Protein AF-0000000083956344 (afdb_homodimer)

InterPro domains:
  IPR004299 Membrane bound O-acyl transferase, MBOAT [PF03062] (369-604)
  IPR014371 Sterol O-acyltransferase, ACAT/DAG/ARE types [PIRSF000439] (30-605)
  IPR014371 Sterol O-acyltransferase, ACAT/DAG/ARE types [PTHR10408] (79-603)

Secondary structure (DSSP, 8-state):
-HHHHHHHHHHHHHHHHHHHHHHHGGGSTTSS----------------------TT---------------------------------HHHHHHHHHHHHHHHHHHHHHHHHHHTT-S--PPPTT-S--EESSB--GGGSHHHHTSTTHHHHHHHHHHHHHHHHHHHHHHHHTT---GGG-HHHHHHHTTHHHHHHHHHHHHHHTTHHHHHHHHHHHTSS-IIIIIHHHHHHHHHHHHHHHHHHHSTTTT---HHHHHHHHHHHHHHHHHHHHHHHHHHHHHHHHHHHHHHHHHHHHHHTT--PPPTT--HHHHHHHHHHHHHHHHHHHHHHHHTTEE-SS-----GGGGGS-HHHHHHTTS--TTTT-SHHHHHHHHHSS-SS--S---B-SS--HHHHHHHHHHHHHHHHHHHHHIIIIIHHHHHHHHHHHTS-HHHHHHHHHHHHHHHHHHHHHHHHHHHIIIIIIIHHHHHHHTTB-B------GGG-SSHHHHHHHS-HHHHHHHIIIIIHHHHHHH---HHHHHHHHHHHHHHHHHHHHHHHHS----HHHHHHHTHHHHHHHHTSTTTTT-HHHHHHHHHHHHHHHHHHHHHHHHH-/-HHHHHHHHHHHHHHHHHHHHHHHGGGSGGGT---------------TT----------------------------------------HHHHHHHHHHHHHHHHHHHHHHHHHTTT----PPPTT-S--EESSB--GGGSHHHHTSTTHHHHHHHHHHHHHHHHHHHHHHHHTT---GGG-HHHHHHHTTHHHHHHHHHHHHHHTTHHHHHHHHHHHTSS-IIIIIHHHHHHHHHHHHHHHHHHHSTTTT---HHHHHHHHHHHHHHHHHHHHHHHHHHHHHHHHHHHHHHHHHHHHHHTT--PPPTT--HHHHHHHHHHHHHHHHHHHHHHHHTTEE-SS-----GGGGGS-HHHHHHTTS--TTTT-SHHHHHHHHHSS-SS--S---B-SS--HHHHHHHHHHHHHHHHHHHHHIIIIIHHHHHHHHHHHTS-HHHHHHHHHHHHHHHHHHHHHHHHHHHIIIIIIIHHHHHHHTTB-B------GGG-SSHHHHHHHS-HHHHHHHIIIIIHHHHHHH---HHHHHHHHHHHHHHHHHHHHHHHHS----HHHHHHHTHHHHHHHHTSTTTTT-HHHHHHHHHHHHHHHHHHHHHHHHH-

Structure (mmCIF, N/CA/C/O backbone):
data_AF-0000000083956344-model_v1
#
loop_
_entity.id
_entity.type
_entity.pdbx_description
1 polymer O-acyltransferase
#
loop_
_atom_site.group_PDB
_atom_site.id
_atom_site.type_symbol
_atom_site.label_atom_id
_atom_site.label_alt_id
_atom_site.label_comp_id
_atom_site.label_asym_id
_atom_site.label_entity_id
_atom_site.label_seq_id
_atom_site.pdbx_PDB_ins_code
_atom_site.Cartn_x
_atom_site.Cartn_y
_atom_site.Cartn_z
_atom_site.occupancy
_atom_site.B_iso_or_equiv
_atom_site.auth_seq_id
_atom_site.auth_comp_id
_atom_site.auth_asym_id
_atom_site.auth_atom_id
_atom_site.pdbx_PDB_model_num
ATOM 1 N N . MET A 1 1 ? -20.906 -63.281 -19.25 1 42.81 1 MET A N 1
ATOM 2 C CA . MET A 1 1 ? -21.766 -63.312 -18.078 1 42.81 1 MET A CA 1
ATOM 3 C C . MET A 1 1 ? -21.062 -62.719 -16.859 1 42.81 1 MET A C 1
ATOM 5 O O . MET A 1 1 ? -21.672 -62 -16.062 1 42.81 1 MET A O 1
ATOM 9 N N . THR A 1 2 ? -19.75 -63.031 -16.828 1 47.34 2 THR A N 1
ATOM 10 C CA . THR A 1 2 ? -18.953 -62.594 -15.688 1 47.34 2 THR A CA 1
ATOM 11 C C . THR A 1 2 ? -18.734 -61.094 -15.727 1 47.34 2 THR A C 1
ATOM 13 O O . THR A 1 2 ? -18.719 -60.438 -14.688 1 47.34 2 THR A O 1
ATOM 16 N N . GLY A 1 3 ? -18.781 -60.594 -16.906 1 60.34 3 GLY A N 1
ATOM 17 C CA . GLY A 1 3 ? -18.531 -59.188 -17.094 1 60.34 3 GLY A CA 1
ATOM 18 C C . GLY A 1 3 ? -19.719 -58.312 -16.688 1 60.34 3 GLY A C 1
ATOM 19 O O . GLY A 1 3 ? -19.531 -57.25 -16.094 1 60.34 3 GLY A O 1
ATOM 20 N N . THR A 1 4 ? -20.812 -58.906 -16.922 1 69.69 4 THR A N 1
ATOM 21 C CA . THR A 1 4 ? -22.047 -58.188 -16.609 1 69.69 4 THR A CA 1
ATOM 22 C C . THR A 1 4 ? -22.281 -58.156 -15.102 1 69.69 4 THR A C 1
ATOM 24 O O . THR A 1 4 ? -22.719 -57.125 -14.562 1 69.69 4 THR A O 1
ATOM 27 N N . HIS A 1 5 ? -21.969 -59.312 -14.461 1 68.06 5 HIS A N 1
ATOM 28 C CA . HIS A 1 5 ? -22.125 -59.375 -13.016 1 68.06 5 HIS A CA 1
ATOM 29 C C . HIS A 1 5 ? -21.234 -58.344 -12.312 1 68.06 5 HIS A C 1
ATOM 31 O O . HIS A 1 5 ? -21.672 -57.656 -11.391 1 68.06 5 HIS A O 1
ATOM 37 N N . GLU A 1 6 ? -20.125 -58.312 -12.773 1 70.38 6 GLU A N 1
ATOM 38 C CA . GLU A 1 6 ? -19.156 -57.406 -12.148 1 70.38 6 GLU A CA 1
ATOM 39 C C . GLU A 1 6 ? -19.562 -55.938 -12.367 1 70.38 6 GLU A C 1
ATOM 41 O O . GLU A 1 6 ? -19.406 -55.125 -11.477 1 70.38 6 GLU A O 1
ATOM 46 N N . LYS A 1 7 ? -20.094 -55.719 -13.508 1 76.81 7 LYS A N 1
ATOM 47 C CA . LYS A 1 7 ? -20.5 -54.344 -13.82 1 76.81 7 LYS A CA 1
ATOM 48 C C . LYS A 1 7 ? -21.719 -53.938 -13 1 76.81 7 LYS A C 1
ATOM 50 O O . LYS A 1 7 ? -21.812 -52.812 -12.539 1 76.81 7 LYS A O 1
ATOM 55 N N . LEU A 1 8 ? -22.516 -54.875 -12.82 1 73.62 8 LEU A N 1
ATOM 56 C CA . LEU A 1 8 ? -23.719 -54.594 -12.031 1 73.62 8 LEU A CA 1
ATOM 57 C C . LEU A 1 8 ? -23.375 -54.406 -10.562 1 73.62 8 LEU A C 1
ATOM 59 O O . LEU A 1 8 ? -23.922 -53.531 -9.898 1 73.62 8 LEU A O 1
ATOM 63 N N . ASP A 1 9 ? -22.422 -55.219 -10.117 1 69.19 9 ASP A N 1
ATOM 64 C CA . ASP A 1 9 ? -21.969 -55.094 -8.734 1 69.19 9 ASP A CA 1
ATOM 65 C C . ASP A 1 9 ? -21.266 -53.75 -8.523 1 69.19 9 ASP A C 1
ATOM 67 O O . ASP A 1 9 ? -21.469 -53.094 -7.488 1 69.19 9 ASP A O 1
ATOM 71 N N . SER A 1 10 ? -20.547 -53.406 -9.484 1 74 10 SER A N 1
ATOM 72 C CA . SER A 1 10 ? -19.828 -52.125 -9.398 1 74 10 SER A CA 1
ATOM 73 C C . SER A 1 10 ? -20.797 -50.938 -9.375 1 74 10 SER A C 1
ATOM 75 O O . SER A 1 10 ? -20.578 -49.969 -8.648 1 74 10 SER A O 1
ATOM 77 N N . LEU A 1 11 ? -21.797 -51.062 -10.094 1 73.19 11 LEU A N 1
ATOM 78 C CA . LEU A 1 11 ? -22.812 -50 -10.141 1 73.19 11 LEU A CA 1
ATOM 79 C C . LEU A 1 11 ? -23.531 -49.875 -8.797 1 73.19 11 LEU A C 1
ATOM 81 O O . LEU A 1 11 ? -23.812 -48.781 -8.344 1 73.19 11 LEU A O 1
ATOM 85 N N . ILE A 1 12 ? -23.703 -51.062 -8.188 1 66.88 12 ILE A N 1
ATOM 86 C CA . ILE A 1 12 ? -24.391 -51.062 -6.906 1 66.88 12 ILE A CA 1
ATOM 87 C C . ILE A 1 12 ? -23.484 -50.531 -5.812 1 66.88 12 ILE A C 1
ATOM 89 O O . ILE A 1 12 ? -23.922 -49.781 -4.938 1 66.88 12 ILE A O 1
ATOM 93 N N . ASP A 1 13 ? -22.281 -50.812 -5.98 1 64.88 13 ASP A N 1
ATOM 94 C CA . ASP A 1 13 ? -21.312 -50.312 -5.02 1 64.88 13 ASP A CA 1
ATOM 95 C C . ASP A 1 13 ? -21.125 -48.812 -5.148 1 64.88 13 ASP A C 1
ATOM 97 O O . ASP A 1 13 ? -21.031 -48.094 -4.141 1 64.88 13 ASP A O 1
ATOM 101 N N . LYS A 1 14 ? -21.094 -48.344 -6.34 1 68.19 14 LYS A N 1
ATOM 102 C CA . LYS A 1 14 ? -20.938 -46.906 -6.598 1 68.19 14 LYS A CA 1
ATOM 103 C C . LYS A 1 14 ? -22.125 -46.125 -6.074 1 68.19 14 LYS A C 1
ATOM 105 O O . LYS A 1 14 ? -21.984 -44.969 -5.652 1 68.19 14 LYS A O 1
ATOM 110 N N . ARG A 1 15 ? -23.188 -46.75 -6.18 1 56.09 15 ARG A N 1
ATOM 111 C CA . ARG A 1 15 ? -24.391 -46.125 -5.617 1 56.09 15 ARG A CA 1
ATOM 112 C C . ARG A 1 15 ? -24.188 -45.781 -4.141 1 56.09 15 ARG A C 1
ATOM 114 O O . ARG A 1 15 ? -24.578 -44.719 -3.688 1 56.09 15 ARG A O 1
ATOM 121 N N . GLY A 1 16 ? -23.484 -46.656 -3.531 1 48.25 16 GLY A N 1
ATOM 122 C CA . GLY A 1 16 ? -23.172 -46.406 -2.131 1 48.25 16 GLY A CA 1
ATOM 123 C C . GLY A 1 16 ? -22.188 -45.25 -1.924 1 48.25 16 GLY A C 1
ATOM 124 O O . GLY A 1 16 ? -22.375 -44.438 -1.031 1 48.25 16 GLY A O 1
ATOM 125 N N . HIS A 1 17 ? -21.281 -45.188 -2.787 1 54.59 17 HIS A N 1
ATOM 126 C CA . HIS A 1 17 ? -20.25 -44.156 -2.652 1 54.59 17 HIS A CA 1
ATOM 127 C C . HIS A 1 17 ? -20.781 -42.781 -3.037 1 54.59 17 HIS A C 1
ATOM 129 O O . HIS A 1 17 ? -20.422 -41.781 -2.414 1 54.59 17 HIS A O 1
ATOM 135 N N . ARG A 1 18 ? -21.531 -42.719 -4.113 1 55.97 18 ARG A N 1
ATOM 136 C CA . ARG A 1 18 ? -22.125 -41.469 -4.559 1 55.97 18 ARG A CA 1
ATOM 137 C C . ARG A 1 18 ? -23.016 -40.875 -3.473 1 55.97 18 ARG A C 1
ATOM 139 O O . ARG A 1 18 ? -23.031 -39.656 -3.287 1 55.97 18 ARG A O 1
ATOM 146 N N . LYS A 1 19 ? -23.562 -41.688 -2.836 1 47.66 19 LYS A N 1
ATOM 147 C CA . LYS A 1 19 ? -24.375 -41.219 -1.71 1 47.66 19 LYS A CA 1
ATOM 148 C C . LYS A 1 19 ? -23.484 -40.688 -0.582 1 47.66 19 LYS A C 1
ATOM 150 O O . LYS A 1 19 ? -23.859 -39.719 0.101 1 47.66 19 LYS A O 1
ATOM 155 N N . ALA A 1 20 ? -22.234 -41.094 -0.688 1 42.69 20 ALA A N 1
ATOM 156 C CA . ALA A 1 20 ? -21.297 -40.688 0.348 1 42.69 20 ALA A CA 1
ATOM 157 C C . ALA A 1 20 ? -20.609 -39.375 -0.018 1 42.69 20 ALA A C 1
ATOM 159 O O . ALA A 1 20 ? -20.281 -38.562 0.86 1 42.69 20 ALA A O 1
ATOM 160 N N . LEU A 1 21 ? -20.281 -39.125 -1.281 1 45.06 21 LEU A N 1
ATOM 161 C CA . LEU A 1 21 ? -19.656 -37.875 -1.735 1 45.06 21 LEU A CA 1
ATOM 162 C C . LEU A 1 21 ? -20.562 -36.688 -1.473 1 45.06 21 LEU A C 1
ATOM 164 O O . LEU A 1 21 ? -20.094 -35.562 -1.197 1 45.06 21 LEU A O 1
ATOM 168 N N . THR A 1 22 ? -21.812 -36.75 -1.737 1 39.62 22 THR A N 1
ATOM 169 C CA . THR A 1 22 ? -22.75 -35.719 -1.354 1 39.62 22 THR A CA 1
ATOM 170 C C . THR A 1 22 ? -22.531 -35.281 0.096 1 39.62 22 THR A C 1
ATOM 172 O O . THR A 1 22 ? -22.734 -34.125 0.451 1 39.62 22 THR A O 1
ATOM 175 N N . MET A 1 23 ? -21.859 -36.156 0.714 1 33.88 23 MET A N 1
ATOM 176 C CA . MET A 1 23 ? -21.609 -35.875 2.123 1 33.88 23 MET A CA 1
ATOM 177 C C . MET A 1 23 ? -20.344 -35.031 2.289 1 33.88 23 MET A C 1
ATOM 179 O O . MET A 1 23 ? -20.25 -34.188 3.178 1 33.88 23 MET A O 1
ATOM 183 N N . ASP A 1 24 ? -19.328 -35.219 1.314 1 35.38 24 ASP A N 1
ATOM 184 C CA . ASP A 1 24 ? -17.984 -34.656 1.525 1 35.38 24 ASP A CA 1
ATOM 185 C C . ASP A 1 24 ? -17.859 -33.281 0.913 1 35.38 24 ASP A C 1
ATOM 187 O O . ASP A 1 24 ? -16.969 -32.5 1.285 1 35.38 24 ASP A O 1
ATOM 191 N N . ASN A 1 25 ? -18.422 -32.969 -0.286 1 34.06 25 ASN A N 1
ATOM 192 C CA . ASN A 1 25 ? -18.203 -31.672 -0.948 1 34.06 25 ASN A CA 1
ATOM 193 C C . ASN A 1 25 ? -18.75 -30.516 -0.114 1 34.06 25 ASN A C 1
ATOM 195 O O . ASN A 1 25 ? -18.812 -29.375 -0.586 1 34.06 25 ASN A O 1
ATOM 199 N N . GLU A 1 26 ? -19.109 -30.688 0.99 1 32.31 26 GLU A N 1
ATOM 200 C CA . GLU A 1 26 ? -19.609 -29.703 1.938 1 32.31 26 GLU A CA 1
ATOM 201 C C . GLU A 1 26 ? -18.531 -28.688 2.303 1 32.31 26 GLU A C 1
ATOM 203 O O . GLU A 1 26 ? -18.797 -27.688 2.967 1 32.31 26 GLU A O 1
ATOM 208 N N . TYR A 1 27 ? -17.344 -28.859 1.657 1 28.88 27 TYR A N 1
ATOM 209 C CA . TYR A 1 27 ? -16.203 -28.062 2.086 1 28.88 27 TYR A CA 1
ATOM 210 C C . TYR A 1 27 ? -16.188 -26.703 1.383 1 28.88 27 TYR A C 1
ATOM 212 O O . TYR A 1 27 ? -15.672 -25.719 1.918 1 28.88 27 TYR A O 1
ATOM 220 N N . GLN A 1 28 ? -16.5 -26.578 0.04 1 31.03 28 GLN A N 1
ATOM 221 C CA . GLN A 1 28 ? -16.016 -25.453 -0.741 1 31.03 28 GLN A CA 1
ATOM 222 C C . GLN A 1 28 ? -16.969 -24.25 -0.611 1 31.03 28 GLN A C 1
ATOM 224 O O . GLN A 1 28 ? -16.578 -23.125 -0.924 1 31.03 28 GLN A O 1
ATOM 229 N N . THR A 1 29 ? -18.281 -24.344 -0.505 1 29.84 29 THR A N 1
ATOM 230 C CA . THR A 1 29 ? -19.172 -23.219 -0.795 1 29.84 29 THR A CA 1
ATOM 231 C C . THR A 1 29 ? -19.016 -22.125 0.251 1 29.84 29 THR A C 1
ATOM 233 O O . THR A 1 29 ? -19.688 -21.094 0.193 1 29.84 29 THR A O 1
ATOM 236 N N . SER A 1 30 ? -18.172 -22.234 1.239 1 28.16 30 SER A N 1
ATOM 237 C CA . SER A 1 30 ? -18.297 -21.281 2.332 1 28.16 30 SER A CA 1
ATOM 238 C C . SER A 1 30 ? -17.625 -19.953 1.981 1 28.16 30 SER A C 1
ATOM 240 O O . SER A 1 30 ? -17.688 -19 2.762 1 28.16 30 SER A O 1
ATOM 242 N N . SER A 1 31 ? -16.828 -19.812 0.933 1 27.39 31 SER A N 1
ATOM 243 C CA . SER A 1 31 ? -16.062 -18.562 0.948 1 27.39 31 SER A CA 1
ATOM 244 C C . SER A 1 31 ? -16.938 -17.391 0.494 1 27.39 31 SER A C 1
ATOM 246 O O . SER A 1 31 ? -16.594 -16.234 0.738 1 27.39 31 SER A O 1
ATOM 248 N N . SER A 1 32 ? -17.781 -17.484 -0.558 1 27.17 32 SER A N 1
ATOM 249 C CA . SER A 1 32 ? -18.094 -16.234 -1.223 1 27.17 32 SER A CA 1
ATOM 250 C C . SER A 1 32 ? -19.234 -15.5 -0.521 1 27.17 32 SER A C 1
ATOM 252 O O . SER A 1 32 ? -19.469 -14.312 -0.784 1 27.17 32 SER A O 1
ATOM 254 N N . GLU A 1 33 ? -20.359 -16.094 -0.096 1 27.55 33 GLU A N 1
ATOM 255 C CA . GLU A 1 33 ? -21.531 -15.242 0.078 1 27.55 33 GLU A CA 1
ATOM 256 C C . GLU A 1 33 ? -21.406 -14.391 1.337 1 27.55 33 GLU A C 1
ATOM 258 O O . GLU A 1 33 ? -21.266 -14.922 2.441 1 27.55 33 GLU A O 1
ATOM 263 N N . GLU A 1 34 ? -20.844 -13.172 1.264 1 27.61 34 GLU A N 1
ATOM 264 C CA . GLU A 1 34 ? -21.125 -12.062 2.174 1 27.61 34 GLU A CA 1
ATOM 265 C C . GLU A 1 34 ? -22.625 -11.984 2.498 1 27.61 34 GLU A C 1
ATOM 267 O O . GLU A 1 34 ? -23.453 -11.797 1.602 1 27.61 34 GLU A O 1
ATOM 272 N N . ASP A 1 35 ? -23.188 -12.789 3.307 1 25.69 35 ASP A N 1
ATOM 273 C CA . ASP A 1 35 ? -24.547 -12.75 3.863 1 25.69 35 ASP A CA 1
ATOM 274 C C . ASP A 1 35 ? -24.922 -11.336 4.293 1 25.69 35 ASP A C 1
ATOM 276 O O . ASP A 1 35 ? -24.328 -10.789 5.227 1 25.69 35 ASP A O 1
ATOM 280 N N . ASN A 1 36 ? -25.375 -10.367 3.439 1 25.23 36 ASN A N 1
ATOM 281 C CA . ASN A 1 36 ? -26.172 -9.18 3.666 1 25.23 36 ASN A CA 1
ATOM 282 C C . ASN A 1 36 ? -27.422 -9.492 4.477 1 25.23 36 ASN A C 1
ATOM 284 O O . ASN A 1 36 ? -28.406 -8.742 4.438 1 25.23 36 ASN A O 1
ATOM 288 N N . SER A 1 37 ? -27.734 -10.711 4.883 1 23.28 37 SER A N 1
ATOM 289 C CA . SER A 1 37 ? -28.969 -10.75 5.652 1 23.28 37 SER A CA 1
ATOM 290 C C . SER A 1 37 ? -28.844 -9.945 6.941 1 23.28 37 SER A C 1
ATOM 292 O O . SER A 1 37 ? -27.984 -10.234 7.773 1 23.28 37 SER A O 1
ATOM 294 N N . LYS A 1 38 ? -29.328 -8.656 6.875 1 25.27 38 LYS A N 1
ATOM 295 C CA . LYS A 1 38 ? -29.734 -7.836 8.008 1 25.27 38 LYS A CA 1
ATOM 296 C C . LYS A 1 38 ? -30.578 -8.641 8.992 1 25.27 38 LYS A C 1
ATOM 298 O O . LYS A 1 38 ? -31.672 -9.086 8.656 1 25.27 38 LYS A O 1
ATOM 303 N N . ILE A 1 39 ? -30.188 -9.531 9.844 1 21.97 39 ILE A N 1
ATOM 304 C CA . ILE A 1 39 ? -30.953 -10 10.984 1 21.97 39 ILE A CA 1
ATOM 305 C C . ILE A 1 39 ? -31.516 -8.805 11.75 1 21.97 39 ILE A C 1
ATOM 307 O O . ILE A 1 39 ? -30.75 -7.988 12.281 1 21.97 39 ILE A O 1
ATOM 311 N N . GLU A 1 40 ? -32.75 -8.227 11.328 1 21.77 40 GLU A N 1
ATOM 312 C CA . GLU A 1 40 ? -33.594 -7.309 12.086 1 21.77 40 GLU A CA 1
ATOM 313 C C . GLU A 1 40 ? -33.781 -7.793 13.516 1 21.77 40 GLU A C 1
ATOM 315 O O . GLU A 1 40 ? -34.406 -8.836 13.742 1 21.77 40 GLU A O 1
ATOM 320 N N . LEU A 1 41 ? -32.75 -7.797 14.289 1 20.59 41 LEU A N 1
ATOM 321 C CA . LEU A 1 41 ? -32.875 -8.016 15.719 1 20.59 41 LEU A CA 1
ATOM 322 C C . LEU A 1 41 ? -34 -7.141 16.312 1 20.59 41 LEU A C 1
ATOM 324 O O . LEU A 1 41 ? -33.844 -5.918 16.375 1 20.59 41 LEU A O 1
ATOM 328 N N . SER A 1 42 ? -35.281 -7.422 15.883 1 19.91 42 SER A N 1
ATOM 329 C CA . SER A 1 42 ? -36.469 -6.832 16.516 1 19.91 42 SER A CA 1
ATOM 330 C C . SER A 1 42 ? -36.406 -6.961 18.031 1 19.91 42 SER A C 1
ATOM 332 O O . SER A 1 42 ? -36.344 -8.07 18.562 1 19.91 42 SER A O 1
ATOM 334 N N . ASP A 1 43 ? -35.656 -6.195 18.719 1 20.88 43 ASP A N 1
ATOM 335 C CA . ASP A 1 43 ? -35.594 -6.012 20.156 1 20.88 43 ASP A CA 1
ATOM 336 C C . ASP A 1 43 ? -37 -5.82 20.734 1 20.88 43 ASP A C 1
ATOM 338 O O . ASP A 1 43 ? -37.438 -4.691 20.984 1 20.88 43 ASP A O 1
ATOM 342 N N . ALA A 1 44 ? -38.031 -6.57 20.172 1 21.19 44 ALA A N 1
ATOM 343 C CA . ALA A 1 44 ? -39.281 -6.402 20.859 1 21.19 44 ALA A CA 1
ATOM 344 C C . ALA A 1 44 ? -39.125 -6.676 22.359 1 21.19 44 ALA A C 1
ATOM 346 O O . ALA A 1 44 ? -38.625 -7.719 22.75 1 21.19 44 ALA A O 1
ATOM 347 N N . VAL A 1 45 ? -38.938 -5.656 23.125 1 22.92 45 VAL A N 1
ATOM 348 C CA . VAL A 1 45 ? -39 -5.586 24.594 1 22.92 45 VAL A CA 1
ATOM 349 C C . VAL A 1 45 ? -40.281 -6.289 25.078 1 22.92 45 VAL A C 1
ATOM 351 O O . VAL A 1 45 ? -41.375 -5.93 24.688 1 22.92 45 VAL A O 1
ATOM 354 N N . PRO A 1 46 ? -40.219 -7.652 25.203 1 21.59 46 PRO A N 1
ATOM 355 C CA . PRO A 1 46 ? -41.438 -8.297 25.75 1 21.59 46 PRO A CA 1
ATOM 356 C C . PRO A 1 46 ? -42 -7.559 26.953 1 21.59 46 PRO A C 1
ATOM 358 O O . PRO A 1 46 ? -41.25 -6.957 27.734 1 21.59 46 PRO A O 1
ATOM 361 N N . SER A 1 47 ? -43.188 -7.016 26.828 1 20.3 47 SER A N 1
ATOM 362 C CA . SER A 1 47 ? -44 -6.34 27.828 1 20.3 47 SER A CA 1
ATOM 363 C C . SER A 1 47 ? -44.188 -7.191 29.078 1 20.3 47 SER A C 1
ATOM 365 O O . SER A 1 47 ? -44.781 -8.258 29.047 1 20.3 47 SER A O 1
ATOM 367 N N . ASP A 1 48 ? -43 -7.469 29.75 1 21.2 48 ASP A N 1
ATOM 368 C CA . ASP A 1 48 ? -43.062 -8.172 31.031 1 21.2 48 ASP A CA 1
ATOM 369 C C . ASP A 1 48 ? -44.156 -7.578 31.922 1 21.2 48 ASP A C 1
ATOM 371 O O . ASP A 1 48 ? -43.906 -6.602 32.625 1 21.2 48 ASP A O 1
ATOM 375 N N . SER A 1 49 ? -45.344 -7.219 31.422 1 19.56 49 SER A N 1
ATOM 376 C CA . SER A 1 49 ? -46.281 -6.676 32.406 1 19.56 49 SER A CA 1
ATOM 377 C C . SER A 1 49 ? -46.375 -7.586 33.625 1 19.56 49 SER A C 1
ATOM 379 O O . SER A 1 49 ? -46.719 -7.129 34.719 1 19.56 49 SER A O 1
ATOM 381 N N . GLN A 1 50 ? -46.625 -8.875 33.375 1 19.22 50 GLN A N 1
ATOM 382 C CA . GLN A 1 50 ? -47.594 -9.453 34.281 1 19.22 50 GLN A CA 1
ATOM 383 C C . GLN A 1 50 ? -46.969 -9.68 35.656 1 19.22 50 GLN A C 1
ATOM 385 O O . GLN A 1 50 ? -45.938 -10.352 35.781 1 19.22 50 GLN A O 1
ATOM 390 N N . MET A 1 51 ? -47.156 -8.75 36.656 1 18.75 51 MET A N 1
ATOM 391 C CA . MET A 1 51 ? -46.875 -8.648 38.062 1 18.75 51 MET A CA 1
ATOM 392 C C . MET A 1 51 ? -47.25 -9.953 38.781 1 18.75 51 MET A C 1
ATOM 394 O O . MET A 1 51 ? -48.344 -10.453 38.656 1 18.75 51 MET A O 1
ATOM 398 N N . LEU A 1 52 ? -46.156 -10.789 38.906 1 19.39 52 LEU A N 1
ATOM 399 C CA . LEU A 1 52 ? -46.25 -11.953 39.781 1 19.39 52 LEU A CA 1
ATOM 400 C C . LEU A 1 52 ? -46.875 -11.57 41.125 1 19.39 52 LEU A C 1
ATOM 402 O O . LEU A 1 52 ? -46.25 -10.812 41.875 1 19.39 52 LEU A O 1
ATOM 406 N N . ASP A 1 53 ? -48.125 -11.258 41.312 1 17.7 53 ASP A N 1
ATOM 407 C CA . ASP A 1 53 ? -48.75 -11.039 42.625 1 17.7 53 ASP A CA 1
ATOM 408 C C . ASP A 1 53 ? -48.562 -12.25 43.531 1 17.7 53 ASP A C 1
ATOM 410 O O . ASP A 1 53 ? -48.969 -12.242 44.688 1 17.7 53 ASP A O 1
ATOM 414 N N . GLU A 1 54 ? -47.969 -13.375 42.938 1 17.03 54 GLU A N 1
ATOM 415 C CA . GLU A 1 54 ? -48.594 -14.539 43.562 1 17.03 54 GLU A CA 1
ATOM 416 C C . GLU A 1 54 ? -48.156 -14.672 45.031 1 17.03 54 GLU A C 1
ATOM 418 O O . GLU A 1 54 ? -48.719 -15.5 45.75 1 17.03 54 GLU A O 1
ATOM 423 N N . SER A 1 55 ? -47.031 -14.156 45.469 1 19.25 55 SER A N 1
ATOM 424 C CA . SER A 1 55 ? -46.375 -15.055 46.438 1 19.25 55 SER A CA 1
ATOM 425 C C . SER A 1 55 ? -47.156 -15.094 47.75 1 19.25 55 SER A C 1
ATOM 427 O O . SER A 1 55 ? -46.719 -14.523 48.75 1 19.25 55 SER A O 1
ATOM 429 N N . ALA A 1 56 ? -48.438 -14.852 47.844 1 16.3 56 ALA A N 1
ATOM 430 C CA . ALA A 1 56 ? -48.875 -14.68 49.219 1 16.3 56 ALA A CA 1
ATOM 431 C C . ALA A 1 56 ? -48.594 -15.93 50.062 1 16.3 56 ALA A C 1
ATOM 433 O O . ALA A 1 56 ? -48.438 -15.844 51.281 1 16.3 56 ALA A O 1
ATOM 434 N N . ALA A 1 57 ? -48.719 -17.141 49.5 1 16.67 57 ALA A N 1
ATOM 435 C CA . ALA A 1 57 ? -49.5 -18 50.375 1 16.67 57 ALA A CA 1
ATOM 436 C C . ALA A 1 57 ? -48.656 -18.5 51.531 1 16.67 57 ALA A C 1
ATOM 438 O O . ALA A 1 57 ? -47.5 -18.922 51.375 1 16.67 57 ALA A O 1
ATOM 439 N N . LEU A 1 58 ? -49 -18.344 52.844 1 17 58 LEU A N 1
ATOM 440 C CA . LEU A 1 58 ? -48.594 -18.375 54.219 1 17 58 LEU A CA 1
ATOM 441 C C . LEU A 1 58 ? -48.344 -19.812 54.688 1 17 58 LEU A C 1
ATOM 443 O O . LEU A 1 58 ? -47.75 -20.031 55.75 1 17 58 LEU A O 1
ATOM 447 N N . SER A 1 59 ? -48.75 -20.906 53.844 1 16.11 59 SER A N 1
ATOM 448 C CA . SER A 1 59 ? -49.438 -21.828 54.781 1 16.11 59 SER A CA 1
ATOM 449 C C . SER A 1 59 ? -48.438 -22.469 55.75 1 16.11 59 SER A C 1
ATOM 451 O O . SER A 1 59 ? -47.219 -22.531 55.438 1 16.11 59 SER A O 1
ATOM 453 N N . GLU A 1 60 ? -48.906 -23.266 56.844 1 16.84 60 GLU A N 1
ATOM 454 C CA . GLU A 1 60 ? -48.812 -23.609 58.25 1 16.84 60 GLU A CA 1
ATOM 455 C C . GLU A 1 60 ? -47.938 -24.828 58.469 1 16.84 60 GLU A C 1
ATOM 457 O O . GLU A 1 60 ? -47.156 -24.859 59.438 1 16.84 60 GLU A O 1
ATOM 462 N N . THR A 1 61 ? -48.156 -26.016 57.719 1 15.99 61 THR A N 1
ATOM 463 C CA . THR A 1 61 ? -48.5 -27.109 58.625 1 15.99 61 THR A CA 1
ATOM 464 C C . THR A 1 61 ? -47.25 -27.719 59.25 1 15.99 61 THR A C 1
ATOM 466 O O . THR A 1 61 ? -46.125 -27.562 58.75 1 15.99 61 THR A O 1
ATOM 469 N N . SER A 1 62 ? -47.281 -29.203 59.594 1 16.53 62 SER A N 1
ATOM 470 C CA . SER A 1 62 ? -47.25 -30.031 60.781 1 16.53 62 SER A CA 1
ATOM 471 C C . SER A 1 62 ? -45.875 -30.672 61 1 16.53 62 SER A C 1
ATOM 473 O O . SER A 1 62 ? -45.031 -30.641 60.094 1 16.53 62 SER A O 1
ATOM 475 N N . SER A 1 63 ? -45.781 -32 61.562 1 17.17 63 SER A N 1
ATOM 476 C CA . SER A 1 63 ? -45.312 -32.594 62.812 1 17.17 63 SER A CA 1
ATOM 477 C C . SER A 1 63 ? -44 -33.344 62.594 1 17.17 63 SER A C 1
ATOM 479 O O . SER A 1 63 ? -43.031 -33.094 63.312 1 17.17 63 SER A O 1
ATOM 481 N N . ILE A 1 64 ? -44 -34.688 62.125 1 18.58 64 ILE A N 1
ATOM 482 C CA . ILE A 1 64 ? -43.625 -35.781 62.969 1 18.58 64 ILE A CA 1
ATOM 483 C C . ILE A 1 64 ? -42.125 -36.094 62.812 1 18.58 64 ILE A C 1
ATOM 485 O O . ILE A 1 64 ? -41.562 -35.844 61.75 1 18.58 64 ILE A O 1
ATOM 489 N N . GLN A 1 65 ? -41.438 -37 63.719 1 18 65 GLN A N 1
ATOM 490 C CA . GLN A 1 65 ? -40.281 -37.219 64.625 1 18 65 GLN A CA 1
ATOM 491 C C . GLN A 1 65 ? -39.219 -38.062 63.938 1 18 65 GLN A C 1
ATOM 493 O O . GLN A 1 65 ? -38.031 -37.844 64.125 1 18 65 GLN A O 1
ATOM 498 N N . GLU A 1 66 ? -39.625 -39.094 63.125 1 18.92 66 GLU A N 1
ATOM 499 C CA . GLU A 1 66 ? -39.031 -40.375 63.469 1 18.92 66 GLU A CA 1
ATOM 500 C C . GLU A 1 66 ? -37.531 -40.406 63.125 1 18.92 66 GLU A C 1
ATOM 502 O O . GLU A 1 66 ? -37.094 -39.688 62.219 1 18.92 66 GLU A O 1
ATOM 507 N N . THR A 1 67 ? -36.719 -41.438 63.688 1 19.14 67 THR A N 1
ATOM 508 C CA . THR A 1 67 ? -35.5 -41.812 64.438 1 19.14 67 THR A CA 1
ATOM 509 C C . THR A 1 67 ? -34.406 -42.25 63.469 1 19.14 67 THR A C 1
ATOM 511 O O . THR A 1 67 ? -33.219 -41.969 63.656 1 19.14 67 THR A O 1
ATOM 514 N N . GLY A 1 68 ? -34.781 -43.219 62.531 1 19.78 68 GLY A N 1
ATOM 515 C CA . GLY A 1 68 ? -33.938 -44.375 62.344 1 19.78 68 GLY A CA 1
ATOM 516 C C . GLY A 1 68 ? -32.625 -44.094 61.625 1 19.78 68 GLY A C 1
ATOM 517 O O . GLY A 1 68 ? -32.531 -43.062 60.938 1 19.78 68 GLY A O 1
ATOM 518 N N . GLY A 1 69 ? -31.469 -44.812 61.969 1 21.02 69 GLY A N 1
ATOM 519 C CA . GLY A 1 69 ? -30.031 -44.719 62.031 1 21.02 69 GLY A CA 1
ATOM 520 C C . GLY A 1 69 ? -29.328 -44.875 60.688 1 21.02 69 GLY A C 1
ATOM 521 O O . GLY A 1 69 ? -28.109 -45.031 60.625 1 21.02 69 GLY A O 1
ATOM 522 N N . GLU A 1 70 ? -30.125 -44.719 59.594 1 18.94 70 GLU A N 1
ATOM 523 C CA . GLU A 1 70 ? -29.797 -45.375 58.344 1 18.94 70 GLU A CA 1
ATOM 524 C C . GLU A 1 70 ? -28.375 -45.031 57.875 1 18.94 70 GLU A C 1
ATOM 526 O O . GLU A 1 70 ? -27.938 -43.875 58.094 1 18.94 70 GLU A O 1
ATOM 531 N N . LEU A 1 71 ? -27.625 -46.125 57.406 1 20.81 71 LEU A N 1
ATOM 532 C CA . LEU A 1 71 ? -26.312 -46.594 57 1 20.81 71 LEU A CA 1
ATOM 533 C C . LEU A 1 71 ? -25.719 -45.688 55.938 1 20.81 71 LEU A C 1
ATOM 535 O O . LEU A 1 71 ? -26.312 -45.5 54.875 1 20.81 71 LEU A O 1
ATOM 539 N N . ARG A 1 72 ? -24.812 -44.781 56.281 1 21.84 72 ARG A N 1
ATOM 540 C CA . ARG A 1 72 ? -24.203 -43.594 55.688 1 21.84 72 ARG A CA 1
ATOM 541 C C . ARG A 1 72 ? -23.375 -43.938 54.469 1 21.84 72 ARG A C 1
ATOM 543 O O . ARG A 1 72 ? -22.297 -44.531 54.594 1 21.84 72 ARG A O 1
ATOM 550 N N . SER A 1 73 ? -24.062 -44.531 53.406 1 19.08 73 SER A N 1
ATOM 551 C CA . SER A 1 73 ? -23.391 -45.094 52.219 1 19.08 73 SER A CA 1
ATOM 552 C C . SER A 1 73 ? -22.344 -44.156 51.688 1 19.08 73 SER A C 1
ATOM 554 O O . SER A 1 73 ? -22.547 -42.938 51.688 1 19.08 73 SER A O 1
ATOM 556 N N . ARG A 1 74 ? -21 -44.656 51.531 1 20.45 74 ARG A N 1
ATOM 557 C CA . ARG A 1 74 ? -19.641 -44.188 51.25 1 20.45 74 ARG A CA 1
ATOM 558 C C . ARG A 1 74 ? -19.625 -43.344 49.969 1 20.45 74 ARG A C 1
ATOM 560 O O . ARG A 1 74 ? -20.016 -43.812 48.906 1 20.45 74 ARG A O 1
ATOM 567 N N . LYS A 1 75 ? -19.719 -42.094 50.031 1 21.64 75 LYS A N 1
ATOM 568 C CA . LYS A 1 75 ? -19.703 -41.062 48.969 1 21.64 75 LYS A CA 1
ATOM 569 C C . LYS A 1 75 ? -18.531 -41.281 48.031 1 21.64 75 LYS A C 1
ATOM 571 O O . LYS A 1 75 ? -17.375 -41.219 48.438 1 21.64 75 LYS A O 1
ATOM 576 N N . THR A 1 76 ? -18.578 -42.281 47.125 1 19.73 76 THR A N 1
ATOM 577 C CA . THR A 1 76 ? -17.562 -42.562 46.125 1 19.73 76 THR A CA 1
ATOM 578 C C . THR A 1 76 ? -17.062 -41.281 45.438 1 19.73 76 THR A C 1
ATOM 580 O O . THR A 1 76 ? -17.875 -40.469 45.031 1 19.73 76 THR A O 1
ATOM 583 N N . LYS A 1 77 ? -15.773 -40.844 45.656 1 20.73 77 LYS A N 1
ATOM 584 C CA . LYS A 1 77 ? -14.992 -39.656 45.281 1 20.73 77 LYS A CA 1
ATOM 585 C C . LYS A 1 77 ? -15.094 -39.406 43.781 1 20.73 77 LYS A C 1
ATOM 587 O O . LYS A 1 77 ? -14.773 -40.25 42.969 1 20.73 77 LYS A O 1
ATOM 592 N N . LYS A 1 78 ? -15.984 -38.625 43.312 1 24.02 78 LYS A N 1
ATOM 593 C CA . LYS A 1 78 ? -16.094 -38.188 41.906 1 24.02 78 LYS A CA 1
ATOM 594 C C . LYS A 1 78 ? -14.75 -37.688 41.375 1 24.02 78 LYS A C 1
ATOM 596 O O . LYS A 1 78 ? -14.188 -36.719 41.906 1 24.02 78 LYS A O 1
ATOM 601 N N . LYS A 1 79 ? -13.812 -38.594 40.875 1 21.73 79 LYS A N 1
ATOM 602 C CA . LYS A 1 79 ? -12.586 -38.344 40.125 1 21.73 79 LYS A CA 1
ATOM 603 C C . LYS A 1 79 ? -12.797 -37.219 39.125 1 21.73 79 LYS A C 1
ATOM 605 O O . LYS A 1 79 ? -13.633 -37.344 38.219 1 21.73 79 LYS A O 1
ATOM 610 N N . ARG A 1 80 ? -12.703 -36 39.469 1 22.91 80 ARG A N 1
ATOM 611 C CA . ARG A 1 80 ? -12.688 -34.812 38.656 1 22.91 80 ARG A CA 1
ATOM 612 C C . ARG A 1 80 ? -11.711 -34.938 37.5 1 22.91 80 ARG A C 1
ATOM 614 O O . ARG A 1 80 ? -10.5 -35 37.688 1 22.91 80 ARG A O 1
ATOM 621 N N . THR A 1 81 ? -11.977 -35.875 36.562 1 23.44 81 THR A N 1
ATOM 622 C CA . THR A 1 81 ? -11.195 -36 35.344 1 23.44 81 THR A CA 1
ATOM 623 C C . THR A 1 81 ? -10.844 -34.625 34.781 1 23.44 81 THR A C 1
ATOM 625 O O . THR A 1 81 ? -11.734 -33.812 34.531 1 23.44 81 THR A O 1
ATOM 628 N N . GLY A 1 82 ? -9.695 -34.062 35.219 1 24.36 82 GLY A N 1
ATOM 629 C CA . GLY A 1 82 ? -8.992 -32.844 34.875 1 24.36 82 GLY A CA 1
ATOM 630 C C . GLY A 1 82 ? -9.102 -32.5 33.406 1 24.36 82 GLY A C 1
ATOM 631 O O . GLY A 1 82 ? -9.188 -33.406 32.562 1 24.36 82 GLY A O 1
ATOM 632 N N . THR A 1 83 ? -9.82 -31.422 33.094 1 25.67 83 THR A N 1
ATOM 633 C CA . THR A 1 83 ? -10.031 -30.781 31.812 1 25.67 83 THR A CA 1
ATOM 634 C C . THR A 1 83 ? -8.727 -30.703 31.016 1 25.67 83 THR A C 1
ATOM 636 O O . THR A 1 83 ? -7.777 -30.047 31.453 1 25.67 83 THR A O 1
ATOM 639 N N . SER A 1 84 ? -8.219 -31.875 30.562 1 24.92 84 SER A N 1
ATOM 640 C CA . SER A 1 84 ? -7.074 -32 29.656 1 24.92 84 SER A CA 1
ATOM 641 C C . SER A 1 84 ? -6.969 -30.797 28.719 1 24.92 84 SER A C 1
ATOM 643 O O . SER A 1 84 ? -7.984 -30.25 28.297 1 24.92 84 SER A O 1
ATOM 645 N N . ASP A 1 85 ? -5.816 -30.094 28.891 1 28.67 85 ASP A N 1
ATOM 646 C CA . ASP A 1 85 ? -5.184 -29.062 28.078 1 28.67 85 ASP A CA 1
ATOM 647 C C . ASP A 1 85 ? -5.473 -29.266 26.594 1 28.67 85 ASP A C 1
ATOM 649 O O . ASP A 1 85 ? -5.223 -30.344 26.047 1 28.67 85 ASP A O 1
ATOM 653 N N . SER A 1 86 ? -6.582 -28.625 26.25 1 29.41 86 SER A N 1
ATOM 654 C CA . SER A 1 86 ? -7.059 -28.562 24.875 1 29.41 86 SER A CA 1
ATOM 655 C C . SER A 1 86 ? -5.895 -28.438 23.891 1 29.41 86 SER A C 1
ATOM 657 O O . SER A 1 86 ? -5.242 -27.391 23.828 1 29.41 86 SER A O 1
ATOM 659 N N . THR A 1 87 ? -5.008 -29.531 23.984 1 29.44 87 THR A N 1
ATOM 660 C CA . THR A 1 87 ? -3.973 -29.656 22.969 1 29.44 87 THR A CA 1
ATOM 661 C C . THR A 1 87 ? -4.508 -29.25 21.594 1 29.44 87 THR A C 1
ATOM 663 O O . THR A 1 87 ? -5.535 -29.75 21.141 1 29.44 87 THR A O 1
ATOM 666 N N . VAL A 1 88 ? -4.211 -28 21.375 1 33 88 VAL A N 1
ATOM 667 C CA . VAL A 1 88 ? -4.363 -27.562 20 1 33 88 VAL A CA 1
ATOM 668 C C . VAL A 1 88 ? -3.926 -28.688 19.047 1 33 88 VAL A C 1
ATOM 670 O O . VAL A 1 88 ? -2.744 -29.031 19 1 33 88 VAL A O 1
ATOM 673 N N . THR A 1 89 ? -4.535 -29.922 19.234 1 33.12 89 THR A N 1
ATOM 674 C CA . THR A 1 89 ? -4.254 -31.047 18.344 1 33.12 89 THR A CA 1
ATOM 675 C C . THR A 1 89 ? -4.402 -30.609 16.891 1 33.12 89 THR A C 1
ATOM 677 O O . THR A 1 89 ? -5.078 -29.625 16.594 1 33.12 89 THR A O 1
ATOM 680 N N . LEU A 1 90 ? -3.549 -31.219 16.094 1 33.44 90 LEU A N 1
ATOM 681 C CA . LEU A 1 90 ? -3.639 -31.125 14.633 1 33.44 90 LEU A CA 1
ATOM 682 C C . LEU A 1 90 ? -5.094 -31.141 14.18 1 33.44 90 LEU A C 1
ATOM 684 O O . LEU A 1 90 ? -5.445 -30.469 13.211 1 33.44 90 LEU A O 1
ATOM 688 N N . ASP A 1 91 ? -5.941 -31.734 15.07 1 33.78 91 ASP A N 1
ATOM 689 C CA . ASP A 1 91 ? -7.363 -31.859 14.766 1 33.78 91 ASP A CA 1
ATOM 690 C C . ASP A 1 91 ? -8.062 -30.5 14.852 1 33.78 91 ASP A C 1
ATOM 692 O O . ASP A 1 91 ? -8.984 -30.219 14.078 1 33.78 91 ASP A O 1
ATOM 696 N N . GLY A 1 92 ? -7.637 -29.688 15.805 1 33.91 92 GLY A N 1
ATOM 697 C CA . GLY A 1 92 ? -8.211 -28.359 15.898 1 33.91 92 GLY A CA 1
ATOM 698 C C . GLY A 1 92 ? -7.91 -27.484 14.695 1 33.91 92 GLY A C 1
ATOM 699 O O . GLY A 1 92 ? -8.695 -26.594 14.352 1 33.91 92 GLY A O 1
ATOM 700 N N . VAL A 1 93 ? -6.668 -27.5 14.281 1 35.78 93 VAL A N 1
ATOM 701 C CA . VAL A 1 93 ? -6.273 -26.766 13.094 1 35.78 93 VAL A CA 1
ATOM 702 C C . VAL A 1 93 ? -7.098 -27.234 11.898 1 35.78 93 VAL A C 1
ATOM 704 O O . VAL A 1 93 ? -7.488 -26.422 11.047 1 35.78 93 VAL A O 1
ATOM 707 N N . ILE A 1 94 ? -7.418 -28.578 11.883 1 33.97 94 ILE A N 1
ATOM 708 C CA . ILE A 1 94 ? -8.32 -29.188 10.914 1 33.97 94 ILE A CA 1
ATOM 709 C C . ILE A 1 94 ? -9.742 -28.688 11.156 1 33.97 94 ILE A C 1
ATOM 711 O O . ILE A 1 94 ? -10.547 -28.609 10.219 1 33.97 94 ILE A O 1
ATOM 715 N N . GLY A 1 95 ? -10.008 -28.297 12.398 1 33.53 95 GLY A N 1
ATOM 716 C CA . GLY A 1 95 ? -11.336 -27.797 12.711 1 33.53 95 GLY A CA 1
ATOM 717 C C . GLY A 1 95 ? -11.656 -26.484 12.031 1 33.53 95 GLY A C 1
ATOM 718 O O . GLY A 1 95 ? -12.797 -26.266 11.609 1 33.53 95 GLY A O 1
ATOM 719 N N . ASP A 1 96 ? -10.711 -25.594 12.047 1 33.91 96 ASP A N 1
ATOM 720 C CA . ASP A 1 96 ? -10.984 -24.312 11.43 1 33.91 96 ASP A CA 1
ATOM 721 C C . ASP A 1 96 ? -11.195 -24.453 9.922 1 33.91 96 ASP A C 1
ATOM 723 O O . ASP A 1 96 ? -11.812 -23.594 9.289 1 33.91 96 ASP A O 1
ATOM 727 N N . VAL A 1 97 ? -10.586 -25.422 9.344 1 34.25 97 VAL A N 1
ATOM 728 C CA . VAL A 1 97 ? -11.102 -25.922 8.07 1 34.25 97 VAL A CA 1
ATOM 729 C C . VAL A 1 97 ? -12.547 -26.375 8.242 1 34.25 97 VAL A C 1
ATOM 731 O O . VAL A 1 97 ? -13.367 -26.203 7.344 1 34.25 97 VAL A O 1
ATOM 734 N N . SER A 1 98 ? -12.953 -26.734 9.484 1 31 98 SER A N 1
ATOM 735 C CA . SER A 1 98 ? -14.281 -27.203 9.875 1 31 98 SER A CA 1
ATOM 736 C C . SER A 1 98 ? -15.227 -26.031 10.125 1 31 98 SER A C 1
ATOM 738 O O . SER A 1 98 ? -16.438 -26.156 9.914 1 31 98 SER A O 1
ATOM 740 N N . LYS A 1 99 ? -14.781 -24.969 10.727 1 36 99 LYS A N 1
ATOM 741 C CA . LYS A 1 99 ? -15.711 -23.859 10.922 1 36 99 LYS A CA 1
ATOM 742 C C . LYS A 1 99 ? -16.172 -23.297 9.586 1 36 99 LYS A C 1
ATOM 744 O O . LYS A 1 99 ? -17.312 -22.828 9.461 1 36 99 LYS A O 1
ATOM 749 N N . ARG A 1 100 ? -15.383 -23.234 8.602 1 34.66 100 ARG A N 1
ATOM 750 C CA . ARG A 1 100 ? -15.867 -23.016 7.238 1 34.66 100 ARG A CA 1
ATOM 751 C C . ARG A 1 100 ? -16.812 -24.141 6.809 1 34.66 100 ARG A C 1
ATOM 753 O O . ARG A 1 100 ? -17.656 -23.938 5.938 1 34.66 100 ARG A O 1
ATOM 760 N N . GLU A 1 101 ? -16.797 -25.172 7.719 1 32.47 101 GLU A N 1
ATOM 761 C CA . GLU A 1 101 ? -17.766 -26.266 7.707 1 32.47 101 GLU A CA 1
ATOM 762 C C . GLU A 1 101 ? -19.078 -25.859 8.383 1 32.47 101 GLU A C 1
ATOM 764 O O . GLU A 1 101 ? -20.156 -26.203 7.906 1 32.47 101 GLU A O 1
ATOM 769 N N . LYS A 1 102 ? -18.938 -25.156 9.43 1 35.91 102 LYS A N 1
ATOM 770 C CA . LYS A 1 102 ? -20.188 -24.766 10.102 1 35.91 102 LYS A CA 1
ATOM 771 C C . LYS A 1 102 ? -20.969 -23.766 9.273 1 35.91 102 LYS A C 1
ATOM 773 O O . LYS A 1 102 ? -22.203 -23.844 9.203 1 35.91 102 LYS A O 1
ATOM 778 N N . LEU A 1 103 ? -20.328 -22.75 8.766 1 36.94 103 LEU A N 1
ATOM 779 C CA . LEU A 1 103 ? -21.047 -21.875 7.852 1 36.94 103 LEU A CA 1
ATOM 780 C C . LEU A 1 103 ? -21.516 -22.641 6.617 1 36.94 103 LEU A C 1
ATOM 782 O O . LEU A 1 103 ? -22.625 -22.391 6.109 1 36.94 103 LEU A O 1
ATOM 786 N N . MET A 1 104 ? -20.828 -23.703 6.359 1 34.78 104 MET A N 1
ATOM 787 C CA . MET A 1 104 ? -21.25 -24.75 5.414 1 34.78 104 MET A CA 1
ATOM 788 C C . MET A 1 104 ? -22.422 -25.547 5.973 1 34.78 104 MET A C 1
ATOM 790 O O . MET A 1 104 ? -23.359 -25.875 5.242 1 34.78 104 MET A O 1
ATOM 794 N N . LEU A 1 105 ? -22.406 -25.766 7.262 1 37.44 105 LEU A N 1
ATOM 795 C CA . LEU A 1 105 ? -23.531 -26.438 7.914 1 37.44 105 LEU A CA 1
ATOM 796 C C . LEU A 1 105 ? -24.766 -25.547 7.918 1 37.44 105 LEU A C 1
ATOM 798 O O . LEU A 1 105 ? -25.891 -26.031 7.707 1 37.44 105 LEU A O 1
ATOM 802 N N . LYS A 1 106 ? -24.594 -24.297 8.195 1 38.09 106 LYS A N 1
ATOM 803 C CA . LYS A 1 106 ? -25.766 -23.438 8.117 1 38.09 106 LYS A CA 1
ATOM 804 C C . LYS A 1 106 ? -26.281 -23.344 6.688 1 38.09 106 LYS A C 1
ATOM 806 O O . LYS A 1 106 ? -27.5 -23.406 6.457 1 38.09 106 LYS A O 1
ATOM 811 N N . ARG A 1 107 ? -25.359 -23.188 5.684 1 34.28 107 ARG A N 1
ATOM 812 C CA . ARG A 1 107 ? -25.859 -23.234 4.312 1 34.28 107 ARG A CA 1
ATOM 813 C C . ARG A 1 107 ? -26.281 -24.641 3.928 1 34.28 107 ARG A C 1
ATOM 815 O O . ARG A 1 107 ? -27.25 -24.828 3.188 1 34.28 107 ARG A O 1
ATOM 822 N N . LYS A 1 108 ? -25.75 -25.625 4.555 1 36.59 108 LYS A N 1
ATOM 823 C CA . LYS A 1 108 ? -26.25 -27 4.504 1 36.59 108 LYS A CA 1
ATOM 824 C C . LYS A 1 108 ? -27.688 -27.062 5.02 1 36.59 108 LYS A C 1
ATOM 826 O O . LYS A 1 108 ? -28.547 -27.734 4.418 1 36.59 108 LYS A O 1
ATOM 831 N N . ARG A 1 109 ? -27.891 -26.484 6.152 1 37.47 109 ARG A N 1
ATOM 832 C CA . ARG A 1 109 ? -29.25 -26.422 6.68 1 37.47 109 ARG A CA 1
ATOM 833 C C . ARG A 1 109 ? -30.172 -25.656 5.73 1 37.47 109 ARG A C 1
ATOM 835 O O . ARG A 1 109 ? -31.328 -26.031 5.555 1 37.47 109 ARG A O 1
ATOM 842 N N . GLN A 1 110 ? -29.641 -24.641 5.137 1 37.59 110 GLN A N 1
ATOM 843 C CA . GLN A 1 110 ? -30.516 -23.969 4.176 1 37.59 110 GLN A CA 1
ATOM 844 C C . GLN A 1 110 ? -30.672 -24.812 2.904 1 37.59 110 GLN A C 1
ATOM 846 O O . GLN A 1 110 ? -31.75 -24.859 2.322 1 37.59 110 GLN A O 1
ATOM 851 N N . LEU A 1 111 ? -29.578 -25.406 2.445 1 35.59 111 LEU A N 1
ATOM 852 C CA . LEU A 1 111 ? -29.719 -26.359 1.353 1 35.59 111 LEU A CA 1
ATOM 853 C C . LEU A 1 111 ? -30.438 -27.609 1.82 1 35.59 111 LEU A C 1
ATOM 855 O O . LEU A 1 111 ? -31.266 -28.172 1.089 1 35.59 111 LEU A O 1
ATOM 859 N N . ASP A 1 112 ? -30.25 -28.094 2.912 1 37.25 112 ASP A N 1
ATOM 860 C CA . ASP A 1 112 ? -31.125 -29.125 3.473 1 37.25 112 ASP A CA 1
ATOM 861 C C . ASP A 1 112 ? -32.562 -28.656 3.561 1 37.25 112 ASP A C 1
ATOM 863 O O . ASP A 1 112 ? -33.5 -29.438 3.346 1 37.25 112 ASP A O 1
ATOM 867 N N . LYS A 1 113 ? -32.719 -27.469 3.939 1 38.78 113 LYS A N 1
ATOM 868 C CA . LYS A 1 113 ? -34.094 -27.016 3.867 1 38.78 113 LYS A CA 1
ATOM 869 C C . LYS A 1 113 ? -34.562 -26.891 2.42 1 38.78 113 LYS A C 1
ATOM 871 O O . LYS A 1 113 ? -35.719 -27.188 2.107 1 38.78 113 LYS A O 1
ATOM 876 N N . LYS A 1 114 ? -33.656 -26.344 1.562 1 36.47 114 LYS A N 1
ATOM 877 C CA . LYS A 1 114 ? -34.094 -26.375 0.172 1 36.47 114 LYS A CA 1
ATOM 878 C C . LYS A 1 114 ? -34 -27.797 -0.396 1 36.47 114 LYS A C 1
ATOM 880 O O . LYS A 1 114 ? -34.75 -28.156 -1.298 1 36.47 114 LYS A O 1
ATOM 885 N N . HIS A 1 115 ? -33 -28.594 -0.011 1 37.81 115 HIS A N 1
ATOM 886 C CA . HIS A 1 115 ? -32.938 -29.953 -0.503 1 37.81 115 HIS A CA 1
ATOM 887 C C . HIS A 1 115 ? -34.094 -30.797 0.032 1 37.81 115 HIS A C 1
ATOM 889 O O . HIS A 1 115 ? -34.219 -31.969 -0.336 1 37.81 115 HIS A O 1
ATOM 895 N N . LYS A 1 116 ? -34.656 -30.609 1.072 1 36.97 116 LYS A N 1
ATOM 896 C CA . LYS A 1 116 ? -35.781 -31.484 1.354 1 36.97 116 LYS A CA 1
ATOM 897 C C . LYS A 1 116 ? -36.719 -31.562 0.16 1 36.97 116 LYS A C 1
ATOM 899 O O . LYS A 1 116 ? -37.438 -32.562 -0.01 1 36.97 116 LYS A O 1
ATOM 904 N N . SER A 1 117 ? -36.969 -30.453 -0.509 1 34.47 117 SER A N 1
ATOM 905 C CA . SER A 1 117 ? -37.969 -30.672 -1.558 1 34.47 117 SER A CA 1
ATOM 906 C C . SER A 1 117 ? -37.312 -31.219 -2.824 1 34.47 117 SER A C 1
ATOM 908 O O . SER A 1 117 ? -38 -31.719 -3.719 1 34.47 117 SER A O 1
ATOM 910 N N . ASP A 1 118 ? -36.094 -30.703 -3.451 1 36.31 118 ASP A N 1
ATOM 911 C CA . ASP A 1 118 ? -35.719 -31.156 -4.785 1 36.31 118 ASP A CA 1
ATOM 912 C C . ASP A 1 118 ? -34.875 -32.438 -4.723 1 36.31 118 ASP A C 1
ATOM 914 O O . ASP A 1 118 ? -33.812 -32.469 -4.098 1 36.31 118 ASP A O 1
ATOM 918 N N . PRO A 1 119 ? -35.375 -33.719 -4.816 1 38 119 PRO A N 1
ATOM 919 C CA . PRO A 1 119 ? -34.781 -35.031 -4.82 1 38 119 PRO A CA 1
ATOM 920 C C . PRO A 1 119 ? -33.406 -35.062 -5.48 1 38 119 PRO A C 1
ATOM 922 O O . PRO A 1 119 ? -32.656 -36.031 -5.305 1 38 119 PRO A O 1
ATOM 925 N N . THR A 1 120 ? -33.062 -34.562 -6.742 1 41.19 120 THR A N 1
ATOM 926 C CA . THR A 1 120 ? -31.953 -34.906 -7.605 1 41.19 120 THR A CA 1
ATOM 927 C C . THR A 1 120 ? -30.672 -34.25 -7.102 1 41.19 120 THR A C 1
ATOM 929 O O . THR A 1 120 ? -30.078 -33.438 -7.789 1 41.19 120 THR A O 1
ATOM 932 N N . ARG A 1 121 ? -30.422 -34.062 -6.016 1 49.19 121 ARG A N 1
ATOM 933 C CA . ARG A 1 121 ? -29.297 -33.219 -5.645 1 49.19 121 ARG A CA 1
ATOM 934 C C . ARG A 1 121 ? -27.969 -33.938 -5.805 1 49.19 121 ARG A C 1
ATOM 936 O O . ARG A 1 121 ? -27.531 -34.656 -4.891 1 49.19 121 ARG A O 1
ATOM 943 N N . TYR A 1 122 ? -27.594 -34.531 -6.902 1 48.81 122 TYR A N 1
ATOM 944 C CA . TYR A 1 122 ? -26.281 -35.094 -7.145 1 48.81 122 TYR A CA 1
ATOM 945 C C . TYR A 1 122 ? -25.188 -34.062 -7.023 1 48.81 122 TYR A C 1
ATOM 947 O O . TYR A 1 122 ? -25.406 -32.875 -7.312 1 48.81 122 TYR A O 1
ATOM 955 N N . LEU A 1 123 ? -24.203 -34.438 -6.152 1 51.38 123 LEU A N 1
ATOM 956 C CA . LEU A 1 123 ? -23.031 -33.562 -6.078 1 51.38 123 LEU A CA 1
ATOM 957 C C . LEU A 1 123 ? -21.969 -34 -7.094 1 51.38 123 LEU A C 1
ATOM 959 O O . LEU A 1 123 ? -21.656 -35.188 -7.188 1 51.38 123 LEU A O 1
ATOM 963 N N . SER A 1 124 ? -21.625 -33.125 -7.973 1 56.06 124 SER A N 1
ATOM 964 C CA . SER A 1 124 ? -20.641 -33.406 -9.008 1 56.06 124 SER A CA 1
ATOM 965 C C . SER A 1 124 ? -19.234 -33.469 -8.422 1 56.06 124 SER A C 1
ATOM 967 O O . SER A 1 124 ? -18.938 -32.75 -7.445 1 56.06 124 SER A O 1
ATOM 969 N N . ARG A 1 125 ? -18.391 -34.312 -8.82 1 55.16 125 ARG A N 1
ATOM 970 C CA . ARG A 1 125 ? -17 -34.5 -8.383 1 55.16 125 ARG A CA 1
ATOM 971 C C . ARG A 1 125 ? -16.188 -33.219 -8.609 1 55.16 125 ARG A C 1
ATOM 973 O O . ARG A 1 125 ? -15.32 -32.875 -7.801 1 55.16 125 ARG A O 1
ATOM 980 N N . PHE A 1 126 ? -16.438 -32.594 -9.719 1 59.34 126 PHE A N 1
ATOM 981 C CA . PHE A 1 126 ? -15.617 -31.453 -10.078 1 59.34 126 PHE A CA 1
ATOM 982 C C . PHE A 1 126 ? -16.359 -30.156 -9.859 1 59.34 126 PHE A C 1
ATOM 984 O O . PHE A 1 126 ? -16.328 -29.266 -10.711 1 59.34 126 PHE A O 1
ATOM 991 N N . ASN A 1 127 ? -17.109 -30.016 -8.734 1 55.94 127 ASN A N 1
ATOM 992 C CA . ASN A 1 127 ? -17.797 -28.766 -8.383 1 55.94 127 ASN A CA 1
ATOM 993 C C . ASN A 1 127 ? -16.906 -27.859 -7.539 1 55.94 127 ASN A C 1
ATOM 995 O O . ASN A 1 127 ? -17.344 -26.797 -7.09 1 55.94 127 ASN A O 1
ATOM 999 N N . ASP A 1 128 ? -15.672 -28.25 -7.48 1 61.34 128 ASP A N 1
ATOM 1000 C CA . ASP A 1 128 ? -14.766 -27.609 -6.535 1 61.34 128 ASP A CA 1
ATOM 1001 C C . ASP A 1 128 ? -14.266 -26.266 -7.07 1 61.34 128 ASP A C 1
ATOM 1003 O O . ASP A 1 128 ? -13.977 -25.359 -6.297 1 61.34 128 ASP A O 1
ATOM 1007 N N . ILE A 1 129 ? -14.266 -26.203 -8.453 1 69.75 129 ILE A N 1
ATOM 1008 C CA . ILE A 1 129 ? -13.672 -25 -9 1 69.75 129 ILE A CA 1
ATOM 1009 C C . ILE A 1 129 ? -14.672 -24.312 -9.938 1 69.75 129 ILE A C 1
ATOM 1011 O O . ILE A 1 129 ? -15.281 -24.969 -10.781 1 69.75 129 ILE A O 1
ATOM 1015 N N . SER A 1 130 ? -15.023 -23.125 -9.578 1 70.94 130 SER A N 1
ATOM 1016 C CA . SER A 1 130 ? -15.859 -22.328 -10.477 1 70.94 130 SER A CA 1
ATOM 1017 C C . SER A 1 130 ? -15.078 -21.156 -11.055 1 70.94 130 SER A C 1
ATOM 1019 O O . SER A 1 130 ? -14.266 -20.531 -10.359 1 70.94 130 SER A O 1
ATOM 1021 N N . PHE A 1 131 ? -15.227 -21.094 -12.367 1 73.75 131 PHE A N 1
ATOM 1022 C CA . PHE A 1 131 ? -14.586 -19.984 -13.039 1 73.75 131 PHE A CA 1
ATOM 1023 C C . PHE A 1 131 ? -15.508 -18.766 -13.07 1 73.75 131 PHE A C 1
ATOM 1025 O O . PHE A 1 131 ? -16.719 -18.906 -13.219 1 73.75 131 PHE A O 1
ATOM 1032 N N . LYS A 1 132 ? -14.914 -17.625 -12.852 1 75 132 LYS A N 1
ATOM 1033 C CA . LYS A 1 132 ? -15.672 -16.375 -12.93 1 75 132 LYS A CA 1
ATOM 1034 C C . LYS A 1 132 ? -15.914 -15.961 -14.375 1 75 132 LYS A C 1
ATOM 1036 O O . LYS A 1 132 ? -15.031 -16.125 -15.227 1 75 132 LYS A O 1
ATOM 1041 N N . ALA A 1 133 ? -17.094 -15.477 -14.617 1 74.19 133 ALA A N 1
ATOM 1042 C CA . ALA A 1 133 ? -17.438 -15.055 -15.969 1 74.19 133 ALA A CA 1
ATOM 1043 C C . ALA A 1 133 ? -16.516 -13.945 -16.453 1 74.19 133 ALA A C 1
ATOM 1045 O O . ALA A 1 133 ? -16.062 -13.953 -17.609 1 74.19 133 ALA A O 1
ATOM 1046 N N . LYS A 1 134 ? -16.344 -12.938 -15.539 1 76.25 134 LYS A N 1
ATOM 1047 C CA . LYS A 1 134 ? -15.414 -11.852 -15.836 1 76.25 134 LYS A CA 1
ATOM 1048 C C . LYS A 1 134 ? -14.742 -11.352 -14.555 1 76.25 134 LYS A C 1
ATOM 1050 O O . LYS A 1 134 ? -15.414 -11.086 -13.562 1 76.25 134 LYS A O 1
ATOM 1055 N N . SER A 1 135 ? -13.477 -11.508 -14.656 1 84.69 135 SER A N 1
ATOM 1056 C CA . SER A 1 135 ? -12.742 -10.969 -13.508 1 84.69 135 SER A CA 1
ATOM 1057 C C . SER A 1 135 ? -11.453 -10.297 -13.953 1 84.69 135 SER A C 1
ATOM 1059 O O . SER A 1 135 ? -10.961 -10.539 -15.055 1 84.69 135 SER A O 1
ATOM 1061 N N . ALA A 1 136 ? -11.102 -9.312 -13.172 1 89.19 136 ALA A N 1
ATOM 1062 C CA . ALA A 1 136 ? -9.828 -8.633 -13.391 1 89.19 136 ALA A CA 1
ATOM 1063 C C . ALA A 1 136 ? -8.859 -8.883 -12.234 1 89.19 136 ALA A C 1
ATOM 1065 O O . ALA A 1 136 ? -9.289 -9.125 -11.102 1 89.19 136 ALA A O 1
ATOM 1066 N N . SER A 1 137 ? -7.617 -8.945 -12.648 1 93.25 137 SER A N 1
ATOM 1067 C CA . SER A 1 137 ? -6.617 -9.023 -11.586 1 93.25 137 SER A CA 1
ATOM 1068 C C . SER A 1 137 ? -6.637 -7.781 -10.711 1 93.25 137 SER A C 1
ATOM 1070 O O . SER A 1 137 ? -7.047 -6.707 -11.156 1 93.25 137 SER A O 1
ATOM 1072 N N . ILE A 1 138 ? -6.188 -7.875 -9.523 1 92.56 138 ILE A N 1
ATOM 1073 C CA . ILE A 1 138 ? -6.344 -6.844 -8.5 1 92.56 138 ILE A CA 1
ATOM 1074 C C . ILE A 1 138 ? -5.746 -5.531 -8.992 1 92.56 138 ILE A C 1
ATOM 1076 O O . ILE A 1 138 ? -6.406 -4.488 -8.969 1 92.56 138 ILE A O 1
ATOM 1080 N N . PHE A 1 139 ? -4.535 -5.488 -9.555 1 92.88 139 PHE A N 1
ATOM 1081 C CA . PHE A 1 139 ? -3.826 -4.266 -9.922 1 92.88 139 PHE A CA 1
ATOM 1082 C C . PHE A 1 139 ? -4.328 -3.725 -11.25 1 92.88 139 PHE A C 1
ATOM 1084 O O . PHE A 1 139 ? -3.973 -2.613 -11.648 1 92.88 139 PHE A O 1
ATOM 1091 N N . ASP A 1 140 ? -5.219 -4.559 -11.891 1 91.81 140 ASP A N 1
ATOM 1092 C CA . ASP A 1 140 ? -5.812 -4.105 -13.148 1 91.81 140 ASP A CA 1
ATOM 1093 C C . ASP A 1 140 ? -7.301 -3.811 -12.969 1 91.81 140 ASP A C 1
ATOM 1095 O O . ASP A 1 140 ? -7.98 -3.441 -13.93 1 91.81 140 ASP A O 1
ATOM 1099 N N . SER A 1 141 ? -7.785 -3.916 -11.766 1 90.88 141 SER A N 1
ATOM 1100 C CA . SER A 1 141 ? -9.211 -3.746 -11.5 1 90.88 141 SER A CA 1
ATOM 1101 C C . SER A 1 141 ? -9.547 -2.291 -11.195 1 90.88 141 SER A C 1
ATOM 1103 O O . SER A 1 141 ? -8.742 -1.573 -10.602 1 90.88 141 SER A O 1
ATOM 1105 N N . ASP A 1 142 ? -10.711 -1.882 -11.5 1 87.19 142 ASP A N 1
ATOM 1106 C CA . ASP A 1 142 ? -11.188 -0.536 -11.195 1 87.19 142 ASP A CA 1
ATOM 1107 C C . ASP A 1 142 ? -11.438 -0.365 -9.695 1 87.19 142 ASP A C 1
ATOM 1109 O O . ASP A 1 142 ? -11.273 0.732 -9.156 1 87.19 142 ASP A O 1
ATOM 1113 N N . GLU A 1 143 ? -11.742 -1.471 -9.125 1 87.25 143 GLU A N 1
ATOM 1114 C CA . GLU A 1 143 ? -11.984 -1.431 -7.688 1 87.25 143 GLU A CA 1
ATOM 1115 C C . GLU A 1 143 ? -10.727 -1.029 -6.93 1 87.25 143 GLU A C 1
ATOM 1117 O O . GLU A 1 143 ? -10.797 -0.294 -5.941 1 87.25 143 GLU A O 1
ATOM 1122 N N . PHE A 1 144 ? -9.633 -1.459 -7.414 1 90.62 144 PHE A N 1
ATOM 1123 C CA . PHE A 1 144 ? -8.359 -1.143 -6.777 1 90.62 144 PHE A CA 1
ATOM 1124 C C . PHE A 1 144 ? -8.062 0.349 -6.871 1 90.62 144 PHE A C 1
ATOM 1126 O O . PHE A 1 144 ? -7.648 0.969 -5.891 1 90.62 144 PHE A O 1
ATOM 1133 N N . TYR A 1 145 ? -8.367 0.991 -7.969 1 88.56 145 TYR A N 1
ATOM 1134 C CA . TYR A 1 145 ? -8.016 2.389 -8.195 1 88.56 145 TYR A CA 1
ATOM 1135 C C . TYR A 1 145 ? -9.047 3.318 -7.566 1 88.56 145 TYR A C 1
ATOM 1137 O O . TYR A 1 145 ? -8.867 4.539 -7.555 1 88.56 145 TYR A O 1
ATOM 1145 N N . ASN A 1 146 ? -10.062 2.68 -7.012 1 87.31 146 ASN A N 1
ATOM 1146 C CA . ASN A 1 146 ? -11.039 3.473 -6.266 1 87.31 146 ASN A CA 1
ATOM 1147 C C . ASN A 1 146 ? -10.766 3.424 -4.766 1 87.31 146 ASN A C 1
ATOM 1149 O O . ASN A 1 146 ? -11.43 4.117 -3.988 1 87.31 146 ASN A O 1
ATOM 1153 N N . THR A 1 147 ? -9.781 2.648 -4.488 1 87.75 147 THR A N 1
ATOM 1154 C CA . THR A 1 147 ? -9.391 2.613 -3.084 1 87.75 147 THR A CA 1
ATOM 1155 C C . THR A 1 147 ? -8.43 3.748 -2.762 1 87.75 147 THR A C 1
ATOM 1157 O O . THR A 1 147 ? -7.859 4.363 -3.666 1 87.75 147 THR A O 1
ATOM 1160 N N . ASP A 1 148 ? -8.234 3.967 -1.463 1 89.44 148 ASP A N 1
ATOM 1161 C CA . ASP A 1 148 ? -7.34 5.023 -0.999 1 89.44 148 ASP A CA 1
ATOM 1162 C C . ASP A 1 148 ? -5.891 4.551 -0.98 1 89.44 148 ASP A C 1
ATOM 1164 O O . ASP A 1 148 ? -4.988 5.305 -0.615 1 89.44 148 ASP A O 1
ATOM 1168 N N . TYR A 1 149 ? -5.637 3.346 -1.547 1 90 149 TYR A N 1
ATOM 1169 C CA . TYR A 1 149 ? -4.305 2.811 -1.296 1 90 149 TYR A CA 1
ATOM 1170 C C . TYR A 1 149 ? -3.602 2.457 -2.602 1 90 149 TYR A C 1
ATOM 1172 O O . TYR A 1 149 ? -2.514 1.878 -2.592 1 90 149 TYR A O 1
ATOM 1180 N N . PHE A 1 150 ? -4.203 2.844 -3.75 1 91.88 150 PHE A N 1
ATOM 1181 C CA . PHE A 1 150 ? -3.574 2.539 -5.031 1 91.88 150 PHE A CA 1
ATOM 1182 C C . PHE A 1 150 ? -2.295 3.346 -5.211 1 91.88 150 PHE A C 1
ATOM 1184 O O . PHE A 1 150 ? -1.441 2.99 -6.027 1 91.88 150 PHE A O 1
ATOM 1191 N N . GLY A 1 151 ? -2.154 4.43 -4.434 1 92 151 GLY A N 1
ATOM 1192 C CA . GLY A 1 151 ? -0.962 5.262 -4.496 1 92 151 GLY A CA 1
ATOM 1193 C C . GLY A 1 151 ? 0.301 4.523 -4.094 1 92 151 GLY A C 1
ATOM 1194 O O . GLY A 1 151 ? 1.392 4.836 -4.574 1 92 151 GLY A O 1
ATOM 1195 N N . PHE A 1 152 ? 0.155 3.525 -3.242 1 90.19 152 PHE A N 1
ATOM 1196 C CA . PHE A 1 152 ? 1.306 2.727 -2.836 1 90.19 152 PHE A CA 1
ATOM 1197 C C . PHE A 1 152 ? 1.848 1.921 -4.012 1 90.19 152 PHE A C 1
ATOM 1199 O O . PHE A 1 152 ? 3.061 1.744 -4.141 1 90.19 152 PHE A O 1
ATOM 1206 N N . TYR A 1 153 ? 0.944 1.512 -4.812 1 92.25 153 TYR A N 1
ATOM 1207 C CA . TYR A 1 153 ? 1.314 0.767 -6.012 1 92.25 153 TYR A CA 1
ATOM 1208 C C . TYR A 1 153 ? 2.066 1.655 -6.996 1 92.25 153 TYR A C 1
ATOM 1210 O O . TYR A 1 153 ? 3.082 1.246 -7.559 1 92.25 153 TYR A O 1
ATOM 1218 N N . ILE A 1 154 ? 1.646 2.857 -7.121 1 91.56 154 ILE A N 1
ATOM 1219 C CA . ILE A 1 154 ? 2.289 3.809 -8.023 1 91.56 154 ILE A CA 1
ATOM 1220 C C . ILE A 1 154 ? 3.658 4.199 -7.465 1 91.56 154 ILE A C 1
ATOM 1222 O O . ILE A 1 154 ? 4.633 4.305 -8.219 1 91.56 154 ILE A O 1
ATOM 1226 N N . LEU A 1 155 ? 3.666 4.367 -6.188 1 92.12 155 LEU A N 1
ATOM 1227 C CA . LEU A 1 155 ? 4.938 4.691 -5.547 1 92.12 155 LEU A CA 1
ATOM 1228 C C . LEU A 1 155 ? 5.965 3.592 -5.789 1 92.12 155 LEU A C 1
ATOM 1230 O O . LEU A 1 155 ? 7.129 3.875 -6.078 1 92.12 155 LEU A O 1
ATOM 1234 N N . PHE A 1 156 ? 5.582 2.342 -5.727 1 90.94 156 PHE A N 1
ATOM 1235 C CA . PHE A 1 156 ? 6.469 1.205 -5.949 1 90.94 156 PHE A CA 1
ATOM 1236 C C . PHE A 1 156 ? 7.07 1.255 -7.348 1 90.94 156 PHE A C 1
ATOM 1238 O O . PHE A 1 156 ? 8.281 1.114 -7.512 1 90.94 156 PHE A O 1
ATOM 1245 N N . TRP A 1 157 ? 6.25 1.462 -8.297 1 90.94 157 TRP A N 1
ATOM 1246 C CA . TRP A 1 157 ? 6.719 1.438 -9.672 1 90.94 157 TRP A CA 1
ATOM 1247 C C . TRP A 1 157 ? 7.562 2.672 -9.984 1 90.94 157 TRP A C 1
ATOM 1249 O O . TRP A 1 157 ? 8.5 2.607 -10.781 1 90.94 157 TRP A O 1
ATOM 1259 N N . LEU A 1 158 ? 7.254 3.809 -9.359 1 89.56 158 LEU A N 1
ATOM 1260 C CA . LEU A 1 158 ? 8.07 5.004 -9.562 1 89.56 158 LEU A CA 1
ATOM 1261 C C . LEU A 1 158 ? 9.445 4.836 -8.938 1 89.56 158 LEU A C 1
ATOM 1263 O O . LEU A 1 158 ? 10.453 5.258 -9.516 1 89.56 158 LEU A O 1
ATOM 1267 N N . CYS A 1 159 ? 9.484 4.254 -7.777 1 86.38 159 CYS A N 1
ATOM 1268 C CA . CYS A 1 159 ? 10.766 3.977 -7.129 1 86.38 159 CYS A CA 1
ATOM 1269 C C . CYS A 1 159 ? 11.609 3.023 -7.969 1 86.38 159 CYS A C 1
ATOM 1271 O O . CYS A 1 159 ? 12.812 3.229 -8.133 1 86.38 159 CYS A O 1
ATOM 1273 N N . THR A 1 160 ? 10.922 2.027 -8.508 1 86.25 160 THR A N 1
ATOM 1274 C CA . THR A 1 160 ? 11.617 1.068 -9.359 1 86.25 160 THR A CA 1
ATOM 1275 C C . THR A 1 160 ? 12.133 1.745 -10.625 1 86.25 160 THR A C 1
ATOM 1277 O O . THR A 1 160 ? 13.258 1.48 -11.062 1 86.25 160 THR A O 1
ATOM 1280 N N . ALA A 1 161 ? 11.344 2.588 -11.195 1 85.06 161 ALA A N 1
ATOM 1281 C CA . ALA A 1 161 ? 11.742 3.334 -12.383 1 85.06 161 ALA A CA 1
ATOM 1282 C C . ALA A 1 161 ? 12.938 4.234 -12.086 1 85.06 161 ALA A C 1
ATOM 1284 O O . ALA A 1 161 ? 13.844 4.367 -12.914 1 85.06 161 ALA A O 1
ATOM 1285 N N . PHE A 1 162 ? 12.914 4.766 -10.953 1 82.88 162 PHE A N 1
ATOM 1286 C CA . PHE A 1 162 ? 14.008 5.645 -10.562 1 82.88 162 PHE A CA 1
ATOM 1287 C C . PHE A 1 162 ? 15.305 4.859 -10.391 1 82.88 162 PHE A C 1
ATOM 1289 O O . PHE A 1 162 ? 16.375 5.324 -10.797 1 82.88 162 PHE A O 1
ATOM 1296 N N . VAL A 1 163 ? 15.219 3.701 -9.812 1 77.19 163 VAL A N 1
ATOM 1297 C CA . VAL A 1 163 ? 16.391 2.861 -9.633 1 77.19 163 VAL A CA 1
ATOM 1298 C C . VAL A 1 163 ? 16.953 2.451 -10.992 1 77.19 163 VAL A C 1
ATOM 1300 O O . VAL A 1 163 ? 18.172 2.449 -11.203 1 77.19 163 VAL A O 1
ATOM 1303 N N . ALA A 1 164 ? 16.031 2.166 -11.875 1 80.38 164 ALA A N 1
ATOM 1304 C CA . ALA A 1 164 ? 16.453 1.825 -13.234 1 80.38 164 ALA A CA 1
ATOM 1305 C C . ALA A 1 164 ? 17.125 3.014 -13.914 1 80.38 164 ALA A C 1
ATOM 1307 O O . ALA A 1 164 ? 18.172 2.863 -14.547 1 80.38 164 ALA A O 1
ATOM 1308 N N . LEU A 1 165 ? 16.547 4.168 -13.695 1 80.56 165 LEU A N 1
ATOM 1309 C CA . LEU A 1 165 ? 17.094 5.383 -14.305 1 80.56 165 LEU A CA 1
ATOM 1310 C C . LEU A 1 165 ? 18.453 5.715 -13.719 1 80.56 165 LEU A C 1
ATOM 1312 O O . LEU A 1 165 ? 19.375 6.102 -14.445 1 80.56 165 LEU A O 1
ATOM 1316 N N . ASN A 1 166 ? 18.547 5.582 -12.469 1 77.62 166 ASN A N 1
ATOM 1317 C CA . ASN A 1 166 ? 19.812 5.828 -11.797 1 77.62 166 ASN A CA 1
ATOM 1318 C C . ASN A 1 166 ? 20.906 4.902 -12.312 1 77.62 166 ASN A C 1
ATOM 1320 O O . ASN A 1 166 ? 22.031 5.34 -12.555 1 77.62 166 ASN A O 1
ATOM 1324 N N . SER A 1 167 ? 20.578 3.674 -12.562 1 74.06 167 SER A N 1
ATOM 1325 C CA . SER A 1 167 ? 21.531 2.701 -13.078 1 74.06 167 SER A CA 1
ATOM 1326 C C . SER A 1 167 ? 21.938 3.02 -14.508 1 74.06 167 SER A C 1
ATOM 1328 O O . SER A 1 167 ? 23.109 2.891 -14.875 1 74.06 167 SER A O 1
ATOM 1330 N N . LEU A 1 168 ? 21.031 3.49 -15.273 1 76.38 168 LEU A N 1
ATOM 1331 C CA . LEU A 1 168 ? 21.297 3.818 -16.672 1 76.38 168 LEU A CA 1
ATOM 1332 C C . LEU A 1 168 ? 22.156 5.074 -16.781 1 76.38 168 LEU A C 1
ATOM 1334 O O . LEU A 1 168 ? 23.047 5.148 -17.625 1 76.38 168 LEU A O 1
ATOM 1338 N N . VAL A 1 169 ? 21.844 6.016 -15.945 1 77.62 169 VAL A N 1
ATOM 1339 C CA . VAL A 1 169 ? 22.578 7.273 -15.961 1 77.62 169 VAL A CA 1
ATOM 1340 C C . VAL A 1 169 ? 24.031 7.027 -15.547 1 77.62 169 VAL A C 1
ATOM 1342 O O . VAL A 1 169 ? 24.953 7.531 -16.188 1 77.62 169 VAL A O 1
ATOM 1345 N N . HIS A 1 170 ? 24.234 6.164 -14.594 1 72.5 170 HIS A N 1
ATOM 1346 C CA . HIS A 1 170 ? 25.594 5.867 -14.156 1 72.5 170 HIS A CA 1
ATOM 1347 C C . HIS A 1 170 ? 26.328 5.012 -15.188 1 72.5 170 HIS A C 1
ATOM 1349 O O . HIS A 1 170 ? 27.531 5.188 -15.398 1 72.5 170 HIS A O 1
ATOM 1355 N N . ALA A 1 171 ? 25.656 4.188 -15.828 1 71.12 171 ALA A N 1
ATOM 1356 C CA . ALA A 1 171 ? 26.266 3.373 -16.875 1 71.12 171 ALA A CA 1
ATOM 1357 C C . ALA A 1 171 ? 26.688 4.23 -18.062 1 71.12 171 ALA A C 1
ATOM 1359 O O . ALA A 1 171 ? 27.75 4.008 -18.656 1 71.12 171 ALA A O 1
ATOM 1360 N N . TYR A 1 172 ? 25.859 5.23 -18.312 1 73.75 172 TYR A N 1
ATOM 1361 C CA . TYR A 1 172 ? 26.109 6.07 -19.469 1 73.75 172 TYR A CA 1
ATOM 1362 C C . TYR A 1 172 ? 27.219 7.09 -19.188 1 73.75 172 TYR A C 1
ATOM 1364 O O . TYR A 1 172 ? 28.094 7.316 -20.016 1 73.75 172 TYR A O 1
ATOM 1372 N N . PHE A 1 173 ? 27.188 7.613 -18.031 1 72.06 173 PHE A N 1
ATOM 1373 C CA . PHE A 1 173 ? 28.109 8.711 -17.75 1 72.06 173 PHE A CA 1
ATOM 1374 C C . PHE A 1 173 ? 29.422 8.18 -17.188 1 72.06 173 PHE A C 1
ATOM 1376 O O . PHE A 1 173 ? 30.469 8.812 -17.344 1 72.06 173 PHE A O 1
ATOM 1383 N N . GLU A 1 174 ? 29.312 6.977 -16.531 1 67.75 174 GLU A N 1
ATOM 1384 C CA . GLU A 1 174 ? 30.547 6.492 -15.922 1 67.75 174 GLU A CA 1
ATOM 1385 C C . GLU A 1 174 ? 31.172 5.379 -16.75 1 67.75 174 GLU A C 1
ATOM 1387 O O . GLU A 1 174 ? 32.125 4.727 -16.328 1 67.75 174 GLU A O 1
ATOM 1392 N N . ASN A 1 175 ? 31.031 5.309 -17.953 1 60.88 175 ASN A N 1
ATOM 1393 C CA . ASN A 1 175 ? 31.641 4.453 -18.969 1 60.88 175 ASN A CA 1
ATOM 1394 C C . ASN A 1 175 ? 31.609 2.986 -18.562 1 60.88 175 ASN A C 1
ATOM 1396 O O . ASN A 1 175 ? 32.625 2.293 -18.656 1 60.88 175 ASN A O 1
ATOM 1400 N N . THR A 1 176 ? 30.531 2.725 -18.062 1 65.75 176 THR A N 1
ATOM 1401 C CA . THR A 1 176 ? 30.422 1.323 -17.672 1 65.75 176 THR A CA 1
ATOM 1402 C C . THR A 1 176 ? 30.109 0.444 -18.875 1 65.75 176 THR A C 1
ATOM 1404 O O . THR A 1 176 ? 29.781 0.952 -19.953 1 65.75 176 THR A O 1
ATOM 1407 N N . VAL A 1 177 ? 30.5 -0.717 -18.953 1 75.56 177 VAL A N 1
ATOM 1408 C CA . VAL A 1 177 ? 30.266 -1.76 -19.938 1 75.56 177 VAL A CA 1
ATOM 1409 C C . VAL A 1 177 ? 28.828 -1.671 -20.453 1 75.56 177 VAL A C 1
ATOM 1411 O O . VAL A 1 177 ? 27.906 -1.488 -19.672 1 75.56 177 VAL A O 1
ATOM 1414 N N . PRO A 1 178 ? 28.812 -1.484 -21.781 1 79.19 178 PRO A N 1
ATOM 1415 C CA . PRO A 1 178 ? 27.469 -1.429 -22.344 1 79.19 178 PRO A CA 1
ATOM 1416 C C . PRO A 1 178 ? 26.594 -2.605 -21.906 1 79.19 178 PRO A C 1
ATOM 1418 O O . PRO A 1 178 ? 27.109 -3.67 -21.562 1 79.19 178 PRO A O 1
ATOM 1421 N N . PHE A 1 179 ? 25.328 -2.508 -22.016 1 79.81 179 PHE A N 1
ATOM 1422 C CA . PHE A 1 179 ? 24.344 -3.457 -21.5 1 79.81 179 PHE A CA 1
ATOM 1423 C C . PHE A 1 179 ? 24.469 -4.801 -22.203 1 79.81 179 PHE A C 1
ATOM 1425 O O . PHE A 1 179 ? 24.297 -5.852 -21.578 1 79.81 179 PHE A O 1
ATOM 1432 N N . TYR A 1 180 ? 24.734 -4.773 -23.531 1 81.62 180 TYR A N 1
ATOM 1433 C CA . TYR A 1 180 ? 24.766 -6.004 -24.312 1 81.62 180 TYR A CA 1
ATOM 1434 C C . TYR A 1 180 ? 25.969 -6.855 -23.938 1 81.62 180 TYR A C 1
ATOM 1436 O O . TYR A 1 180 ? 26.031 -8.047 -24.266 1 81.62 180 TYR A O 1
ATOM 1444 N N . LYS A 1 181 ? 26.922 -6.273 -23.125 1 85.88 181 LYS A N 1
ATOM 1445 C CA . LYS A 1 181 ? 28.125 -7 -22.734 1 85.88 181 LYS A CA 1
ATOM 1446 C C . LYS A 1 181 ? 28.078 -7.398 -21.266 1 85.88 181 LYS A C 1
ATOM 1448 O O . LYS A 1 181 ? 29.047 -7.906 -20.719 1 85.88 181 LYS A O 1
ATOM 1453 N N . TRP A 1 182 ? 26.938 -7.234 -20.75 1 87.38 182 TRP A N 1
ATOM 1454 C CA . TRP A 1 182 ? 26.766 -7.656 -19.375 1 87.38 182 TRP A CA 1
ATOM 1455 C C . TRP A 1 182 ? 26.828 -9.172 -19.25 1 87.38 182 TRP A C 1
ATOM 1457 O O . TRP A 1 182 ? 26.453 -9.898 -20.172 1 87.38 182 TRP A O 1
ATOM 1467 N N . THR A 1 183 ? 27.312 -9.656 -18.203 1 89.75 183 THR A N 1
ATOM 1468 C CA . THR A 1 183 ? 27.484 -11.086 -17.938 1 89.75 183 THR A CA 1
ATOM 1469 C C . THR A 1 183 ? 26.125 -11.789 -17.953 1 89.75 183 THR A C 1
ATOM 1471 O O . THR A 1 183 ? 26 -12.875 -18.516 1 89.75 183 THR A O 1
ATOM 1474 N N . VAL A 1 184 ? 25.203 -11.211 -17.359 1 90.12 184 VAL A N 1
ATOM 1475 C CA . VAL A 1 184 ? 23.875 -11.812 -17.266 1 90.12 184 VAL A CA 1
ATOM 1476 C C . VAL A 1 184 ? 23.25 -11.891 -18.656 1 90.12 184 VAL A C 1
ATOM 1478 O O . VAL A 1 184 ? 22.594 -12.883 -18.984 1 90.12 184 VAL A O 1
ATOM 1481 N N . VAL A 1 185 ? 23.469 -10.883 -19.453 1 90.25 185 VAL A N 1
ATOM 1482 C CA . VAL A 1 185 ? 22.906 -10.859 -20.797 1 90.25 185 VAL A CA 1
ATOM 1483 C C . VAL A 1 185 ? 23.578 -11.922 -21.656 1 90.25 185 VAL A C 1
ATOM 1485 O O . VAL A 1 185 ? 22.922 -12.578 -22.469 1 90.25 185 VAL A O 1
ATOM 1488 N N . LYS A 1 186 ? 24.844 -12.086 -21.453 1 91.44 186 LYS A N 1
ATOM 1489 C CA . LYS A 1 186 ? 25.562 -13.125 -22.188 1 91.44 186 LYS A CA 1
ATOM 1490 C C . LYS A 1 186 ? 25.031 -14.516 -21.828 1 91.44 186 LYS A C 1
ATOM 1492 O O . LYS A 1 186 ? 24.875 -15.367 -22.703 1 91.44 186 LYS A O 1
ATOM 1497 N N . LEU A 1 187 ? 24.734 -14.664 -20.641 1 89.94 187 LEU A N 1
ATOM 1498 C CA . LEU A 1 187 ? 24.203 -15.945 -20.188 1 89.94 187 LEU A CA 1
ATOM 1499 C C . LEU A 1 187 ? 22.812 -16.188 -20.781 1 89.94 187 LEU A C 1
ATOM 1501 O O . LEU A 1 187 ? 22.484 -17.312 -21.141 1 89.94 187 LEU A O 1
ATOM 1505 N N . LEU A 1 188 ? 22.062 -15.188 -20.922 1 90.25 188 LEU A N 1
ATOM 1506 C CA . LEU A 1 188 ? 20.703 -15.289 -21.453 1 90.25 188 LEU A CA 1
ATOM 1507 C C . LEU A 1 188 ? 20.719 -15.547 -22.953 1 90.25 188 LEU A C 1
ATOM 1509 O O . LEU A 1 188 ? 19.844 -16.234 -23.469 1 90.25 188 LEU A O 1
ATOM 1513 N N . ARG A 1 189 ? 21.688 -15.039 -23.594 1 90.44 189 ARG A N 1
ATOM 1514 C CA . ARG A 1 189 ? 21.75 -15.156 -25.047 1 90.44 189 ARG A CA 1
ATOM 1515 C C . ARG A 1 189 ? 22.375 -16.484 -25.453 1 90.44 189 ARG A C 1
ATOM 1517 O O . ARG A 1 189 ? 22.188 -16.953 -26.578 1 90.44 189 ARG A O 1
ATOM 1524 N N . GLN A 1 190 ? 22.938 -17.016 -24.469 1 90.44 190 GLN A N 1
ATOM 1525 C CA . GLN A 1 190 ? 23.594 -18.281 -24.781 1 90.44 190 GLN A CA 1
ATOM 1526 C C . GLN A 1 190 ? 22.578 -19.359 -25.141 1 90.44 190 GLN A C 1
ATOM 1528 O O . GLN A 1 190 ? 21.641 -19.625 -24.375 1 90.44 190 GLN A O 1
ATOM 1533 N N . ASP A 1 191 ? 22.578 -19.953 -26.359 1 90.62 191 ASP A N 1
ATOM 1534 C CA . ASP A 1 191 ? 21.797 -21.078 -26.844 1 90.62 191 ASP A CA 1
ATOM 1535 C C . ASP A 1 191 ? 20.312 -20.734 -26.906 1 90.62 191 ASP A C 1
ATOM 1537 O O . ASP A 1 191 ? 19.469 -21.594 -26.641 1 90.62 191 ASP A O 1
ATOM 1541 N N . LEU A 1 192 ? 20.016 -19.5 -27.078 1 91.88 192 LEU A N 1
ATOM 1542 C CA . LEU A 1 192 ? 18.641 -19.031 -27.062 1 91.88 192 LEU A CA 1
ATOM 1543 C C . LEU A 1 192 ? 17.781 -19.797 -28.062 1 91.88 192 LEU A C 1
ATOM 1545 O O . LEU A 1 192 ? 16.688 -20.266 -27.734 1 91.88 192 LEU A O 1
ATOM 1549 N N . PHE A 1 193 ? 18.266 -20.062 -29.219 1 93.62 193 PHE A N 1
ATOM 1550 C CA . PHE A 1 193 ? 17.484 -20.719 -30.266 1 93.62 193 PHE A CA 1
ATOM 1551 C C . PHE A 1 193 ? 17.359 -22.219 -29.984 1 93.62 193 PHE A C 1
ATOM 1553 O O . PHE A 1 193 ? 16.312 -22.812 -30.25 1 93.62 193 PHE A O 1
ATOM 1560 N N . LYS A 1 194 ? 18.375 -22.766 -29.422 1 94.56 194 LYS A N 1
ATOM 1561 C CA . LYS A 1 194 ? 18.312 -24.172 -29.031 1 94.56 194 LYS A CA 1
ATOM 1562 C C . LYS A 1 194 ? 17.281 -24.391 -27.922 1 94.56 194 LYS A C 1
ATOM 1564 O O . LYS A 1 194 ? 16.531 -25.359 -27.938 1 94.56 194 LYS A O 1
ATOM 1569 N N . VAL A 1 195 ? 17.312 -23.484 -27.031 1 95.38 195 VAL A N 1
ATOM 1570 C CA . VAL A 1 195 ? 16.359 -23.562 -25.922 1 95.38 195 VAL A CA 1
ATOM 1571 C C . VAL A 1 195 ? 14.938 -23.422 -26.453 1 95.38 195 VAL A C 1
ATOM 1573 O O . VAL A 1 195 ? 14.031 -24.141 -26.047 1 95.38 195 VAL A O 1
ATOM 1576 N N . ALA A 1 196 ? 14.766 -22.5 -27.422 1 95.81 196 ALA A N 1
ATOM 1577 C CA . ALA A 1 196 ? 13.445 -22.297 -28.031 1 95.81 196 ALA A CA 1
ATOM 1578 C C . ALA A 1 196 ? 12.977 -23.547 -28.766 1 95.81 196 ALA A C 1
ATOM 1580 O O . ALA A 1 196 ? 11.797 -23.891 -28.719 1 95.81 196 ALA A O 1
ATOM 1581 N N . PHE A 1 197 ? 13.867 -24.141 -29.359 1 96.25 197 PHE A N 1
ATOM 1582 C CA . PHE A 1 197 ? 13.539 -25.359 -30.094 1 96.25 197 PHE A CA 1
ATOM 1583 C C . PHE A 1 197 ? 13.141 -26.484 -29.141 1 96.25 197 PHE A C 1
ATOM 1585 O O . PHE A 1 197 ? 12.164 -27.188 -29.391 1 96.25 197 PHE A O 1
ATOM 1592 N N . VAL A 1 198 ? 13.938 -26.625 -28.125 1 95.62 198 VAL A N 1
ATOM 1593 C CA . VAL A 1 198 ? 13.633 -27.656 -27.141 1 95.62 198 VAL A CA 1
ATOM 1594 C C . VAL A 1 198 ? 12.281 -27.359 -26.484 1 95.62 198 VAL A C 1
ATOM 1596 O O . VAL A 1 198 ? 11.484 -28.281 -26.266 1 95.62 198 VAL A O 1
ATOM 1599 N N . ASP A 1 199 ? 12 -26.156 -26.234 1 96.62 199 ASP A N 1
ATOM 1600 C CA . ASP A 1 199 ? 10.711 -25.766 -25.672 1 96.62 199 ASP A CA 1
ATOM 1601 C C . ASP A 1 199 ? 9.578 -26.078 -26.641 1 96.62 199 ASP A C 1
ATOM 1603 O O . ASP A 1 199 ? 8.508 -26.531 -26.234 1 96.62 199 ASP A O 1
ATOM 1607 N N . GLY A 1 200 ? 9.836 -25.828 -27.922 1 96.81 200 GLY A N 1
ATOM 1608 C CA . GLY A 1 200 ? 8.852 -26.156 -28.953 1 96.81 200 GLY A CA 1
ATOM 1609 C C . GLY A 1 200 ? 8.57 -27.641 -29.031 1 96.81 200 GLY A C 1
ATOM 1610 O O . GLY A 1 200 ? 7.418 -28.047 -29.188 1 96.81 200 GLY A O 1
ATOM 1611 N N . LEU A 1 201 ? 9.586 -28.391 -28.891 1 96.62 201 LEU A N 1
ATOM 1612 C CA . LEU A 1 201 ? 9.43 -29.844 -28.906 1 96.62 201 LEU A CA 1
ATOM 1613 C C . LEU A 1 201 ? 8.68 -30.328 -27.672 1 96.62 201 LEU A C 1
ATOM 1615 O O . LEU A 1 201 ? 7.895 -31.266 -27.75 1 96.62 201 LEU A O 1
ATOM 1619 N N . MET A 1 202 ? 9.023 -29.766 -26.578 1 97 202 MET A N 1
ATOM 1620 C CA . MET A 1 202 ? 8.328 -30.078 -25.344 1 97 202 MET A CA 1
ATOM 1621 C C . MET A 1 202 ? 6.832 -29.812 -25.469 1 97 202 MET A C 1
ATOM 1623 O O . MET A 1 202 ? 6.004 -30.609 -25.047 1 97 202 MET A O 1
ATOM 1627 N N . TYR A 1 203 ? 6.496 -28.719 -26.078 1 97.38 203 TYR A N 1
ATOM 1628 C CA . TYR A 1 203 ? 5.098 -28.359 -26.312 1 97.38 203 TYR A CA 1
ATOM 1629 C C . TYR A 1 203 ? 4.438 -29.359 -27.25 1 97.38 203 TYR A C 1
ATOM 1631 O O . TYR A 1 203 ? 3.316 -29.812 -27 1 97.38 203 TYR A O 1
ATOM 1639 N N . ALA A 1 204 ? 5.125 -29.703 -28.281 1 97.25 204 ALA A N 1
ATOM 1640 C CA . ALA A 1 204 ? 4.586 -30.625 -29.266 1 97.25 204 ALA A CA 1
ATOM 1641 C C . ALA A 1 204 ? 4.328 -32 -28.656 1 97.25 204 ALA A C 1
ATOM 1643 O O . ALA A 1 204 ? 3.311 -32.625 -28.953 1 97.25 204 ALA A O 1
ATOM 1644 N N . THR A 1 205 ? 5.191 -32.438 -27.812 1 96.94 205 THR A N 1
ATOM 1645 C CA . THR A 1 205 ? 5.059 -33.75 -27.234 1 96.94 205 THR A CA 1
ATOM 1646 C C . THR A 1 205 ? 3.975 -33.781 -26.156 1 96.94 205 THR A C 1
ATOM 1648 O O . THR A 1 205 ? 3.496 -34.844 -25.766 1 96.94 205 THR A O 1
ATOM 1651 N N . SER A 1 206 ? 3.598 -32.625 -25.656 1 97 206 SER A N 1
ATOM 1652 C CA . SER A 1 206 ? 2.529 -32.562 -24.656 1 97 206 SER A CA 1
ATOM 1653 C C . SER A 1 206 ? 1.18 -32.938 -25.266 1 97 206 SER A C 1
ATOM 1655 O O . SER A 1 206 ? 0.224 -33.219 -24.547 1 97 206 SER A O 1
ATOM 1657 N N . TYR A 1 207 ? 1.077 -32.969 -26.594 1 97.38 207 TYR A N 1
ATOM 1658 C CA . TYR A 1 207 ? -0.163 -33.312 -27.281 1 97.38 207 TYR A CA 1
ATOM 1659 C C . TYR A 1 207 ? -0.448 -34.812 -27.188 1 97.38 207 TYR A C 1
ATOM 1661 O O . TYR A 1 207 ? -1.49 -35.281 -27.641 1 97.38 207 TYR A O 1
ATOM 1669 N N . PHE A 1 208 ? 0.475 -35.5 -26.547 1 96.5 208 PHE A N 1
ATOM 1670 C CA . PHE A 1 208 ? 0.246 -36.906 -26.281 1 96.5 208 PHE A CA 1
ATOM 1671 C C . PHE A 1 208 ? -1.055 -37.125 -25.516 1 96.5 208 PHE A C 1
ATOM 1673 O O . PHE A 1 208 ? -1.773 -38.094 -25.766 1 96.5 208 PHE A O 1
ATOM 1680 N N . ALA A 1 209 ? -1.362 -36.25 -24.609 1 96.5 209 ALA A N 1
ATOM 1681 C CA . ALA A 1 209 ? -2.602 -36.344 -23.844 1 96.5 209 ALA A CA 1
ATOM 1682 C C . ALA A 1 209 ? -3.818 -36.312 -24.75 1 96.5 209 ALA A C 1
ATOM 1684 O O . ALA A 1 209 ? -4.777 -37.062 -24.547 1 96.5 209 ALA A O 1
ATOM 1685 N N . PHE A 1 210 ? -3.779 -35.438 -25.719 1 97.06 210 PHE A N 1
ATOM 1686 C CA . PHE A 1 210 ? -4.855 -35.375 -26.703 1 97.06 210 PHE A CA 1
ATOM 1687 C C . PHE A 1 210 ? -4.914 -36.625 -27.547 1 97.06 210 PHE A C 1
ATOM 1689 O O . PHE A 1 210 ? -5.996 -37.188 -27.781 1 97.06 210 PHE A O 1
ATOM 1696 N N . ASP A 1 211 ? -3.754 -37.156 -28.031 1 96.75 211 ASP A N 1
ATOM 1697 C CA . ASP A 1 211 ? -3.697 -38.344 -28.859 1 96.75 211 ASP A CA 1
ATOM 1698 C C . ASP A 1 211 ? -4.301 -39.531 -28.141 1 96.75 211 ASP A C 1
ATOM 1700 O O . ASP A 1 211 ? -5.008 -40.344 -28.734 1 96.75 211 ASP A O 1
ATOM 1704 N N . LEU A 1 212 ? -3.992 -39.594 -26.891 1 95.81 212 LEU A N 1
ATOM 1705 C CA . LEU A 1 212 ? -4.512 -40.719 -26.094 1 95.81 212 LEU A CA 1
ATOM 1706 C C . LEU A 1 212 ? -6.031 -40.625 -25.969 1 95.81 212 LEU A C 1
ATOM 1708 O O . LEU A 1 212 ? -6.727 -41.656 -26.109 1 95.81 212 LEU A O 1
ATOM 1712 N N . GLN A 1 213 ? -6.57 -39.5 -25.656 1 96 213 GLN A N 1
ATOM 1713 C CA . GLN A 1 213 ? -8.016 -39.312 -25.531 1 96 213 GLN A CA 1
ATOM 1714 C C . GLN A 1 213 ? -8.711 -39.469 -26.875 1 96 213 GLN A C 1
ATOM 1716 O O . GLN A 1 213 ? -9.836 -39.969 -26.953 1 96 213 GLN A O 1
ATOM 1721 N N . TRP A 1 214 ? -8.016 -39 -27.922 1 95.75 214 TRP A N 1
ATOM 1722 C CA . TRP A 1 214 ? -8.539 -39.188 -29.266 1 95.75 214 TRP A CA 1
ATOM 1723 C C . TRP A 1 214 ? -8.625 -40.688 -29.594 1 95.75 214 TRP A C 1
ATOM 1725 O O . TRP A 1 214 ? -9.602 -41.156 -30.203 1 95.75 214 TRP A O 1
ATOM 1735 N N . ALA A 1 215 ? -7.645 -41.5 -29.203 1 95.12 215 ALA A N 1
ATOM 1736 C CA . ALA A 1 215 ? -7.641 -42.938 -29.406 1 95.12 215 ALA A CA 1
ATOM 1737 C C . ALA A 1 215 ? -8.766 -43.594 -28.609 1 95.12 215 ALA A C 1
ATOM 1739 O O . ALA A 1 215 ? -9.352 -44.594 -29.062 1 95.12 215 ALA A O 1
ATOM 1740 N N . CYS A 1 216 ? -9.078 -43.094 -27.469 1 93.81 216 CYS A N 1
ATOM 1741 C CA . CYS A 1 216 ? -10.195 -43.625 -26.688 1 93.81 216 CYS A CA 1
ATOM 1742 C C . CYS A 1 216 ? -11.523 -43.344 -27.391 1 93.81 216 CYS A C 1
ATOM 1744 O O . CYS A 1 216 ? -12.414 -44.188 -27.406 1 93.81 216 CYS A O 1
ATOM 1746 N N . ARG A 1 217 ? -11.641 -42.156 -27.938 1 94 217 ARG A N 1
ATOM 1747 C CA . ARG A 1 217 ? -12.875 -41.781 -28.625 1 94 217 ARG A CA 1
ATOM 1748 C C . ARG A 1 217 ? -13.109 -42.656 -29.844 1 94 217 ARG A C 1
ATOM 1750 O O . ARG A 1 217 ? -14.25 -43.031 -30.141 1 94 217 ARG A O 1
ATOM 1757 N N . LYS A 1 218 ? -12.023 -43.031 -30.484 1 93.94 218 LYS A N 1
ATOM 1758 C CA . LYS A 1 218 ? -12.133 -43.875 -31.672 1 93.94 218 LYS A CA 1
ATOM 1759 C C . LYS A 1 218 ? -12.289 -45.344 -31.281 1 93.94 218 LYS A C 1
ATOM 1761 O O . LYS A 1 218 ? -12.562 -46.188 -32.125 1 93.94 218 LYS A O 1
ATOM 1766 N N . GLY A 1 219 ? -12.094 -45.656 -30.047 1 90.38 219 GLY A N 1
ATOM 1767 C CA . GLY A 1 219 ? -12.328 -47 -29.531 1 90.38 219 GLY A CA 1
ATOM 1768 C C . GLY A 1 219 ? -11.102 -47.906 -29.609 1 90.38 219 GLY A C 1
ATOM 1769 O O . GLY A 1 219 ? -11.188 -49.125 -29.422 1 90.38 219 GLY A O 1
ATOM 1770 N N . PHE A 1 220 ? -9.945 -47.375 -29.859 1 91.44 220 PHE A N 1
ATOM 1771 C CA . PHE A 1 220 ? -8.719 -48.156 -29.969 1 91.44 220 PHE A CA 1
ATOM 1772 C C . PHE A 1 220 ? -8.234 -48.594 -28.594 1 91.44 220 PHE A C 1
ATOM 1774 O O . PHE A 1 220 ? -7.652 -49.688 -28.469 1 91.44 220 PHE A O 1
ATOM 1781 N N . VAL A 1 221 ? -8.461 -47.688 -27.625 1 91.12 221 VAL A N 1
ATOM 1782 C CA . VAL A 1 221 ? -8 -47.938 -26.266 1 91.12 221 VAL A CA 1
ATOM 1783 C C . VAL A 1 221 ? -9.086 -47.531 -25.266 1 91.12 221 VAL A C 1
ATOM 1785 O O . VAL A 1 221 ? -9.938 -46.719 -25.578 1 91.12 221 VAL A O 1
ATOM 1788 N N . THR A 1 222 ? -9.117 -48.25 -24.203 1 90.81 222 THR A N 1
ATOM 1789 C CA . THR A 1 222 ? -10.039 -47.875 -23.141 1 90.81 222 THR A CA 1
ATOM 1790 C C . THR A 1 222 ? -9.312 -47.156 -22 1 90.81 222 THR A C 1
ATOM 1792 O O . THR A 1 222 ? -8.164 -47.469 -21.688 1 90.81 222 THR A O 1
ATOM 1795 N N . TRP A 1 223 ? -9.914 -46.125 -21.422 1 90.88 223 TRP A N 1
ATOM 1796 C CA . TRP A 1 223 ? -9.312 -45.312 -20.375 1 90.88 223 TRP A CA 1
ATOM 1797 C C . TRP A 1 223 ? -9.086 -46.125 -19.109 1 90.88 223 TRP A C 1
ATOM 1799 O O . TRP A 1 223 ? -8.023 -46.062 -18.484 1 90.88 223 TRP A O 1
ATOM 1809 N N . LYS A 1 224 ? -10.031 -46.938 -18.641 1 84.62 224 LYS A N 1
ATOM 1810 C CA . LYS A 1 224 ? -10.008 -47.656 -17.375 1 84.62 224 LYS A CA 1
ATOM 1811 C C . LYS A 1 224 ? -8.867 -48.656 -17.344 1 84.62 224 LYS A C 1
ATOM 1813 O O . LYS A 1 224 ? -8.227 -48.844 -16.312 1 84.62 224 LYS A O 1
ATOM 1818 N N . ARG A 1 225 ? -8.547 -49.312 -18.359 1 79.31 225 ARG A N 1
ATOM 1819 C CA . ARG A 1 225 ? -7.543 -50.375 -18.344 1 79.31 225 ARG A CA 1
ATOM 1820 C C . ARG A 1 225 ? -6.176 -49.875 -18.766 1 79.31 225 ARG A C 1
ATOM 1822 O O . ARG A 1 225 ? -5.195 -50 -18.031 1 79.31 225 ARG A O 1
ATOM 1829 N N . PHE A 1 226 ? -6.168 -49.094 -19.781 1 87.25 226 PHE A N 1
ATOM 1830 C CA . PHE A 1 226 ? -4.895 -48.75 -20.406 1 87.25 226 PHE A CA 1
ATOM 1831 C C . PHE A 1 226 ? -4.652 -47.25 -20.344 1 87.25 226 PHE A C 1
ATOM 1833 O O . PHE A 1 226 ? -3.539 -46.812 -20.047 1 87.25 226 PHE A O 1
ATOM 1840 N N . GLY A 1 227 ? -5.656 -46.531 -20.438 1 88.06 227 GLY A N 1
ATOM 1841 C CA . GLY A 1 227 ? -5.504 -45.094 -20.625 1 88.06 227 GLY A CA 1
ATOM 1842 C C . GLY A 1 227 ? -4.934 -44.406 -19.406 1 88.06 227 GLY A C 1
ATOM 1843 O O . GLY A 1 227 ? -4.016 -43.594 -19.531 1 88.06 227 GLY A O 1
ATOM 1844 N N . TRP A 1 228 ? -5.383 -44.688 -18.281 1 88.44 228 TRP A N 1
ATOM 1845 C CA . TRP A 1 228 ? -4.953 -44 -17.062 1 88.44 228 TRP A CA 1
ATOM 1846 C C . TRP A 1 228 ? -3.498 -44.344 -16.734 1 88.44 228 TRP A C 1
ATOM 1848 O O . TRP A 1 228 ? -2.736 -43.469 -16.328 1 88.44 228 TRP A O 1
ATOM 1858 N N . TRP A 1 229 ? -3.047 -45.562 -16.984 1 91.25 229 TRP A N 1
ATOM 1859 C CA . TRP A 1 229 ? -1.67 -45.969 -16.734 1 91.25 229 TRP A CA 1
ATOM 1860 C C . TRP A 1 229 ? -0.724 -45.375 -17.766 1 91.25 229 TRP A C 1
ATOM 1862 O O . TRP A 1 229 ? 0.388 -44.938 -17.422 1 91.25 229 TRP A O 1
ATOM 1872 N N . ALA A 1 230 ? -1.182 -45.375 -18.969 1 93.25 230 ALA A N 1
ATOM 1873 C CA . ALA A 1 230 ? -0.35 -44.812 -20.047 1 93.25 230 ALA A CA 1
ATOM 1874 C C . ALA A 1 230 ? -0.071 -43.344 -19.812 1 93.25 230 ALA A C 1
ATOM 1876 O O . ALA A 1 230 ? 1.06 -42.875 -20 1 93.25 230 ALA A O 1
ATOM 1877 N N . GLN A 1 231 ? -1.12 -42.625 -19.438 1 94.75 231 GLN A N 1
ATOM 1878 C CA . GLN A 1 231 ? -0.95 -41.219 -19.172 1 94.75 231 GLN A CA 1
ATOM 1879 C C . GLN A 1 231 ? -0.05 -40.969 -17.969 1 94.75 231 GLN A C 1
ATOM 1881 O O . GLN A 1 231 ? 0.813 -40.094 -17.984 1 94.75 231 GLN A O 1
ATOM 1886 N N . GLY A 1 232 ? -0.203 -41.719 -16.906 1 93 232 GLY A N 1
ATOM 1887 C CA . GLY A 1 232 ? 0.627 -41.594 -15.719 1 93 232 GLY A CA 1
ATOM 1888 C C . GLY A 1 232 ? 2.096 -41.844 -15.984 1 93 232 GLY A C 1
ATOM 1889 O O . GLY A 1 232 ? 2.963 -41.094 -15.523 1 93 232 GLY A O 1
ATOM 1890 N N . ILE A 1 233 ? 2.367 -42.844 -16.734 1 94.38 233 ILE A N 1
ATOM 1891 C CA . ILE A 1 233 ? 3.736 -43.219 -17.078 1 94.38 233 ILE A CA 1
ATOM 1892 C C . ILE A 1 233 ? 4.348 -42.125 -17.969 1 94.38 233 ILE A C 1
ATOM 1894 O O . ILE A 1 233 ? 5.504 -41.75 -17.797 1 94.38 233 ILE A O 1
ATOM 1898 N N . PHE A 1 234 ? 3.555 -41.719 -18.875 1 96.19 234 PHE A N 1
ATOM 1899 C CA . PHE A 1 234 ? 4.047 -40.656 -19.766 1 96.19 234 PHE A CA 1
ATOM 1900 C C . PHE A 1 234 ? 4.375 -39.406 -19 1 96.19 234 PHE A C 1
ATOM 1902 O O . PHE A 1 234 ? 5.395 -38.75 -19.266 1 96.19 234 PHE A O 1
ATOM 1909 N N . ASP A 1 235 ? 3.492 -39.031 -18.109 1 95.25 235 ASP A N 1
ATOM 1910 C CA . ASP A 1 235 ? 3.734 -37.844 -17.312 1 95.25 235 ASP A CA 1
ATOM 1911 C C . ASP A 1 235 ? 5.043 -37.969 -16.531 1 95.25 235 ASP A C 1
ATOM 1913 O O . ASP A 1 235 ? 5.82 -37 -16.469 1 95.25 235 ASP A O 1
ATOM 1917 N N . PHE A 1 236 ? 5.289 -39.094 -15.977 1 93.56 236 PHE A N 1
ATOM 1918 C CA . PHE A 1 236 ? 6.488 -39.344 -15.188 1 93.56 236 PHE A CA 1
ATOM 1919 C C . PHE A 1 236 ? 7.738 -39.25 -16.047 1 93.56 236 PHE A C 1
ATOM 1921 O O . PHE A 1 236 ? 8.688 -38.531 -15.695 1 93.56 236 PHE A O 1
ATOM 1928 N N . PHE A 1 237 ? 7.746 -39.844 -17.141 1 94.94 237 PHE A N 1
ATOM 1929 C CA . PHE A 1 237 ? 8.914 -39.844 -18.031 1 94.94 237 PHE A CA 1
ATOM 1930 C C . PHE A 1 237 ? 9.086 -38.5 -18.703 1 94.94 237 PHE A C 1
ATOM 1932 O O . PHE A 1 237 ? 10.211 -38.094 -18.984 1 94.94 237 PHE A O 1
ATOM 1939 N N . TYR A 1 238 ? 7.957 -37.875 -18.969 1 96.19 238 TYR A N 1
ATOM 1940 C CA . TYR A 1 238 ? 8.008 -36.531 -19.562 1 96.19 238 TYR A CA 1
ATOM 1941 C C . TYR A 1 238 ? 8.82 -35.594 -18.688 1 96.19 238 TYR A C 1
ATOM 1943 O O . TYR A 1 238 ? 9.703 -34.875 -19.188 1 96.19 238 TYR A O 1
ATOM 1951 N N . LEU A 1 239 ? 8.57 -35.562 -17.438 1 92.62 239 LEU A N 1
ATOM 1952 C CA . LEU A 1 239 ? 9.258 -34.656 -16.516 1 92.62 239 LEU A CA 1
ATOM 1953 C C . LEU A 1 239 ? 10.75 -34.969 -16.469 1 92.62 239 LEU A C 1
ATOM 1955 O O . LEU A 1 239 ? 11.578 -34.062 -16.672 1 92.62 239 LEU A O 1
ATOM 1959 N N . PHE A 1 240 ? 11.18 -36.188 -16.328 1 93.19 240 PHE A N 1
ATOM 1960 C CA . PHE A 1 240 ? 12.57 -36.531 -16.078 1 93.19 240 PHE A CA 1
ATOM 1961 C C . PHE A 1 240 ? 13.359 -36.562 -17.375 1 93.19 240 PHE A C 1
ATOM 1963 O O . PHE A 1 240 ? 14.555 -36.25 -17.391 1 93.19 240 PHE A O 1
ATOM 1970 N N . PHE A 1 241 ? 12.688 -36.812 -18.438 1 94.5 241 PHE A N 1
ATOM 1971 C CA . PHE A 1 241 ? 13.359 -36.812 -19.719 1 94.5 241 PHE A CA 1
ATOM 1972 C C . PHE A 1 241 ? 13.844 -35.406 -20.078 1 94.5 241 PHE A C 1
ATOM 1974 O O . PHE A 1 241 ? 15 -35.219 -20.453 1 94.5 241 PHE A O 1
ATOM 1981 N N . TRP A 1 242 ? 13.008 -34.469 -19.984 1 93 242 TRP A N 1
ATOM 1982 C CA . TRP A 1 242 ? 13.367 -33.125 -20.375 1 93 242 TRP A CA 1
ATOM 1983 C C . TRP A 1 242 ? 14.367 -32.531 -19.391 1 93 242 TRP A C 1
ATOM 1985 O O . TRP A 1 242 ? 15.203 -31.703 -19.766 1 93 242 TRP A O 1
ATOM 1995 N N . ILE A 1 243 ? 14.273 -32.906 -18.141 1 90.56 243 ILE A N 1
ATOM 1996 C CA . ILE A 1 243 ? 15.281 -32.5 -17.172 1 90.56 243 ILE A CA 1
ATOM 1997 C C . ILE A 1 243 ? 16.641 -33.062 -17.547 1 90.56 243 ILE A C 1
ATOM 1999 O O . ILE A 1 243 ? 17.656 -32.375 -17.562 1 90.56 243 ILE A O 1
ATOM 2003 N N . TRP A 1 244 ? 16.609 -34.312 -17.906 1 91.44 244 TRP A N 1
ATOM 2004 C CA . TRP A 1 244 ? 17.828 -35 -18.297 1 91.44 244 TRP A CA 1
ATOM 2005 C C . TRP A 1 244 ? 18.438 -34.375 -19.547 1 91.44 244 TRP A C 1
ATOM 2007 O O . TRP A 1 244 ? 19.656 -34.219 -19.625 1 91.44 244 TRP A O 1
ATOM 2017 N N . LEU A 1 245 ? 17.641 -34.031 -20.438 1 92.19 245 LEU A N 1
ATOM 2018 C CA . LEU A 1 245 ? 18.109 -33.469 -21.688 1 92.19 245 LEU A CA 1
ATOM 2019 C C . LEU A 1 245 ? 18.75 -32.094 -21.469 1 92.19 245 LEU A C 1
ATOM 2021 O O . LEU A 1 245 ? 19.703 -31.734 -22.156 1 92.19 245 LEU A O 1
ATOM 2025 N N . ALA A 1 246 ? 18.297 -31.344 -20.5 1 90.31 246 ALA A N 1
ATOM 2026 C CA . ALA A 1 246 ? 18.781 -29.984 -20.25 1 90.31 246 ALA A CA 1
ATOM 2027 C C . ALA A 1 246 ? 20.047 -30 -19.406 1 90.31 246 ALA A C 1
ATOM 2029 O O . ALA A 1 246 ? 20.766 -29 -19.344 1 90.31 246 ALA A O 1
ATOM 2030 N N . LEU A 1 247 ? 20.406 -31.047 -18.766 1 88.12 247 LEU A N 1
ATOM 2031 C CA . LEU A 1 247 ? 21.531 -31.141 -17.844 1 88.12 247 LEU A CA 1
ATOM 2032 C C . LEU A 1 247 ? 22.859 -31.141 -18.609 1 88.12 247 LEU A C 1
ATOM 2034 O O . LEU A 1 247 ? 22.875 -31.047 -19.828 1 88.12 247 LEU A O 1
ATOM 2038 N N . GLU A 1 248 ? 23.953 -31.078 -17.844 1 82.69 248 GLU A N 1
ATOM 2039 C CA . GLU A 1 248 ? 25.297 -30.859 -18.344 1 82.69 248 GLU A CA 1
ATOM 2040 C C . GLU A 1 248 ? 25.75 -32 -19.234 1 82.69 248 GLU A C 1
ATOM 2042 O O . GLU A 1 248 ? 26.5 -31.797 -20.203 1 82.69 248 GLU A O 1
ATOM 2047 N N . HIS A 1 249 ? 25.188 -33.156 -19.047 1 84.31 249 HIS A N 1
ATOM 2048 C CA . HIS A 1 249 ? 25.703 -34.312 -19.766 1 84.31 249 HIS A CA 1
ATOM 2049 C C . HIS A 1 249 ? 25.094 -34.375 -21.172 1 84.31 249 HIS A C 1
ATOM 2051 O O . HIS A 1 249 ? 25.625 -35.094 -22.031 1 84.31 249 HIS A O 1
ATOM 2057 N N . CYS A 1 250 ? 24.047 -33.656 -21.453 1 89.62 250 CYS A N 1
ATOM 2058 C CA . CYS A 1 250 ? 23.422 -33.719 -22.766 1 89.62 250 CYS A CA 1
ATOM 2059 C C . CYS A 1 250 ? 23.594 -32.406 -23.516 1 89.62 250 CYS A C 1
ATOM 2061 O O . CYS A 1 250 ? 24.625 -32.188 -24.125 1 89.62 250 CYS A O 1
ATOM 2063 N N . LEU A 1 251 ? 22.703 -31.438 -23.328 1 90.94 251 LEU A N 1
ATOM 2064 C CA . LEU A 1 251 ? 22.766 -30.188 -24.078 1 90.94 251 LEU A CA 1
ATOM 2065 C C . LEU A 1 251 ? 23.484 -29.109 -23.266 1 90.94 251 LEU A C 1
ATOM 2067 O O . LEU A 1 251 ? 23.891 -28.078 -23.828 1 90.94 251 LEU A O 1
ATOM 2071 N N . ASN A 1 252 ? 23.719 -29.25 -22.078 1 89.94 252 ASN A N 1
ATOM 2072 C CA . ASN A 1 252 ? 24.484 -28.375 -21.188 1 89.94 252 ASN A CA 1
ATOM 2073 C C . ASN A 1 252 ? 24 -26.938 -21.281 1 89.94 252 ASN A C 1
ATOM 2075 O O . ASN A 1 252 ? 24.797 -26.016 -21.531 1 89.94 252 ASN A O 1
ATOM 2079 N N . PHE A 1 253 ? 22.766 -26.656 -21.062 1 92.56 253 PHE A N 1
ATOM 2080 C CA . PHE A 1 253 ? 22.172 -25.312 -21.047 1 92.56 253 PHE A CA 1
ATOM 2081 C C . PHE A 1 253 ? 22.594 -24.547 -19.812 1 92.56 253 PHE A C 1
ATOM 2083 O O . PHE A 1 253 ? 22.906 -25.156 -18.781 1 92.56 253 PHE A O 1
ATOM 2090 N N . PRO A 1 254 ? 22.719 -23.219 -19.953 1 92.06 254 PRO A N 1
ATOM 2091 C CA . PRO A 1 254 ? 22.938 -22.422 -18.75 1 92.06 254 PRO A CA 1
ATOM 2092 C C . PRO A 1 254 ? 21.812 -22.594 -17.734 1 92.06 254 PRO A C 1
ATOM 2094 O O . PRO A 1 254 ? 20.719 -23.031 -18.078 1 92.06 254 PRO A O 1
ATOM 2097 N N . TRP A 1 255 ? 22.062 -22.266 -16.484 1 90.06 255 TRP A N 1
ATOM 2098 C CA . TRP A 1 255 ? 21.125 -22.531 -15.414 1 90.06 255 TRP A CA 1
ATOM 2099 C C . TRP A 1 255 ? 19.812 -21.797 -15.633 1 90.06 255 TRP A C 1
ATOM 2101 O O . TRP A 1 255 ? 18.734 -22.281 -15.266 1 90.06 255 TRP A O 1
ATOM 2111 N N . ILE A 1 256 ? 19.859 -20.609 -16.203 1 91 256 ILE A N 1
ATOM 2112 C CA . ILE A 1 256 ? 18.641 -19.844 -16.453 1 91 256 ILE A CA 1
ATOM 2113 C C . ILE A 1 256 ? 17.766 -20.594 -17.438 1 91 256 ILE A C 1
ATOM 2115 O O . ILE A 1 256 ? 16.547 -20.641 -17.281 1 91 256 ILE A O 1
ATOM 2119 N N . ALA A 1 257 ? 18.344 -21.141 -18.469 1 93.31 257 ALA A N 1
ATOM 2120 C CA . ALA A 1 257 ? 17.594 -21.906 -19.469 1 93.31 257 ALA A CA 1
ATOM 2121 C C . ALA A 1 257 ? 17.047 -23.188 -18.859 1 93.31 257 ALA A C 1
ATOM 2123 O O . ALA A 1 257 ? 15.922 -23.609 -19.172 1 93.31 257 ALA A O 1
ATOM 2124 N N . ARG A 1 258 ? 17.812 -23.766 -18.031 1 94 258 ARG A N 1
ATOM 2125 C CA . ARG A 1 258 ? 17.375 -25 -17.406 1 94 258 ARG A CA 1
ATOM 2126 C C . ARG A 1 258 ? 16.141 -24.781 -16.547 1 94 258 ARG A C 1
ATOM 2128 O O . ARG A 1 258 ? 15.188 -25.547 -16.609 1 94 258 ARG A O 1
ATOM 2135 N N . ILE A 1 259 ? 16.188 -23.781 -15.742 1 93.44 259 ILE A N 1
ATOM 2136 C CA . ILE A 1 259 ? 15.055 -23.531 -14.867 1 93.44 259 ILE A CA 1
ATOM 2137 C C . ILE A 1 259 ? 13.836 -23.125 -15.695 1 93.44 259 ILE A C 1
ATOM 2139 O O . ILE A 1 259 ? 12.703 -23.453 -15.344 1 93.44 259 ILE A O 1
ATOM 2143 N N . PHE A 1 260 ? 14.039 -22.375 -16.734 1 93.62 260 PHE A N 1
ATOM 2144 C CA . PHE A 1 260 ? 12.961 -22 -17.641 1 93.62 260 PHE A CA 1
ATOM 2145 C C . PHE A 1 260 ? 12.273 -23.234 -18.219 1 93.62 260 PHE A C 1
ATOM 2147 O O . PHE A 1 260 ? 11.047 -23.328 -18.203 1 93.62 260 PHE A O 1
ATOM 2154 N N . LEU A 1 261 ? 13.031 -24.156 -18.641 1 94.38 261 LEU A N 1
ATOM 2155 C CA . LEU A 1 261 ? 12.508 -25.359 -19.281 1 94.38 261 LEU A CA 1
ATOM 2156 C C . LEU A 1 261 ? 11.789 -26.25 -18.25 1 94.38 261 LEU A C 1
ATOM 2158 O O . LEU A 1 261 ? 10.758 -26.859 -18.562 1 94.38 261 LEU A O 1
ATOM 2162 N N . ILE A 1 262 ? 12.312 -26.312 -17.109 1 93.88 262 ILE A N 1
ATOM 2163 C CA . ILE A 1 262 ? 11.672 -27.141 -16.094 1 93.88 262 ILE A CA 1
ATOM 2164 C C . ILE A 1 262 ? 10.32 -26.531 -15.703 1 93.88 262 ILE A C 1
ATOM 2166 O O . ILE A 1 262 ? 9.344 -27.25 -15.5 1 93.88 262 ILE A O 1
ATOM 2170 N N . LEU A 1 263 ? 10.305 -25.266 -15.531 1 94.25 263 LEU A N 1
ATOM 2171 C CA . LEU A 1 263 ? 9.039 -24.609 -15.188 1 94.25 263 LEU A CA 1
ATOM 2172 C C . LEU A 1 263 ? 8.008 -24.812 -16.281 1 94.25 263 LEU A C 1
ATOM 2174 O O . LEU A 1 263 ? 6.84 -25.094 -16 1 94.25 263 LEU A O 1
ATOM 2178 N N . HIS A 1 264 ? 8.414 -24.719 -17.484 1 95.94 264 HIS A N 1
ATOM 2179 C CA . HIS A 1 264 ? 7.508 -24.969 -18.609 1 95.94 264 HIS A CA 1
ATOM 2180 C C . HIS A 1 264 ? 7.066 -26.422 -18.641 1 95.94 264 HIS A C 1
ATOM 2182 O O . HIS A 1 264 ? 5.91 -26.719 -18.953 1 95.94 264 HIS A O 1
ATOM 2188 N N . SER A 1 265 ? 8.031 -27.266 -18.406 1 96.19 265 SER A N 1
ATOM 2189 C CA . SER A 1 265 ? 7.699 -28.688 -18.391 1 96.19 265 SER A CA 1
ATOM 2190 C C . SER A 1 265 ? 6.637 -29 -17.344 1 96.19 265 SER A C 1
ATOM 2192 O O . SER A 1 265 ? 5.727 -29.797 -17.578 1 96.19 265 SER A O 1
ATOM 2194 N N . LEU A 1 266 ? 6.781 -28.391 -16.234 1 96.12 266 LEU A N 1
ATOM 2195 C CA . LEU A 1 266 ? 5.809 -28.594 -15.164 1 96.12 266 LEU A CA 1
ATOM 2196 C C . LEU A 1 266 ? 4.438 -28.062 -15.57 1 96.12 266 LEU A C 1
ATOM 2198 O O . LEU A 1 266 ? 3.414 -28.688 -15.273 1 96.12 266 LEU A O 1
ATOM 2202 N N . VAL A 1 267 ? 4.359 -26.953 -16.203 1 96.88 267 VAL A N 1
ATOM 2203 C CA . VAL A 1 267 ? 3.1 -26.406 -16.688 1 96.88 267 VAL A CA 1
ATOM 2204 C C . VAL A 1 267 ? 2.441 -27.375 -17.656 1 96.88 267 VAL A C 1
ATOM 2206 O O . VAL A 1 267 ? 1.247 -27.656 -17.547 1 96.88 267 VAL A O 1
ATOM 2209 N N . PHE A 1 268 ? 3.229 -27.953 -18.594 1 97.88 268 PHE A N 1
ATOM 2210 C CA . PHE A 1 268 ? 2.691 -28.875 -19.594 1 97.88 268 PHE A CA 1
ATOM 2211 C C . PHE A 1 268 ? 2.203 -30.156 -18.938 1 97.88 268 PHE A C 1
ATOM 2213 O O . PHE A 1 268 ? 1.168 -30.703 -19.328 1 97.88 268 PHE A O 1
ATOM 2220 N N . ILE A 1 269 ? 2.926 -30.594 -18 1 97.12 269 ILE A N 1
ATOM 2221 C CA . ILE A 1 269 ? 2.527 -31.812 -17.312 1 97.12 269 ILE A CA 1
ATOM 2222 C C . ILE A 1 269 ? 1.196 -31.594 -16.594 1 97.12 269 ILE A C 1
ATOM 2224 O O . ILE A 1 269 ? 0.309 -32.438 -16.641 1 97.12 269 ILE A O 1
ATOM 2228 N N . MET A 1 270 ? 1.062 -30.516 -15.898 1 97.44 270 MET A N 1
ATOM 2229 C CA . MET A 1 270 ? -0.173 -30.234 -15.172 1 97.44 270 MET A CA 1
ATOM 2230 C C . MET A 1 270 ? -1.347 -30.094 -16.141 1 97.44 270 MET A C 1
ATOM 2232 O O . MET A 1 270 ? -2.443 -30.578 -15.859 1 97.44 270 MET A O 1
ATOM 2236 N N . LYS A 1 271 ? -1.118 -29.469 -17.234 1 97.75 271 LYS A N 1
ATOM 2237 C CA . LYS A 1 271 ? -2.18 -29.328 -18.234 1 97.75 271 LYS A CA 1
ATOM 2238 C C . LYS A 1 271 ? -2.564 -30.688 -18.828 1 97.75 271 LYS A C 1
ATOM 2240 O O . LYS A 1 271 ? -3.75 -30.984 -18.969 1 97.75 271 LYS A O 1
ATOM 2245 N N . MET A 1 272 ? -1.537 -31.469 -19.188 1 97.44 272 MET A N 1
ATOM 2246 C CA . MET A 1 272 ? -1.794 -32.812 -19.75 1 97.44 272 MET A CA 1
ATOM 2247 C C . MET A 1 272 ? -2.568 -33.656 -18.75 1 97.44 272 MET A C 1
ATOM 2249 O O . MET A 1 272 ? -3.555 -34.312 -19.109 1 97.44 272 MET A O 1
ATOM 2253 N N . HIS A 1 273 ? -2.105 -33.594 -17.562 1 95.5 273 HIS A N 1
ATOM 2254 C CA . HIS A 1 273 ? -2.729 -34.406 -16.531 1 95.5 273 HIS A CA 1
ATOM 2255 C C . HIS A 1 273 ? -4.188 -34 -16.312 1 95.5 273 HIS A C 1
ATOM 2257 O O . HIS A 1 273 ? -5.066 -34.875 -16.25 1 95.5 273 HIS A O 1
ATOM 2263 N N . SER A 1 274 ? -4.422 -32.75 -16.156 1 95.5 274 SER A N 1
ATOM 2264 C CA . SER A 1 274 ? -5.781 -32.281 -15.93 1 95.5 274 SER A CA 1
ATOM 2265 C C . SER A 1 274 ? -6.703 -32.656 -17.078 1 95.5 274 SER A C 1
ATOM 2267 O O . SER A 1 274 ? -7.816 -33.156 -16.859 1 95.5 274 SER A O 1
ATOM 2269 N N . TYR A 1 275 ? -6.23 -32.469 -18.297 1 96.62 275 TYR A N 1
ATOM 2270 C CA . TYR A 1 275 ? -7.02 -32.812 -19.484 1 96.62 275 TYR A CA 1
ATOM 2271 C C . TYR A 1 275 ? -7.34 -34.281 -19.531 1 96.62 275 TYR A C 1
ATOM 2273 O O . TYR A 1 275 ? -8.492 -34.688 -19.75 1 96.62 275 TYR A O 1
ATOM 2281 N N . ALA A 1 276 ? -6.379 -35.125 -19.344 1 95.94 276 ALA A N 1
ATOM 2282 C CA . ALA A 1 276 ? -6.516 -36.562 -19.484 1 95.94 276 ALA A CA 1
ATOM 2283 C C . ALA A 1 276 ? -7.398 -37.125 -18.375 1 95.94 276 ALA A C 1
ATOM 2285 O O . ALA A 1 276 ? -8.305 -37.938 -18.656 1 95.94 276 ALA A O 1
ATOM 2286 N N . TYR A 1 277 ? -7.145 -36.75 -17.219 1 92.75 277 TYR A N 1
ATOM 2287 C CA . TYR A 1 277 ? -7.871 -37.344 -16.094 1 92.75 277 TYR A CA 1
ATOM 2288 C C . TYR A 1 277 ? -9.289 -36.812 -16.016 1 92.75 277 TYR A C 1
ATOM 2290 O O . TYR A 1 277 ? -10.211 -37.5 -15.586 1 92.75 277 TYR A O 1
ATOM 2298 N N . TYR A 1 278 ? -9.477 -35.562 -16.391 1 92.75 278 TYR A N 1
ATOM 2299 C CA . TYR A 1 278 ? -10.828 -35 -16.469 1 92.75 278 TYR A CA 1
ATOM 2300 C C . TYR A 1 278 ? -11.656 -35.781 -17.5 1 92.75 278 TYR A C 1
ATOM 2302 O O . TYR A 1 278 ? -12.758 -36.219 -17.219 1 92.75 278 TYR A O 1
ATOM 2310 N N . ASN A 1 279 ? -11.188 -35.906 -18.719 1 94.5 279 ASN A N 1
ATOM 2311 C CA . ASN A 1 279 ? -11.891 -36.656 -19.766 1 94.5 279 ASN A CA 1
ATOM 2312 C C . ASN A 1 279 ? -11.984 -38.156 -19.406 1 94.5 279 ASN A C 1
ATOM 2314 O O . ASN A 1 279 ? -12.953 -38.812 -19.781 1 94.5 279 ASN A O 1
ATOM 2318 N N . GLY A 1 280 ? -10.922 -38.625 -18.766 1 93.38 280 GLY A N 1
ATOM 2319 C CA . GLY A 1 280 ? -10.977 -40 -18.297 1 93.38 280 GLY A CA 1
ATOM 2320 C C . GLY A 1 280 ? -12.141 -40.25 -17.344 1 93.38 280 GLY A C 1
ATOM 2321 O O . GLY A 1 280 ? -12.828 -41.281 -17.469 1 93.38 280 GLY A O 1
ATOM 2322 N N . TYR A 1 281 ? -12.32 -39.375 -16.469 1 90.31 281 TYR A N 1
ATOM 2323 C CA . TYR A 1 281 ? -13.461 -39.469 -15.555 1 90.31 281 TYR A CA 1
ATOM 2324 C C . TYR A 1 281 ? -14.773 -39.438 -16.328 1 90.31 281 TYR A C 1
ATOM 2326 O O . TYR A 1 281 ? -15.695 -40.219 -16.031 1 90.31 281 TYR A O 1
ATOM 2334 N N . LEU A 1 282 ? -14.891 -38.625 -17.281 1 92.94 282 LEU A N 1
ATOM 2335 C CA . LEU A 1 282 ? -16.109 -38.5 -18.078 1 92.94 282 LEU A CA 1
ATOM 2336 C C . LEU A 1 282 ? -16.344 -39.781 -18.891 1 92.94 282 LEU A C 1
ATOM 2338 O O . LEU A 1 282 ? -17.5 -40.188 -19.109 1 92.94 282 LEU A O 1
ATOM 2342 N N . TRP A 1 283 ? -15.266 -40.375 -19.344 1 93.56 283 TRP A N 1
ATOM 2343 C CA . TRP A 1 283 ? -15.383 -41.656 -20.031 1 93.56 283 TRP A CA 1
ATOM 2344 C C . TRP A 1 283 ? -16 -42.719 -19.109 1 93.56 283 TRP A C 1
ATOM 2346 O O . TRP A 1 283 ? -16.859 -43.5 -19.531 1 93.56 283 TRP A O 1
ATOM 2356 N N . GLU A 1 284 ? -15.57 -42.719 -17.938 1 90.62 284 GLU A N 1
ATOM 2357 C CA . GLU A 1 284 ? -16.094 -43.688 -16.969 1 90.62 284 GLU A CA 1
ATOM 2358 C C . GLU A 1 284 ? -17.578 -43.438 -16.703 1 90.62 284 GLU A C 1
ATOM 2360 O O . GLU A 1 284 ? -18.359 -44.406 -16.656 1 90.62 284 GLU A O 1
ATOM 2365 N N . VAL A 1 285 ? -17.938 -42.25 -16.547 1 90.81 285 VAL A N 1
ATOM 2366 C CA . VAL A 1 285 ? -19.328 -41.875 -16.297 1 90.81 285 VAL A CA 1
ATOM 2367 C C . VAL A 1 285 ? -20.172 -42.188 -17.547 1 90.81 285 VAL A C 1
ATOM 2369 O O . VAL A 1 285 ? -21.25 -42.75 -17.438 1 90.81 285 VAL A O 1
ATOM 2372 N N . TYR A 1 286 ? -19.672 -41.844 -18.641 1 92.81 286 TYR A N 1
ATOM 2373 C CA . TYR A 1 286 ? -20.375 -42.031 -19.906 1 92.81 286 TYR A CA 1
ATOM 2374 C C . TYR A 1 286 ? -20.594 -43.5 -20.188 1 92.81 286 TYR A C 1
ATOM 2376 O O . TYR A 1 286 ? -21.703 -43.938 -20.547 1 92.81 286 TYR A O 1
ATOM 2384 N N . ASN A 1 287 ? -19.562 -44.344 -20.047 1 90.94 287 ASN A N 1
ATOM 2385 C CA . ASN A 1 287 ? -19.672 -45.781 -20.281 1 90.94 287 ASN A CA 1
ATOM 2386 C C . ASN A 1 287 ? -20.609 -46.469 -19.281 1 90.94 287 ASN A C 1
ATOM 2388 O O . ASN A 1 287 ? -21.312 -47.406 -19.625 1 90.94 287 ASN A O 1
ATOM 2392 N N . GLU A 1 288 ? -20.594 -45.969 -18.109 1 90.06 288 GLU A N 1
ATOM 2393 C CA . GLU A 1 288 ? -21.531 -46.469 -17.109 1 90.06 288 GLU A CA 1
ATOM 2394 C C . GLU A 1 288 ? -22.969 -46.156 -17.5 1 90.06 288 GLU A C 1
ATOM 2396 O O . GLU A 1 288 ? -23.844 -47 -17.375 1 90.06 288 GLU A O 1
ATOM 2401 N N . GLY A 1 289 ? -23.172 -44.938 -17.906 1 90.38 289 GLY A N 1
ATOM 2402 C CA . GLY A 1 289 ? -24.5 -44.562 -18.328 1 90.38 289 GLY A CA 1
ATOM 2403 C C . GLY A 1 289 ? -25 -45.344 -19.531 1 90.38 289 GLY A C 1
ATOM 2404 O O . GLY A 1 289 ? -26.141 -45.781 -19.562 1 90.38 289 GLY A O 1
ATOM 2405 N N . LEU A 1 290 ? -24.156 -45.531 -20.5 1 90.88 290 LEU A N 1
ATOM 2406 C CA . LEU A 1 290 ? -24.516 -46.312 -21.688 1 90.88 290 LEU A CA 1
ATOM 2407 C C . LEU A 1 290 ? -24.812 -47.75 -21.344 1 90.88 290 LEU A C 1
ATOM 2409 O O . LEU A 1 290 ? -25.75 -48.344 -21.875 1 90.88 290 LEU A O 1
ATOM 2413 N N . PHE A 1 291 ? -24 -48.281 -20.5 1 90.19 291 PHE A N 1
ATOM 2414 C CA . PHE A 1 291 ? -24.219 -49.656 -20.062 1 90.19 291 PHE A CA 1
ATOM 2415 C C . PHE A 1 291 ? -25.547 -49.781 -19.312 1 90.19 291 PHE A C 1
ATOM 2417 O O . PHE A 1 291 ? -26.312 -50.688 -19.578 1 90.19 291 PHE A O 1
ATOM 2424 N N . ALA A 1 292 ? -25.797 -48.875 -18.391 1 89.62 292 ALA A N 1
ATOM 2425 C CA . ALA A 1 292 ? -27.031 -48.938 -17.609 1 89.62 292 ALA A CA 1
ATOM 2426 C C . ALA A 1 292 ? -28.25 -48.781 -18.5 1 89.62 292 ALA A C 1
ATOM 2428 O O . ALA A 1 292 ? -29.25 -49.469 -18.312 1 89.62 292 ALA A O 1
ATOM 2429 N N . GLU A 1 293 ? -28.188 -47.938 -19.375 1 90.19 293 GLU A N 1
ATOM 2430 C CA . GLU A 1 293 ? -29.312 -47.688 -20.297 1 90.19 293 GLU A CA 1
ATOM 2431 C C . GLU A 1 293 ? -29.547 -48.906 -21.188 1 90.19 293 GLU A C 1
ATOM 2433 O O . GLU A 1 293 ? -30.703 -49.344 -21.375 1 90.19 293 GLU A O 1
ATOM 2438 N N . ASP A 1 294 ? -28.531 -49.469 -21.734 1 89.12 294 ASP A N 1
ATOM 2439 C CA . ASP A 1 294 ? -28.625 -50.625 -22.609 1 89.12 294 ASP A CA 1
ATOM 2440 C C . ASP A 1 294 ? -29.141 -51.844 -21.828 1 89.12 294 ASP A C 1
ATOM 2442 O O . ASP A 1 294 ? -29.984 -52.594 -22.328 1 89.12 294 ASP A O 1
ATOM 2446 N N . TYR A 1 295 ? -28.672 -51.969 -20.625 1 88 295 TYR A N 1
ATOM 2447 C CA . TYR A 1 295 ? -29.062 -53.125 -19.812 1 88 295 TYR A CA 1
ATOM 2448 C C . TYR A 1 295 ? -30.516 -53 -19.359 1 88 295 TYR A C 1
ATOM 2450 O O . TYR A 1 295 ? -31.25 -53.969 -19.312 1 88 295 TYR A O 1
ATOM 2458 N N . LEU A 1 296 ? -30.844 -51.812 -18.984 1 87.94 296 LEU A N 1
ATOM 2459 C CA . LEU A 1 296 ? -32.219 -51.562 -18.594 1 87.94 296 LEU A CA 1
ATOM 2460 C C . LEU A 1 296 ? -33.188 -51.875 -19.75 1 87.94 296 LEU A C 1
ATOM 2462 O O . LEU A 1 296 ? -34.25 -52.469 -19.547 1 87.94 296 LEU A O 1
ATOM 2466 N N . ASP A 1 297 ? -32.906 -51.469 -20.938 1 87.44 297 ASP A N 1
ATOM 2467 C CA . ASP A 1 297 ? -33.719 -51.688 -22.109 1 87.44 297 ASP A CA 1
ATOM 2468 C C . ASP A 1 297 ? -33.812 -53.188 -22.406 1 87.44 297 ASP A C 1
ATOM 2470 O O . ASP A 1 297 ? -34.906 -53.688 -22.734 1 87.44 297 ASP A O 1
ATOM 2474 N N . ARG A 1 298 ? -32.781 -53.906 -22.172 1 88.19 298 ARG A N 1
ATOM 2475 C CA . ARG A 1 298 ? -32.75 -55.344 -22.422 1 88.19 298 ARG A CA 1
ATOM 2476 C C . ARG A 1 298 ? -33.531 -56.094 -21.344 1 88.19 298 ARG A C 1
ATOM 2478 O O . ARG A 1 298 ? -34.156 -57.125 -21.625 1 88.19 298 ARG A O 1
ATOM 2485 N N . LEU A 1 299 ? -33.406 -55.594 -20.203 1 85.94 299 LEU A N 1
ATOM 2486 C CA . LEU A 1 299 ? -34.156 -56.188 -19.109 1 85.94 299 LEU A CA 1
ATOM 2487 C C . LEU A 1 299 ? -35.656 -55.969 -19.281 1 85.94 299 LEU A C 1
ATOM 2489 O O . LEU A 1 299 ? -36.438 -56.906 -19.031 1 85.94 299 LEU A O 1
ATOM 2493 N N . THR A 1 300 ? -36.031 -54.812 -19.672 1 84.56 300 THR A N 1
ATOM 2494 C CA . THR A 1 300 ? -37.438 -54.5 -19.875 1 84.56 300 THR A CA 1
ATOM 2495 C C . THR A 1 300 ? -38 -55.281 -21.078 1 84.56 300 THR A C 1
ATOM 2497 O O . THR A 1 300 ? -39.188 -55.656 -21.078 1 84.56 300 THR A O 1
ATOM 2500 N N . ASP A 1 301 ? -37.188 -55.562 -22.062 1 85.19 301 ASP A N 1
ATOM 2501 C CA . ASP A 1 301 ? -37.625 -56.281 -23.25 1 85.19 301 ASP A CA 1
ATOM 2502 C C . ASP A 1 301 ? -37.562 -57.781 -23.016 1 85.19 301 ASP A C 1
ATOM 2504 O O . ASP A 1 301 ? -38 -58.562 -23.875 1 85.19 301 ASP A O 1
ATOM 2508 N N . GLY A 1 302 ? -37.125 -58.25 -21.844 1 79.25 302 GLY A N 1
ATOM 2509 C CA . GLY A 1 302 ? -37.125 -59.656 -21.469 1 79.25 302 GLY A CA 1
ATOM 2510 C C . GLY A 1 302 ? -36 -60.438 -22.125 1 79.25 302 GLY A C 1
ATOM 2511 O O . GLY A 1 302 ? -36.062 -61.688 -22.219 1 79.25 302 GLY A O 1
ATOM 2512 N N . GLU A 1 303 ? -35.062 -59.75 -22.578 1 80.06 303 GLU A N 1
ATOM 2513 C CA . GLU A 1 303 ? -34 -60.375 -23.344 1 80.06 303 GLU A CA 1
ATOM 2514 C C . GLU A 1 303 ? -32.906 -60.906 -22.422 1 80.06 303 GLU A C 1
ATOM 2516 O O . GLU A 1 303 ? -32.094 -61.75 -22.812 1 80.06 303 GLU A O 1
ATOM 2521 N N . VAL A 1 304 ? -32.844 -60.312 -21.25 1 78.19 304 VAL A N 1
ATOM 2522 C CA . VAL A 1 304 ? -31.734 -60.688 -20.375 1 78.19 304 VAL A CA 1
ATOM 2523 C C . VAL A 1 304 ? -32.281 -61.312 -19.094 1 78.19 304 VAL A C 1
ATOM 2525 O O . VAL A 1 304 ? -33.344 -60.906 -18.594 1 78.19 304 VAL A O 1
ATOM 2528 N N . VAL A 1 305 ? -31.703 -62.469 -18.703 1 75.62 305 VAL A N 1
ATOM 2529 C CA . VAL A 1 305 ? -32 -63.125 -17.438 1 75.62 305 VAL A CA 1
ATOM 2530 C C . VAL A 1 305 ? -31.047 -62.625 -16.359 1 75.62 305 VAL A C 1
ATOM 2532 O O . VAL A 1 305 ? -29.844 -62.531 -16.594 1 75.62 305 VAL A O 1
ATOM 2535 N N . LEU A 1 306 ? -31.594 -62.062 -15.289 1 78.06 306 LEU A N 1
ATOM 2536 C CA . LEU A 1 306 ? -30.797 -61.531 -14.188 1 78.06 306 LEU A CA 1
ATOM 2537 C C . LEU A 1 306 ? -29.906 -62.625 -13.586 1 78.06 306 LEU A C 1
ATOM 2539 O O . LEU A 1 306 ? -30.328 -63.75 -13.461 1 78.06 306 LEU A O 1
ATOM 2543 N N . PRO A 1 307 ? -28.641 -62.281 -13.562 1 73.56 307 PRO A N 1
ATOM 2544 C CA . PRO A 1 307 ? -27.766 -63.25 -12.914 1 73.56 307 PRO A CA 1
ATOM 2545 C C . PRO A 1 307 ? -28.266 -63.688 -11.539 1 73.56 307 PRO A C 1
ATOM 2547 O O . PRO A 1 307 ? -29.094 -62.969 -10.938 1 73.56 307 PRO A O 1
ATOM 2550 N N . ASN A 1 308 ? -27.844 -64.875 -11.062 1 70.25 308 ASN A N 1
ATOM 2551 C CA . ASN A 1 308 ? -28.25 -65.375 -9.766 1 70.25 308 ASN A CA 1
ATOM 2552 C C . ASN A 1 308 ? -27.875 -64.438 -8.625 1 70.25 308 ASN A C 1
ATOM 2554 O O . ASN A 1 308 ? -26.734 -63.969 -8.562 1 70.25 308 ASN A O 1
ATOM 2558 N N . GLY A 1 309 ? -28.766 -63.969 -7.793 1 68.81 309 GLY A N 1
ATOM 2559 C CA . GLY A 1 309 ? -28.5 -63.156 -6.605 1 68.81 309 GLY A CA 1
ATOM 2560 C C . GLY A 1 309 ? -29.031 -61.75 -6.719 1 68.81 309 GLY A C 1
ATOM 2561 O O . GLY A 1 309 ? -29.016 -61 -5.742 1 68.81 309 GLY A O 1
ATOM 2562 N N . HIS A 1 310 ? -29.391 -61.344 -7.957 1 75.06 310 HIS A N 1
ATOM 2563 C CA . HIS A 1 310 ? -29.922 -60 -8.094 1 75.06 310 HIS A CA 1
ATOM 2564 C C . HIS A 1 310 ? -31.438 -60 -8.273 1 75.06 310 HIS A C 1
ATOM 2566 O O . HIS A 1 310 ? -31.969 -60.844 -8.992 1 75.06 310 HIS A O 1
ATOM 2572 N N . GLU A 1 311 ? -32.031 -59.25 -7.371 1 78.56 311 GLU A N 1
ATOM 2573 C CA . GLU A 1 311 ? -33.469 -59.062 -7.461 1 78.56 311 GLU A CA 1
ATOM 2574 C C . GLU A 1 311 ? -33.844 -58.094 -8.562 1 78.56 311 GLU A C 1
ATOM 2576 O O . GLU A 1 311 ? -33.156 -57.062 -8.742 1 78.56 311 GLU A O 1
ATOM 2581 N N . LYS A 1 312 ? -34.75 -58.375 -9.281 1 81.12 312 LYS A N 1
ATOM 2582 C CA . LYS A 1 312 ? -35.156 -57.594 -10.445 1 81.12 312 LYS A CA 1
ATOM 2583 C C . LYS A 1 312 ? -35.5 -56.156 -10.047 1 81.12 312 LYS A C 1
ATOM 2585 O O . LYS A 1 312 ? -35.031 -55.219 -10.656 1 81.12 312 LYS A O 1
ATOM 2590 N N . ASP A 1 313 ? -36.25 -56.031 -8.945 1 80.94 313 ASP A N 1
ATOM 2591 C CA . ASP A 1 313 ? -36.719 -54.719 -8.539 1 80.94 313 ASP A CA 1
ATOM 2592 C C . ASP A 1 313 ? -35.562 -53.844 -8.055 1 80.94 313 ASP A C 1
ATOM 2594 O O . ASP A 1 313 ? -35.469 -52.656 -8.375 1 80.94 313 ASP A O 1
ATOM 2598 N N . GLU A 1 314 ? -34.656 -54.406 -7.43 1 82.19 314 GLU A N 1
ATOM 2599 C CA . GLU A 1 314 ? -33.5 -53.688 -6.902 1 82.19 314 GLU A CA 1
ATOM 2600 C C . GLU A 1 314 ? -32.531 -53.312 -8.016 1 82.19 314 GLU A C 1
ATOM 2602 O O . GLU A 1 314 ? -31.953 -52.219 -7.984 1 82.19 314 GLU A O 1
ATOM 2607 N N . THR A 1 315 ? -32.469 -54.156 -8.953 1 83.69 315 THR A N 1
ATOM 2608 C CA . THR A 1 315 ? -31.547 -53.906 -10.07 1 83.69 315 THR A CA 1
ATOM 2609 C C . THR A 1 315 ? -32.094 -52.812 -10.969 1 83.69 315 THR A C 1
ATOM 2611 O O . THR A 1 315 ? -31.344 -51.969 -11.438 1 83.69 315 THR A O 1
ATOM 2614 N N . VAL A 1 316 ? -33.344 -52.844 -11.141 1 85.56 316 VAL A N 1
ATOM 2615 C CA . VAL A 1 316 ? -33.969 -51.812 -11.977 1 85.56 316 VAL A CA 1
ATOM 2616 C C . VAL A 1 316 ? -33.844 -50.469 -11.297 1 85.56 316 VAL A C 1
ATOM 2618 O O . VAL A 1 316 ? -33.562 -49.438 -11.961 1 85.56 316 VAL A O 1
ATOM 2621 N N . LYS A 1 317 ? -33.969 -50.438 -10.047 1 83.69 317 LYS A N 1
ATOM 2622 C CA . LYS A 1 317 ? -33.844 -49.219 -9.305 1 83.69 317 LYS A CA 1
ATOM 2623 C C . LYS A 1 317 ? -32.406 -48.688 -9.375 1 83.69 317 LYS A C 1
ATOM 2625 O O . LYS A 1 317 ? -32.188 -47.469 -9.562 1 83.69 317 LYS A O 1
ATOM 2630 N N . ALA A 1 318 ? -31.453 -49.531 -9.281 1 83.38 318 ALA A N 1
ATOM 2631 C CA . ALA A 1 318 ? -30.047 -49.188 -9.328 1 83.38 318 ALA A CA 1
ATOM 2632 C C . ALA A 1 318 ? -29.672 -48.656 -10.711 1 83.38 318 ALA A C 1
ATOM 2634 O O . ALA A 1 318 ? -28.891 -47.688 -10.82 1 83.38 318 ALA A O 1
ATOM 2635 N N . LEU A 1 319 ? -30.281 -49.25 -11.664 1 87.06 319 LEU A N 1
ATOM 2636 C CA . LEU A 1 319 ? -29.984 -48.844 -13.031 1 87.06 319 LEU A CA 1
ATOM 2637 C C . LEU A 1 319 ? -30.594 -47.469 -13.336 1 87.06 319 LEU A C 1
ATOM 2639 O O . LEU A 1 319 ? -29.953 -46.625 -13.961 1 87.06 319 LEU A O 1
ATOM 2643 N N . LYS A 1 320 ? -31.719 -47.25 -12.859 1 85 320 LYS A N 1
ATOM 2644 C CA . LYS A 1 320 ? -32.375 -45.969 -13.078 1 85 320 LYS A CA 1
ATOM 2645 C C . LYS A 1 320 ? -31.641 -44.844 -12.352 1 85 320 LYS A C 1
ATOM 2647 O O . LYS A 1 320 ? -31.531 -43.719 -12.875 1 85 320 LYS A O 1
ATOM 2652 N N . GLU A 1 321 ? -31.141 -45.125 -11.25 1 83.56 321 GLU A N 1
ATOM 2653 C CA . GLU A 1 321 ? -30.391 -44.156 -10.492 1 83.56 321 GLU A CA 1
ATOM 2654 C C . GLU A 1 321 ? -29.047 -43.844 -11.164 1 83.56 321 GLU A C 1
ATOM 2656 O O . GLU A 1 321 ? -28.594 -42.688 -11.164 1 83.56 321 GLU A O 1
ATOM 2661 N N . SER A 1 322 ? -28.484 -44.875 -11.656 1 87.12 322 SER A N 1
ATOM 2662 C CA . SER A 1 322 ? -27.219 -44.719 -12.359 1 87.12 322 SER A CA 1
ATOM 2663 C C . SER A 1 322 ? -27.391 -43.875 -13.625 1 87.12 322 SER A C 1
ATOM 2665 O O . SER A 1 322 ? -26.578 -43 -13.922 1 87.12 322 SER A O 1
ATOM 2667 N N . ILE A 1 323 ? -28.469 -44.125 -14.281 1 87.88 323 ILE A N 1
ATOM 2668 C CA . ILE A 1 323 ? -28.75 -43.375 -15.492 1 87.88 323 ILE A CA 1
ATOM 2669 C C . ILE A 1 323 ? -29.016 -41.906 -15.141 1 87.88 323 ILE A C 1
ATOM 2671 O O . ILE A 1 323 ? -28.484 -41 -15.805 1 87.88 323 ILE A O 1
ATOM 2675 N N . ALA A 1 324 ? -29.672 -41.688 -14.102 1 84.88 324 ALA A N 1
ATOM 2676 C CA . ALA A 1 324 ? -29.984 -40.344 -13.664 1 84.88 324 ALA A CA 1
ATOM 2677 C C . ALA A 1 324 ? -28.719 -39.594 -13.258 1 84.88 324 ALA A C 1
ATOM 2679 O O . ALA A 1 324 ? -28.516 -38.438 -13.648 1 84.88 324 ALA A O 1
ATOM 2680 N N . PHE A 1 325 ? -27.844 -40.219 -12.594 1 85.69 325 PHE A N 1
ATOM 2681 C CA . PHE A 1 325 ? -26.609 -39.594 -12.133 1 85.69 325 PHE A CA 1
ATOM 2682 C C . PHE A 1 325 ? -25.703 -39.281 -13.305 1 85.69 325 PHE A C 1
ATOM 2684 O O . PHE A 1 325 ? -25.125 -38.188 -13.375 1 85.69 325 PHE A O 1
ATOM 2691 N N . THR A 1 326 ? -25.531 -40.25 -14.109 1 89.75 326 THR A N 1
ATOM 2692 C CA . THR A 1 326 ? -24.594 -40.094 -15.211 1 89.75 326 THR A CA 1
ATOM 2693 C C . THR A 1 326 ? -25.062 -38.969 -16.156 1 89.75 326 THR A C 1
ATOM 2695 O O . THR A 1 326 ? -24.25 -38.188 -16.641 1 89.75 326 THR A O 1
ATOM 2698 N N . LYS A 1 327 ? -26.375 -38.938 -16.422 1 88.06 327 LYS A N 1
ATOM 2699 C CA . LYS A 1 327 ? -26.906 -37.875 -17.266 1 88.06 327 LYS A CA 1
ATOM 2700 C C . LYS A 1 327 ? -26.781 -36.5 -16.578 1 88.06 327 LYS A C 1
ATOM 2702 O O . LYS A 1 327 ? -26.469 -35.5 -17.234 1 88.06 327 LYS A O 1
ATOM 2707 N N . TYR A 1 328 ? -26.953 -36.5 -15.367 1 83.94 328 TYR A N 1
ATOM 2708 C CA . TYR A 1 328 ? -26.797 -35.281 -14.602 1 83.94 328 TYR A CA 1
ATOM 2709 C C . TYR A 1 328 ? -25.359 -34.781 -14.641 1 83.94 328 TYR A C 1
ATOM 2711 O O . TYR A 1 328 ? -25.094 -33.625 -14.93 1 83.94 328 TYR A O 1
ATOM 2719 N N . GLU A 1 329 ? -24.469 -35.656 -14.32 1 86 329 GLU A N 1
ATOM 2720 C CA . GLU A 1 329 ? -23.062 -35.312 -14.242 1 86 329 GLU A CA 1
ATOM 2721 C C . GLU A 1 329 ? -22.531 -34.812 -15.594 1 86 329 GLU A C 1
ATOM 2723 O O . GLU A 1 329 ? -21.828 -33.812 -15.656 1 86 329 GLU A O 1
ATOM 2728 N N . LEU A 1 330 ? -22.906 -35.469 -16.609 1 89.06 330 LEU A N 1
ATOM 2729 C CA . LEU A 1 330 ? -22.422 -35.094 -17.938 1 89.06 330 LEU A CA 1
ATOM 2730 C C . LEU A 1 330 ? -23.031 -33.781 -18.391 1 89.06 330 LEU A C 1
ATOM 2732 O O . LEU A 1 330 ? -22.359 -32.969 -19.047 1 89.06 330 LEU A O 1
ATOM 2736 N N . GLU A 1 331 ? -24.266 -33.594 -18.047 1 85.19 331 GLU A N 1
ATOM 2737 C CA . GLU A 1 331 ? -24.906 -32.344 -18.359 1 85.19 331 GLU A CA 1
ATOM 2738 C C . GLU A 1 331 ? -24.312 -31.188 -17.547 1 85.19 331 GLU A C 1
ATOM 2740 O O . GLU A 1 331 ? -24.094 -30.094 -18.078 1 85.19 331 GLU A O 1
ATOM 2745 N N . TYR A 1 332 ? -24.094 -31.469 -16.391 1 81.62 332 TYR A N 1
ATOM 2746 C CA . TYR A 1 332 ? -23.516 -30.453 -15.508 1 81.62 332 TYR A CA 1
ATOM 2747 C C . TYR A 1 332 ? -22.141 -30.016 -16.016 1 81.62 332 TYR A C 1
ATOM 2749 O O . TYR A 1 332 ? -21.844 -28.828 -16.078 1 81.62 332 TYR A O 1
ATOM 2757 N N . GLN A 1 333 ? -21.344 -30.938 -16.328 1 85.38 333 GLN A N 1
ATOM 2758 C CA . GLN A 1 333 ? -19.984 -30.641 -16.766 1 85.38 333 GLN A CA 1
ATOM 2759 C C . GLN A 1 333 ? -19.969 -29.969 -18.125 1 85.38 333 GLN A C 1
ATOM 2761 O O . GLN A 1 333 ? -19.047 -29.219 -18.453 1 85.38 333 GLN A O 1
ATOM 2766 N N . SER A 1 334 ? -21.016 -30.172 -18.875 1 85.19 334 SER A N 1
ATOM 2767 C CA . SER A 1 334 ? -21.109 -29.547 -20.203 1 85.19 334 SER A CA 1
ATOM 2768 C C . SER A 1 334 ? -21.438 -28.062 -20.094 1 85.19 334 SER A C 1
ATOM 2770 O O . SER A 1 334 ? -21.078 -27.281 -20.969 1 85.19 334 SER A O 1
ATOM 2772 N N . HIS A 1 335 ? -22.062 -27.562 -18.938 1 75.38 335 HIS A N 1
ATOM 2773 C CA . HIS A 1 335 ? -22.531 -26.188 -18.875 1 75.38 335 HIS A CA 1
ATOM 2774 C C . HIS A 1 335 ? -21.953 -25.469 -17.656 1 75.38 335 HIS A C 1
ATOM 2776 O O . HIS A 1 335 ? -22 -24.234 -17.578 1 75.38 335 HIS A O 1
ATOM 2782 N N . ALA A 1 336 ? -21.781 -25.984 -16.516 1 60.22 336 ALA A N 1
ATOM 2783 C CA . ALA A 1 336 ? -21.594 -25.391 -15.195 1 60.22 336 ALA A CA 1
ATOM 2784 C C . ALA A 1 336 ? -20.25 -24.688 -15.094 1 60.22 336 ALA A C 1
ATOM 2786 O O . ALA A 1 336 ? -20.109 -23.719 -14.352 1 60.22 336 ALA A O 1
ATOM 2787 N N . THR A 1 337 ? -19.328 -24.875 -15.734 1 60.97 337 THR A N 1
ATOM 2788 C CA . THR A 1 337 ? -18.047 -24.516 -15.125 1 60.97 337 THR A CA 1
ATOM 2789 C C . THR A 1 337 ? -17.781 -23.031 -15.266 1 60.97 337 THR A C 1
ATOM 2791 O O . THR A 1 337 ? -16.766 -22.516 -14.781 1 60.97 337 THR A O 1
ATOM 2794 N N . THR A 1 338 ? -18.781 -22.328 -15.836 1 58.5 338 THR A N 1
ATOM 2795 C CA . THR A 1 338 ? -18.672 -20.875 -15.859 1 58.5 338 THR A CA 1
ATOM 2796 C C . THR A 1 338 ? -19.766 -20.234 -15.023 1 58.5 338 THR A C 1
ATOM 2798 O O . THR A 1 338 ? -20.938 -20.578 -15.164 1 58.5 338 THR A O 1
ATOM 2801 N N . ASN A 1 339 ? -19.406 -19.828 -13.773 1 54.25 339 ASN A N 1
ATOM 2802 C CA . ASN A 1 339 ? -20.391 -19.172 -12.898 1 54.25 339 ASN A CA 1
ATOM 2803 C C . ASN A 1 339 ? -21.141 -18.062 -13.625 1 54.25 339 ASN A C 1
ATOM 2805 O O . ASN A 1 339 ? -20.656 -16.938 -13.695 1 54.25 339 ASN A O 1
ATOM 2809 N N . THR A 1 340 ? -21.844 -18.438 -14.703 1 53.28 340 THR A N 1
ATOM 2810 C CA . THR A 1 340 ? -22.75 -17.438 -15.234 1 53.28 340 THR A CA 1
ATOM 2811 C C . THR A 1 340 ? -24.016 -17.344 -14.398 1 53.28 340 THR A C 1
ATOM 2813 O O . THR A 1 340 ? -24.359 -18.297 -13.695 1 53.28 340 THR A O 1
ATOM 2816 N N . ASP A 1 341 ? -24.531 -16.188 -14.07 1 50.41 341 ASP A N 1
ATOM 2817 C CA . ASP A 1 341 ? -25.812 -15.953 -13.398 1 50.41 341 ASP A CA 1
ATOM 2818 C C . ASP A 1 341 ? -26.844 -16.984 -13.828 1 50.41 341 ASP A C 1
ATOM 2820 O O . ASP A 1 341 ? -27.891 -17.125 -13.188 1 50.41 341 ASP A O 1
ATOM 2824 N N . THR A 1 342 ? -26.641 -17.672 -14.891 1 50.59 342 THR A N 1
ATOM 2825 C CA . THR A 1 342 ? -27.703 -18.562 -15.336 1 50.59 342 THR A CA 1
ATOM 2826 C C . THR A 1 342 ? -27.438 -20 -14.875 1 50.59 342 THR A C 1
ATOM 2828 O O . THR A 1 342 ? -26.547 -20.672 -15.398 1 50.59 342 THR A O 1
ATOM 2831 N N . HIS A 1 343 ? -27.672 -20.25 -13.719 1 53.28 343 HIS A N 1
ATOM 2832 C CA . HIS A 1 343 ? -27.578 -21.594 -13.164 1 53.28 343 HIS A CA 1
ATOM 2833 C C . HIS A 1 343 ? -28.344 -22.609 -14.031 1 53.28 343 HIS A C 1
ATOM 2835 O O . HIS A 1 343 ? -29.531 -22.422 -14.312 1 53.28 343 HIS A O 1
ATOM 2841 N N . HIS A 1 344 ? -27.641 -23.312 -14.906 1 59.5 344 HIS A N 1
ATOM 2842 C CA . HIS A 1 344 ? -28.312 -24.375 -15.648 1 59.5 344 HIS A CA 1
ATOM 2843 C C . HIS A 1 344 ? -29.047 -25.328 -14.711 1 59.5 344 HIS A C 1
ATOM 2845 O O . HIS A 1 344 ? -28.469 -25.828 -13.75 1 59.5 344 HIS A O 1
ATOM 2851 N N . GLU A 1 345 ? -30.344 -25.25 -14.766 1 62.34 345 GLU A N 1
ATOM 2852 C CA . GLU A 1 345 ? -31.203 -26.109 -13.953 1 62.34 345 GLU A CA 1
ATOM 2853 C C . GLU A 1 345 ? -31.391 -27.484 -14.617 1 62.34 345 GLU A C 1
ATOM 2855 O O . GLU A 1 345 ? -31.688 -27.562 -15.805 1 62.34 345 GLU A O 1
ATOM 2860 N N . PHE A 1 346 ? -30.844 -28.578 -13.945 1 68.38 346 PHE A N 1
ATOM 2861 C CA . PHE A 1 346 ? -31.047 -29.938 -14.406 1 68.38 346 PHE A CA 1
ATOM 2862 C C . PHE A 1 346 ? -32.531 -30.281 -14.445 1 68.38 346 PHE A C 1
ATOM 2864 O O . PHE A 1 346 ? -33.25 -30.047 -13.477 1 68.38 346 PHE A O 1
ATOM 2871 N N . ASP A 1 347 ? -33.031 -30.578 -15.633 1 67.12 347 ASP A N 1
ATOM 2872 C CA . ASP A 1 347 ? -34.406 -31 -15.82 1 67.12 347 ASP A CA 1
ATOM 2873 C C . ASP A 1 347 ? -34.562 -32.5 -15.68 1 67.12 347 ASP A C 1
ATOM 2875 O O . ASP A 1 347 ? -33.969 -33.281 -16.469 1 67.12 347 ASP A O 1
ATOM 2879 N N . VAL A 1 348 ? -35.281 -32.969 -14.688 1 72.75 348 VAL A N 1
ATOM 2880 C CA . VAL A 1 348 ? -35.5 -34.375 -14.367 1 72.75 348 VAL A CA 1
ATOM 2881 C C . VAL A 1 348 ? -36.156 -35.094 -15.547 1 72.75 348 VAL A C 1
ATOM 2883 O O . VAL A 1 348 ? -35.938 -36.281 -15.766 1 72.75 348 VAL A O 1
ATOM 2886 N N . ALA A 1 349 ? -36.844 -34.375 -16.328 1 73.19 349 ALA A N 1
ATOM 2887 C CA . ALA A 1 349 ? -37.562 -34.969 -17.469 1 73.19 349 ALA A CA 1
ATOM 2888 C C . ALA A 1 349 ? -36.594 -35.469 -18.516 1 73.19 349 ALA A C 1
ATOM 2890 O O . ALA A 1 349 ? -36.969 -36.312 -19.344 1 73.19 349 ALA A O 1
ATOM 2891 N N . ARG A 1 350 ? -35.406 -35.094 -18.391 1 80.06 350 ARG A N 1
ATOM 2892 C CA . ARG A 1 350 ? -34.438 -35.469 -19.422 1 80.06 350 ARG A CA 1
ATOM 2893 C C . ARG A 1 350 ? -33.812 -36.812 -19.141 1 80.06 350 ARG A C 1
ATOM 2895 O O . ARG A 1 350 ? -33.125 -37.375 -19.984 1 80.06 350 ARG A O 1
ATOM 2902 N N . VAL A 1 351 ? -34.094 -37.312 -18.031 1 81.69 351 VAL A N 1
ATOM 2903 C CA . VAL A 1 351 ? -33.531 -38.625 -17.625 1 81.69 351 VAL A CA 1
ATOM 2904 C C . VAL A 1 351 ? -34.062 -39.719 -18.547 1 81.69 351 VAL A C 1
ATOM 2906 O O . VAL A 1 351 ? -33.375 -40.688 -18.797 1 81.69 351 VAL A O 1
ATOM 2909 N N . ASP A 1 352 ? -35.25 -39.469 -19.172 1 81.38 352 ASP A N 1
ATOM 2910 C CA . ASP A 1 352 ? -35.906 -40.469 -20 1 81.38 352 ASP A CA 1
ATOM 2911 C C . ASP A 1 352 ? -35.438 -40.375 -21.453 1 81.38 352 ASP A C 1
ATOM 2913 O O . ASP A 1 352 ? -35.719 -41.281 -22.25 1 81.38 352 ASP A O 1
ATOM 2917 N N . ILE A 1 353 ? -34.719 -39.375 -21.719 1 89.19 353 ILE A N 1
ATOM 2918 C CA . ILE A 1 353 ? -34.188 -39.156 -23.078 1 89.19 353 ILE A CA 1
ATOM 2919 C C . ILE A 1 353 ? -32.875 -39.906 -23.25 1 89.19 353 ILE A C 1
ATOM 2921 O O . ILE A 1 353 ? -31.984 -39.812 -22.406 1 89.19 353 ILE A O 1
ATOM 2925 N N . PRO A 1 354 ? -32.781 -40.719 -24.297 1 89.31 354 PRO A N 1
ATOM 2926 C CA . PRO A 1 354 ? -31.547 -41.469 -24.516 1 89.31 354 PRO A CA 1
ATOM 2927 C C . PRO A 1 354 ? -30.328 -40.562 -24.688 1 89.31 354 PRO A C 1
ATOM 2929 O O . PRO A 1 354 ? -30.469 -39.375 -25.078 1 89.31 354 PRO A O 1
ATOM 2932 N N . PHE A 1 355 ? -29.109 -41.031 -24.391 1 90.75 355 PHE A N 1
ATOM 2933 C CA . PHE A 1 355 ? -27.859 -40.281 -24.406 1 90.75 355 PHE A CA 1
ATOM 2934 C C . PHE A 1 355 ? -27.594 -39.688 -25.781 1 90.75 355 PHE A C 1
ATOM 2936 O O . PHE A 1 355 ? -27.172 -38.531 -25.891 1 90.75 355 PHE A O 1
ATOM 2943 N N . HIS A 1 356 ? -27.891 -40.5 -26.828 1 89.88 356 HIS A N 1
ATOM 2944 C CA . HIS A 1 356 ? -27.609 -40.062 -28.188 1 89.88 356 HIS A CA 1
ATOM 2945 C C . HIS A 1 356 ? -28.422 -38.812 -28.562 1 89.88 356 HIS A C 1
ATOM 2947 O O . HIS A 1 356 ? -27.922 -37.938 -29.234 1 89.88 356 HIS A O 1
ATOM 2953 N N . GLU A 1 357 ? -29.594 -38.719 -28.078 1 90 357 GLU A N 1
ATOM 2954 C CA . GLU A 1 357 ? -30.453 -37.594 -28.359 1 90 357 GLU A CA 1
ATOM 2955 C C . GLU A 1 357 ? -30 -36.344 -27.594 1 90 357 GLU A C 1
ATOM 2957 O O . GLU A 1 357 ? -30.062 -35.219 -28.109 1 90 357 GLU A O 1
ATOM 2962 N N . LEU A 1 358 ? -29.578 -36.625 -26.391 1 90.12 358 LEU A N 1
ATOM 2963 C CA . LEU A 1 358 ? -29.094 -35.531 -25.562 1 90.12 358 LEU A CA 1
ATOM 2964 C C . LEU A 1 358 ? -27.812 -34.938 -26.141 1 90.12 358 LEU A C 1
ATOM 2966 O O . LEU A 1 358 ? -27.594 -33.719 -26.062 1 90.12 358 LEU A O 1
ATOM 2970 N N . GLN A 1 359 ? -26.938 -35.75 -26.734 1 91.06 359 GLN A N 1
ATOM 2971 C CA . GLN A 1 359 ? -25.703 -35.312 -27.375 1 91.06 359 GLN A CA 1
ATOM 2972 C C . GLN A 1 359 ? -25.984 -34.531 -28.656 1 91.06 359 GLN A C 1
ATOM 2974 O O . GLN A 1 359 ? -25.344 -33.531 -28.953 1 91.06 359 GLN A O 1
ATOM 2979 N N . GLU A 1 360 ? -27.031 -34.969 -29.391 1 90.38 360 GLU A N 1
ATOM 2980 C CA . GLU A 1 360 ? -27.422 -34.312 -30.641 1 90.38 360 GLU A CA 1
ATOM 2981 C C . GLU A 1 360 ? -28.016 -32.938 -30.375 1 90.38 360 GLU A C 1
ATOM 2983 O O . GLU A 1 360 ? -27.844 -32 -31.172 1 90.38 360 GLU A O 1
ATOM 2988 N N . GLN A 1 361 ? -28.672 -32.812 -29.234 1 88.94 361 GLN A N 1
ATOM 2989 C CA . GLN A 1 361 ? -29.266 -31.547 -28.859 1 88.94 361 GLN A CA 1
ATOM 2990 C C . GLN A 1 361 ? -28.234 -30.594 -28.25 1 88.94 361 GLN A C 1
ATOM 2992 O O . GLN A 1 361 ? -28.531 -29.422 -28 1 88.94 361 GLN A O 1
ATOM 2997 N N . GLY A 1 362 ? -27.109 -31.094 -28.016 1 86.38 362 GLY A N 1
ATOM 2998 C CA . GLY A 1 362 ? -26.047 -30.25 -27.484 1 86.38 362 GLY A CA 1
ATOM 2999 C C . GLY A 1 362 ? -26.109 -30.094 -25.984 1 86.38 362 GLY A C 1
ATOM 3000 O O . GLY A 1 362 ? -25.438 -29.234 -25.422 1 86.38 362 GLY A O 1
ATOM 3001 N N . ILE A 1 363 ? -26.906 -30.797 -25.312 1 85.5 363 ILE A N 1
ATOM 3002 C CA . ILE A 1 363 ? -27.062 -30.734 -23.875 1 85.5 363 ILE A CA 1
ATOM 3003 C C . ILE A 1 363 ? -25.875 -31.406 -23.188 1 85.5 363 ILE A C 1
ATOM 3005 O O . ILE A 1 363 ? -25.328 -30.891 -22.203 1 85.5 363 ILE A O 1
ATOM 3009 N N . ILE A 1 364 ? -25.5 -32.594 -23.719 1 88.62 364 ILE A N 1
ATOM 3010 C CA . ILE A 1 364 ? -24.281 -33.25 -23.328 1 88.62 364 ILE A CA 1
ATOM 3011 C C . ILE A 1 364 ? -23.219 -33.094 -24.422 1 88.62 364 ILE A C 1
ATOM 3013 O O . ILE A 1 364 ? -23.438 -33.5 -25.562 1 88.62 364 ILE A O 1
ATOM 3017 N N . LYS A 1 365 ? -22.141 -32.562 -24.109 1 90.62 365 LYS A N 1
ATOM 3018 C CA . LYS A 1 365 ? -21.109 -32.25 -25.094 1 90.62 365 LYS A CA 1
ATOM 3019 C C . LYS A 1 365 ? -20.062 -33.344 -25.188 1 90.62 365 LYS A C 1
ATOM 3021 O O . LYS A 1 365 ? -19.406 -33.5 -26.219 1 90.62 365 LYS A O 1
ATOM 3026 N N . PHE A 1 366 ? -19.891 -34.125 -24.141 1 93.12 366 PHE A N 1
ATOM 3027 C CA . PHE A 1 366 ? -18.906 -35.219 -24.125 1 93.12 366 PHE A CA 1
ATOM 3028 C C . PHE A 1 366 ? -19.375 -36.375 -25.016 1 93.12 366 PHE A C 1
ATOM 3030 O O . PHE A 1 366 ? -20.562 -36.688 -25.062 1 93.12 366 PHE A O 1
ATOM 3037 N N . PRO A 1 367 ? -18.578 -36.875 -25.781 1 94.69 367 PRO A N 1
ATOM 3038 C CA . PRO A 1 367 ? -17.125 -36.75 -25.969 1 94.69 367 PRO A CA 1
ATOM 3039 C C . PRO A 1 367 ? -16.766 -35.875 -27.156 1 94.69 367 PRO A C 1
ATOM 3041 O O . PRO A 1 367 ? -15.664 -36.031 -27.719 1 94.69 367 PRO A O 1
ATOM 3044 N N . GLN A 1 368 ? -17.672 -35.031 -27.609 1 91.69 368 GLN A N 1
ATOM 3045 C CA . GLN A 1 368 ? -17.453 -34.188 -28.781 1 91.69 368 GLN A CA 1
ATOM 3046 C C . GLN A 1 368 ? -16.438 -33.094 -28.484 1 91.69 368 GLN A C 1
ATOM 3048 O O . GLN A 1 368 ? -15.914 -32.438 -29.406 1 91.69 368 GLN A O 1
ATOM 3053 N N . ASN A 1 369 ? -16.172 -32.906 -27.234 1 92.31 369 ASN A N 1
ATOM 3054 C CA . ASN A 1 369 ? -15.219 -31.875 -26.844 1 92.31 369 ASN A CA 1
ATOM 3055 C C . ASN A 1 369 ? -13.789 -32.312 -27.156 1 92.31 369 ASN A C 1
ATOM 3057 O O . ASN A 1 369 ? -12.883 -31.469 -27.172 1 92.31 369 ASN A O 1
ATOM 3061 N N . ILE A 1 370 ? -13.547 -33.562 -27.422 1 96.06 370 ILE A N 1
ATOM 3062 C CA . ILE A 1 370 ? -12.203 -34.094 -27.656 1 96.06 370 ILE A CA 1
ATOM 3063 C C . ILE A 1 370 ? -11.781 -33.812 -29.094 1 96.06 370 ILE A C 1
ATOM 3065 O O . ILE A 1 370 ? -11.883 -34.688 -29.953 1 96.06 370 ILE A O 1
ATOM 3069 N N . THR A 1 371 ? -11.391 -32.625 -29.406 1 95.5 371 THR A N 1
ATOM 3070 C CA . THR A 1 371 ? -10.898 -32.156 -30.703 1 95.5 371 THR A CA 1
ATOM 3071 C C . THR A 1 371 ? -9.555 -31.453 -30.547 1 95.5 371 THR A C 1
ATOM 3073 O O . THR A 1 371 ? -9.203 -31 -29.453 1 95.5 371 THR A O 1
ATOM 3076 N N . LEU A 1 372 ? -8.812 -31.406 -31.609 1 95.94 372 LEU A N 1
ATOM 3077 C CA . LEU A 1 372 ? -7.512 -30.734 -31.609 1 95.94 372 LEU A CA 1
ATOM 3078 C C . LEU A 1 372 ? -7.656 -29.25 -31.281 1 95.94 372 LEU A C 1
ATOM 3080 O O . LEU A 1 372 ? -6.82 -28.688 -30.562 1 95.94 372 LEU A O 1
ATOM 3084 N N . ARG A 1 373 ? -8.656 -28.672 -31.75 1 95.19 373 ARG A N 1
ATOM 3085 C CA . ARG A 1 373 ? -8.898 -27.25 -31.5 1 95.19 373 ARG A CA 1
ATOM 3086 C C . ARG A 1 373 ? -9.188 -26.984 -30.016 1 95.19 373 ARG A C 1
ATOM 3088 O O . ARG A 1 373 ? -8.68 -26.031 -29.438 1 95.19 373 ARG A O 1
ATOM 3095 N N . ASN A 1 374 ? -9.977 -27.812 -29.484 1 95.12 374 ASN A N 1
ATOM 3096 C CA . ASN A 1 374 ? -10.305 -27.672 -28.078 1 95.12 374 ASN A CA 1
ATOM 3097 C C . ASN A 1 374 ? -9.07 -27.797 -27.188 1 95.12 374 ASN A C 1
ATOM 3099 O O . ASN A 1 374 ? -8.883 -27 -26.266 1 95.12 374 ASN A O 1
ATOM 3103 N N . PHE A 1 375 ? -8.219 -28.781 -27.5 1 96.81 375 PHE A N 1
ATOM 3104 C CA . PHE A 1 375 ? -7.004 -28.969 -26.719 1 96.81 375 PHE A CA 1
ATOM 3105 C C . PHE A 1 375 ? -6.043 -27.797 -26.938 1 96.81 375 PHE A C 1
ATOM 3107 O O . PHE A 1 375 ? -5.383 -27.344 -26 1 96.81 375 PHE A O 1
ATOM 3114 N N . PHE A 1 376 ? -5.91 -27.375 -28.141 1 96.88 376 PHE A N 1
ATOM 3115 C CA . PHE A 1 376 ? -5.047 -26.234 -28.438 1 96.88 376 PHE A CA 1
ATOM 3116 C C . PHE A 1 376 ? -5.492 -25 -27.688 1 96.88 376 PHE A C 1
ATOM 3118 O O . PHE A 1 376 ? -4.672 -24.312 -27.078 1 96.88 376 PHE A O 1
ATOM 3125 N N . ASP A 1 377 ? -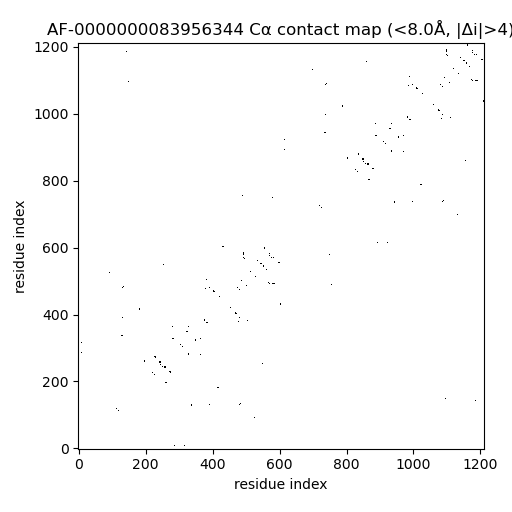6.773 -24.703 -27.703 1 95.31 377 ASP A N 1
ATOM 3126 C CA . ASP A 1 377 ? -7.297 -23.562 -26.969 1 95.31 377 ASP A CA 1
ATOM 3127 C C . ASP A 1 377 ? -7.004 -23.672 -25.469 1 95.31 377 ASP A C 1
ATOM 3129 O O . ASP A 1 377 ? -6.531 -22.719 -24.844 1 95.31 377 ASP A O 1
ATOM 3133 N N . TYR A 1 378 ? -7.27 -24.828 -24.953 1 95.88 378 TYR A N 1
ATOM 3134 C CA . TYR A 1 378 ? -7.004 -25.078 -23.547 1 95.88 378 TYR A CA 1
ATOM 3135 C C . TYR A 1 378 ? -5.527 -24.875 -23.219 1 95.88 378 TYR A C 1
ATOM 3137 O O . TYR A 1 378 ? -5.188 -24.266 -22.203 1 95.88 378 TYR A O 1
ATOM 3145 N N . SER A 1 379 ? -4.699 -25.375 -24.109 1 96.75 379 SER A N 1
ATOM 3146 C CA . SER A 1 379 ? -3.262 -25.297 -23.859 1 96.75 379 SER A CA 1
ATOM 3147 C C . SER A 1 379 ? -2.795 -23.844 -23.844 1 96.75 379 SER A C 1
ATOM 3149 O O . SER A 1 379 ? -1.778 -23.516 -23.219 1 96.75 379 SER A O 1
ATOM 3151 N N . MET A 1 380 ? -3.566 -22.938 -24.406 1 95.75 380 MET A N 1
ATOM 3152 C CA . MET A 1 380 ? -3.18 -21.531 -24.5 1 95.75 380 MET A CA 1
ATOM 3153 C C . MET A 1 380 ? -3.764 -20.734 -23.328 1 95.75 380 MET A C 1
ATOM 3155 O O . MET A 1 380 ? -3.303 -19.641 -23.031 1 95.75 380 MET A O 1
ATOM 3159 N N . TYR A 1 381 ? -4.785 -21.234 -22.688 1 96.19 381 TYR A N 1
ATOM 3160 C CA . TYR A 1 381 ? -5.422 -20.531 -21.594 1 96.19 381 TYR A CA 1
ATOM 3161 C C . TYR A 1 381 ? -4.527 -20.531 -20.359 1 96.19 381 TYR A C 1
ATOM 3163 O O . TYR A 1 381 ? -3.809 -21.5 -20.094 1 96.19 381 TYR A O 1
ATOM 3171 N N . PRO A 1 382 ? -4.48 -19.453 -19.656 1 96.25 382 PRO A N 1
ATOM 3172 C CA . PRO A 1 382 ? -3.67 -19.375 -18.453 1 96.25 382 PRO A CA 1
ATOM 3173 C C . PRO A 1 382 ? -4.316 -20.094 -17.266 1 96.25 382 PRO A C 1
ATOM 3175 O O . PRO A 1 382 ? -4.551 -19.484 -16.219 1 96.25 382 PRO A O 1
ATOM 3178 N N . THR A 1 383 ? -4.711 -21.219 -17.391 1 95 383 THR A N 1
ATOM 3179 C CA . THR A 1 383 ? -5.246 -22.094 -16.359 1 95 383 THR A CA 1
ATOM 3180 C C . THR A 1 383 ? -4.605 -23.484 -16.453 1 95 383 THR A C 1
ATOM 3182 O O . THR A 1 383 ? -4.023 -23.844 -17.484 1 95 383 THR A O 1
ATOM 3185 N N . LEU A 1 384 ? -4.574 -24.172 -15.406 1 96.75 384 LEU A N 1
ATOM 3186 C CA . LEU A 1 384 ? -3.969 -25.5 -15.359 1 96.75 384 LEU A CA 1
ATOM 3187 C C . LEU A 1 384 ? -5.031 -26.578 -15.148 1 96.75 384 LEU A C 1
ATOM 3189 O O . LEU A 1 384 ? -4.715 -27.766 -15.125 1 96.75 384 LEU A O 1
ATOM 3193 N N . VAL A 1 385 ? -6.227 -26.156 -15.008 1 94.12 385 VAL A N 1
ATOM 3194 C CA . VAL A 1 385 ? -7.34 -27.078 -14.812 1 94.12 385 VAL A CA 1
ATOM 3195 C C . VAL A 1 385 ? -8.25 -27.047 -16.031 1 94.12 385 VAL A C 1
ATOM 3197 O O . VAL A 1 385 ? -8.664 -25.984 -16.5 1 94.12 385 VAL A O 1
ATOM 3200 N N . TYR A 1 386 ? -8.57 -28.203 -16.531 1 94.56 386 TYR A N 1
ATOM 3201 C CA . TYR A 1 386 ? -9.383 -28.312 -17.734 1 94.56 386 TYR A CA 1
ATOM 3202 C C . TYR A 1 386 ? -10.859 -28.422 -17.391 1 94.56 386 TYR A C 1
ATOM 3204 O O . TYR A 1 386 ? -11.227 -29.078 -16.422 1 94.56 386 TYR A O 1
ATOM 3212 N N . THR A 1 387 ? -11.633 -27.766 -18.125 1 90.31 387 THR A N 1
ATOM 3213 C CA . THR A 1 387 ? -13.086 -27.906 -18.172 1 90.31 387 THR A CA 1
ATOM 3214 C C . THR A 1 387 ? -13.578 -27.828 -19.609 1 90.31 387 THR A C 1
ATOM 3216 O O . THR A 1 387 ? -12.852 -27.391 -20.5 1 90.31 387 THR A O 1
ATOM 3219 N N . ILE A 1 388 ? -14.75 -28.281 -19.812 1 90.12 388 ILE A N 1
ATOM 3220 C CA . ILE A 1 388 ? -15.266 -28.359 -21.172 1 90.12 388 ILE A CA 1
ATOM 3221 C C . ILE A 1 388 ? -15.539 -26.953 -21.703 1 90.12 388 ILE A C 1
ATOM 3223 O O . ILE A 1 388 ? -15.258 -26.641 -22.859 1 90.12 388 ILE A O 1
ATOM 3227 N N . ASN A 1 389 ? -15.984 -26.125 -20.828 1 85.25 389 ASN A N 1
ATOM 3228 C CA . ASN A 1 389 ? -16.312 -24.766 -21.219 1 85.25 389 ASN A CA 1
ATOM 3229 C C . ASN A 1 389 ? -15.547 -23.734 -20.406 1 85.25 389 ASN A C 1
ATOM 3231 O O . ASN A 1 389 ? -15.453 -23.859 -19.172 1 85.25 389 ASN A O 1
ATOM 3235 N N . PHE A 1 390 ? -14.961 -22.797 -21.172 1 88.69 390 PHE A N 1
ATOM 3236 C CA . PHE A 1 390 ? -14.234 -21.719 -20.516 1 88.69 390 PHE A CA 1
ATOM 3237 C C . PHE A 1 390 ? -14.875 -20.375 -20.828 1 88.69 390 PHE A C 1
ATOM 3239 O O . PHE A 1 390 ? -15.398 -20.156 -21.922 1 88.69 390 PHE A O 1
ATOM 3246 N N . PRO A 1 391 ? -14.82 -19.484 -19.828 1 88.5 391 PRO A N 1
ATOM 3247 C CA . PRO A 1 391 ? -15.312 -18.141 -20.109 1 88.5 391 PRO A CA 1
ATOM 3248 C C . PRO A 1 391 ? -14.391 -17.359 -21.062 1 88.5 391 PRO A C 1
ATOM 3250 O O . PRO A 1 391 ? -13.164 -17.406 -20.891 1 88.5 391 PRO A O 1
ATOM 3253 N N . ARG A 1 392 ? -15 -16.734 -22.031 1 90.69 392 ARG A N 1
ATOM 3254 C CA . ARG A 1 392 ? -14.211 -15.992 -23 1 90.69 392 ARG A CA 1
ATOM 3255 C C . ARG A 1 392 ? -14.688 -14.555 -23.109 1 90.69 392 ARG A C 1
ATOM 3257 O O . ARG A 1 392 ? -15.875 -14.266 -22.906 1 90.69 392 ARG A O 1
ATOM 3264 N N . THR A 1 393 ? -13.742 -13.68 -23.406 1 91.5 393 THR A N 1
ATOM 3265 C CA . THR A 1 393 ? -14.078 -12.281 -23.656 1 91.5 393 THR A CA 1
ATOM 3266 C C . THR A 1 393 ? -14.516 -12.078 -25.094 1 91.5 393 THR A C 1
ATOM 3268 O O . THR A 1 393 ? -14.203 -12.891 -25.969 1 91.5 393 THR A O 1
ATOM 3271 N N . LYS A 1 394 ? -15.211 -10.984 -25.375 1 90.88 394 LYS A N 1
ATOM 3272 C CA . LYS A 1 394 ? -15.789 -10.734 -26.703 1 90.88 394 LYS A CA 1
ATOM 3273 C C . LYS A 1 394 ? -14.719 -10.281 -27.688 1 90.88 394 LYS A C 1
ATOM 3275 O O . LYS A 1 394 ? -14.758 -10.633 -28.859 1 90.88 394 LYS A O 1
ATOM 3280 N N . ARG A 1 395 ? -13.828 -9.508 -27.141 1 93.62 395 ARG A N 1
ATOM 3281 C CA . ARG A 1 395 ? -12.797 -8.984 -28.031 1 93.62 395 ARG A CA 1
ATOM 3282 C C . ARG A 1 395 ? -11.469 -8.828 -27.297 1 93.62 395 ARG A C 1
ATOM 3284 O O . ARG A 1 395 ? -11.43 -8.867 -26.062 1 93.62 395 ARG A O 1
ATOM 3291 N N . ILE A 1 396 ? -10.438 -8.789 -28.141 1 96 396 ILE A N 1
ATOM 3292 C CA . ILE A 1 396 ? -9.102 -8.531 -27.609 1 96 396 ILE A CA 1
ATOM 3293 C C . ILE A 1 396 ? -8.875 -7.023 -27.5 1 96 396 ILE A C 1
ATOM 3295 O O . ILE A 1 396 ? -9.078 -6.285 -28.453 1 96 396 ILE A O 1
ATOM 3299 N N . ARG A 1 397 ? -8.562 -6.488 -26.391 1 94.25 397 ARG A N 1
ATOM 3300 C CA . ARG A 1 397 ? -8.156 -5.098 -26.203 1 94.25 397 ARG A CA 1
ATOM 3301 C C . ARG A 1 397 ? -6.672 -4.914 -26.516 1 94.25 397 ARG A C 1
ATOM 3303 O O . ARG A 1 397 ? -5.82 -5.098 -25.656 1 94.25 397 ARG A O 1
ATOM 3310 N N . TRP A 1 398 ? -6.348 -4.531 -27.609 1 95.38 398 TRP A N 1
ATOM 3311 C CA . TRP A 1 398 ? -4.98 -4.543 -28.125 1 95.38 398 TRP A CA 1
ATOM 3312 C C . TRP A 1 398 ? -4.109 -3.551 -27.359 1 95.38 398 TRP A C 1
ATOM 3314 O O . TRP A 1 398 ? -2.916 -3.793 -27.156 1 95.38 398 TRP A O 1
ATOM 3324 N N . ARG A 1 399 ? -4.652 -2.408 -26.938 1 93.94 399 ARG A N 1
ATOM 3325 C CA . ARG A 1 399 ? -3.871 -1.474 -26.125 1 93.94 399 ARG A CA 1
ATOM 3326 C C . ARG A 1 399 ? -3.441 -2.111 -24.812 1 93.94 399 ARG A C 1
ATOM 3328 O O . ARG A 1 399 ? -2.307 -1.926 -24.359 1 93.94 399 ARG A O 1
ATOM 3335 N N . TYR A 1 400 ? -4.387 -2.818 -24.312 1 94.19 400 TYR A N 1
ATOM 3336 C CA . TYR A 1 400 ? -4.102 -3.523 -23.078 1 94.19 400 TYR A CA 1
ATOM 3337 C C . TYR A 1 400 ? -3.064 -4.617 -23.297 1 94.19 400 TYR A C 1
ATOM 3339 O O . TYR A 1 400 ? -2.115 -4.75 -22.516 1 94.19 400 TYR A O 1
ATOM 3347 N N . ALA A 1 401 ? -3.215 -5.375 -24.375 1 96.56 401 ALA A N 1
ATOM 3348 C CA . ALA A 1 401 ? -2.305 -6.477 -24.672 1 96.56 401 ALA A CA 1
ATOM 3349 C C . ALA A 1 401 ? -0.894 -5.961 -24.938 1 96.56 401 ALA A C 1
ATOM 3351 O O . ALA A 1 401 ? 0.082 -6.504 -24.422 1 96.56 401 ALA A O 1
ATOM 3352 N N . VAL A 1 402 ? -0.766 -4.945 -25.703 1 96.94 402 VAL A N 1
ATOM 3353 C CA . VAL A 1 402 ? 0.542 -4.379 -26.016 1 96.94 402 VAL A CA 1
ATOM 3354 C C . VAL A 1 402 ? 1.168 -3.791 -24.75 1 96.94 402 VAL A C 1
ATOM 3356 O O . VAL A 1 402 ? 2.377 -3.906 -24.531 1 96.94 402 VAL A O 1
ATOM 3359 N N . GLY A 1 403 ? 0.31 -3.17 -23.953 1 95.69 403 GLY A N 1
ATOM 3360 C CA . GLY A 1 403 ? 0.798 -2.66 -22.688 1 95.69 403 GLY A CA 1
ATOM 3361 C C . GLY A 1 403 ? 1.388 -3.738 -21.797 1 95.69 403 GLY A C 1
ATOM 3362 O O . GLY A 1 403 ? 2.443 -3.543 -21.188 1 95.69 403 GLY A O 1
ATOM 3363 N N . LYS A 1 404 ? 0.717 -4.809 -21.734 1 97.19 404 LYS A N 1
ATOM 3364 C CA . LYS A 1 404 ? 1.206 -5.926 -20.922 1 97.19 404 LYS A CA 1
ATOM 3365 C C . LYS A 1 404 ? 2.492 -6.504 -21.516 1 97.19 404 LYS A C 1
ATOM 3367 O O . LYS A 1 404 ? 3.414 -6.855 -20.766 1 97.19 404 LYS A O 1
ATOM 3372 N N . ILE A 1 405 ? 2.611 -6.578 -22.812 1 97.38 405 ILE A N 1
ATOM 3373 C CA . ILE A 1 405 ? 3.803 -7.105 -23.469 1 97.38 405 ILE A CA 1
ATOM 3374 C C . ILE A 1 405 ? 4.988 -6.176 -23.203 1 97.38 405 ILE A C 1
ATOM 3376 O O . ILE A 1 405 ? 6.082 -6.633 -22.875 1 97.38 405 ILE A O 1
ATOM 3380 N N . ILE A 1 406 ? 4.789 -4.902 -23.25 1 95.94 406 ILE A N 1
ATOM 3381 C CA . ILE A 1 406 ? 5.836 -3.932 -22.938 1 95.94 406 ILE A CA 1
ATOM 3382 C C . ILE A 1 406 ? 6.23 -4.051 -21.469 1 95.94 406 ILE A C 1
ATOM 3384 O O . ILE A 1 406 ? 7.414 -3.955 -21.125 1 95.94 406 ILE A O 1
ATOM 3388 N N . GLY A 1 407 ? 5.188 -4.285 -20.688 1 95.25 407 GLY A N 1
ATOM 3389 C CA . GLY A 1 407 ? 5.469 -4.488 -19.281 1 95.25 407 GLY A CA 1
ATOM 3390 C C . GLY A 1 407 ? 6.348 -5.699 -19.016 1 95.25 407 GLY A C 1
ATOM 3391 O O . GLY A 1 407 ? 7.23 -5.656 -18.156 1 95.25 407 GLY A O 1
ATOM 3392 N N . ILE A 1 408 ? 6.148 -6.754 -19.75 1 97.38 408 ILE A N 1
ATOM 3393 C CA . ILE A 1 408 ? 6.938 -7.973 -19.609 1 97.38 408 ILE A CA 1
ATOM 3394 C C . ILE A 1 408 ? 8.406 -7.676 -19.922 1 97.38 408 ILE A C 1
ATOM 3396 O O . ILE A 1 408 ? 9.289 -8 -19.125 1 97.38 408 ILE A O 1
ATOM 3400 N N . PHE A 1 409 ? 8.656 -7.02 -20.953 1 95.19 409 PHE A N 1
ATOM 3401 C CA . PHE A 1 409 ? 10.031 -6.73 -21.359 1 95.19 409 PHE A CA 1
ATOM 3402 C C . PHE A 1 409 ? 10.656 -5.691 -20.438 1 95.19 409 PHE A C 1
ATOM 3404 O O . PHE A 1 409 ? 11.852 -5.75 -20.141 1 95.19 409 PHE A O 1
ATOM 3411 N N . GLY A 1 410 ? 9.844 -4.742 -20 1 92.12 410 GLY A N 1
ATOM 3412 C CA . GLY A 1 410 ? 10.352 -3.756 -19.062 1 92.12 410 GLY A CA 1
ATOM 3413 C C . GLY A 1 410 ? 10.789 -4.359 -17.734 1 92.12 410 GLY A C 1
ATOM 3414 O O . GLY A 1 410 ? 11.883 -4.074 -17.25 1 92.12 410 GLY A O 1
ATOM 3415 N N . ILE A 1 411 ? 9.938 -5.211 -17.203 1 95.06 411 ILE A N 1
ATOM 3416 C CA . ILE A 1 411 ? 10.25 -5.848 -15.922 1 95.06 411 ILE A CA 1
ATOM 3417 C C . ILE A 1 411 ? 11.43 -6.805 -16.094 1 95.06 411 ILE A C 1
ATOM 3419 O O . ILE A 1 411 ? 12.297 -6.898 -15.227 1 95.06 411 ILE A O 1
ATOM 3423 N N . PHE A 1 412 ? 11.438 -7.473 -17.219 1 94.75 412 PHE A N 1
ATOM 3424 C CA . PHE A 1 412 ? 12.555 -8.367 -17.516 1 94.75 412 PHE A CA 1
ATOM 3425 C C . PHE A 1 412 ? 13.867 -7.594 -17.547 1 94.75 412 PHE A C 1
ATOM 3427 O O . PHE A 1 412 ? 14.875 -8.039 -17 1 94.75 412 PHE A O 1
ATOM 3434 N N . PHE A 1 413 ? 13.836 -6.492 -18.156 1 90.88 413 PHE A N 1
ATOM 3435 C CA . PHE A 1 413 ? 15.016 -5.641 -18.234 1 90.88 413 PHE A CA 1
ATOM 3436 C C . PHE A 1 413 ? 15.445 -5.195 -16.844 1 90.88 413 PHE A C 1
ATOM 3438 O O . PHE A 1 413 ? 16.641 -5.164 -16.531 1 90.88 413 PHE A O 1
ATOM 3445 N N . LEU A 1 414 ? 14.477 -4.848 -16.062 1 91.81 414 LEU A N 1
ATOM 3446 C CA . LEU A 1 414 ? 14.766 -4.441 -14.688 1 91.81 414 LEU A CA 1
ATOM 3447 C C . LEU A 1 414 ? 15.398 -5.586 -13.898 1 91.81 414 LEU A C 1
ATOM 3449 O O . LEU A 1 414 ? 16.344 -5.375 -13.133 1 91.81 414 LEU A O 1
ATOM 3453 N N . MET A 1 415 ? 14.875 -6.738 -14.102 1 94.75 415 MET A N 1
ATOM 3454 C CA . MET A 1 415 ? 15.406 -7.91 -13.414 1 94.75 415 MET A CA 1
ATOM 3455 C C . MET A 1 415 ? 16.859 -8.164 -13.812 1 94.75 415 MET A C 1
ATOM 3457 O O . MET A 1 415 ? 17.703 -8.461 -12.961 1 94.75 415 MET A O 1
ATOM 3461 N N . VAL A 1 416 ? 17.188 -7.992 -15.062 1 92.06 416 VAL A N 1
ATOM 3462 C CA . VAL A 1 416 ? 18.547 -8.195 -15.57 1 92.06 416 VAL A CA 1
ATOM 3463 C C . VAL A 1 416 ? 19.484 -7.133 -14.992 1 92.06 416 VAL A C 1
ATOM 3465 O O . VAL A 1 416 ? 20.609 -7.438 -14.609 1 92.06 416 VAL A O 1
ATOM 3468 N N . THR A 1 417 ? 19 -5.953 -14.891 1 88.5 417 THR A N 1
ATOM 3469 C CA . THR A 1 417 ? 19.797 -4.852 -14.359 1 88.5 417 THR A CA 1
ATOM 3470 C C . THR A 1 417 ? 20.141 -5.09 -12.891 1 88.5 417 THR A C 1
ATOM 3472 O O . THR A 1 417 ? 21.281 -4.883 -12.477 1 88.5 417 THR A O 1
ATOM 3475 N N . ILE A 1 418 ? 19.188 -5.551 -12.156 1 89.88 418 ILE A N 1
ATOM 3476 C CA . ILE A 1 418 ? 19.406 -5.816 -10.742 1 89.88 418 ILE A CA 1
ATOM 3477 C C . ILE A 1 418 ? 20.359 -7 -10.578 1 89.88 418 ILE A C 1
ATOM 3479 O O . ILE A 1 418 ? 21.25 -6.973 -9.727 1 89.88 418 ILE A O 1
ATOM 3483 N N . ALA A 1 419 ? 20.203 -8 -11.375 1 92 419 ALA A N 1
ATOM 3484 C CA . ALA A 1 419 ? 21.062 -9.18 -11.32 1 92 419 ALA A CA 1
ATOM 3485 C C . ALA A 1 419 ? 22.516 -8.812 -11.617 1 92 419 ALA A C 1
ATOM 3487 O O . ALA A 1 419 ? 23.438 -9.281 -10.945 1 92 419 ALA A O 1
ATOM 3488 N N . GLU A 1 420 ? 22.703 -7.949 -12.594 1 89.19 420 GLU A N 1
ATOM 3489 C CA . GLU A 1 420 ? 24.031 -7.578 -13.047 1 89.19 420 GLU A CA 1
ATOM 3490 C C . GLU A 1 420 ? 24.719 -6.648 -12.047 1 89.19 420 GLU A C 1
ATOM 3492 O O . GLU A 1 420 ? 25.891 -6.84 -11.711 1 89.19 420 GLU A O 1
ATOM 3497 N N . ASN A 1 421 ? 23.969 -5.703 -11.523 1 84.25 421 ASN A N 1
ATOM 3498 C CA . ASN A 1 421 ? 24.594 -4.625 -10.766 1 84.25 421 ASN A CA 1
ATOM 3499 C C . ASN A 1 421 ? 24.641 -4.941 -9.273 1 84.25 421 ASN A C 1
ATOM 3501 O O . ASN A 1 421 ? 25.484 -4.41 -8.547 1 84.25 421 ASN A O 1
ATOM 3505 N N . SER A 1 422 ? 23.75 -5.812 -8.836 1 88 422 SER A N 1
ATOM 3506 C CA . SER A 1 422 ? 23.688 -6.016 -7.395 1 88 422 SER A CA 1
ATOM 3507 C C . SER A 1 422 ? 23.922 -7.477 -7.031 1 88 422 SER A C 1
ATOM 3509 O O . SER A 1 422 ? 24.766 -7.785 -6.188 1 88 422 SER A O 1
ATOM 3511 N N . LEU A 1 423 ? 23.391 -8.406 -7.695 1 92.88 423 LEU A N 1
ATOM 3512 C CA . LEU A 1 423 ? 23.391 -9.805 -7.273 1 92.88 423 LEU A CA 1
ATOM 3513 C C . LEU A 1 423 ? 24.703 -10.484 -7.688 1 92.88 423 LEU A C 1
ATOM 3515 O O . LEU A 1 423 ? 25.234 -11.312 -6.945 1 92.88 423 LEU A O 1
ATOM 3519 N N . LEU A 1 424 ? 25.234 -10.133 -8.82 1 92.38 424 LEU A N 1
ATOM 3520 C CA . LEU A 1 424 ? 26.422 -10.805 -9.344 1 92.38 424 LEU A CA 1
ATOM 3521 C C . LEU A 1 424 ? 27.594 -10.633 -8.391 1 92.38 424 LEU A C 1
ATOM 3523 O O . LEU A 1 424 ? 28.312 -11.594 -8.109 1 92.38 424 LEU A O 1
ATOM 3527 N N . ALA A 1 425 ? 27.766 -9.43 -7.883 1 92.12 425 ALA A N 1
ATOM 3528 C CA . ALA A 1 425 ? 28.875 -9.164 -6.973 1 92.12 425 ALA A CA 1
ATOM 3529 C C . ALA A 1 425 ? 28.734 -9.961 -5.68 1 92.12 425 ALA A C 1
ATOM 3531 O O . ALA A 1 425 ? 29.734 -10.438 -5.129 1 92.12 425 ALA A O 1
ATOM 3532 N N . ILE A 1 426 ? 27.562 -10.141 -5.234 1 94.38 426 ILE A N 1
ATOM 3533 C CA . ILE A 1 426 ? 27.312 -10.859 -3.992 1 94.38 426 ILE A CA 1
ATOM 3534 C C . ILE A 1 426 ? 27.531 -12.352 -4.207 1 94.38 426 ILE A C 1
ATOM 3536 O O . ILE A 1 426 ? 28.078 -13.039 -3.336 1 94.38 426 ILE A O 1
ATOM 3540 N N . VAL A 1 427 ? 27.141 -12.867 -5.359 1 93.38 427 VAL A N 1
ATOM 3541 C CA . VAL A 1 427 ? 27.344 -14.281 -5.688 1 93.38 427 VAL A CA 1
ATOM 3542 C C . VAL A 1 427 ? 28.828 -14.602 -5.734 1 93.38 427 VAL A C 1
ATOM 3544 O O . VAL A 1 427 ? 29.266 -15.672 -5.293 1 93.38 427 VAL A O 1
ATOM 3547 N N . GLN A 1 428 ? 29.625 -13.656 -6.199 1 93.94 428 GLN A N 1
ATOM 3548 C CA . GLN A 1 428 ? 31.062 -13.852 -6.23 1 93.94 428 GLN A CA 1
ATOM 3549 C C . GLN A 1 428 ? 31.641 -13.898 -4.82 1 93.94 428 GLN A C 1
ATOM 3551 O O . GLN A 1 428 ? 32.562 -14.68 -4.543 1 93.94 428 GLN A O 1
ATOM 3556 N N . ARG A 1 429 ? 31.047 -13.102 -3.975 1 94.12 429 ARG A N 1
ATOM 3557 C CA . ARG A 1 429 ? 31.469 -13.125 -2.578 1 94.12 429 ARG A CA 1
ATOM 3558 C C . ARG A 1 429 ? 31.141 -14.461 -1.927 1 94.12 429 ARG A C 1
ATOM 3560 O O . ARG A 1 429 ? 31.875 -14.938 -1.06 1 94.12 429 ARG A O 1
ATOM 3567 N N . CYS A 1 430 ? 30.094 -15.055 -2.324 1 94.12 430 CYS A N 1
ATOM 3568 C CA . CYS A 1 430 ? 29.703 -16.359 -1.801 1 94.12 430 CYS A CA 1
ATOM 3569 C C . CYS A 1 430 ? 30.703 -17.438 -2.201 1 94.12 430 CYS A C 1
ATOM 3571 O O . CYS A 1 430 ? 31.016 -18.312 -1.403 1 94.12 430 CYS A O 1
ATOM 3573 N N . THR A 1 431 ? 31.203 -17.328 -3.391 1 92.12 431 THR A N 1
ATOM 3574 C CA . THR A 1 431 ? 32.188 -18.297 -3.873 1 92.12 431 THR A CA 1
ATOM 3575 C C . THR A 1 431 ? 33.469 -18.203 -3.082 1 92.12 431 THR A C 1
ATOM 3577 O O . THR A 1 431 ? 34.094 -19.219 -2.791 1 92.12 431 THR A O 1
ATOM 3580 N N . VAL A 1 432 ? 33.719 -17.016 -2.738 1 93.69 432 VAL A N 1
ATOM 3581 C CA . VAL A 1 432 ? 34.938 -16.797 -1.951 1 93.69 432 VAL A CA 1
ATOM 3582 C C . VAL A 1 432 ? 34.719 -17.297 -0.526 1 93.69 432 VAL A C 1
ATOM 3584 O O . VAL A 1 432 ? 35.625 -17.938 0.054 1 93.69 432 VAL A O 1
ATOM 3587 N N . ALA A 1 433 ? 33.625 -17.078 -0.007 1 93.31 433 ALA A N 1
ATOM 3588 C CA . ALA A 1 433 ? 33.281 -17.484 1.359 1 93.31 433 ALA A CA 1
ATOM 3589 C C . ALA A 1 433 ? 33.312 -19 1.496 1 93.31 433 ALA A C 1
ATOM 3591 O O . ALA A 1 433 ? 33.625 -19.531 2.561 1 93.31 433 ALA A O 1
ATOM 3592 N N . ARG A 1 434 ? 33.031 -19.703 0.463 1 91.25 434 ARG A N 1
ATOM 3593 C CA . ARG A 1 434 ? 32.969 -21.156 0.457 1 91.25 434 ARG A CA 1
ATOM 3594 C C . ARG A 1 434 ? 34.344 -21.766 0.711 1 91.25 434 ARG A C 1
ATOM 3596 O O . ARG A 1 434 ? 34.469 -22.875 1.249 1 91.25 434 ARG A O 1
ATOM 3603 N N . THR A 1 435 ? 35.344 -20.984 0.428 1 92.5 435 THR A N 1
ATOM 3604 C CA . THR A 1 435 ? 36.719 -21.484 0.549 1 92.5 435 THR A CA 1
ATOM 3605 C C . THR A 1 435 ? 37.281 -21.156 1.92 1 92.5 435 THR A C 1
ATOM 3607 O O . THR A 1 435 ? 38.344 -21.656 2.291 1 92.5 435 THR A O 1
ATOM 3610 N N . LEU A 1 436 ? 36.594 -20.453 2.688 1 92.44 436 LEU A N 1
ATOM 3611 C CA . LEU A 1 436 ? 37.062 -20.031 3.994 1 92.44 436 LEU A CA 1
ATOM 3612 C C . LEU A 1 436 ? 36.844 -21.109 5.043 1 92.44 436 LEU A C 1
ATOM 3614 O O . LEU A 1 436 ? 35.969 -21.984 4.863 1 92.44 436 LEU A O 1
ATOM 3618 N N . PRO A 1 437 ? 37.656 -21.016 6.133 1 92.12 437 PRO A N 1
ATOM 3619 C CA . PRO A 1 437 ? 37.406 -21.922 7.242 1 92.12 437 PRO A CA 1
ATOM 3620 C C . PRO A 1 437 ? 36.031 -21.719 7.867 1 92.12 437 PRO A C 1
ATOM 3622 O O . PRO A 1 437 ? 35.406 -20.656 7.695 1 92.12 437 PRO A O 1
ATOM 3625 N N . THR A 1 438 ? 35.5 -22.656 8.578 1 88.88 438 THR A N 1
ATOM 3626 C CA . THR A 1 438 ? 34.094 -22.719 9.031 1 88.88 438 THR A CA 1
ATOM 3627 C C . THR A 1 438 ? 33.75 -21.516 9.898 1 88.88 438 THR A C 1
ATOM 3629 O O . THR A 1 438 ? 32.688 -20.938 9.758 1 88.88 438 THR A O 1
ATOM 3632 N N . HIS A 1 439 ? 34.656 -21.125 10.789 1 89.31 439 HIS A N 1
ATOM 3633 C CA . HIS A 1 439 ? 34.344 -20.016 11.695 1 89.31 439 HIS A CA 1
ATOM 3634 C C . HIS A 1 439 ? 34.219 -18.703 10.938 1 89.31 439 HIS A C 1
ATOM 3636 O O . HIS A 1 439 ? 33.281 -17.922 11.18 1 89.31 439 HIS A O 1
ATOM 3642 N N . GLU A 1 440 ? 35.094 -18.516 10 1 89.5 440 GLU A N 1
ATOM 3643 C CA . GLU A 1 440 ? 35.031 -17.297 9.211 1 89.5 440 GLU A CA 1
ATOM 3644 C C . GLU A 1 440 ? 33.938 -17.344 8.172 1 89.5 440 GLU A C 1
ATOM 3646 O O . GLU A 1 440 ? 33.344 -16.312 7.836 1 89.5 440 GLU A O 1
ATOM 3651 N N . ARG A 1 441 ? 33.625 -18.562 7.816 1 91.94 441 ARG A N 1
ATOM 3652 C CA . ARG A 1 441 ? 32.594 -18.75 6.812 1 91.94 441 ARG A CA 1
ATOM 3653 C C . ARG A 1 441 ? 31.234 -18.344 7.355 1 91.94 441 ARG A C 1
ATOM 3655 O O . ARG A 1 441 ? 30.438 -17.719 6.648 1 91.94 441 ARG A O 1
ATOM 3662 N N . VAL A 1 442 ? 31.016 -18.594 8.602 1 90.88 442 VAL A N 1
ATOM 3663 C CA . VAL A 1 442 ? 29.719 -18.312 9.203 1 90.88 442 VAL A CA 1
ATOM 3664 C C . VAL A 1 442 ? 29.531 -16.812 9.367 1 90.88 442 VAL A C 1
ATOM 3666 O O . VAL A 1 442 ? 28.453 -16.281 9.117 1 90.88 442 VAL A O 1
ATOM 3669 N N . ILE A 1 443 ? 30.547 -16.125 9.734 1 86 443 ILE A N 1
ATOM 3670 C CA . ILE A 1 443 ? 30.484 -14.672 9.898 1 86 443 ILE A CA 1
ATOM 3671 C C . ILE A 1 443 ? 30.25 -14.008 8.547 1 86 443 ILE A C 1
ATOM 3673 O O . ILE A 1 443 ? 29.391 -13.141 8.414 1 86 443 ILE A O 1
ATOM 3677 N N . GLN A 1 444 ? 31 -14.484 7.594 1 88.38 444 GLN A N 1
ATOM 3678 C CA . GLN A 1 444 ? 30.859 -13.93 6.254 1 88.38 444 GLN A CA 1
ATOM 3679 C C . GLN A 1 444 ? 29.484 -14.234 5.672 1 88.38 444 GLN A C 1
ATOM 3681 O O . GLN A 1 444 ? 28.922 -13.43 4.926 1 88.38 444 GLN A O 1
ATOM 3686 N N . TYR A 1 445 ? 29 -15.375 6.051 1 92.38 445 TYR A N 1
ATOM 3687 C CA . TYR A 1 445 ? 27.672 -15.773 5.578 1 92.38 445 TYR A CA 1
ATOM 3688 C C . TYR A 1 445 ? 26.625 -14.773 6.023 1 92.38 445 TYR A C 1
ATOM 3690 O O . TYR A 1 445 ? 25.781 -14.359 5.227 1 92.38 445 TYR A O 1
ATOM 3698 N N . PHE A 1 446 ? 26.672 -14.336 7.246 1 88.44 446 PHE A N 1
ATOM 3699 C CA . PHE A 1 446 ? 25.672 -13.414 7.773 1 88.44 446 PHE A CA 1
ATOM 3700 C C . PHE A 1 446 ? 25.812 -12.039 7.125 1 88.44 446 PHE A C 1
ATOM 3702 O O . PHE A 1 446 ? 24.812 -11.367 6.863 1 88.44 446 PHE A O 1
ATOM 3709 N N . LEU A 1 447 ? 26.984 -11.664 6.805 1 87 447 LEU A N 1
ATOM 3710 C CA . LEU A 1 447 ? 27.203 -10.383 6.137 1 87 447 LEU A CA 1
ATOM 3711 C C . LEU A 1 447 ? 26.688 -10.43 4.699 1 87 447 LEU A C 1
ATOM 3713 O O . LEU A 1 447 ? 26.078 -9.469 4.227 1 87 447 LEU A O 1
ATOM 3717 N N . ILE A 1 448 ? 26.922 -11.562 4.098 1 91.94 448 ILE A N 1
ATOM 3718 C CA . ILE A 1 448 ? 26.438 -11.758 2.732 1 91.94 448 ILE A CA 1
ATOM 3719 C C . ILE A 1 448 ? 24.922 -11.781 2.713 1 91.94 448 ILE A C 1
ATOM 3721 O O . ILE A 1 448 ? 24.297 -11.188 1.828 1 91.94 448 ILE A O 1
ATOM 3725 N N . LEU A 1 449 ? 24.375 -12.414 3.695 1 92.19 449 LEU A N 1
ATOM 3726 C CA . LEU A 1 449 ? 22.922 -12.547 3.77 1 92.19 449 LEU A CA 1
ATOM 3727 C C . LEU A 1 449 ? 22.25 -11.18 3.896 1 92.19 449 LEU A C 1
ATOM 3729 O O . LEU A 1 449 ? 21.281 -10.891 3.195 1 92.19 449 LEU A O 1
ATOM 3733 N N . VAL A 1 450 ? 22.781 -10.344 4.688 1 88.56 450 VAL A N 1
ATOM 3734 C CA . VAL A 1 450 ? 22.219 -9.023 4.918 1 88.56 450 VAL A CA 1
ATOM 3735 C C . VAL A 1 450 ? 22.297 -8.195 3.639 1 88.56 450 VAL A C 1
ATOM 3737 O O . VAL A 1 450 ? 21.391 -7.41 3.338 1 88.56 450 VAL A O 1
ATOM 3740 N N . ASP A 1 451 ? 23.312 -8.406 2.889 1 89.31 451 ASP A N 1
ATOM 3741 C CA . ASP A 1 451 ? 23.484 -7.656 1.65 1 89.31 451 ASP A CA 1
ATOM 3742 C C . ASP A 1 451 ? 22.625 -8.242 0.528 1 89.31 451 ASP A C 1
ATOM 3744 O O . ASP A 1 451 ? 22.266 -7.535 -0.415 1 89.31 451 ASP A O 1
ATOM 3748 N N . MET A 1 452 ? 22.328 -9.531 0.635 1 93.25 452 MET A N 1
ATOM 3749 C CA . MET A 1 452 ? 21.594 -10.234 -0.409 1 93.25 452 MET A CA 1
ATOM 3750 C C . MET A 1 452 ? 20.094 -9.938 -0.307 1 93.25 452 MET A C 1
ATOM 3752 O O . MET A 1 452 ? 19.391 -9.898 -1.32 1 93.25 452 MET A O 1
ATOM 3756 N N . ILE A 1 453 ? 19.609 -9.586 0.796 1 92.44 453 ILE A N 1
ATOM 3757 C CA . ILE A 1 453 ? 18.172 -9.531 1.092 1 92.44 453 ILE A CA 1
ATOM 3758 C C . ILE A 1 453 ? 17.516 -8.438 0.253 1 92.44 453 ILE A C 1
ATOM 3760 O O . ILE A 1 453 ? 16.531 -8.695 -0.449 1 92.44 453 ILE A O 1
ATOM 3764 N N . PRO A 1 454 ? 18.016 -7.242 0.139 1 88.56 454 PRO A N 1
ATOM 3765 C CA . PRO A 1 454 ? 17.312 -6.191 -0.587 1 88.56 454 PRO A CA 1
ATOM 3766 C C . PRO A 1 454 ? 17.219 -6.465 -2.086 1 88.56 454 PRO A C 1
ATOM 3768 O O . PRO A 1 454 ? 16.125 -6.48 -2.65 1 88.56 454 PRO A O 1
ATOM 3771 N N . PRO A 1 455 ? 18.328 -6.75 -2.707 1 90.75 455 PRO A N 1
ATOM 3772 C CA . PRO A 1 455 ? 18.203 -6.984 -4.148 1 90.75 455 PRO A CA 1
ATOM 3773 C C . PRO A 1 455 ? 17.438 -8.258 -4.477 1 90.75 455 PRO A C 1
ATOM 3775 O O . PRO A 1 455 ? 16.719 -8.305 -5.48 1 90.75 455 PRO A O 1
ATOM 3778 N N . PHE A 1 456 ? 17.625 -9.273 -3.691 1 95 456 PHE A N 1
ATOM 3779 C CA . PHE A 1 456 ? 16.906 -10.516 -3.947 1 95 456 PHE A CA 1
ATOM 3780 C C . PHE A 1 456 ? 15.406 -10.344 -3.715 1 95 456 PHE A C 1
ATOM 3782 O O . PHE A 1 456 ? 14.594 -10.945 -4.414 1 95 456 PHE A O 1
ATOM 3789 N N . PHE A 1 457 ? 15.094 -9.562 -2.729 1 93.5 457 PHE A N 1
ATOM 3790 C CA . PHE A 1 457 ? 13.688 -9.258 -2.486 1 93.5 457 PHE A CA 1
ATOM 3791 C C . PHE A 1 457 ? 13.078 -8.531 -3.68 1 93.5 457 PHE A C 1
ATOM 3793 O O . PHE A 1 457 ? 11.945 -8.812 -4.066 1 93.5 457 PHE A O 1
ATOM 3800 N N . MET A 1 458 ? 13.828 -7.613 -4.234 1 92.12 458 MET A N 1
ATOM 3801 C CA . MET A 1 458 ? 13.344 -6.918 -5.426 1 92.12 458 MET A CA 1
ATOM 3802 C C . MET A 1 458 ? 13.117 -7.895 -6.574 1 92.12 458 MET A C 1
ATOM 3804 O O . MET A 1 458 ? 12.117 -7.801 -7.285 1 92.12 458 MET A O 1
ATOM 3808 N N . GLU A 1 459 ? 14.023 -8.805 -6.734 1 95.25 459 GLU A N 1
ATOM 3809 C CA . GLU A 1 459 ? 13.867 -9.82 -7.77 1 95.25 459 GLU A CA 1
ATOM 3810 C C . GLU A 1 459 ? 12.633 -10.688 -7.516 1 95.25 459 GLU A C 1
ATOM 3812 O O . GLU A 1 459 ? 11.93 -11.062 -8.453 1 95.25 459 GLU A O 1
ATOM 3817 N N . TYR A 1 460 ? 12.484 -10.984 -6.266 1 95.44 460 TYR A N 1
ATOM 3818 C CA . TYR A 1 460 ? 11.336 -11.789 -5.863 1 95.44 460 TYR A CA 1
ATOM 3819 C C . TYR A 1 460 ? 10.023 -11.078 -6.199 1 95.44 460 TYR A C 1
ATOM 3821 O O . TYR A 1 460 ? 9.102 -11.688 -6.738 1 95.44 460 TYR A O 1
ATOM 3829 N N . MET A 1 461 ? 9.938 -9.828 -5.938 1 94.94 461 MET A N 1
ATOM 3830 C CA . MET A 1 461 ? 8.75 -9.031 -6.23 1 94.94 461 MET A CA 1
ATOM 3831 C C . MET A 1 461 ? 8.539 -8.898 -7.734 1 94.94 461 MET A C 1
ATOM 3833 O O . MET A 1 461 ? 7.41 -9.016 -8.219 1 94.94 461 MET A O 1
ATOM 3837 N N . LEU A 1 462 ? 9.594 -8.672 -8.422 1 96.19 462 LEU A N 1
ATOM 3838 C CA . LEU A 1 462 ? 9.492 -8.516 -9.867 1 96.19 462 LEU A CA 1
ATOM 3839 C C . LEU A 1 462 ? 9.078 -9.828 -10.531 1 96.19 462 LEU A C 1
ATOM 3841 O O . LEU A 1 462 ? 8.367 -9.82 -11.539 1 96.19 462 LEU A O 1
ATOM 3845 N N . THR A 1 463 ? 9.547 -10.93 -9.961 1 96.62 463 THR A N 1
ATOM 3846 C CA . THR A 1 463 ? 9.125 -12.234 -10.461 1 96.62 463 THR A CA 1
ATOM 3847 C C . THR A 1 463 ? 7.617 -12.414 -10.289 1 96.62 463 THR A C 1
ATOM 3849 O O . THR A 1 463 ? 6.945 -12.922 -11.195 1 96.62 463 THR A O 1
ATOM 3852 N N . PHE A 1 464 ? 7.09 -11.977 -9.211 1 96.56 464 PHE A N 1
ATOM 3853 C CA . PHE A 1 464 ? 5.645 -12.016 -9 1 96.56 464 PHE A CA 1
ATOM 3854 C C . PHE A 1 464 ? 4.922 -11.219 -10.07 1 96.56 464 PHE A C 1
ATOM 3856 O O . PHE A 1 464 ? 3.984 -11.711 -10.703 1 96.56 464 PHE A O 1
ATOM 3863 N N . PHE A 1 465 ? 5.371 -10.055 -10.25 1 97 465 PHE A N 1
ATOM 3864 C CA . PHE A 1 465 ? 4.68 -9.164 -11.18 1 97 465 PHE A CA 1
ATOM 3865 C C . PHE A 1 465 ? 4.785 -9.672 -12.609 1 97 465 PHE A C 1
ATOM 3867 O O . PHE A 1 465 ? 3.814 -9.625 -13.367 1 97 465 PHE A O 1
ATOM 3874 N N . ILE A 1 466 ? 5.906 -10.117 -12.977 1 97.44 466 ILE A N 1
ATOM 3875 C CA . ILE A 1 466 ? 6.098 -10.492 -14.375 1 97.44 466 ILE A CA 1
ATOM 3876 C C . ILE A 1 466 ? 5.266 -11.734 -14.695 1 97.44 466 ILE A C 1
ATOM 3878 O O . ILE A 1 466 ? 4.676 -11.828 -15.773 1 97.44 466 ILE A O 1
ATOM 3882 N N . ILE A 1 467 ? 5.156 -12.656 -13.789 1 96.75 467 ILE A N 1
ATOM 3883 C CA . ILE A 1 467 ? 4.469 -13.914 -14.07 1 96.75 467 ILE A CA 1
ATOM 3884 C C . ILE A 1 467 ? 2.963 -13.719 -13.906 1 96.75 467 ILE A C 1
ATOM 3886 O O . ILE A 1 467 ? 2.199 -13.914 -14.852 1 96.75 467 ILE A O 1
ATOM 3890 N N . TRP A 1 468 ? 2.549 -13.227 -12.727 1 96.25 468 TRP A N 1
ATOM 3891 C CA . TRP A 1 468 ? 1.13 -13.297 -12.391 1 96.25 468 TRP A CA 1
ATOM 3892 C C . TRP A 1 468 ? 0.394 -12.055 -12.883 1 96.25 468 TRP A C 1
ATOM 3894 O O . TRP A 1 468 ? -0.791 -12.117 -13.219 1 96.25 468 TRP A O 1
ATOM 3904 N N . ASN A 1 469 ? 1.107 -11.023 -12.93 1 95.69 469 ASN A N 1
ATOM 3905 C CA . ASN A 1 469 ? 0.396 -9.797 -13.289 1 95.69 469 ASN A CA 1
ATOM 3906 C C . ASN A 1 469 ? 0.586 -9.453 -14.766 1 95.69 469 ASN A C 1
ATOM 3908 O O . ASN A 1 469 ? -0.281 -8.828 -15.383 1 95.69 469 ASN A O 1
ATOM 3912 N N . GLU A 1 470 ? 1.706 -9.82 -15.359 1 97.62 470 GLU A N 1
ATOM 3913 C CA . GLU A 1 470 ? 1.957 -9.414 -16.734 1 97.62 470 GLU A CA 1
ATOM 3914 C C . GLU A 1 470 ? 1.749 -10.578 -17.703 1 97.62 470 GLU A C 1
ATOM 3916 O O . GLU A 1 470 ? 0.84 -10.547 -18.531 1 97.62 470 GLU A O 1
ATOM 3921 N N . ILE A 1 471 ? 2.457 -11.633 -17.578 1 97.56 471 ILE A N 1
ATOM 3922 C CA . ILE A 1 471 ? 2.457 -12.734 -18.531 1 97.56 471 ILE A CA 1
ATOM 3923 C C . ILE A 1 471 ? 1.072 -13.375 -18.578 1 97.56 471 ILE A C 1
ATOM 3925 O O . ILE A 1 471 ? 0.499 -13.547 -19.656 1 97.56 471 ILE A O 1
ATOM 3929 N N . LEU A 1 472 ? 0.504 -13.742 -17.469 1 97.69 472 LEU A N 1
ATOM 3930 C CA . LEU A 1 472 ? -0.782 -14.43 -17.453 1 97.69 472 LEU A CA 1
ATOM 3931 C C . LEU A 1 472 ? -1.888 -13.523 -18 1 97.69 472 LEU A C 1
ATOM 3933 O O . LEU A 1 472 ? -2.779 -13.984 -18.703 1 97.69 472 LEU A O 1
ATOM 3937 N N . ASN A 1 473 ? -1.803 -12.273 -17.625 1 97.38 473 ASN A N 1
ATOM 3938 C CA . ASN A 1 473 ? -2.807 -11.359 -18.156 1 97.38 473 ASN A CA 1
ATOM 3939 C C . ASN A 1 473 ? -2.645 -11.148 -19.656 1 97.38 473 ASN A C 1
ATOM 3941 O O . ASN A 1 473 ? -3.633 -10.992 -20.375 1 97.38 473 ASN A O 1
ATOM 3945 N N . ALA A 1 474 ? -1.432 -11.094 -20.125 1 97.62 474 ALA A N 1
ATOM 3946 C CA . ALA A 1 474 ? -1.192 -10.984 -21.562 1 97.62 474 ALA A CA 1
ATOM 3947 C C . ALA A 1 474 ? -1.738 -12.203 -22.297 1 97.62 474 ALA A C 1
ATOM 3949 O O . ALA A 1 474 ? -2.436 -12.062 -23.312 1 97.62 474 ALA A O 1
ATOM 3950 N N . ILE A 1 475 ? -1.448 -13.383 -21.797 1 97.31 475 ILE A N 1
ATOM 3951 C CA . ILE A 1 475 ? -1.947 -14.617 -22.391 1 97.31 475 ILE A CA 1
ATOM 3952 C C . ILE A 1 475 ? -3.471 -14.648 -22.312 1 97.31 475 ILE A C 1
ATOM 3954 O O . ILE A 1 475 ? -4.141 -15.062 -23.266 1 97.31 475 ILE A O 1
ATOM 3958 N N . GLY A 1 476 ? -3.955 -14.219 -21.141 1 96.75 476 GLY A N 1
ATOM 3959 C CA . GLY A 1 476 ? -5.402 -14.156 -20.984 1 96.75 476 GLY A CA 1
ATOM 3960 C C . GLY A 1 476 ? -6.074 -13.258 -22.016 1 96.75 476 GLY A C 1
ATOM 3961 O O . GLY A 1 476 ? -7.125 -13.609 -22.547 1 96.75 476 GLY A O 1
ATOM 3962 N N . GLU A 1 477 ? -5.469 -12.188 -22.297 1 96.69 477 GLU A N 1
ATOM 3963 C CA . GLU A 1 477 ? -6.043 -11.25 -23.25 1 96.69 477 GLU A CA 1
ATOM 3964 C C . GLU A 1 477 ? -5.934 -11.789 -24.672 1 96.69 477 GLU A C 1
ATOM 3966 O O . GLU A 1 477 ? -6.906 -11.758 -25.438 1 96.69 477 GLU A O 1
ATOM 3971 N N . LEU A 1 478 ? -4.785 -12.328 -25.016 1 96.75 478 LEU A N 1
ATOM 3972 C CA . LEU A 1 478 ? -4.535 -12.82 -26.375 1 96.75 478 LEU A CA 1
ATOM 3973 C C . LEU A 1 478 ? -5.367 -14.062 -26.656 1 96.75 478 LEU A C 1
ATOM 3975 O O . LEU A 1 478 ? -5.77 -14.297 -27.797 1 96.75 478 LEU A O 1
ATOM 3979 N N . SER A 1 479 ? -5.684 -14.898 -25.656 1 96.31 479 SER A N 1
ATOM 3980 C CA . SER A 1 479 ? -6.48 -16.109 -25.828 1 96.31 479 SER A CA 1
ATOM 3981 C C . SER A 1 479 ? -7.957 -15.836 -25.547 1 96.31 479 SER A C 1
ATOM 3983 O O . SER A 1 479 ? -8.789 -16.734 -25.656 1 96.31 479 SER A O 1
ATOM 3985 N N . ARG A 1 480 ? -8.258 -14.656 -25.109 1 95.12 480 ARG A N 1
ATOM 3986 C CA . ARG A 1 480 ? -9.617 -14.219 -24.781 1 95.12 480 ARG A CA 1
ATOM 3987 C C . ARG A 1 480 ? -10.18 -15 -23.594 1 95.12 480 ARG A C 1
ATOM 3989 O O . ARG A 1 480 ? -11.375 -15.297 -23.562 1 95.12 480 ARG A O 1
ATOM 3996 N N . TYR A 1 481 ? -9.273 -15.438 -22.781 1 94.56 481 TYR A N 1
ATOM 3997 C CA . TYR A 1 481 ? -9.68 -16.047 -21.516 1 94.56 481 TYR A CA 1
ATOM 3998 C C . TYR A 1 481 ? -10.211 -15 -20.547 1 94.56 481 TYR A C 1
ATOM 4000 O O . TYR A 1 481 ? -9.508 -14.039 -20.219 1 94.56 481 TYR A O 1
ATOM 4008 N N . ALA A 1 482 ? -11.367 -15.125 -19.938 1 92.38 482 ALA A N 1
ATOM 4009 C CA . ALA A 1 482 ? -12.055 -14.047 -19.219 1 92.38 482 ALA A CA 1
ATOM 4010 C C . ALA A 1 482 ? -11.766 -14.102 -17.719 1 92.38 482 ALA A C 1
ATOM 4012 O O . ALA A 1 482 ? -11.836 -13.086 -17.031 1 92.38 482 ALA A O 1
ATOM 4013 N N . ASP A 1 483 ? -11.477 -15.234 -17.172 1 91.88 483 ASP A N 1
ATOM 4014 C CA . ASP A 1 483 ? -11.211 -15.367 -15.75 1 91.88 483 ASP A CA 1
ATOM 4015 C C . ASP A 1 483 ? -9.773 -14.984 -15.414 1 91.88 483 ASP A C 1
ATOM 4017 O O . ASP A 1 483 ? -8.867 -15.812 -15.539 1 91.88 483 ASP A O 1
ATOM 4021 N N . ARG A 1 484 ? -9.57 -13.773 -14.836 1 94.81 484 ARG A N 1
ATOM 4022 C CA . ARG A 1 484 ? -8.227 -13.281 -14.578 1 94.81 484 ARG A CA 1
ATOM 4023 C C . ARG A 1 484 ? -7.898 -13.352 -13.086 1 94.81 484 ARG A C 1
ATOM 4025 O O . ARG A 1 484 ? -7.188 -12.492 -12.562 1 94.81 484 ARG A O 1
ATOM 4032 N N . ASP A 1 485 ? -8.453 -14.266 -12.43 1 93.19 485 ASP A N 1
ATOM 4033 C CA . ASP A 1 485 ? -8.188 -14.469 -11.016 1 93.19 485 ASP A CA 1
ATOM 4034 C C . ASP A 1 485 ? -6.918 -15.297 -10.812 1 93.19 485 ASP A C 1
ATOM 4036 O O . ASP A 1 485 ? -6.988 -16.453 -10.383 1 93.19 485 ASP A O 1
ATOM 4040 N N . PHE A 1 486 ? -5.773 -14.648 -11 1 96.62 486 PHE A N 1
ATOM 4041 C CA . PHE A 1 486 ? -4.512 -15.383 -11.031 1 96.62 486 PHE A CA 1
ATOM 4042 C C . PHE A 1 486 ? -3.828 -15.328 -9.664 1 96.62 486 PHE A C 1
ATOM 4044 O O . PHE A 1 486 ? -3.006 -16.188 -9.344 1 96.62 486 PHE A O 1
ATOM 4051 N N . TYR A 1 487 ? -4.07 -14.258 -8.93 1 96.38 487 TYR A N 1
ATOM 4052 C CA . TYR A 1 487 ? -3.482 -14.094 -7.602 1 96.38 487 TYR A CA 1
ATOM 4053 C C . TYR A 1 487 ? -4.41 -13.305 -6.688 1 96.38 487 TYR A C 1
ATOM 4055 O O . TYR A 1 487 ? -5.344 -12.648 -7.156 1 96.38 487 TYR A O 1
ATOM 4063 N N . GLY A 1 488 ? -4.258 -13.508 -5.445 1 95.06 488 GLY A N 1
ATOM 4064 C CA . GLY A 1 488 ? -4.969 -12.75 -4.43 1 95.06 488 GLY A CA 1
ATOM 4065 C C . GLY A 1 488 ? -4.082 -11.766 -3.689 1 95.06 488 GLY A C 1
ATOM 4066 O O . GLY A 1 488 ? -2.928 -11.555 -4.066 1 95.06 488 GLY A O 1
ATOM 4067 N N . PRO A 1 489 ? -4.598 -11.047 -2.684 1 94.62 489 PRO A N 1
ATOM 4068 C CA . PRO A 1 489 ? -3.814 -10.078 -1.911 1 94.62 489 PRO A CA 1
ATOM 4069 C C . PRO A 1 489 ? -2.879 -10.75 -0.905 1 94.62 489 PRO A C 1
ATOM 4071 O O . PRO A 1 489 ? -3.018 -10.539 0.303 1 94.62 489 PRO A O 1
ATOM 4074 N N . TRP A 1 490 ? -1.887 -11.406 -1.412 1 95.94 490 TRP A N 1
ATOM 4075 C CA . TRP A 1 490 ? -0.989 -12.203 -0.581 1 95.94 490 TRP A CA 1
ATOM 4076 C C . TRP A 1 490 ? -0.148 -11.305 0.323 1 95.94 490 TRP A C 1
ATOM 4078 O O . TRP A 1 490 ? 0.368 -11.758 1.349 1 95.94 490 TRP A O 1
ATOM 4088 N N . TRP A 1 491 ? 0.02 -10.016 -0.003 1 95.31 491 TRP A N 1
ATOM 4089 C CA . TRP A 1 491 ? 0.841 -9.086 0.764 1 95.31 491 TRP A CA 1
ATOM 4090 C C . TRP A 1 491 ? 0.204 -8.789 2.115 1 95.31 491 TRP A C 1
ATOM 4092 O O . TRP A 1 491 ? 0.856 -8.242 3.01 1 95.31 491 TRP A O 1
ATOM 4102 N N . SER A 1 492 ? -1.073 -9.133 2.311 1 94.56 492 SER A N 1
ATOM 4103 C CA . SER A 1 492 ? -1.752 -8.867 3.574 1 94.56 492 SER A CA 1
ATOM 4104 C C . SER A 1 492 ? -2.156 -10.164 4.27 1 94.56 492 SER A C 1
ATOM 4106 O O . SER A 1 492 ? -3.014 -10.156 5.156 1 94.56 492 SER A O 1
ATOM 4108 N N . CYS A 1 493 ? -1.463 -11.234 3.887 1 93.94 493 CYS A N 1
ATOM 4109 C CA . CYS A 1 493 ? -1.759 -12.516 4.523 1 93.94 493 CYS A CA 1
ATOM 4110 C C . CYS A 1 493 ? -1.262 -12.531 5.965 1 93.94 493 CYS A C 1
ATOM 4112 O O . CYS A 1 493 ? -0.265 -11.883 6.293 1 93.94 493 CYS A O 1
ATOM 4114 N N . VAL A 1 494 ? -2.008 -13.273 6.832 1 92 494 VAL A N 1
ATOM 4115 C CA . VAL A 1 494 ? -1.629 -13.336 8.242 1 92 494 VAL A CA 1
ATOM 4116 C C . VAL A 1 494 ? -1.096 -14.727 8.57 1 92 494 VAL A C 1
ATOM 4118 O O . VAL A 1 494 ? -0.591 -14.961 9.672 1 92 494 VAL A O 1
ATOM 4121 N N . ASP A 1 495 ? -1.183 -15.656 7.625 1 91.94 495 ASP A N 1
ATOM 4122 C CA . ASP A 1 495 ? -0.598 -16.984 7.773 1 91.94 495 ASP A CA 1
ATOM 4123 C C . ASP A 1 495 ? -0.147 -17.531 6.426 1 91.94 495 ASP A C 1
ATOM 4125 O O . ASP A 1 495 ? -0.567 -17.047 5.375 1 91.94 495 ASP A O 1
ATOM 4129 N N . PHE A 1 496 ? 0.649 -18.562 6.461 1 91.88 496 PHE A N 1
ATOM 4130 C CA . PHE A 1 496 ? 1.288 -19.078 5.254 1 91.88 496 PHE A CA 1
ATOM 4131 C C . PHE A 1 496 ? 0.321 -19.938 4.453 1 91.88 496 PHE A C 1
ATOM 4133 O O . PHE A 1 496 ? 0.562 -20.219 3.275 1 91.88 496 PHE A O 1
ATOM 4140 N N . SER A 1 497 ? -0.755 -20.359 5.027 1 89.44 497 SER A N 1
ATOM 4141 C CA . SER A 1 497 ? -1.779 -21.062 4.266 1 89.44 497 SER A CA 1
ATOM 4142 C C . SER A 1 497 ? -2.473 -20.125 3.277 1 89.44 497 SER A C 1
ATOM 4144 O O . SER A 1 497 ? -2.73 -20.5 2.133 1 89.44 497 SER A O 1
ATOM 4146 N N . GLU A 1 498 ? -2.695 -18.938 3.822 1 91.25 498 GLU A N 1
ATOM 4147 C CA . GLU A 1 498 ? -3.266 -17.922 2.939 1 91.25 498 GLU A CA 1
ATOM 4148 C C . GLU A 1 498 ? -2.303 -17.562 1.809 1 91.25 498 GLU A C 1
ATOM 4150 O O . GLU A 1 498 ? -2.725 -17.344 0.671 1 91.25 498 GLU A O 1
ATOM 4155 N N . PHE A 1 499 ? -1.16 -17.594 2.172 1 93 499 PHE A N 1
ATOM 4156 C CA . PHE A 1 499 ? -0.144 -17.281 1.177 1 93 499 PHE A CA 1
ATOM 4157 C C . PHE A 1 499 ? -0.096 -18.344 0.089 1 93 499 PHE A C 1
ATOM 4159 O O . PHE A 1 499 ? -0.037 -18.031 -1.1 1 93 499 PHE A O 1
ATOM 4166 N N . ALA A 1 500 ? -0.107 -19.516 0.457 1 89.44 500 ALA A N 1
ATOM 4167 C CA . ALA A 1 500 ? -0.045 -20.625 -0.486 1 89.44 500 ALA A CA 1
ATOM 4168 C C . ALA A 1 500 ? -1.219 -20.594 -1.46 1 89.44 500 ALA A C 1
ATOM 4170 O O . ALA A 1 500 ? -1.081 -20.969 -2.625 1 89.44 500 ALA A O 1
ATOM 4171 N N . ASN A 1 501 ? -2.223 -20.031 -1.02 1 90.88 501 ASN A N 1
ATOM 4172 C CA . ASN A 1 501 ? -3.436 -19.969 -1.828 1 90.88 501 ASN A CA 1
ATOM 4173 C C . ASN A 1 501 ? -3.465 -18.703 -2.684 1 90.88 501 ASN A C 1
ATOM 4175 O O . ASN A 1 501 ? -3.949 -18.719 -3.816 1 90.88 501 ASN A O 1
ATOM 4179 N N . GLN A 1 502 ? -2.898 -17.672 -2.186 1 94.75 502 GLN A N 1
ATOM 4180 C CA . GLN A 1 502 ? -3.127 -16.375 -2.811 1 94.75 502 GLN A CA 1
ATOM 4181 C C . GLN A 1 502 ? -1.968 -16 -3.729 1 94.75 502 GLN A C 1
ATOM 4183 O O . GLN A 1 502 ? -2.152 -15.25 -4.695 1 94.75 502 GLN A O 1
ATOM 4188 N N . TRP A 1 503 ? -0.807 -16.516 -3.496 1 94.25 503 TRP A N 1
ATOM 4189 C CA . TRP A 1 503 ? 0.371 -16.188 -4.289 1 94.25 503 TRP A CA 1
ATOM 4190 C C . TRP A 1 503 ? 0.224 -16.688 -5.723 1 94.25 503 TRP A C 1
ATOM 4192 O O . TRP A 1 503 ? 0.553 -15.969 -6.672 1 94.25 503 TRP A O 1
ATOM 4202 N N . ASN A 1 504 ? -0.275 -17.844 -5.844 1 94.44 504 ASN A N 1
ATOM 4203 C CA . ASN A 1 504 ? -0.472 -18.531 -7.113 1 94.44 504 ASN A CA 1
ATOM 4204 C C . ASN A 1 504 ? -1.771 -19.344 -7.121 1 94.44 504 ASN A C 1
ATOM 4206 O O . ASN A 1 504 ? -1.768 -20.531 -6.844 1 94.44 504 ASN A O 1
ATOM 4210 N N . ILE A 1 505 ? -2.832 -18.688 -7.543 1 95.5 505 ILE A N 1
ATOM 4211 C CA . ILE A 1 505 ? -4.156 -19.281 -7.488 1 95.5 505 ILE A CA 1
ATOM 4212 C C . ILE A 1 505 ? -4.281 -20.359 -8.578 1 95.5 505 ILE A C 1
ATOM 4214 O O . ILE A 1 505 ? -4.953 -21.375 -8.383 1 95.5 505 ILE A O 1
ATOM 4218 N N . VAL A 1 506 ? -3.566 -20.172 -9.617 1 95.38 506 VAL A N 1
ATOM 4219 C CA . VAL A 1 506 ? -3.648 -21.078 -10.758 1 95.38 506 VAL A CA 1
ATOM 4220 C C . VAL A 1 506 ? -3.135 -22.453 -10.359 1 95.38 506 VAL A C 1
ATOM 4222 O O . VAL A 1 506 ? -3.822 -23.469 -10.555 1 95.38 506 VAL A O 1
ATOM 4225 N N . VAL A 1 507 ? -1.966 -22.516 -9.789 1 95.31 507 VAL A N 1
ATOM 4226 C CA . VAL A 1 507 ? -1.388 -23.781 -9.359 1 95.31 507 VAL A CA 1
ATOM 4227 C C . VAL A 1 507 ? -2.166 -24.328 -8.172 1 95.31 507 VAL A C 1
ATOM 4229 O O . VAL A 1 507 ? -2.346 -25.547 -8.047 1 95.31 507 VAL A O 1
ATOM 4232 N N . HIS A 1 508 ? -2.639 -23.422 -7.375 1 93.12 508 HIS A N 1
ATOM 4233 C CA . HIS A 1 508 ? -3.414 -23.844 -6.215 1 93.12 508 HIS A CA 1
ATOM 4234 C C . HIS A 1 508 ? -4.664 -24.625 -6.637 1 93.12 508 HIS A C 1
ATOM 4236 O O . HIS A 1 508 ? -4.988 -25.656 -6.051 1 93.12 508 HIS A O 1
ATOM 4242 N N . LYS A 1 509 ? -5.375 -24.156 -7.617 1 92.81 509 LYS A N 1
ATOM 4243 C CA . LYS A 1 509 ? -6.578 -24.812 -8.109 1 92.81 509 LYS A CA 1
ATOM 4244 C C . LYS A 1 509 ? -6.258 -26.203 -8.641 1 92.81 509 LYS A C 1
ATOM 4246 O O . LYS A 1 509 ? -7.027 -27.156 -8.43 1 92.81 509 LYS A O 1
ATOM 4251 N N . PHE A 1 510 ? -5.16 -26.312 -9.312 1 94.81 510 PHE A N 1
ATOM 4252 C CA . PHE A 1 510 ? -4.742 -27.625 -9.805 1 94.81 510 PHE A CA 1
ATOM 4253 C C . PHE A 1 510 ? -4.469 -28.578 -8.648 1 94.81 510 PHE A C 1
ATOM 4255 O O . PHE A 1 510 ? -4.934 -29.719 -8.656 1 94.81 510 PHE A O 1
ATOM 4262 N N . LEU A 1 511 ? -3.691 -28.125 -7.672 1 93.25 511 LEU A N 1
ATOM 4263 C CA . LEU A 1 511 ? -3.328 -28.969 -6.539 1 93.25 511 LEU A CA 1
ATOM 4264 C C . LEU A 1 511 ? -4.562 -29.344 -5.727 1 93.25 511 LEU A C 1
ATOM 4266 O O . LEU A 1 511 ? -4.641 -30.453 -5.199 1 93.25 511 LEU A O 1
ATOM 4270 N N . LEU A 1 512 ? -5.441 -28.438 -5.652 1 89.75 512 LEU A N 1
ATOM 4271 C CA . LEU A 1 512 ? -6.68 -28.688 -4.922 1 89.75 512 LEU A CA 1
ATOM 4272 C C . LEU A 1 512 ? -7.473 -29.828 -5.574 1 89.75 512 LEU A C 1
ATOM 4274 O O . LEU A 1 512 ? -7.871 -30.781 -4.902 1 89.75 512 LEU A O 1
ATOM 4278 N N . ARG A 1 513 ? -7.57 -29.797 -6.812 1 89.12 513 ARG A N 1
ATOM 4279 C CA . ARG A 1 513 ? -8.406 -30.75 -7.539 1 89.12 513 ARG A CA 1
ATOM 4280 C C . ARG A 1 513 ? -7.691 -32.094 -7.723 1 89.12 513 ARG A C 1
ATOM 4282 O O . ARG A 1 513 ? -8.266 -33.156 -7.461 1 89.12 513 ARG A O 1
ATOM 4289 N N . HIS A 1 514 ? -6.488 -32 -8.164 1 91 514 HIS A N 1
ATOM 4290 C CA . HIS A 1 514 ? -5.84 -33.219 -8.664 1 91 514 HIS A CA 1
ATOM 4291 C C . HIS A 1 514 ? -4.934 -33.844 -7.609 1 91 514 HIS A C 1
ATOM 4293 O O . HIS A 1 514 ? -4.449 -34.969 -7.781 1 91 514 HIS A O 1
ATOM 4299 N N . VAL A 1 515 ? -4.695 -33.156 -6.551 1 91.12 515 VAL A N 1
ATOM 4300 C CA . VAL A 1 515 ? -3.844 -33.719 -5.52 1 91.12 515 VAL A CA 1
ATOM 4301 C C . VAL A 1 515 ? -4.625 -33.844 -4.211 1 91.12 515 VAL A C 1
ATOM 4303 O O . VAL A 1 515 ? -4.859 -34.938 -3.711 1 91.12 515 VAL A O 1
ATOM 4306 N N . TYR A 1 516 ? -5.094 -32.719 -3.721 1 88.56 516 TYR A N 1
ATOM 4307 C CA . TYR A 1 516 ? -5.77 -32.688 -2.426 1 88.56 516 TYR A CA 1
ATOM 4308 C C . TYR A 1 516 ? -7.031 -33.531 -2.447 1 88.56 516 TYR A C 1
ATOM 4310 O O . TYR A 1 516 ? -7.145 -34.531 -1.702 1 88.56 516 TYR A O 1
ATOM 4318 N N . HIS A 1 517 ? -7.965 -33.281 -3.34 1 85.19 517 HIS A N 1
ATOM 4319 C CA . HIS A 1 517 ? -9.227 -34 -3.408 1 85.19 517 HIS A CA 1
ATOM 4320 C C . HIS A 1 517 ? -9.016 -35.438 -3.893 1 85.19 517 HIS A C 1
ATOM 4322 O O . HIS A 1 517 ? -9.68 -36.344 -3.414 1 85.19 517 HIS A O 1
ATOM 4328 N N . SER A 1 518 ? -8.133 -35.562 -4.785 1 84.62 518 SER A N 1
ATOM 4329 C CA . SER A 1 518 ? -7.863 -36.906 -5.324 1 84.62 518 SER A CA 1
ATOM 4330 C C . SER A 1 518 ? -7.25 -37.812 -4.266 1 84.62 518 SER A C 1
ATOM 4332 O O . SER A 1 518 ? -7.527 -39 -4.23 1 84.62 518 SER A O 1
ATOM 4334 N N . SER A 1 519 ? -6.414 -37.188 -3.436 1 85.75 519 SER A N 1
ATOM 4335 C CA . SER A 1 519 ? -5.824 -37.969 -2.367 1 85.75 519 SER A CA 1
ATOM 4336 C C . SER A 1 519 ? -6.875 -38.406 -1.354 1 85.75 519 SER A C 1
ATOM 4338 O O . SER A 1 519 ? -6.816 -39.531 -0.829 1 85.75 519 SER A O 1
ATOM 4340 N N . ILE A 1 520 ? -7.758 -37.625 -1.112 1 81.31 520 ILE A N 1
ATOM 4341 C CA . ILE A 1 520 ? -8.836 -37.969 -0.182 1 81.31 520 ILE A CA 1
ATOM 4342 C C . ILE A 1 520 ? -9.711 -39.062 -0.773 1 81.31 520 ILE A C 1
ATOM 4344 O O . ILE A 1 520 ? -10.023 -40.031 -0.095 1 81.31 520 ILE A O 1
ATOM 4348 N N . SER A 1 521 ? -10 -38.969 -1.999 1 78.12 521 SER A N 1
ATOM 4349 C CA . SER A 1 521 ? -10.914 -39.906 -2.648 1 78.12 521 SER A CA 1
ATOM 4350 C C . SER A 1 521 ? -10.219 -41.219 -2.996 1 78.12 521 SER A C 1
ATOM 4352 O O . SER A 1 521 ? -10.781 -42.281 -2.805 1 78.12 521 SER A O 1
ATOM 4354 N N . ALA A 1 522 ? -9.039 -41.125 -3.498 1 75.56 522 ALA A N 1
ATOM 4355 C CA . ALA A 1 522 ? -8.336 -42.312 -4.004 1 75.56 522 ALA A CA 1
ATOM 4356 C C . ALA A 1 522 ? -7.652 -43.062 -2.873 1 75.56 522 ALA A C 1
ATOM 4358 O O . ALA A 1 522 ? -7.633 -44.312 -2.867 1 75.56 522 ALA A O 1
ATOM 4359 N N . LEU A 1 523 ? -7.105 -42.281 -1.92 1 83.06 523 LEU A N 1
ATOM 4360 C CA . LEU A 1 523 ? -6.316 -42.938 -0.876 1 83.06 523 LEU A CA 1
ATOM 4361 C C . LEU A 1 523 ? -7.082 -42.969 0.443 1 83.06 523 LEU A C 1
ATOM 4363 O O . LEU A 1 523 ? -6.602 -43.531 1.432 1 83.06 523 LEU A O 1
ATOM 4367 N N . ASN A 1 524 ? -8.188 -42.438 0.48 1 85.38 524 ASN A N 1
ATOM 4368 C CA . ASN A 1 524 ? -9.023 -42.406 1.674 1 85.38 524 ASN A CA 1
ATOM 4369 C C . ASN A 1 524 ? -8.273 -41.812 2.863 1 85.38 524 ASN A C 1
ATOM 4371 O O . ASN A 1 524 ? -8.266 -42.375 3.949 1 85.38 524 ASN A O 1
ATOM 4375 N N . VAL A 1 525 ? -7.637 -40.75 2.617 1 86.69 525 VAL A N 1
ATOM 4376 C CA . VAL A 1 525 ? -6.883 -40.094 3.676 1 86.69 525 VAL A CA 1
ATOM 4377 C C . VAL A 1 525 ? -7.695 -38.938 4.238 1 86.69 525 VAL A C 1
ATOM 4379 O O . VAL A 1 525 ? -8.656 -38.469 3.615 1 86.69 525 VAL A O 1
ATOM 4382 N N . SER A 1 526 ? -7.316 -38.531 5.414 1 85.81 526 SER A N 1
ATOM 4383 C CA . SER A 1 526 ? -7.984 -37.406 6.047 1 85.81 526 SER A CA 1
ATOM 4384 C C . SER A 1 526 ? -7.609 -36.094 5.375 1 85.81 526 SER A C 1
ATOM 4386 O O . SER A 1 526 ? -6.66 -36.031 4.586 1 85.81 526 SER A O 1
ATOM 4388 N N . LYS A 1 527 ? -8.359 -35.062 5.633 1 83.81 527 LYS A N 1
ATOM 4389 C CA . LYS A 1 527 ? -8.109 -33.75 5.082 1 83.81 527 LYS A CA 1
ATOM 4390 C C . LYS A 1 527 ? -6.719 -33.219 5.473 1 83.81 527 LYS A C 1
ATOM 4392 O O . LYS A 1 527 ? -6.008 -32.656 4.652 1 83.81 527 LYS A O 1
ATOM 4397 N N . ALA A 1 528 ? -6.363 -33.5 6.676 1 83.81 528 ALA A N 1
ATOM 4398 C CA . ALA A 1 528 ? -5.055 -33.062 7.164 1 83.81 528 ALA A CA 1
ATOM 4399 C C . ALA A 1 528 ? -3.93 -33.781 6.445 1 83.81 528 ALA A C 1
ATOM 4401 O O . ALA A 1 528 ? -2.922 -33.188 6.066 1 83.81 528 ALA A O 1
ATOM 4402 N N . GLN A 1 529 ? -4.148 -35.031 6.301 1 88.69 529 GLN A N 1
ATOM 4403 C CA . GLN A 1 529 ? -3.15 -35.812 5.598 1 88.69 529 GLN A CA 1
ATOM 4404 C C . GLN A 1 529 ? -3.039 -35.406 4.133 1 88.69 529 GLN A C 1
ATOM 4406 O O . GLN A 1 529 ? -1.94 -35.344 3.576 1 88.69 529 GLN A O 1
ATOM 4411 N N . ALA A 1 530 ? -4.188 -35.094 3.59 1 89.25 530 ALA A N 1
ATOM 4412 C CA . ALA A 1 530 ? -4.188 -34.625 2.201 1 89.25 530 ALA A CA 1
ATOM 4413 C C . ALA A 1 530 ? -3.412 -33.312 2.049 1 89.25 530 ALA A C 1
ATOM 4415 O O . ALA A 1 530 ? -2.688 -33.125 1.07 1 89.25 530 ALA A O 1
ATOM 4416 N N . ALA A 1 531 ? -3.578 -32.531 3.012 1 86.56 531 ALA A N 1
ATOM 4417 C CA . ALA A 1 531 ? -2.863 -31.25 2.992 1 86.56 531 ALA A CA 1
ATOM 4418 C C . ALA A 1 531 ? -1.356 -31.469 3.094 1 86.56 531 ALA A C 1
ATOM 4420 O O . ALA A 1 531 ? -0.581 -30.828 2.385 1 86.56 531 ALA A O 1
ATOM 4421 N N . ILE A 1 532 ? -0.956 -32.344 3.934 1 89.94 532 ILE A N 1
ATOM 4422 C CA . ILE A 1 532 ? 0.459 -32.656 4.121 1 89.94 532 ILE A CA 1
ATOM 4423 C C . ILE A 1 532 ? 1.033 -33.25 2.84 1 89.94 532 ILE A C 1
ATOM 4425 O O . ILE A 1 532 ? 2.139 -32.906 2.424 1 89.94 532 ILE A O 1
ATOM 4429 N N . ILE A 1 533 ? 0.279 -34.062 2.236 1 90.88 533 ILE A N 1
ATOM 4430 C CA . ILE A 1 533 ? 0.709 -34.688 0.985 1 90.88 533 ILE A CA 1
ATOM 4431 C C . ILE A 1 533 ? 0.87 -33.625 -0.089 1 90.88 533 ILE A C 1
ATOM 4433 O O . ILE A 1 533 ? 1.853 -33.625 -0.833 1 90.88 533 ILE A O 1
ATOM 4437 N N . THR A 1 534 ? -0.082 -32.719 -0.115 1 90.56 534 THR A N 1
ATOM 4438 C CA . THR A 1 534 ? -0.042 -31.656 -1.098 1 90.56 534 THR A CA 1
ATOM 4439 C C . THR A 1 534 ? 1.182 -30.766 -0.879 1 90.56 534 THR A C 1
ATOM 4441 O O . THR A 1 534 ? 1.9 -30.453 -1.828 1 90.56 534 THR A O 1
ATOM 4444 N N . PHE A 1 535 ? 1.488 -30.5 0.361 1 90.44 535 PHE A N 1
ATOM 4445 C CA . PHE A 1 535 ? 2.641 -29.672 0.685 1 90.44 535 PHE A CA 1
ATOM 4446 C C . PHE A 1 535 ? 3.941 -30.406 0.403 1 90.44 535 PHE A C 1
ATOM 4448 O O . PHE A 1 535 ? 4.91 -29.812 -0.071 1 90.44 535 PHE A O 1
ATOM 4455 N N . ALA A 1 536 ? 3.943 -31.578 0.695 1 92.38 536 ALA A N 1
ATOM 4456 C CA . ALA A 1 536 ? 5.137 -32.406 0.468 1 92.38 536 ALA A CA 1
ATOM 4457 C C . ALA A 1 536 ? 5.449 -32.5 -1.021 1 92.38 536 ALA A C 1
ATOM 4459 O O . ALA A 1 536 ? 6.609 -32.375 -1.43 1 92.38 536 ALA A O 1
ATOM 4460 N N . LEU A 1 537 ? 4.426 -32.781 -1.757 1 91.69 537 LEU A N 1
ATOM 4461 C CA . LEU A 1 537 ? 4.617 -32.844 -3.199 1 91.69 537 LEU A CA 1
ATOM 4462 C C . LEU A 1 537 ? 5.125 -31.531 -3.762 1 91.69 537 LEU A C 1
ATOM 4464 O O . LEU A 1 537 ? 6.043 -31.516 -4.586 1 91.69 537 LEU A O 1
ATOM 4468 N N . SER A 1 538 ? 4.516 -30.484 -3.363 1 92.44 538 SER A N 1
ATOM 4469 C CA . SER A 1 538 ? 4.934 -29.156 -3.789 1 92.44 538 SER A CA 1
ATOM 4470 C C . SER A 1 538 ? 6.387 -28.891 -3.406 1 92.44 538 SER A C 1
ATOM 4472 O O . SER A 1 538 ? 7.156 -28.359 -4.211 1 92.44 538 SER A O 1
ATOM 4474 N N . SER A 1 539 ? 6.785 -29.234 -2.217 1 93.25 539 SER A N 1
ATOM 4475 C CA . SER A 1 539 ? 8.148 -29.016 -1.736 1 93.25 539 SER A CA 1
ATOM 4476 C C . SER A 1 539 ? 9.156 -29.828 -2.531 1 93.25 539 SER A C 1
ATOM 4478 O O . SER A 1 539 ? 10.281 -29.375 -2.773 1 93.25 539 SER A O 1
ATOM 4480 N N . LEU A 1 540 ? 8.766 -30.984 -2.906 1 92.62 540 LEU A N 1
ATOM 4481 C CA . LEU A 1 540 ? 9.648 -31.844 -3.689 1 92.62 540 LEU A CA 1
ATOM 4482 C C . LEU A 1 540 ? 9.898 -31.25 -5.074 1 92.62 540 LEU A C 1
ATOM 4484 O O . LEU A 1 540 ? 11.016 -31.297 -5.582 1 92.62 540 LEU A O 1
ATOM 4488 N N . VAL A 1 541 ? 8.883 -30.75 -5.637 1 92.44 541 VAL A N 1
ATOM 4489 C CA . VAL A 1 541 ? 9.016 -30.125 -6.949 1 92.44 541 VAL A CA 1
ATOM 4490 C C . VAL A 1 541 ? 9.922 -28.891 -6.848 1 92.44 541 VAL A C 1
ATOM 4492 O O . VAL A 1 541 ? 10.75 -28.656 -7.727 1 92.44 541 VAL A O 1
ATOM 4495 N N . HIS A 1 542 ? 9.789 -28.219 -5.812 1 92.62 542 HIS A N 1
ATOM 4496 C CA . HIS A 1 542 ? 10.625 -27.047 -5.617 1 92.62 542 HIS A CA 1
ATOM 4497 C C . HIS A 1 542 ? 12.086 -27.438 -5.391 1 92.62 542 HIS A C 1
ATOM 4499 O O . HIS A 1 542 ? 12.992 -26.75 -5.867 1 92.62 542 HIS A O 1
ATOM 4505 N N . GLU A 1 543 ? 12.242 -28.469 -4.707 1 93.38 543 GLU A N 1
ATOM 4506 C CA . GLU A 1 543 ? 13.602 -28.953 -4.504 1 93.38 543 GLU A CA 1
ATOM 4507 C C . GLU A 1 543 ? 14.219 -29.422 -5.82 1 93.38 543 GLU A C 1
ATOM 4509 O O . GLU A 1 543 ? 15.43 -29.266 -6.031 1 93.38 543 GLU A O 1
ATOM 4514 N N . LEU A 1 544 ? 13.414 -29.969 -6.602 1 91.44 544 LEU A N 1
ATOM 4515 C CA . LEU A 1 544 ? 13.883 -30.359 -7.93 1 91.44 544 LEU A CA 1
ATOM 4516 C C . LEU A 1 544 ? 14.336 -29.141 -8.727 1 91.44 544 LEU A C 1
ATOM 4518 O O . LEU A 1 544 ? 15.336 -29.203 -9.445 1 91.44 544 LEU A O 1
ATOM 4522 N N . ALA A 1 545 ? 13.602 -28.078 -8.57 1 91.69 545 ALA A N 1
ATOM 4523 C CA . ALA A 1 545 ? 13.977 -26.828 -9.234 1 91.69 545 ALA A CA 1
ATOM 4524 C C . ALA A 1 545 ? 15.328 -26.328 -8.727 1 91.69 545 ALA A C 1
ATOM 4526 O O . ALA A 1 545 ? 16.156 -25.844 -9.508 1 91.69 545 ALA A O 1
ATOM 4527 N N . MET A 1 546 ? 15.578 -26.453 -7.453 1 92.94 546 MET A N 1
ATOM 4528 C CA . MET A 1 546 ? 16.859 -26.047 -6.887 1 92.94 546 MET A CA 1
ATOM 4529 C C . MET A 1 546 ? 18 -26.922 -7.422 1 92.94 546 MET A C 1
ATOM 4531 O O . MET A 1 546 ? 19.094 -26.438 -7.664 1 92.94 546 MET A O 1
ATOM 4535 N N . TYR A 1 547 ? 17.719 -28.172 -7.59 1 91.75 547 TYR A N 1
ATOM 4536 C CA . TYR A 1 547 ? 18.719 -29.094 -8.133 1 91.75 547 TYR A CA 1
ATOM 4537 C C . TYR A 1 547 ? 19.141 -28.672 -9.531 1 91.75 547 TYR A C 1
ATOM 4539 O O . TYR A 1 547 ? 20.328 -28.734 -9.875 1 91.75 547 TYR A O 1
ATOM 4547 N N . VAL A 1 548 ? 18.203 -28.25 -10.25 1 90.44 548 VAL A N 1
ATOM 4548 C CA . VAL A 1 548 ? 18.469 -27.859 -11.633 1 90.44 548 VAL A CA 1
ATOM 4549 C C . VAL A 1 548 ? 19.281 -26.578 -11.672 1 90.44 548 VAL A C 1
ATOM 4551 O O . VAL A 1 548 ? 20.109 -26.391 -12.555 1 90.44 548 VAL A O 1
ATOM 4554 N N . ILE A 1 549 ? 19.062 -25.688 -10.711 1 90.56 549 ILE A N 1
ATOM 4555 C CA . ILE A 1 549 ? 19.75 -24.406 -10.672 1 90.56 549 ILE A CA 1
ATOM 4556 C C . ILE A 1 549 ? 21.156 -24.594 -10.125 1 90.56 549 ILE A C 1
ATOM 4558 O O . ILE A 1 549 ? 22.125 -24.125 -10.727 1 90.56 549 ILE A O 1
ATOM 4562 N N . PHE A 1 550 ? 21.297 -25.359 -9.039 1 90.06 550 PHE A N 1
ATOM 4563 C CA . PHE A 1 550 ? 22.562 -25.391 -8.312 1 90.06 550 PHE A CA 1
ATOM 4564 C C . PHE A 1 550 ? 23.312 -26.688 -8.586 1 90.06 550 PHE A C 1
ATOM 4566 O O . PHE A 1 550 ? 24.5 -26.781 -8.305 1 90.06 550 PHE A O 1
ATOM 4573 N N . GLY A 1 551 ? 22.672 -27.734 -9.094 1 87.12 551 GLY A N 1
ATOM 4574 C CA . GLY A 1 551 ? 23.312 -29.016 -9.414 1 87.12 551 GLY A CA 1
ATOM 4575 C C . GLY A 1 551 ? 23.531 -29.891 -8.195 1 87.12 551 GLY A C 1
ATOM 4576 O O . GLY A 1 551 ? 24.234 -30.891 -8.266 1 87.12 551 GLY A O 1
ATOM 4577 N N . LYS A 1 552 ? 22.969 -29.422 -7.039 1 87.88 552 LYS A N 1
ATOM 4578 C CA . LYS A 1 552 ? 23.141 -30.172 -5.801 1 87.88 552 LYS A CA 1
ATOM 4579 C C . LYS A 1 552 ? 21.797 -30.328 -5.078 1 87.88 552 LYS A C 1
ATOM 4581 O O . LYS A 1 552 ? 20.984 -29.406 -5.059 1 87.88 552 LYS A O 1
ATOM 4586 N N . LEU A 1 553 ? 21.578 -31.5 -4.574 1 88.31 553 LEU A N 1
ATOM 4587 C CA . LEU A 1 553 ? 20.406 -31.781 -3.752 1 88.31 553 LEU A CA 1
ATOM 4588 C C . LEU A 1 553 ? 20.75 -31.688 -2.27 1 88.31 553 LEU A C 1
ATOM 4590 O O . LEU A 1 553 ? 21.422 -32.562 -1.723 1 88.31 553 LEU A O 1
ATOM 4594 N N . ARG A 1 554 ? 20.375 -30.641 -1.542 1 90.81 554 ARG A N 1
ATOM 4595 C CA . ARG A 1 554 ? 20.703 -30.438 -0.133 1 90.81 554 ARG A CA 1
ATOM 4596 C C . ARG A 1 554 ? 19.438 -30.484 0.729 1 90.81 554 ARG A C 1
ATOM 4598 O O . ARG A 1 554 ? 19.516 -30.766 1.926 1 90.81 554 ARG A O 1
ATOM 4605 N N . GLY A 1 555 ? 18.297 -30.125 0.131 1 93.06 555 GLY A N 1
ATOM 4606 C CA . GLY A 1 555 ? 17.047 -30.219 0.863 1 93.06 555 GLY A CA 1
ATOM 4607 C C . GLY A 1 555 ? 16.719 -28.953 1.648 1 93.06 555 GLY A C 1
ATOM 4608 O O . GLY A 1 555 ? 15.859 -28.969 2.529 1 93.06 555 GLY A O 1
ATOM 4609 N N . TYR A 1 556 ? 17.438 -27.875 1.447 1 92.69 556 TYR A N 1
ATOM 4610 C CA . TYR A 1 556 ? 17.172 -26.625 2.174 1 92.69 556 TYR A CA 1
ATOM 4611 C C . TYR A 1 556 ? 15.781 -26.094 1.869 1 92.69 556 TYR A C 1
ATOM 4613 O O . TYR A 1 556 ? 15.031 -25.734 2.781 1 92.69 556 TYR A O 1
ATOM 4621 N N . LEU A 1 557 ? 15.438 -26 0.622 1 92.75 557 LEU A N 1
ATOM 4622 C CA . LEU A 1 557 ? 14.133 -25.469 0.246 1 92.75 557 LEU A CA 1
ATOM 4623 C C . LEU A 1 557 ? 13.016 -26.391 0.731 1 92.75 557 LEU A C 1
ATOM 4625 O O . LEU A 1 557 ? 11.961 -25.906 1.161 1 92.75 557 LEU A O 1
ATOM 4629 N N . LEU A 1 558 ? 13.258 -27.672 0.674 1 92.81 558 LEU A N 1
ATOM 4630 C CA . LEU A 1 558 ? 12.289 -28.641 1.179 1 92.81 558 LEU A CA 1
ATOM 4631 C C . LEU A 1 558 ? 12.008 -28.406 2.66 1 92.81 558 LEU A C 1
ATOM 4633 O O . LEU A 1 558 ? 10.852 -28.375 3.08 1 92.81 558 LEU A O 1
ATOM 4637 N N . LEU A 1 559 ? 13.039 -28.188 3.344 1 92 559 LEU A N 1
ATOM 4638 C CA . LEU A 1 559 ? 12.898 -27.984 4.781 1 92 559 LEU A CA 1
ATOM 4639 C C . LEU A 1 559 ? 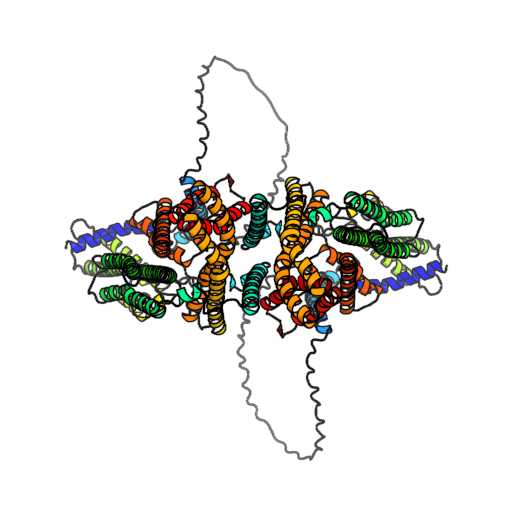12.188 -26.672 5.078 1 92 559 LEU A C 1
ATOM 4641 O O . LEU A 1 559 ? 11.32 -26.609 5.945 1 92 559 LEU A O 1
ATOM 4645 N N . PHE A 1 560 ? 12.57 -25.656 4.375 1 91.75 560 PHE A N 1
ATOM 4646 C CA . PHE A 1 560 ? 11.969 -24.359 4.602 1 91.75 560 PHE A CA 1
ATOM 4647 C C . PHE A 1 560 ? 10.492 -24.359 4.215 1 91.75 560 PHE A C 1
ATOM 4649 O O . PHE A 1 560 ? 9.664 -23.766 4.902 1 91.75 560 PHE A O 1
ATOM 4656 N N . GLN A 1 561 ? 10.195 -25 3.164 1 90.94 561 GLN A N 1
ATOM 4657 C CA . GLN A 1 561 ? 8.805 -25.062 2.738 1 90.94 561 GLN A CA 1
ATOM 4658 C C . GLN A 1 561 ? 7.969 -25.906 3.691 1 90.94 561 GLN A C 1
ATOM 4660 O O . GLN A 1 561 ? 6.832 -25.562 4.012 1 90.94 561 GLN A O 1
ATOM 4665 N N . MET A 1 562 ? 8.555 -26.969 4.148 1 90.94 562 MET A N 1
ATOM 4666 C CA . MET A 1 562 ? 7.84 -27.812 5.094 1 90.94 562 MET A CA 1
ATOM 4667 C C . MET A 1 562 ? 7.684 -27.125 6.441 1 90.94 562 MET A C 1
ATOM 4669 O O . MET A 1 562 ? 6.727 -27.391 7.176 1 90.94 562 MET A O 1
ATOM 4673 N N . SER A 1 563 ? 8.578 -26.234 6.75 1 91.06 563 SER A N 1
ATOM 4674 C CA . SER A 1 563 ? 8.516 -25.5 8.008 1 91.06 563 SER A CA 1
ATOM 4675 C C . SER A 1 563 ? 7.332 -24.531 8.023 1 91.06 563 SER A C 1
ATOM 4677 O O . SER A 1 563 ? 6.957 -24.016 9.086 1 91.06 563 SER A O 1
ATOM 4679 N N . GLN A 1 564 ? 6.719 -24.375 6.879 1 90.31 564 GLN A N 1
ATOM 4680 C CA . GLN A 1 564 ? 5.543 -23.516 6.816 1 90.31 564 GLN A CA 1
ATOM 4681 C C . GLN A 1 564 ? 4.359 -24.141 7.543 1 90.31 564 GLN A C 1
ATOM 4683 O O . GLN A 1 564 ? 3.482 -23.438 8.047 1 90.31 564 GLN A O 1
ATOM 4688 N N . ILE A 1 565 ? 4.383 -25.453 7.676 1 89.25 565 ILE A N 1
ATOM 4689 C CA . ILE A 1 565 ? 3.279 -26.156 8.328 1 89.25 565 ILE A CA 1
ATOM 4690 C C . ILE A 1 565 ? 3.242 -25.797 9.812 1 89.25 565 ILE A C 1
ATOM 4692 O O . ILE A 1 565 ? 2.227 -25.312 10.312 1 89.25 565 ILE A O 1
ATOM 4696 N N . PRO A 1 566 ? 4.383 -25.938 10.508 1 89.81 566 PRO A N 1
ATOM 4697 C CA . PRO A 1 566 ? 4.359 -25.5 11.906 1 89.81 566 PRO A CA 1
ATOM 4698 C C . PRO A 1 566 ? 4.07 -24.016 12.055 1 89.81 566 PRO A C 1
ATOM 4700 O O . PRO A 1 566 ? 3.457 -23.594 13.039 1 89.81 566 PRO A O 1
ATOM 4703 N N . LEU A 1 567 ? 4.469 -23.266 11.125 1 91.19 567 LEU A N 1
ATOM 4704 C CA . LEU A 1 567 ? 4.195 -21.828 11.172 1 91.19 567 LEU A CA 1
ATOM 4705 C C . LEU A 1 567 ? 2.705 -21.562 11 1 91.19 567 LEU A C 1
ATOM 4707 O O . LEU A 1 567 ? 2.166 -20.625 11.609 1 91.19 567 LEU A O 1
ATOM 4711 N N . ILE A 1 568 ? 2.086 -22.344 10.195 1 90.25 568 ILE A N 1
ATOM 4712 C CA . ILE A 1 568 ? 0.644 -22.234 10.008 1 90.25 568 ILE A CA 1
ATOM 4713 C C . ILE A 1 568 ? -0.077 -22.609 11.305 1 90.25 568 ILE A C 1
ATOM 4715 O O . ILE A 1 568 ? -1.007 -21.906 11.727 1 90.25 568 ILE A O 1
ATOM 4719 N N . LEU A 1 569 ? 0.459 -23.625 11.938 1 87.88 569 LEU A N 1
ATOM 4720 C CA . LEU A 1 569 ? -0.125 -24.047 13.203 1 87.88 569 LEU A CA 1
ATOM 4721 C C . LEU A 1 569 ? 0.069 -23 14.281 1 87.88 569 LEU A C 1
ATOM 4723 O O . LEU A 1 569 ? -0.834 -22.75 15.086 1 87.88 569 LEU A O 1
ATOM 4727 N N . MET A 1 570 ? 1.175 -22.391 14.203 1 89.88 570 MET A N 1
ATOM 4728 C CA . MET A 1 570 ? 1.458 -21.312 15.156 1 89.88 570 MET A CA 1
ATOM 4729 C C . MET A 1 570 ? 0.547 -20.125 14.914 1 89.88 570 MET A C 1
ATOM 4731 O O . MET A 1 570 ? 0.045 -19.516 15.867 1 89.88 570 MET A O 1
ATOM 4735 N N . ALA A 1 571 ? 0.298 -19.812 13.711 1 89.38 571 ALA A N 1
ATOM 4736 C CA . ALA A 1 571 ? -0.532 -18.656 13.352 1 89.38 571 ALA A CA 1
ATOM 4737 C C . ALA A 1 571 ? -1.983 -18.875 13.766 1 89.38 571 ALA A C 1
ATOM 4739 O O . ALA A 1 571 ? -2.711 -17.922 14.039 1 89.38 571 ALA A O 1
ATOM 4740 N N . ARG A 1 572 ? -2.324 -20.062 13.891 1 86.19 572 ARG A N 1
ATOM 4741 C CA . ARG A 1 572 ? -3.707 -20.391 14.219 1 86.19 572 ARG A CA 1
ATOM 4742 C C . ARG A 1 572 ? -3.863 -20.656 15.711 1 86.19 572 ARG A C 1
ATOM 4744 O O . ARG A 1 572 ? -4.969 -20.938 16.188 1 86.19 572 ARG A O 1
ATOM 4751 N N . SER A 1 573 ? -2.832 -20.516 16.438 1 89.56 573 SER A N 1
ATOM 4752 C CA . SER A 1 573 ? -2.863 -20.734 17.891 1 89.56 573 SER A CA 1
ATOM 4753 C C . SER A 1 573 ? -3.619 -19.609 18.594 1 89.56 573 SER A C 1
ATOM 4755 O O . SER A 1 573 ? -3.867 -18.547 18 1 89.56 573 SER A O 1
ATOM 4757 N N . LYS A 1 574 ? -4.012 -19.828 19.797 1 87.56 574 LYS A N 1
ATOM 4758 C CA . LYS A 1 574 ? -4.742 -18.859 20.609 1 87.56 574 LYS A CA 1
ATOM 4759 C C . LYS A 1 574 ? -3.902 -17.625 20.875 1 87.56 574 LYS A C 1
ATOM 4761 O O . LYS A 1 574 ? -4.434 -16.516 20.984 1 87.56 574 LYS A O 1
ATOM 4766 N N . PHE A 1 575 ? -2.641 -17.906 20.906 1 87.56 575 PHE A N 1
ATOM 4767 C CA . PHE A 1 575 ? -1.736 -16.781 21.172 1 87.56 575 PHE A CA 1
ATOM 4768 C C . PHE A 1 575 ? -1.761 -15.789 20.031 1 87.56 575 PHE A C 1
ATOM 4770 O O . PHE A 1 575 ? -1.646 -14.578 20.25 1 87.56 575 PHE A O 1
ATOM 4777 N N . MET A 1 576 ? -1.979 -16.266 18.844 1 89.56 576 MET A N 1
ATOM 4778 C CA . MET A 1 576 ? -1.898 -15.414 17.656 1 89.56 576 MET A CA 1
ATOM 4779 C C . MET A 1 576 ? -3.285 -14.945 17.234 1 89.56 576 MET A C 1
ATOM 4781 O O . MET A 1 576 ? -3.414 -14.117 16.328 1 89.56 576 MET A O 1
ATOM 4785 N N . LYS A 1 577 ? -4.219 -15.375 18 1 83.88 577 LYS A N 1
ATOM 4786 C CA . LYS A 1 577 ? -5.578 -15 17.625 1 83.88 577 LYS A CA 1
ATOM 4787 C C . LYS A 1 577 ? -5.809 -13.508 17.828 1 83.88 577 LYS A C 1
ATOM 4789 O O . LYS A 1 577 ? -5.484 -12.961 18.875 1 83.88 577 LYS A O 1
ATOM 4794 N N . GLY A 1 578 ? -6.227 -12.805 16.812 1 82.75 578 GLY A N 1
ATOM 4795 C CA . GLY A 1 578 ? -6.531 -11.383 16.891 1 82.75 578 GLY A CA 1
ATOM 4796 C C . GLY A 1 578 ? -5.332 -10.5 16.594 1 82.75 578 GLY A C 1
ATOM 4797 O O . GLY A 1 578 ? -5.449 -9.273 16.578 1 82.75 578 GLY A O 1
ATOM 4798 N N . ARG A 1 579 ? -4.211 -11.125 16.406 1 90.06 579 ARG A N 1
ATOM 4799 C CA . ARG A 1 579 ? -3.002 -10.359 16.141 1 90.06 579 ARG A CA 1
ATOM 4800 C C . ARG A 1 579 ? -2.652 -10.383 14.656 1 90.06 579 ARG A C 1
ATOM 4802 O O . ARG A 1 579 ? -1.626 -10.945 14.258 1 90.06 579 ARG A O 1
ATOM 4809 N N . LYS A 1 580 ? -3.422 -9.648 13.875 1 89.75 580 LYS A N 1
ATOM 4810 C CA . LYS A 1 580 ? -3.271 -9.633 12.422 1 89.75 580 LYS A CA 1
ATOM 4811 C C . LYS A 1 580 ? -1.944 -9.008 12.016 1 89.75 580 LYS A C 1
ATOM 4813 O O . LYS A 1 580 ? -1.292 -9.477 11.078 1 89.75 580 LYS A O 1
ATOM 4818 N N . VAL A 1 581 ? -1.587 -8.047 12.789 1 91.31 581 VAL A N 1
ATOM 4819 C CA . VAL A 1 581 ? -0.372 -7.316 12.445 1 91.31 581 VAL A CA 1
ATOM 4820 C C . VAL A 1 581 ? 0.849 -8.203 12.672 1 91.31 581 VAL A C 1
ATOM 4822 O O . VAL A 1 581 ? 1.728 -8.297 11.812 1 91.31 581 VAL A O 1
ATOM 4825 N N . LEU A 1 582 ? 0.848 -8.859 13.75 1 92.25 582 LEU A N 1
ATOM 4826 C CA . LEU A 1 582 ? 1.965 -9.75 14.047 1 92.25 582 LEU A CA 1
ATOM 4827 C C . LEU A 1 582 ? 2.021 -10.906 13.047 1 92.25 582 LEU A C 1
ATOM 4829 O O . LEU A 1 582 ? 3.104 -11.289 12.602 1 92.25 582 LEU A O 1
ATOM 4833 N N . GLY A 1 583 ? 0.88 -11.414 12.75 1 93.75 583 GLY A N 1
ATOM 4834 C CA . GLY A 1 583 ? 0.827 -12.461 11.742 1 93.75 583 GLY A CA 1
ATOM 4835 C C . GLY A 1 583 ? 1.382 -12.023 10.398 1 93.75 583 GLY A C 1
ATOM 4836 O O . GLY A 1 583 ? 2.141 -12.766 9.773 1 93.75 583 GLY A O 1
ATOM 4837 N N . ASN A 1 584 ? 1.016 -10.859 10.016 1 95.44 584 ASN A N 1
ATOM 4838 C CA . ASN A 1 584 ? 1.504 -10.344 8.742 1 95.44 584 ASN A CA 1
ATOM 4839 C C . ASN A 1 584 ? 2.996 -10.031 8.797 1 95.44 584 ASN A C 1
ATOM 4841 O O . ASN A 1 584 ? 3.709 -10.211 7.809 1 95.44 584 ASN A O 1
ATOM 4845 N N . ILE A 1 585 ? 3.486 -9.609 9.914 1 94.5 585 ILE A N 1
ATOM 4846 C CA . ILE A 1 585 ? 4.91 -9.344 10.094 1 94.5 585 ILE A CA 1
ATOM 4847 C C . ILE A 1 585 ? 5.699 -10.641 9.922 1 94.5 585 ILE A C 1
ATOM 4849 O O . ILE A 1 585 ? 6.727 -10.656 9.234 1 94.5 585 ILE A O 1
ATOM 4853 N N . ILE A 1 586 ? 5.184 -11.641 10.461 1 93.5 586 ILE A N 1
ATOM 4854 C CA . ILE A 1 586 ? 5.852 -12.93 10.375 1 93.5 586 ILE A CA 1
ATOM 4855 C C . ILE A 1 586 ? 5.863 -13.406 8.922 1 93.5 586 ILE A C 1
ATOM 4857 O O . ILE A 1 586 ? 6.883 -13.898 8.43 1 93.5 586 ILE A O 1
ATOM 4861 N N . CYS A 1 587 ? 4.812 -13.234 8.266 1 94.44 587 CYS A N 1
ATOM 4862 C CA . CYS A 1 587 ? 4.738 -13.617 6.859 1 94.44 587 CYS A CA 1
ATOM 4863 C C . CYS A 1 587 ? 5.727 -12.812 6.023 1 94.44 587 CYS A C 1
ATOM 4865 O O . CYS A 1 587 ? 6.484 -13.383 5.234 1 94.44 587 CYS A O 1
ATOM 4867 N N . TRP A 1 588 ? 5.75 -11.539 6.227 1 95.25 588 TRP A N 1
ATOM 4868 C CA . TRP A 1 588 ? 6.633 -10.688 5.438 1 95.25 588 TRP A CA 1
ATOM 4869 C C . TRP A 1 588 ? 8.094 -10.969 5.766 1 95.25 588 TRP A C 1
ATOM 4871 O O . TRP A 1 588 ? 8.961 -10.891 4.891 1 95.25 588 TRP A O 1
ATOM 4881 N N . PHE A 1 589 ? 8.359 -11.25 7 1 92.19 589 PHE A N 1
ATOM 4882 C CA . PHE A 1 589 ? 9.719 -11.648 7.34 1 92.19 589 PHE A CA 1
ATOM 4883 C C . PHE A 1 589 ? 10.141 -12.891 6.566 1 92.19 589 PHE A C 1
ATOM 4885 O O . PHE A 1 589 ? 11.281 -12.992 6.109 1 92.19 589 PHE A O 1
ATOM 4892 N N . GLY A 1 590 ? 9.219 -13.797 6.445 1 91.56 590 GLY A N 1
ATOM 4893 C CA . GLY A 1 590 ? 9.469 -14.992 5.652 1 91.56 590 GLY A CA 1
ATOM 4894 C C . GLY A 1 590 ? 9.656 -14.695 4.176 1 91.56 590 GLY A C 1
ATOM 4895 O O . GLY A 1 590 ? 10.547 -15.258 3.531 1 91.56 590 GLY A O 1
ATOM 4896 N N . PHE A 1 591 ? 8.891 -13.742 3.639 1 92.38 591 PHE A N 1
ATOM 4897 C CA . PHE A 1 591 ? 8.969 -13.383 2.227 1 92.38 591 PHE A CA 1
ATOM 4898 C C . PHE A 1 591 ? 10.305 -12.711 1.915 1 92.38 591 PHE A C 1
ATOM 4900 O O . PHE A 1 591 ? 10.891 -12.945 0.856 1 92.38 591 PHE A O 1
ATOM 4907 N N . ILE A 1 592 ? 10.711 -11.867 2.832 1 90.19 592 ILE A N 1
ATOM 4908 C CA . ILE A 1 592 ? 11.891 -11.031 2.607 1 90.19 592 ILE A CA 1
ATOM 4909 C C . ILE A 1 592 ? 13.156 -11.852 2.846 1 90.19 592 ILE A C 1
ATOM 4911 O O . ILE A 1 592 ? 14.102 -11.781 2.061 1 90.19 592 ILE A O 1
ATOM 4915 N N . SER A 1 593 ? 13.148 -12.703 3.818 1 90.75 593 SER A N 1
ATOM 4916 C CA . SER A 1 593 ? 14.383 -13.375 4.223 1 90.75 593 SER A CA 1
ATOM 4917 C C . SER A 1 593 ? 14.422 -14.812 3.711 1 90.75 593 SER A C 1
ATOM 4919 O O . SER A 1 593 ? 15.5 -15.344 3.443 1 90.75 593 SER A O 1
ATOM 4921 N N . GLY A 1 594 ? 13.336 -15.5 3.58 1 92.31 594 GLY A N 1
ATOM 4922 C CA . GLY A 1 594 ? 13.289 -16.906 3.229 1 92.31 594 GLY A CA 1
ATOM 4923 C C . GLY A 1 594 ? 14.023 -17.234 1.94 1 92.31 594 GLY A C 1
ATOM 4924 O O . GLY A 1 594 ? 15 -17.984 1.945 1 92.31 594 GLY A O 1
ATOM 4925 N N . PRO A 1 595 ? 13.609 -16.578 0.896 1 93.56 595 PRO A N 1
ATOM 4926 C CA . PRO A 1 595 ? 14.266 -16.875 -0.383 1 93.56 595 PRO A CA 1
ATOM 4927 C C . PRO A 1 595 ? 15.75 -16.531 -0.377 1 93.56 595 PRO A C 1
ATOM 4929 O O . PRO A 1 595 ? 16.562 -17.266 -0.953 1 93.56 595 PRO A O 1
ATOM 4932 N N . SER A 1 596 ? 16.125 -15.445 0.271 1 94.38 596 SER A N 1
ATOM 4933 C CA . SER A 1 596 ? 17.531 -15.062 0.341 1 94.38 596 SER A CA 1
ATOM 4934 C C . SER A 1 596 ? 18.344 -16.062 1.161 1 94.38 596 SER A C 1
ATOM 4936 O O . SER A 1 596 ? 19.484 -16.375 0.818 1 94.38 596 SER A O 1
ATOM 4938 N N . ILE A 1 597 ? 17.797 -16.547 2.236 1 94.75 597 ILE A N 1
ATOM 4939 C CA . ILE A 1 597 ? 18.453 -17.531 3.078 1 94.75 597 ILE A CA 1
ATOM 4940 C C . ILE A 1 597 ? 18.672 -18.828 2.289 1 94.75 597 ILE A C 1
ATOM 4942 O O . ILE A 1 597 ? 19.781 -19.391 2.289 1 94.75 597 ILE A O 1
ATOM 4946 N N . ILE A 1 598 ? 17.672 -19.25 1.594 1 94.31 598 ILE A N 1
ATOM 4947 C CA . ILE A 1 598 ? 17.75 -20.484 0.82 1 94.31 598 ILE A CA 1
ATOM 4948 C C . ILE A 1 598 ? 18.797 -20.328 -0.273 1 94.31 598 ILE A C 1
ATOM 4950 O O . ILE A 1 598 ? 19.656 -21.203 -0.438 1 94.31 598 ILE A O 1
ATOM 4954 N N . CYS A 1 599 ? 18.781 -19.219 -0.971 1 94.06 599 CYS A N 1
ATOM 4955 C CA . CYS A 1 599 ? 19.734 -18.984 -2.059 1 94.06 599 CYS A CA 1
ATOM 4956 C C . CYS A 1 599 ? 21.172 -18.969 -1.542 1 94.06 599 CYS A C 1
ATOM 4958 O O . CYS A 1 599 ? 22.031 -19.641 -2.104 1 94.06 599 CYS A O 1
ATOM 4960 N N . THR A 1 600 ? 21.422 -18.281 -0.458 1 94.75 600 THR A N 1
ATOM 4961 C CA . THR A 1 600 ? 22.781 -18.156 0.055 1 94.75 600 THR A CA 1
ATOM 4962 C C . THR A 1 600 ? 23.25 -19.469 0.667 1 94.75 600 THR A C 1
ATOM 4964 O O . THR A 1 600 ? 24.438 -19.797 0.611 1 94.75 600 THR A O 1
ATOM 4967 N N . LEU A 1 601 ? 22.312 -20.234 1.254 1 94.44 601 LEU A N 1
ATOM 4968 C CA . LEU A 1 601 ? 22.688 -21.547 1.785 1 94.44 601 LEU A CA 1
ATOM 4969 C C . LEU A 1 601 ? 23.203 -22.453 0.675 1 94.44 601 LEU A C 1
ATOM 4971 O O . LEU A 1 601 ? 24.188 -23.156 0.855 1 94.44 601 LEU A O 1
ATOM 4975 N N . TYR A 1 602 ? 22.578 -22.453 -0.42 1 93.69 602 TYR A N 1
ATOM 4976 C CA . TYR A 1 602 ? 23 -23.297 -1.538 1 93.69 602 TYR A CA 1
ATOM 4977 C C . TYR A 1 602 ? 24.312 -22.797 -2.133 1 93.69 602 TYR A C 1
ATOM 4979 O O . TYR A 1 602 ? 25.109 -23.578 -2.635 1 93.69 602 TYR A O 1
ATOM 4987 N N . LEU A 1 603 ? 24.578 -21.484 -2.049 1 93.12 603 LEU A N 1
ATOM 4988 C CA . LEU A 1 603 ? 25.766 -20.906 -2.668 1 93.12 603 LEU A CA 1
ATOM 4989 C C . LEU A 1 603 ? 26.984 -21.062 -1.767 1 93.12 603 LEU A C 1
ATOM 4991 O O . LEU A 1 603 ? 28.094 -21.312 -2.25 1 93.12 603 LEU A O 1
ATOM 4995 N N . VAL A 1 604 ? 26.75 -20.984 -0.5 1 93.38 604 VAL A N 1
ATOM 4996 C CA . VAL A 1 604 ? 27.891 -20.938 0.421 1 93.38 604 VAL A CA 1
ATOM 4997 C C . VAL A 1 604 ? 28.172 -22.344 0.965 1 93.38 604 VAL A C 1
ATOM 4999 O O . VAL A 1 604 ? 29.328 -22.703 1.21 1 93.38 604 VAL A O 1
ATOM 5002 N N . PHE A 1 605 ? 27.125 -23.125 1.244 1 89.94 605 PHE A N 1
ATOM 5003 C CA . PHE A 1 605 ? 27.328 -24.422 1.886 1 89.94 605 PHE A CA 1
ATOM 5004 C C . PHE A 1 605 ? 26.969 -25.562 0.932 1 89.94 605 PHE A C 1
ATOM 5006 O O . PHE A 1 605 ? 27.422 -26.688 1.114 1 89.94 605 PHE A O 1
ATOM 5013 N N . MET B 1 1 ? -25.25 60.312 23 1 42.38 1 MET B N 1
ATOM 5014 C CA . MET B 1 1 ? -26.297 60.219 21.984 1 42.38 1 MET B CA 1
ATOM 5015 C C . MET B 1 1 ? -25.734 59.719 20.656 1 42.38 1 MET B C 1
ATOM 5017 O O . MET B 1 1 ? -26.391 58.938 19.969 1 42.38 1 MET B O 1
ATOM 5021 N N . THR B 1 2 ? -24.484 60.188 20.406 1 47.19 2 THR B N 1
ATOM 5022 C CA . THR B 1 2 ? -23.844 59.844 19.141 1 47.19 2 THR B CA 1
ATOM 5023 C C . THR B 1 2 ? -23.438 58.375 19.125 1 47.19 2 THR B C 1
ATOM 5025 O O . THR B 1 2 ? -23.531 57.719 18.078 1 47.19 2 THR B O 1
ATOM 5028 N N . GLY B 1 3 ? -23.234 57.906 20.281 1 60.34 3 GLY B N 1
ATOM 5029 C CA . GLY B 1 3 ? -22.781 56.531 20.391 1 60.34 3 GLY B CA 1
ATOM 5030 C C . GLY B 1 3 ? -23.891 55.5 20.172 1 60.34 3 GLY B C 1
ATOM 5031 O O . GLY B 1 3 ? -23.672 54.469 19.531 1 60.34 3 GLY B O 1
ATOM 5032 N N . THR B 1 4 ? -25 55.969 20.578 1 69.44 4 THR B N 1
ATOM 5033 C CA . THR B 1 4 ? -26.156 55.094 20.469 1 69.44 4 THR B CA 1
ATOM 5034 C C . THR B 1 4 ? -26.641 55 19.016 1 69.44 4 THR B C 1
ATOM 5036 O O . THR B 1 4 ? -27.031 53.938 18.547 1 69.44 4 THR B O 1
ATOM 5039 N N . HIS B 1 5 ? -26.578 56.188 18.344 1 67.56 5 HIS B N 1
ATOM 5040 C CA . HIS B 1 5 ? -26.984 56.219 16.938 1 67.56 5 HIS B CA 1
ATOM 5041 C C . HIS B 1 5 ? -26.094 55.344 16.094 1 67.56 5 HIS B C 1
ATOM 5043 O O . HIS B 1 5 ? -26.594 54.594 15.25 1 67.56 5 HIS B O 1
ATOM 5049 N N . GLU B 1 6 ? -24.922 55.438 16.359 1 70.44 6 GLU B N 1
ATOM 5050 C CA . GLU B 1 6 ? -23.969 54.656 15.586 1 70.44 6 GLU B CA 1
ATOM 5051 C C . GLU B 1 6 ? -24.141 53.156 15.852 1 70.44 6 GLU B C 1
ATOM 5053 O O . GLU B 1 6 ? -24.047 52.344 14.93 1 70.44 6 GLU B O 1
ATOM 5058 N N . LYS B 1 7 ? -24.438 52.844 17.062 1 76.06 7 LYS B N 1
ATOM 5059 C CA . LYS B 1 7 ? -24.609 51.469 17.422 1 76.06 7 LYS B CA 1
ATOM 5060 C C . LYS B 1 7 ? -25.891 50.875 16.812 1 76.06 7 LYS B C 1
ATOM 5062 O O . LYS B 1 7 ? -25.906 49.75 16.359 1 76.06 7 LYS B O 1
ATOM 5067 N N . LEU B 1 8 ? -26.828 51.719 16.766 1 73.75 8 LEU B N 1
ATOM 5068 C CA . LEU B 1 8 ? -28.094 51.281 16.188 1 73.75 8 LEU B CA 1
ATOM 5069 C C . LEU B 1 8 ? -27.969 51.156 14.68 1 73.75 8 LEU B C 1
ATOM 5071 O O . LEU B 1 8 ? -28.516 50.188 14.102 1 73.75 8 LEU B O 1
ATOM 5075 N N . ASP B 1 9 ? -27.234 52.062 14.086 1 69.44 9 ASP B N 1
ATOM 5076 C CA . ASP B 1 9 ? -27 51.938 12.648 1 69.44 9 ASP B CA 1
ATOM 5077 C C . ASP B 1 9 ? -26.188 50.719 12.305 1 69.44 9 ASP B C 1
ATOM 5079 O O . ASP B 1 9 ? -26.469 50.031 11.312 1 69.44 9 ASP B O 1
ATOM 5083 N N . SER B 1 10 ? -25.266 50.469 13.141 1 73.81 10 SER B N 1
ATOM 5084 C CA . SER B 1 10 ? -24.422 49.312 12.922 1 73.81 10 SER B CA 1
ATOM 5085 C C . SER B 1 10 ? -25.219 48 13.039 1 73.81 10 SER B C 1
ATOM 5087 O O . SER B 1 10 ? -25 47.062 12.281 1 73.81 10 SER B O 1
ATOM 5089 N N . LEU B 1 11 ? -26.094 48.031 13.914 1 73.31 11 LEU B N 1
ATOM 5090 C CA . LEU B 1 11 ? -26.953 46.844 14.117 1 73.31 11 LEU B CA 1
ATOM 5091 C C . LEU B 1 11 ? -27.859 46.625 12.914 1 73.31 11 LEU B C 1
ATOM 5093 O O . LEU B 1 11 ? -28.078 45.5 12.492 1 73.31 11 LEU B O 1
ATOM 5097 N N . ILE B 1 12 ? -28.281 47.75 12.344 1 67.06 12 ILE B N 1
ATOM 5098 C CA . ILE B 1 12 ? -29.172 47.688 11.195 1 67.06 12 ILE B CA 1
ATOM 5099 C C . ILE B 1 12 ? -28.391 47.219 9.961 1 67.06 12 ILE B C 1
ATOM 5101 O O . ILE B 1 12 ? -28.891 46.438 9.164 1 67.06 12 ILE B O 1
ATOM 5105 N N . ASP B 1 13 ? -27.234 47.656 9.938 1 65.38 13 ASP B N 1
ATOM 5106 C CA . ASP B 1 13 ? -26.375 47.281 8.82 1 65.38 13 ASP B CA 1
ATOM 5107 C C . ASP B 1 13 ? -26 45.781 8.898 1 65.38 13 ASP B C 1
ATOM 5109 O O . ASP B 1 13 ? -25.984 45.094 7.887 1 65.38 13 ASP B O 1
ATOM 5113 N N . LYS B 1 14 ? -25.703 45.375 10.078 1 68.25 14 LYS B N 1
ATOM 5114 C CA . LYS B 1 14 ? -25.328 43.969 10.289 1 68.25 14 LYS B CA 1
ATOM 5115 C C . LYS B 1 14 ? -26.484 43.031 9.961 1 68.25 14 LYS B C 1
ATOM 5117 O O . LYS B 1 14 ? -26.266 41.906 9.508 1 68.25 14 LYS B O 1
ATOM 5122 N N . ARG B 1 15 ? -27.578 43.531 10.242 1 55.75 15 ARG B N 1
ATOM 5123 C CA . ARG B 1 15 ? -28.766 42.75 9.891 1 55.75 15 ARG B CA 1
ATOM 5124 C C . ARG B 1 15 ? -28.781 42.438 8.398 1 55.75 15 ARG B C 1
ATOM 5126 O O . ARG B 1 15 ? -29.109 41.312 8 1 55.75 15 ARG B O 1
ATOM 5133 N N . GLY B 1 16 ? -28.297 43.344 7.68 1 48.03 16 GLY B N 1
ATOM 5134 C CA . GLY B 1 16 ? -28.203 43.156 6.246 1 48.03 16 GLY B CA 1
ATOM 5135 C C . GLY B 1 16 ? -27.141 42.125 5.863 1 48.03 16 GLY B C 1
ATOM 5136 O O . GLY B 1 16 ? -27.375 41.281 5.008 1 48.03 16 GLY B O 1
ATOM 5137 N N . HIS B 1 17 ? -26.094 42.156 6.562 1 54.22 17 HIS B N 1
ATOM 5138 C CA . HIS B 1 17 ? -24.984 41.281 6.238 1 54.22 17 HIS B CA 1
ATOM 5139 C C . HIS B 1 17 ? -25.266 39.844 6.691 1 54.22 17 HIS B C 1
ATOM 5141 O O . HIS B 1 17 ? -24.906 38.906 6.004 1 54.22 17 HIS B O 1
ATOM 5147 N N . ARG B 1 18 ? -25.828 39.719 7.871 1 55.5 18 ARG B N 1
ATOM 5148 C CA . ARG B 1 18 ? -26.172 38.406 8.398 1 55.5 18 ARG B CA 1
ATOM 5149 C C . ARG B 1 18 ? -27.141 37.688 7.473 1 55.5 18 ARG B C 1
ATOM 5151 O O . ARG B 1 18 ? -27.047 36.469 7.281 1 55.5 18 ARG B O 1
ATOM 5158 N N . LYS B 1 19 ? -27.891 38.406 6.953 1 47.66 19 LYS B N 1
ATOM 5159 C CA . LYS B 1 19 ? -28.812 37.812 5.977 1 47.66 19 LYS B CA 1
ATOM 5160 C C . LYS B 1 19 ? -28.078 37.406 4.707 1 47.66 19 LYS B C 1
ATOM 5162 O O . LYS B 1 19 ? -28.422 36.406 4.086 1 47.66 19 LYS B O 1
ATOM 5167 N N . ALA B 1 20 ? -26.891 37.969 4.605 1 42.38 20 ALA B N 1
ATOM 5168 C CA . ALA B 1 20 ? -26.094 37.656 3.418 1 42.38 20 ALA B CA 1
ATOM 5169 C C . ALA B 1 20 ? -25.203 36.438 3.645 1 42.38 20 ALA B C 1
ATOM 5171 O O . ALA B 1 20 ? -24.922 35.688 2.709 1 42.38 20 ALA B O 1
ATOM 5172 N N . LEU B 1 21 ? -24.625 36.25 4.816 1 45 21 LEU B N 1
ATOM 5173 C CA . LEU B 1 21 ? -23.781 35.094 5.141 1 45 21 LEU B CA 1
ATOM 5174 C C . LEU B 1 21 ? -24.562 33.781 5.012 1 45 21 LEU B C 1
ATOM 5176 O O . LEU B 1 21 ? -24 32.75 4.633 1 45 21 LEU B O 1
ATOM 5180 N N . THR B 1 22 ? -25.75 33.688 5.461 1 39.81 22 THR B N 1
ATOM 5181 C CA . THR B 1 22 ? -26.594 32.531 5.223 1 39.81 22 THR B CA 1
ATOM 5182 C C . THR B 1 22 ? -26.562 32.125 3.752 1 39.81 22 THR B C 1
ATOM 5184 O O . THR B 1 22 ? -26.688 30.953 3.418 1 39.81 22 THR B O 1
ATOM 5187 N N . MET B 1 23 ? -26.125 33.062 3.033 1 33.94 23 MET B N 1
ATOM 5188 C CA . MET B 1 23 ? -26.094 32.781 1.596 1 33.94 23 MET B CA 1
ATOM 5189 C C . MET B 1 23 ? -24.766 32.156 1.199 1 33.94 23 MET B C 1
ATOM 5191 O O . MET B 1 23 ? -24.734 31.297 0.299 1 33.94 23 MET B O 1
ATOM 5195 N N . ASP B 1 24 ? -23.625 32.406 1.986 1 35.47 24 ASP B N 1
ATOM 5196 C CA . ASP B 1 24 ? -22.297 32.031 1.537 1 35.47 24 ASP B CA 1
ATOM 5197 C C . ASP B 1 24 ? -21.875 30.688 2.1 1 35.47 24 ASP B C 1
ATOM 5199 O O . ASP B 1 24 ? -21 30.016 1.55 1 35.47 24 ASP B O 1
ATOM 5203 N N . ASN B 1 25 ? -22.156 30.297 3.35 1 33.91 25 ASN B N 1
ATOM 5204 C CA . ASN B 1 25 ? -21.672 29.047 3.939 1 33.91 25 ASN B CA 1
ATOM 5205 C C . ASN B 1 25 ? -22.188 27.828 3.182 1 33.91 25 ASN B C 1
ATOM 5207 O O . ASN B 1 25 ? -22 26.703 3.627 1 33.91 25 ASN B O 1
ATOM 5211 N N . GLU B 1 26 ? -22.75 27.938 2.148 1 32.56 26 GLU B N 1
ATOM 5212 C CA . GLU B 1 26 ? -23.25 26.891 1.272 1 32.56 26 GLU B CA 1
ATOM 5213 C C . GLU B 1 26 ? -22.109 26.047 0.696 1 32.56 26 GLU B C 1
ATOM 5215 O O . GLU B 1 26 ? -22.344 25 0.101 1 32.56 26 GLU B O 1
ATOM 5220 N N . TYR B 1 27 ? -20.875 26.438 1.084 1 29.3 27 TYR B N 1
ATOM 5221 C CA . TYR B 1 27 ? -19.719 25.797 0.438 1 29.3 27 TYR B CA 1
ATOM 5222 C C . TYR B 1 27 ? -19.359 24.484 1.127 1 29.3 27 TYR B C 1
ATOM 5224 O O . TYR B 1 27 ? -18.828 23.578 0.496 1 29.3 27 TYR B O 1
ATOM 5232 N N . GLN B 1 28 ? -19.391 24.359 2.494 1 31.19 28 GLN B N 1
ATOM 5233 C CA . GLN B 1 28 ? -18.641 23.312 3.166 1 31.19 28 GLN B CA 1
ATOM 5234 C C . GLN B 1 28 ? -19.422 22 3.197 1 31.19 28 GLN B C 1
ATOM 5236 O O . GLN B 1 28 ? -18.828 20.938 3.383 1 31.19 28 GLN B O 1
ATOM 5241 N N . THR B 1 29 ? -20.719 21.922 3.303 1 30.41 29 THR B N 1
ATOM 5242 C CA . THR B 1 29 ? -21.406 20.688 3.701 1 30.41 29 THR B CA 1
ATOM 5243 C C . THR B 1 29 ? -21.297 19.641 2.602 1 30.41 29 THR B C 1
ATOM 5245 O O . THR B 1 29 ? -21.797 18.516 2.75 1 30.41 29 THR B O 1
ATOM 5248 N N . SER B 1 30 ? -20.688 19.891 1.471 1 28.47 30 SER B N 1
ATOM 5249 C CA . SER B 1 30 ? -20.859 18.922 0.392 1 28.47 30 SER B CA 1
ATOM 5250 C C . SER B 1 30 ? -19.938 17.719 0.578 1 28.47 30 SER B C 1
ATOM 5252 O O . SER B 1 30 ? -20 16.766 -0.202 1 28.47 30 SER B O 1
ATOM 5254 N N . SER B 1 31 ? -18.953 17.703 1.459 1 27.75 31 SER B N 1
ATOM 5255 C CA . SER B 1 31 ? -18.031 16.578 1.313 1 27.75 31 SER B CA 1
ATOM 5256 C C . SER B 1 31 ? -18.625 15.312 1.922 1 27.75 31 SER B C 1
ATOM 5258 O O . SER B 1 31 ? -18.156 14.211 1.643 1 27.75 31 SER B O 1
ATOM 5260 N N . SER B 1 32 ? -19.328 15.344 3.076 1 27.27 32 SER B N 1
ATOM 5261 C CA . SER B 1 32 ? -19.359 14.07 3.797 1 27.27 32 SER B CA 1
ATOM 5262 C C . SER B 1 32 ? -20.484 13.172 3.289 1 27.27 32 SER B C 1
ATOM 5264 O O . SER B 1 32 ? -20.516 11.984 3.615 1 27.27 32 SER B O 1
ATOM 5266 N N . GLU B 1 33 ? -21.719 13.602 3.008 1 27.56 33 GLU B N 1
ATOM 5267 C CA . GLU B 1 33 ? -22.781 12.602 3.029 1 27.56 33 GLU B CA 1
ATOM 5268 C C . GLU B 1 33 ? -22.75 11.742 1.769 1 27.56 33 GLU B C 1
ATOM 5270 O O . GLU B 1 33 ? -22.891 12.258 0.657 1 27.56 33 GLU B O 1
ATOM 5275 N N . GLU B 1 34 ? -21.969 10.656 1.721 1 27.89 34 GLU B N 1
ATOM 5276 C CA . GLU B 1 34 ? -22.219 9.5 0.865 1 27.89 34 GLU B CA 1
ATOM 5277 C C . GLU B 1 34 ? -23.703 9.148 0.827 1 27.89 34 GLU B C 1
ATOM 5279 O O . GLU B 1 34 ? -24.297 8.836 1.86 1 27.89 34 GLU B O 1
ATOM 5284 N N . ASP B 1 35 ? -24.531 9.852 0.145 1 26.08 35 ASP B N 1
ATOM 5285 C CA . ASP B 1 35 ? -25.938 9.547 -0.137 1 26.08 35 ASP B CA 1
ATOM 5286 C C . ASP B 1 35 ? -26.109 8.078 -0.518 1 26.08 35 ASP B C 1
ATOM 5288 O O . ASP B 1 35 ? -25.609 7.637 -1.555 1 26.08 35 ASP B O 1
ATOM 5292 N N . ASN B 1 36 ? -26.219 7.074 0.357 1 25.56 36 ASN B N 1
ATOM 5293 C CA . ASN B 1 36 ? -26.781 5.734 0.235 1 25.56 36 ASN B CA 1
ATOM 5294 C C . ASN B 1 36 ? -28.188 5.766 -0.377 1 25.56 36 ASN B C 1
ATOM 5296 O O . ASN B 1 36 ? -28.953 4.82 -0.213 1 25.56 36 ASN B O 1
ATOM 5300 N N . SER B 1 37 ? -28.781 6.914 -0.716 1 23.95 37 SER B N 1
ATOM 5301 C CA . SER B 1 37 ? -30.109 6.676 -1.27 1 23.95 37 SER B CA 1
ATOM 5302 C C . SER B 1 37 ? -30.031 5.891 -2.576 1 23.95 37 SER B C 1
ATOM 5304 O O . SER B 1 37 ? -29.391 6.336 -3.535 1 23.95 37 SER B O 1
ATOM 5306 N N . LYS B 1 38 ? -30.188 4.547 -2.461 1 25.89 38 LYS B N 1
ATOM 5307 C CA . LYS B 1 38 ? -30.578 3.625 -3.521 1 25.89 38 LYS B CA 1
ATOM 5308 C C . LYS B 1 38 ? -31.719 4.203 -4.355 1 25.89 38 LYS B C 1
ATOM 5310 O O . LYS B 1 38 ? -32.812 4.395 -3.85 1 25.89 38 LYS B O 1
ATOM 5315 N N . ILE B 1 39 ? -31.641 5.156 -5.219 1 22.2 39 ILE B N 1
ATOM 5316 C CA . ILE B 1 39 ? -32.625 5.426 -6.238 1 22.2 39 ILE B CA 1
ATOM 5317 C C . ILE B 1 39 ? -33.094 4.113 -6.891 1 22.2 39 ILE B C 1
ATOM 5319 O O . ILE B 1 39 ? -32.281 3.418 -7.504 1 22.2 39 ILE B O 1
ATOM 5323 N N . GLU B 1 40 ? -34.094 3.359 -6.27 1 22.11 40 GLU B N 1
ATOM 5324 C CA . GLU B 1 40 ? -34.844 2.262 -6.855 1 22.11 40 GLU B CA 1
ATOM 5325 C C . GLU B 1 40 ? -35.344 2.619 -8.25 1 22.11 40 GLU B C 1
ATOM 5327 O O . GLU B 1 40 ? -36.219 3.49 -8.406 1 22.11 40 GLU B O 1
ATOM 5332 N N . LEU B 1 41 ? -34.438 2.857 -9.156 1 20.78 41 LEU B N 1
ATOM 5333 C CA . LEU B 1 41 ? -34.812 2.967 -10.555 1 20.78 41 LEU B CA 1
ATOM 5334 C C . LEU B 1 41 ? -35.781 1.852 -10.945 1 20.78 41 LEU B C 1
ATOM 5336 O O . LEU B 1 41 ? -35.375 0.685 -11.016 1 20.78 41 LEU B O 1
ATOM 5340 N N . SER B 1 42 ? -37.031 1.881 -10.32 1 19.83 42 SER B N 1
ATOM 5341 C CA . SER B 1 42 ? -38.125 1.026 -10.75 1 19.83 42 SER B CA 1
ATOM 5342 C C . SER B 1 42 ? -38.344 1.116 -12.258 1 19.83 42 SER B C 1
ATOM 5344 O O . SER B 1 42 ? -38.625 2.191 -12.789 1 19.83 42 SER B O 1
ATOM 5346 N N . ASP B 1 43 ? -37.469 0.599 -13.055 1 20.95 43 ASP B N 1
ATOM 5347 C CA . ASP B 1 43 ? -37.594 0.404 -14.5 1 20.95 43 ASP B CA 1
ATOM 5348 C C . ASP B 1 43 ? -38.969 -0.131 -14.875 1 20.95 43 ASP B C 1
ATOM 5350 O O . ASP B 1 43 ? -39.125 -1.326 -15.133 1 20.95 43 ASP B O 1
ATOM 5354 N N . ALA B 1 44 ? -40.031 0.323 -14.078 1 20.92 44 ALA B N 1
ATOM 5355 C CA . ALA B 1 44 ? -41.281 -0.215 -14.57 1 20.92 44 ALA B CA 1
ATOM 5356 C C . ALA B 1 44 ? -41.5 0.118 -16.047 1 20.92 44 ALA B C 1
ATOM 5358 O O . ALA B 1 44 ? -41.406 1.284 -16.438 1 20.92 44 ALA B O 1
ATOM 5359 N N . VAL B 1 45 ? -41.062 -0.729 -16.922 1 22.41 45 VAL B N 1
ATOM 5360 C CA . VAL B 1 45 ? -41.344 -0.762 -18.359 1 22.41 45 VAL B CA 1
ATOM 5361 C C . VAL B 1 45 ? -42.812 -0.496 -18.578 1 22.41 45 VAL B C 1
ATOM 5363 O O . VAL B 1 45 ? -43.688 -1.212 -18.062 1 22.41 45 VAL B O 1
ATOM 5366 N N . PRO B 1 46 ? -43.219 0.849 -18.547 1 20.64 46 PRO B N 1
ATOM 5367 C CA . PRO B 1 46 ? -44.656 1.027 -18.859 1 20.64 46 PRO B CA 1
ATOM 5368 C C . PRO B 1 46 ? -45.125 0.15 -20.016 1 20.64 46 PRO B C 1
ATOM 5370 O O . PRO B 1 46 ? -44.312 -0.18 -20.906 1 20.64 46 PRO B O 1
ATOM 5373 N N . SER B 1 47 ? -46.094 -0.69 -19.734 1 19.39 47 SER B N 1
ATOM 5374 C CA . SER B 1 47 ? -46.812 -1.615 -20.625 1 19.39 47 SER B CA 1
ATOM 5375 C C . SER B 1 47 ? -47.344 -0.903 -21.859 1 19.39 47 SER B C 1
ATOM 5377 O O . SER B 1 47 ? -48.312 -0.153 -21.781 1 19.39 47 SER B O 1
ATOM 5379 N N . ASP B 1 48 ? -46.469 -0.088 -22.5 1 20.67 48 ASP B N 1
ATOM 5380 C CA . ASP B 1 48 ? -46.969 0.606 -23.672 1 20.67 48 ASP B CA 1
ATOM 5381 C C . ASP B 1 48 ? -47.719 -0.353 -24.594 1 20.67 48 ASP B C 1
ATOM 5383 O O . ASP B 1 48 ? -47.25 -0.689 -25.672 1 20.67 48 ASP B O 1
ATOM 5387 N N . SER B 1 49 ? -48.344 -1.398 -24.047 1 18.58 49 SER B N 1
ATOM 5388 C CA . SER B 1 49 ? -48.938 -2.266 -25.078 1 18.58 49 SER B CA 1
ATOM 5389 C C . SER B 1 49 ? -49.906 -1.498 -25.969 1 18.58 49 SER B C 1
ATOM 5391 O O . SER B 1 49 ? -50.594 -2.092 -26.797 1 18.58 49 SER B O 1
ATOM 5393 N N . GLN B 1 50 ? -50.281 -0.251 -25.438 1 18.19 50 GLN B N 1
ATOM 5394 C CA . GLN B 1 50 ? -51.531 -0.033 -26.172 1 18.19 50 GLN B CA 1
ATOM 5395 C C . GLN B 1 50 ? -51.312 -0.117 -27.672 1 18.19 50 GLN B C 1
ATOM 5397 O O . GLN B 1 50 ? -50.406 0.519 -28.219 1 18.19 50 GLN B O 1
ATOM 5402 N N . MET B 1 51 ? -51.875 -1.169 -28.234 1 17.25 51 MET B N 1
ATOM 5403 C CA . MET B 1 51 ? -52.031 -1.679 -29.594 1 17.25 51 MET B CA 1
ATOM 5404 C C . MET B 1 51 ? -52.438 -0.564 -30.562 1 17.25 51 MET B C 1
ATOM 5406 O O . MET B 1 51 ? -53.312 0.23 -30.25 1 17.25 51 MET B O 1
ATOM 5410 N N . LEU B 1 52 ? -51.406 -0.089 -31.234 1 18.33 52 LEU B N 1
ATOM 5411 C CA . LEU B 1 52 ? -51.531 0.625 -32.5 1 18.33 52 LEU B CA 1
ATOM 5412 C C . LEU B 1 52 ? -52.625 0.027 -33.375 1 18.33 52 LEU B C 1
ATOM 5414 O O . LEU B 1 52 ? -52.438 -1.034 -33.969 1 18.33 52 LEU B O 1
ATOM 5418 N N . ASP B 1 53 ? -53.875 0.136 -32.781 1 15.39 53 ASP B N 1
ATOM 5419 C CA . ASP B 1 53 ? -54.875 -0.407 -33.719 1 15.39 53 ASP B CA 1
ATOM 5420 C C . ASP B 1 53 ? -54.688 0.17 -35.125 1 15.39 53 ASP B C 1
ATOM 5422 O O . ASP B 1 53 ? -54 1.165 -35.281 1 15.39 53 ASP B O 1
ATOM 5426 N N . GLU B 1 54 ? -55.906 0.373 -35.688 1 15.96 54 GLU B N 1
ATOM 5427 C CA . GLU B 1 54 ? -56.562 -0.142 -36.875 1 15.96 54 GLU B CA 1
ATOM 5428 C C . GLU B 1 54 ? -56.25 0.74 -38.094 1 15.96 54 GLU B C 1
ATOM 5430 O O . GLU B 1 54 ? -55.812 0.25 -39.125 1 15.96 54 GLU B O 1
ATOM 5435 N N . SER B 1 55 ? -57.25 1.634 -38.281 1 15.6 55 SER B N 1
ATOM 5436 C CA . SER B 1 55 ? -58.125 1.711 -39.469 1 15.6 55 SER B CA 1
ATOM 5437 C C . SER B 1 55 ? -57.594 2.699 -40.5 1 15.6 55 SER B C 1
ATOM 5439 O O . SER B 1 55 ? -57.281 3.844 -40.156 1 15.6 55 SER B O 1
ATOM 5441 N N . ALA B 1 56 ? -57 2.17 -41.5 1 16.77 56 ALA B N 1
ATOM 5442 C CA . ALA B 1 56 ? -56.469 2.666 -42.781 1 16.77 56 ALA B CA 1
ATOM 5443 C C . ALA B 1 56 ? -57.469 3.578 -43.469 1 16.77 56 ALA B C 1
ATOM 5445 O O . ALA B 1 56 ? -57.219 4.027 -44.594 1 16.77 56 ALA B O 1
ATOM 5446 N N . ALA B 1 57 ? -58.812 3.57 -42.969 1 15.24 57 ALA B N 1
ATOM 5447 C CA . ALA B 1 57 ? -59.562 3.609 -44.188 1 15.24 57 ALA B CA 1
ATOM 5448 C C . ALA B 1 57 ? -59.312 4.902 -44.969 1 15.24 57 ALA B C 1
ATOM 5450 O O . ALA B 1 57 ? -59.031 4.875 -46.156 1 15.24 57 ALA B O 1
ATOM 5451 N N . LEU B 1 58 ? -60.062 6 -44.562 1 14.79 58 LEU B N 1
ATOM 5452 C CA . LEU B 1 58 ? -61.062 6.465 -45.531 1 14.79 58 LEU B CA 1
ATOM 5453 C C . LEU B 1 58 ? -60.469 7.484 -46.5 1 14.79 58 LEU B C 1
ATOM 5455 O O . LEU B 1 58 ? -59.375 8.016 -46.219 1 14.79 58 LEU B O 1
ATOM 5459 N N . SER B 1 59 ? -61.219 8.664 -46.625 1 15.13 59 SER B N 1
ATOM 5460 C CA . SER B 1 59 ? -62 9.172 -47.75 1 15.13 59 SER B CA 1
ATOM 5461 C C . SER B 1 59 ? -61.219 10.219 -48.531 1 15.13 59 SER B C 1
ATOM 5463 O O . SER B 1 59 ? -60.156 10.688 -48.062 1 15.13 59 SER B O 1
ATOM 5465 N N . GLU B 1 60 ? -61.969 11.328 -48.875 1 15.32 60 GLU B N 1
ATOM 5466 C CA . GLU B 1 60 ? -62.438 11.883 -50.125 1 15.32 60 GLU B CA 1
ATOM 5467 C C . GLU B 1 60 ? -61.531 13.008 -50.625 1 15.32 60 GLU B C 1
ATOM 5469 O O . GLU B 1 60 ? -60.531 13.312 -49.969 1 15.32 60 GLU B O 1
ATOM 5474 N N . THR B 1 61 ? -62.156 14.211 -50.719 1 15.34 61 THR B N 1
ATOM 5475 C CA . THR B 1 61 ? -62.469 14.914 -51.938 1 15.34 61 THR B CA 1
ATOM 5476 C C . THR B 1 61 ? -61.406 15.977 -52.25 1 15.34 61 THR B C 1
ATOM 5478 O O . THR B 1 61 ? -60.875 16.016 -53.344 1 15.34 61 THR B O 1
ATOM 5481 N N . SER B 1 62 ? -61.844 17.328 -51.969 1 15.5 62 SER B N 1
ATOM 5482 C CA . SER B 1 62 ? -62.125 18.25 -53.062 1 15.5 62 SER B CA 1
ATOM 5483 C C . SER B 1 62 ? -60.906 19.062 -53.438 1 15.5 62 SER B C 1
ATOM 5485 O O . SER B 1 62 ? -59.906 19.078 -52.719 1 15.5 62 SER B O 1
ATOM 5487 N N . SER B 1 63 ? -61.188 20.391 -53.844 1 16.66 63 SER B N 1
ATOM 5488 C CA . SER B 1 63 ? -61.031 21.172 -55.062 1 16.66 63 SER B CA 1
ATOM 5489 C C . SER B 1 63 ? -59.781 22.031 -55.031 1 16.66 63 SER B C 1
ATOM 5491 O O . SER B 1 63 ? -59.156 22.188 -53.969 1 16.66 63 SER B O 1
ATOM 5493 N N . ILE B 1 64 ? -59.875 23.188 -55.75 1 16.8 64 ILE B N 1
ATOM 5494 C CA . ILE B 1 64 ? -59.125 23.719 -56.906 1 16.8 64 ILE B CA 1
ATOM 5495 C C . ILE B 1 64 ? -58.062 24.688 -56.438 1 16.8 64 ILE B C 1
ATOM 5497 O O . ILE B 1 64 ? -56.906 24.594 -56.875 1 16.8 64 ILE B O 1
ATOM 5501 N N . GLN B 1 65 ? -58.469 25.859 -55.75 1 16.66 65 GLN B N 1
ATOM 5502 C CA . GLN B 1 65 ? -58.312 27.094 -56.531 1 16.66 65 GLN B CA 1
ATOM 5503 C C . GLN B 1 65 ? -56.906 27.656 -56.406 1 16.66 65 GLN B C 1
ATOM 5505 O O . GLN B 1 65 ? -56.156 27.312 -55.469 1 16.66 65 GLN B O 1
ATOM 5510 N N . GLU B 1 66 ? -56.844 29.047 -56.469 1 17.08 66 GLU B N 1
ATOM 5511 C CA . GLU B 1 66 ? -56.188 29.953 -57.406 1 17.08 66 GLU B CA 1
ATOM 5512 C C . GLU B 1 66 ? -54.75 30.297 -56.938 1 17.08 66 GLU B C 1
ATOM 5514 O O . GLU B 1 66 ? -54.344 29.875 -55.875 1 17.08 66 GLU B O 1
ATOM 5519 N N . THR B 1 67 ? -54.469 31.656 -56.75 1 18.27 67 THR B N 1
ATOM 5520 C CA . THR B 1 67 ? -53.781 32.625 -57.594 1 18.27 67 THR B CA 1
ATOM 5521 C C . THR B 1 67 ? -52.375 32.906 -57.062 1 18.27 67 THR B C 1
ATOM 5523 O O . THR B 1 67 ? -51.969 32.344 -56.031 1 18.27 67 THR B O 1
ATOM 5526 N N . GLY B 1 68 ? -52.031 34.25 -56.812 1 18.53 68 GLY B N 1
ATOM 5527 C CA . GLY B 1 68 ? -50.938 35.062 -57.281 1 18.53 68 GLY B CA 1
ATOM 5528 C C . GLY B 1 68 ? -49.688 34.969 -56.406 1 18.53 68 GLY B C 1
ATOM 5529 O O . GLY B 1 68 ? -49.719 34.375 -55.344 1 18.53 68 GLY B O 1
ATOM 5530 N N . GLY B 1 69 ? -48.531 35.812 -56.812 1 19.25 69 GLY B N 1
ATOM 5531 C CA . GLY B 1 69 ? -47.094 35.75 -57 1 19.25 69 GLY B CA 1
ATOM 5532 C C . GLY B 1 69 ? -46.312 36.094 -55.75 1 19.25 69 GLY B C 1
ATOM 5533 O O . GLY B 1 69 ? -45.125 36.375 -55.812 1 19.25 69 GLY B O 1
ATOM 5534 N N . GLU B 1 70 ? -46.844 35.781 -54.562 1 17.94 70 GLU B N 1
ATOM 5535 C CA . GLU B 1 70 ? -46.375 36.469 -53.375 1 17.94 70 GLU B CA 1
ATOM 5536 C C . GLU B 1 70 ? -44.844 36.406 -53.25 1 17.94 70 GLU B C 1
ATOM 5538 O O . GLU B 1 70 ? -44.25 35.375 -53.531 1 17.94 70 GLU B O 1
ATOM 5543 N N . LEU B 1 71 ? -44.25 37.656 -53 1 19.67 71 LEU B N 1
ATOM 5544 C CA . LEU B 1 71 ? -42.969 38.375 -52.844 1 19.67 71 LEU B CA 1
ATOM 5545 C C . LEU B 1 71 ? -42.062 37.656 -51.875 1 19.67 71 LEU B C 1
ATOM 5547 O O . LEU B 1 71 ? -42.406 37.469 -50.719 1 19.67 71 LEU B O 1
ATOM 5551 N N . ARG B 1 72 ? -41.125 36.875 -52.344 1 20.7 72 ARG B N 1
ATOM 5552 C CA . ARG B 1 72 ? -40.156 35.969 -51.75 1 20.7 72 ARG B CA 1
ATOM 5553 C C . ARG B 1 72 ? -39.25 36.656 -50.75 1 20.7 72 ARG B C 1
ATOM 5555 O O . ARG B 1 72 ? -38.375 37.438 -51.125 1 20.7 72 ARG B O 1
ATOM 5562 N N . SER B 1 73 ? -39.844 37.281 -49.625 1 18.09 73 SER B N 1
ATOM 5563 C CA . SER B 1 73 ? -39.062 38.062 -48.656 1 18.09 73 SER B CA 1
ATOM 5564 C C . SER B 1 73 ? -37.812 37.312 -48.25 1 18.09 73 SER B C 1
ATOM 5566 O O . SER B 1 73 ? -37.844 36.125 -48 1 18.09 73 SER B O 1
ATOM 5568 N N . ARG B 1 74 ? -36.562 37.938 -48.562 1 20.03 74 ARG B N 1
ATOM 5569 C CA . ARG B 1 74 ? -35.125 37.625 -48.469 1 20.03 74 ARG B CA 1
ATOM 5570 C C . ARG B 1 74 ? -34.75 37.188 -47.062 1 20.03 74 ARG B C 1
ATOM 5572 O O . ARG B 1 74 ? -34.844 37.938 -46.125 1 20.03 74 ARG B O 1
ATOM 5579 N N . LYS B 1 75 ? -34.938 36 -46.688 1 20.38 75 LYS B N 1
ATOM 5580 C CA . LYS B 1 75 ? -34.656 35.438 -45.375 1 20.38 75 LYS B CA 1
ATOM 5581 C C . LYS B 1 75 ? -33.219 35.719 -44.969 1 20.38 75 LYS B C 1
ATOM 5583 O O . LYS B 1 75 ? -32.281 35.375 -45.688 1 20.38 75 LYS B O 1
ATOM 5588 N N . THR B 1 76 ? -32.938 36.812 -44.281 1 18.97 76 THR B N 1
ATOM 5589 C CA . THR B 1 76 ? -31.688 37.344 -43.719 1 18.97 76 THR B CA 1
ATOM 5590 C C . THR B 1 76 ? -30.922 36.25 -43 1 18.97 76 THR B C 1
ATOM 5592 O O . THR B 1 76 ? -31.5 35.406 -42.312 1 18.97 76 THR B O 1
ATOM 5595 N N . LYS B 1 77 ? -29.578 36.031 -43.375 1 20.34 77 LYS B N 1
ATOM 5596 C CA . LYS B 1 77 ? -28.484 35.094 -43.125 1 20.34 77 LYS B CA 1
ATOM 5597 C C . LYS B 1 77 ? -28.203 34.969 -41.625 1 20.34 77 LYS B C 1
ATOM 5599 O O . LYS B 1 77 ? -27.875 35.969 -40.969 1 20.34 77 LYS B O 1
ATOM 5604 N N . LYS B 1 78 ? -28.844 34.156 -40.875 1 21.59 78 LYS B N 1
ATOM 5605 C CA . LYS B 1 78 ? -28.578 33.844 -39.469 1 21.59 78 LYS B CA 1
ATOM 5606 C C . LYS B 1 78 ? -27.109 33.531 -39.219 1 21.59 78 LYS B C 1
ATOM 5608 O O . LYS B 1 78 ? -26.578 32.562 -39.781 1 21.59 78 LYS B O 1
ATOM 5613 N N . LYS B 1 79 ? -26.203 34.531 -38.969 1 20.2 79 LYS B N 1
ATOM 5614 C CA . LYS B 1 79 ? -24.812 34.469 -38.531 1 20.2 79 LYS B CA 1
ATOM 5615 C C . LYS B 1 79 ? -24.609 33.406 -37.469 1 20.2 79 LYS B C 1
ATOM 5617 O O . LYS B 1 79 ? -25.203 33.531 -36.375 1 20.2 79 LYS B O 1
ATOM 5622 N N . ARG B 1 80 ? -24.375 32.25 -37.781 1 22.61 80 ARG B N 1
ATOM 5623 C CA . ARG B 1 80 ? -23.953 31.125 -36.938 1 22.61 80 ARG B CA 1
ATOM 5624 C C . ARG B 1 80 ? -22.766 31.531 -36.062 1 22.61 80 ARG B C 1
ATOM 5626 O O . ARG B 1 80 ? -21.688 31.812 -36.562 1 22.61 80 ARG B O 1
ATOM 5633 N N . THR B 1 81 ? -22.984 32.469 -35.094 1 21.88 81 THR B N 1
ATOM 5634 C CA . THR B 1 81 ? -22 32.844 -34.062 1 21.88 81 THR B CA 1
ATOM 5635 C C . THR B 1 81 ? -21.281 31.609 -33.531 1 21.88 81 THR B C 1
ATOM 5637 O O . THR B 1 81 ? -21.906 30.641 -33.125 1 21.88 81 THR B O 1
ATOM 5640 N N . GLY B 1 82 ? -20.062 31.297 -34.094 1 23.55 82 GLY B N 1
ATOM 5641 C CA . GLY B 1 82 ? -19.047 30.281 -33.844 1 23.55 82 GLY B CA 1
ATOM 5642 C C . GLY B 1 82 ? -18.859 29.984 -32.344 1 23.55 82 GLY B C 1
ATOM 5643 O O . GLY B 1 82 ? -19.078 30.844 -31.516 1 23.55 82 GLY B O 1
ATOM 5644 N N . THR B 1 83 ? -19.188 28.734 -31.969 1 26.08 83 THR B N 1
ATOM 5645 C CA . THR B 1 83 ? -19.062 28.078 -30.672 1 26.08 83 THR B CA 1
ATOM 5646 C C . THR B 1 83 ? -17.688 28.375 -30.047 1 26.08 83 THR B C 1
ATOM 5648 O O . THR B 1 83 ? -16.656 27.984 -30.594 1 26.08 83 THR B O 1
ATOM 5651 N N . SER B 1 84 ? -17.438 29.625 -29.641 1 24.61 84 SER B N 1
ATOM 5652 C CA . SER B 1 84 ? -16.281 30.047 -28.859 1 24.61 84 SER B CA 1
ATOM 5653 C C . SER B 1 84 ? -15.82 28.938 -27.922 1 24.61 84 SER B C 1
ATOM 5655 O O . SER B 1 84 ? -16.641 28.25 -27.312 1 24.61 84 SER B O 1
ATOM 5657 N N . ASP B 1 85 ? -14.594 28.453 -28.234 1 28.64 85 ASP B N 1
ATOM 5658 C CA . ASP B 1 85 ? -13.688 27.578 -27.5 1 28.64 85 ASP B CA 1
ATOM 5659 C C . ASP B 1 85 ? -13.742 27.859 -26 1 28.64 85 ASP B C 1
ATOM 5661 O O . ASP B 1 85 ? -13.531 28.984 -25.562 1 28.64 85 ASP B O 1
ATOM 5665 N N . SER B 1 86 ? -14.727 27.172 -25.422 1 29.59 86 SER B N 1
ATOM 5666 C CA . SER B 1 86 ? -14.953 27.188 -23.969 1 29.59 86 SER B CA 1
ATOM 5667 C C . SER B 1 86 ? -13.633 27.203 -23.203 1 29.59 86 SER B C 1
ATOM 5669 O O . SER B 1 86 ? -12.898 26.203 -23.219 1 29.59 86 SER B O 1
ATOM 5671 N N . THR B 1 87 ? -12.891 28.375 -23.453 1 28.98 87 THR B N 1
ATOM 5672 C CA . THR B 1 87 ? -11.727 28.656 -22.625 1 28.98 87 THR B CA 1
ATOM 5673 C C . THR B 1 87 ? -11.977 28.234 -21.188 1 28.98 87 THR B C 1
ATOM 5675 O O . THR B 1 87 ? -12.961 28.641 -20.562 1 28.98 87 THR B O 1
ATOM 5678 N N . VAL B 1 88 ? -11.508 27.047 -20.969 1 32.69 88 VAL B N 1
ATOM 5679 C CA . VAL B 1 88 ? -11.391 26.641 -19.578 1 32.69 88 VAL B CA 1
ATOM 5680 C C . VAL B 1 88 ? -10.898 27.812 -18.734 1 32.69 88 VAL B C 1
ATOM 5682 O O . VAL B 1 88 ? -9.75 28.234 -18.859 1 32.69 88 VAL B O 1
ATOM 5685 N N . THR B 1 89 ? -11.625 29 -18.812 1 32.34 89 THR B N 1
ATOM 5686 C CA . THR B 1 89 ? -11.289 30.156 -17.969 1 32.34 89 THR B CA 1
ATOM 5687 C C . THR B 1 89 ? -11.195 29.734 -16.5 1 32.34 89 THR B C 1
ATOM 5689 O O . THR B 1 89 ? -11.75 28.703 -16.109 1 32.34 89 THR B O 1
ATOM 5692 N N . LEU B 1 90 ? -10.297 30.438 -15.828 1 33.09 90 LEU B N 1
ATOM 5693 C CA . LEU B 1 90 ? -10.172 30.359 -14.375 1 33.09 90 LEU B CA 1
ATOM 5694 C C . LEU B 1 90 ? -11.539 30.25 -13.711 1 33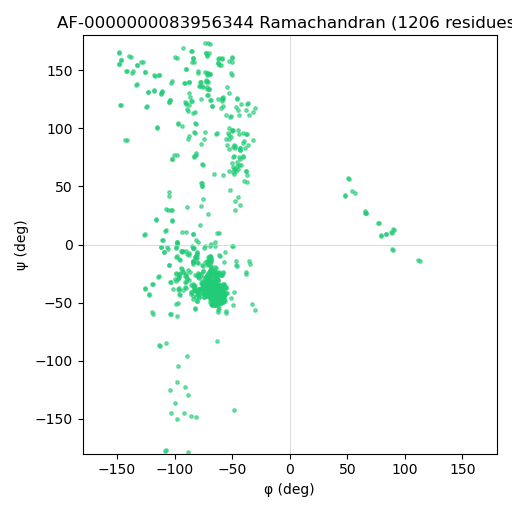.09 90 LEU B C 1
ATOM 5696 O O . LEU B 1 90 ? -11.688 29.562 -12.695 1 33.09 90 LEU B O 1
ATOM 5700 N N . ASP B 1 91 ? -12.562 30.781 -14.438 1 33.22 91 ASP B N 1
ATOM 5701 C CA . ASP B 1 91 ? -13.938 30.781 -13.953 1 33.22 91 ASP B CA 1
ATOM 5702 C C . ASP B 1 91 ? -14.539 29.375 -13.977 1 33.22 91 ASP B C 1
ATOM 5704 O O . ASP B 1 91 ? -15.32 29.016 -13.094 1 33.22 91 ASP B O 1
ATOM 5708 N N . GLY B 1 92 ? -14.188 28.609 -14.984 1 33.34 92 GLY B N 1
ATOM 5709 C CA . GLY B 1 92 ? -14.664 27.234 -15.047 1 33.34 92 GLY B CA 1
ATOM 5710 C C . GLY B 1 92 ? -14.125 26.359 -13.93 1 33.34 92 GLY B C 1
ATOM 5711 O O . GLY B 1 92 ? -14.773 25.406 -13.516 1 33.34 92 GLY B O 1
ATOM 5712 N N . VAL B 1 93 ? -12.844 26.5 -13.703 1 35.19 93 VAL B N 1
ATOM 5713 C CA . VAL B 1 93 ? -12.227 25.797 -12.586 1 35.19 93 VAL B CA 1
ATOM 5714 C C . VAL B 1 93 ? -12.922 26.172 -11.281 1 35.19 93 VAL B C 1
ATOM 5716 O O . VAL B 1 93 ? -13.117 25.328 -10.406 1 35.19 93 VAL B O 1
ATOM 5719 N N . ILE B 1 94 ? -13.375 27.484 -11.195 1 33.62 94 ILE B N 1
ATOM 5720 C CA . ILE B 1 94 ? -14.195 27.984 -10.102 1 33.62 94 ILE B CA 1
ATOM 5721 C C . ILE B 1 94 ? -15.586 27.359 -10.164 1 33.62 94 ILE B C 1
ATOM 5723 O O . ILE B 1 94 ? -16.234 27.188 -9.133 1 33.62 94 ILE B O 1
ATOM 5727 N N . GLY B 1 95 ? -16 26.969 -11.359 1 33.09 95 GLY B N 1
ATOM 5728 C CA . GLY B 1 95 ? -17.312 26.344 -11.508 1 33.09 95 GLY B CA 1
ATOM 5729 C C . GLY B 1 95 ? -17.391 24.984 -10.844 1 33.09 95 GLY B C 1
ATOM 5730 O O . GLY B 1 95 ? -18.422 24.625 -10.273 1 33.09 95 GLY B O 1
ATOM 5731 N N . ASP B 1 96 ? -16.375 24.203 -11.047 1 33.25 96 ASP B N 1
ATOM 5732 C CA . ASP B 1 96 ? -16.422 22.875 -10.453 1 33.25 96 ASP B CA 1
ATOM 5733 C C . ASP B 1 96 ? -16.406 22.953 -8.93 1 33.25 96 ASP B C 1
ATOM 5735 O O . ASP B 1 96 ? -16.797 22 -8.25 1 33.25 96 ASP B O 1
ATOM 5739 N N . VAL B 1 97 ? -15.844 23.969 -8.406 1 33.72 97 VAL B N 1
ATOM 5740 C CA . VAL B 1 97 ? -16.203 24.375 -7.047 1 33.72 97 VAL B CA 1
ATOM 5741 C C . VAL B 1 97 ? -17.703 24.656 -6.969 1 33.72 97 VAL B C 1
ATOM 5743 O O . VAL B 1 97 ? -18.328 24.406 -5.945 1 33.72 97 VAL B O 1
ATOM 5746 N N . SER B 1 98 ? -18.359 24.984 -8.109 1 30.23 98 SER B N 1
ATOM 5747 C CA . SER B 1 98 ? -19.781 25.281 -8.242 1 30.23 98 SER B CA 1
ATOM 5748 C C . SER B 1 98 ? -20.609 24 -8.352 1 30.23 98 SER B C 1
ATOM 5750 O O . SER B 1 98 ? -21.75 23.953 -7.895 1 30.23 98 SER B O 1
ATOM 5752 N N . LYS B 1 99 ? -20.141 23.016 -9.039 1 35.38 99 LYS B N 1
ATOM 5753 C CA . LYS B 1 99 ? -20.953 21.797 -9.086 1 35.38 99 LYS B CA 1
ATOM 5754 C C . LYS B 1 99 ? -21.062 21.156 -7.707 1 35.38 99 LYS B C 1
ATOM 5756 O O . LYS B 1 99 ? -22.078 20.547 -7.383 1 35.38 99 LYS B O 1
ATOM 5761 N N . ARG B 1 100 ? -20.094 21.203 -6.906 1 34.38 100 ARG B N 1
ATOM 5762 C CA . ARG B 1 100 ? -20.25 20.906 -5.488 1 34.38 100 ARG B CA 1
ATOM 5763 C C . ARG B 1 100 ? -21.203 21.875 -4.828 1 34.38 100 ARG B C 1
ATOM 5765 O O . ARG B 1 100 ? -21.812 21.562 -3.803 1 34.38 100 ARG B O 1
ATOM 5772 N N . GLU B 1 101 ? -21.531 22.906 -5.691 1 32.06 101 GLU B N 1
ATOM 5773 C CA . GLU B 1 101 ? -22.609 23.859 -5.441 1 32.06 101 GLU B CA 1
ATOM 5774 C C . GLU B 1 101 ? -23.953 23.266 -5.84 1 32.06 101 GLU B C 1
ATOM 5776 O O . GLU B 1 101 ? -24.953 23.453 -5.141 1 32.06 101 GLU B O 1
ATOM 5781 N N . LYS B 1 102 ? -23.969 22.578 -6.922 1 34.75 102 LYS B N 1
ATOM 5782 C CA . LYS B 1 102 ? -25.25 22.031 -7.328 1 34.75 102 LYS B CA 1
ATOM 5783 C C . LYS B 1 102 ? -25.703 20.922 -6.371 1 34.75 102 LYS B C 1
ATOM 5785 O O . LYS B 1 102 ? -26.891 20.828 -6.043 1 34.75 102 LYS B O 1
ATOM 5790 N N . LEU B 1 103 ? -24.828 20.031 -6.016 1 36.41 103 LEU B N 1
ATOM 5791 C CA . LEU B 1 103 ? -25.219 19.062 -5 1 36.41 103 LEU B CA 1
ATOM 5792 C C . LEU B 1 103 ? -25.5 19.75 -3.67 1 36.41 103 LEU B C 1
ATOM 5794 O O . LEU B 1 103 ? -26.422 19.359 -2.945 1 36.41 103 LEU B O 1
ATOM 5798 N N . MET B 1 104 ? -24.906 20.906 -3.5 1 34.22 104 MET B N 1
ATOM 5799 C CA . MET B 1 104 ? -25.25 21.875 -2.465 1 34.22 104 MET B CA 1
ATOM 5800 C C . MET B 1 104 ? -26.609 22.5 -2.736 1 34.22 104 MET B C 1
ATOM 5802 O O . MET B 1 104 ? -27.406 22.672 -1.813 1 34.22 104 MET B O 1
ATOM 5806 N N . LEU B 1 105 ? -26.891 22.688 -3.986 1 37.06 105 LEU B N 1
ATOM 5807 C CA . LEU B 1 105 ? -28.219 23.188 -4.359 1 37.06 105 LEU B CA 1
ATOM 5808 C C . LEU B 1 105 ? -29.281 22.141 -4.117 1 37.06 105 LEU B C 1
ATOM 5810 O O . LEU B 1 105 ? -30.391 22.453 -3.668 1 37.06 105 LEU B O 1
ATOM 5814 N N . LYS B 1 106 ? -29 20.922 -4.426 1 37.06 106 LYS B N 1
ATOM 5815 C CA . LYS B 1 106 ? -29.984 19.906 -4.121 1 37.06 106 LYS B CA 1
ATOM 5816 C C . LYS B 1 106 ? -30.156 19.734 -2.615 1 37.06 106 LYS B C 1
ATOM 5818 O O . LYS B 1 106 ? -31.281 19.641 -2.119 1 37.06 106 LYS B O 1
ATOM 5823 N N . ARG B 1 107 ? -29.047 19.719 -1.85 1 33.44 107 ARG B N 1
ATOM 5824 C CA . ARG B 1 107 ? -29.219 19.703 -0.401 1 33.44 107 ARG B CA 1
ATOM 5825 C C . ARG B 1 107 ? -29.75 21.031 0.108 1 33.44 107 ARG B C 1
ATOM 5827 O O . ARG B 1 107 ? -30.531 21.078 1.06 1 33.44 107 ARG B O 1
ATOM 5834 N N . LYS B 1 108 ? -29.5 22.078 -0.575 1 36.25 108 LYS B N 1
ATOM 5835 C CA . LYS B 1 108 ? -30.188 23.359 -0.378 1 36.25 108 LYS B CA 1
ATOM 5836 C C . LYS B 1 108 ? -31.688 23.203 -0.553 1 36.25 108 LYS B C 1
ATOM 5838 O O . LYS B 1 108 ? -32.469 23.75 0.243 1 36.25 108 LYS B O 1
ATOM 5843 N N . ARG B 1 109 ? -32.062 22.594 -1.61 1 37.34 109 ARG B N 1
ATOM 5844 C CA . ARG B 1 109 ? -33.469 22.328 -1.818 1 37.34 109 ARG B CA 1
ATOM 5845 C C . ARG B 1 109 ? -34.031 21.453 -0.705 1 37.34 109 ARG B C 1
ATOM 5847 O O . ARG B 1 109 ? -35.188 21.656 -0.262 1 37.34 109 ARG B O 1
ATOM 5854 N N . GLN B 1 110 ? -33.281 20.531 -0.276 1 36.56 110 GLN B N 1
ATOM 5855 C CA . GLN B 1 110 ? -33.812 19.766 0.84 1 36.56 110 GLN B CA 1
ATOM 5856 C C . GLN B 1 110 ? -33.781 20.562 2.135 1 36.56 110 GLN B C 1
ATOM 5858 O O . GLN B 1 110 ? -34.719 20.484 2.949 1 36.56 110 GLN B O 1
ATOM 5863 N N . LEU B 1 111 ? -32.688 21.312 2.375 1 35.09 111 LEU B N 1
ATOM 5864 C CA . LEU B 1 111 ? -32.719 22.25 3.492 1 35.09 111 LEU B CA 1
ATOM 5865 C C . LEU B 1 111 ? -33.688 23.406 3.221 1 35.09 111 LEU B C 1
ATOM 5867 O O . LEU B 1 111 ? -34.406 23.859 4.129 1 35.09 111 LEU B O 1
ATOM 5871 N N . ASP B 1 112 ? -33.812 23.875 2.133 1 36.22 112 ASP B N 1
ATOM 5872 C CA . ASP B 1 112 ? -34.906 24.781 1.798 1 36.22 112 ASP B CA 1
ATOM 5873 C C . ASP B 1 112 ? -36.25 24.109 2.023 1 36.22 112 ASP B C 1
ATOM 5875 O O . ASP B 1 112 ? -37.219 24.766 2.438 1 36.22 112 ASP B O 1
ATOM 5879 N N . LYS B 1 113 ? -36.375 22.906 1.702 1 37.41 113 LYS B N 1
ATOM 5880 C CA . LYS B 1 113 ? -37.625 22.25 2.068 1 37.41 113 LYS B CA 1
ATOM 5881 C C . LYS B 1 113 ? -37.75 22.078 3.582 1 37.41 113 LYS B C 1
ATOM 5883 O O . LYS B 1 113 ? -38.812 22.219 4.152 1 37.41 113 LYS B O 1
ATOM 5888 N N . LYS B 1 114 ? -36.625 21.641 4.258 1 36.03 114 LYS B N 1
ATOM 5889 C CA . LYS B 1 114 ? -36.75 21.656 5.711 1 36.03 114 LYS B CA 1
ATOM 5890 C C . LYS B 1 114 ? -36.75 23.078 6.254 1 36.03 114 LYS B C 1
ATOM 5892 O O . LYS B 1 114 ? -37.312 23.359 7.312 1 36.03 114 LYS B O 1
ATOM 5897 N N . HIS B 1 115 ? -36.031 24 5.652 1 34.94 115 HIS B N 1
ATOM 5898 C CA . HIS B 1 115 ? -36.094 25.375 6.109 1 34.94 115 HIS B CA 1
ATOM 5899 C C . HIS B 1 115 ? -37.469 26 5.824 1 34.94 115 HIS B C 1
ATOM 5901 O O . HIS B 1 115 ? -37.688 27.156 6.145 1 34.94 115 HIS B O 1
ATOM 5907 N N . LYS B 1 116 ? -38.188 25.609 5.023 1 35.16 116 LYS B N 1
ATOM 5908 C CA . LYS B 1 116 ? -39.5 26.297 4.984 1 35.16 116 LYS B CA 1
ATOM 5909 C C . LYS B 1 116 ? -40.125 26.344 6.371 1 35.16 116 LYS B C 1
ATOM 5911 O O . LYS B 1 116 ? -40.906 27.266 6.664 1 35.16 116 LYS B O 1
ATOM 5916 N N . SER B 1 117 ? -40.125 25.297 7.047 1 33.91 117 SER B N 1
ATOM 5917 C CA . SER B 1 117 ? -40.906 25.453 8.273 1 33.91 117 SER B CA 1
ATOM 5918 C C . SER B 1 117 ? -40.094 26.156 9.352 1 33.91 117 SER B C 1
ATOM 5920 O O . SER B 1 117 ? -40.656 26.578 10.375 1 33.91 117 SER B O 1
ATOM 5922 N N . ASP B 1 118 ? -38.656 25.844 9.703 1 36.12 118 ASP B N 1
ATOM 5923 C CA . ASP B 1 118 ? -38.094 26.391 10.93 1 36.12 118 ASP B CA 1
ATOM 5924 C C . ASP B 1 118 ? -37.5 27.781 10.68 1 36.12 118 ASP B C 1
ATOM 5926 O O . ASP B 1 118 ? -36.562 27.922 9.867 1 36.12 118 ASP B O 1
ATOM 5930 N N . PRO B 1 119 ? -38.156 28.969 10.812 1 37.66 119 PRO B N 1
ATOM 5931 C CA . PRO B 1 119 ? -37.75 30.375 10.695 1 37.66 119 PRO B CA 1
ATOM 5932 C C . PRO B 1 119 ? -36.281 30.609 11.086 1 37.66 119 PRO B C 1
ATOM 5934 O O . PRO B 1 119 ? -35.719 31.656 10.75 1 37.66 119 PRO B O 1
ATOM 5937 N N . THR B 1 120 ? -35.688 30.281 12.281 1 41.06 120 THR B N 1
ATOM 5938 C CA . THR B 1 120 ? -34.469 30.828 12.906 1 41.06 120 THR B CA 1
ATOM 5939 C C . THR B 1 120 ? -33.219 30.297 12.227 1 41.06 120 THR B C 1
ATOM 5941 O O . THR B 1 120 ? -32.5 29.484 12.797 1 41.06 120 THR B O 1
ATOM 5944 N N . ARG B 1 121 ? -33.094 30.125 11.086 1 48.78 121 ARG B N 1
ATOM 5945 C CA . ARG B 1 121 ? -31.969 29.422 10.484 1 48.78 121 ARG B CA 1
ATOM 5946 C C . ARG B 1 121 ? -30.719 30.297 10.469 1 48.78 121 ARG B C 1
ATOM 5948 O O . ARG B 1 121 ? -30.516 31.078 9.523 1 48.78 121 ARG B O 1
ATOM 5955 N N . TYR B 1 122 ? -30.234 30.891 11.5 1 48.88 122 TYR B N 1
ATOM 5956 C CA . TYR B 1 122 ? -28.984 31.641 11.539 1 48.88 122 TYR B CA 1
ATOM 5957 C C . TYR B 1 122 ? -27.797 30.734 11.219 1 48.88 122 TYR B C 1
ATOM 5959 O O . TYR B 1 122 ? -27.828 29.531 11.523 1 48.88 122 TYR B O 1
ATOM 5967 N N . LEU B 1 123 ? -27.031 31.203 10.188 1 51.69 123 LEU B N 1
ATOM 5968 C CA . LEU B 1 123 ? -25.781 30.516 9.906 1 51.69 123 LEU B CA 1
ATOM 5969 C C . LEU B 1 123 ? -24.641 31.078 10.75 1 51.69 123 LEU B C 1
ATOM 5971 O O . LEU B 1 123 ? -24.453 32.281 10.812 1 51.69 123 LEU B O 1
ATOM 5975 N N . SER B 1 124 ? -24.062 30.25 11.539 1 56.94 124 SER B N 1
ATOM 5976 C CA . SER B 1 124 ? -22.953 30.641 12.406 1 56.94 124 SER B CA 1
ATOM 5977 C C . SER B 1 124 ? -21.672 30.859 11.602 1 56.94 124 SER B C 1
ATOM 5979 O O . SER B 1 124 ? -21.453 30.203 10.586 1 56.94 124 SER B O 1
ATOM 5981 N N . ARG B 1 125 ? -20.906 31.812 11.867 1 55 125 ARG B N 1
ATOM 5982 C CA . ARG B 1 125 ? -19.641 32.156 11.219 1 55 125 ARG B CA 1
ATOM 5983 C C . ARG B 1 125 ? -18.641 31.016 11.297 1 55 125 ARG B C 1
ATOM 5985 O O . ARG B 1 125 ? -17.906 30.766 10.352 1 55 125 ARG B O 1
ATOM 5992 N N . PHE B 1 126 ? -18.625 30.391 12.445 1 60.06 126 PHE B N 1
ATOM 5993 C CA . PHE B 1 126 ? -17.609 29.359 12.656 1 60.06 126 PHE B CA 1
ATOM 5994 C C . PHE B 1 126 ? -18.219 27.969 12.562 1 60.06 126 PHE B C 1
ATOM 5996 O O . PHE B 1 126 ? -18 27.141 13.445 1 60.06 126 PHE B O 1
ATOM 6003 N N . ASN B 1 127 ? -19.078 27.734 11.531 1 56.16 127 ASN B N 1
ATOM 6004 C CA . ASN B 1 127 ? -19.641 26.406 11.297 1 56.16 127 ASN B CA 1
ATOM 6005 C C . ASN B 1 127 ? -18.797 25.609 10.297 1 56.16 127 ASN B C 1
ATOM 6007 O O . ASN B 1 127 ? -19.172 24.5 9.914 1 56.16 127 ASN B O 1
ATOM 6011 N N . ASP B 1 128 ? -17.672 26.156 10.047 1 61.62 128 ASP B N 1
ATOM 6012 C CA . ASP B 1 128 ? -16.859 25.641 8.953 1 61.62 128 ASP B CA 1
ATOM 6013 C C . ASP B 1 128 ? -16.125 24.359 9.375 1 61.62 128 ASP B C 1
ATOM 6015 O O . ASP B 1 128 ? -15.867 23.484 8.547 1 61.62 128 ASP B O 1
ATOM 6019 N N . ILE B 1 129 ? -15.867 24.328 10.719 1 69.94 129 ILE B N 1
ATOM 6020 C CA . ILE B 1 129 ? -15.047 23.188 11.148 1 69.94 129 ILE B CA 1
ATOM 6021 C C . ILE B 1 129 ? -15.781 22.406 12.227 1 69.94 129 ILE B C 1
ATOM 6023 O O . ILE B 1 129 ? -16.328 22.984 13.172 1 69.94 129 ILE B O 1
ATOM 6027 N N . SER B 1 130 ? -16.031 21.172 11.914 1 71.06 130 SER B N 1
ATOM 6028 C CA . SER B 1 130 ? -16.594 20.297 12.938 1 71.06 130 SER B CA 1
ATOM 6029 C C . SER B 1 130 ? -15.586 19.234 13.359 1 71.06 130 SER B C 1
ATOM 6031 O O . SER B 1 130 ? -14.828 18.719 12.523 1 71.06 130 SER B O 1
ATOM 6033 N N . PHE B 1 131 ? -15.516 19.172 14.68 1 73.81 131 PHE B N 1
ATOM 6034 C CA . PHE B 1 131 ? -14.641 18.141 15.219 1 73.81 131 PHE B CA 1
ATOM 6035 C C . PHE B 1 131 ? -15.383 16.812 15.383 1 73.81 131 PHE B C 1
ATOM 6037 O O . PHE B 1 131 ? -16.562 16.797 15.727 1 73.81 131 PHE B O 1
ATOM 6044 N N . LYS B 1 132 ? -14.688 15.766 15.062 1 75.25 132 LYS B N 1
ATOM 6045 C CA . LYS B 1 132 ? -15.258 14.43 15.242 1 75.25 132 LYS B CA 1
ATOM 6046 C C . LYS B 1 132 ? -15.203 14.008 16.703 1 75.25 132 LYS B C 1
ATOM 6048 O O . LYS B 1 132 ? -14.219 14.281 17.406 1 75.25 132 LYS B O 1
ATOM 6053 N N . ALA B 1 133 ? -16.25 13.383 17.141 1 74.38 133 ALA B N 1
ATOM 6054 C CA . ALA B 1 133 ? -16.312 12.938 18.531 1 74.38 133 ALA B CA 1
ATOM 6055 C C . ALA B 1 133 ? -15.203 11.945 18.844 1 74.38 133 ALA B C 1
ATOM 6057 O O . ALA B 1 133 ? -14.578 12.023 19.891 1 74.38 133 ALA B O 1
ATOM 6058 N N . LYS B 1 134 ? -15.055 10.977 17.906 1 76.12 134 LYS B N 1
ATOM 6059 C CA . LYS B 1 134 ? -13.961 10.016 18.016 1 76.12 134 LYS B CA 1
ATOM 6060 C C . LYS B 1 134 ? -13.461 9.586 16.641 1 76.12 134 LYS B C 1
ATOM 6062 O O . LYS B 1 134 ? -14.25 9.234 15.773 1 76.12 134 LYS B O 1
ATOM 6067 N N . SER B 1 135 ? -12.227 9.891 16.547 1 84.81 135 SER B N 1
ATOM 6068 C CA . SER B 1 135 ? -11.633 9.445 15.289 1 84.81 135 SER B CA 1
ATOM 6069 C C . SER B 1 135 ? -10.211 8.945 15.5 1 84.81 135 SER B C 1
ATOM 6071 O O . SER B 1 135 ? -9.578 9.25 16.516 1 84.81 135 SER B O 1
ATOM 6073 N N . ALA B 1 136 ? -9.859 8 14.656 1 89.31 136 ALA B N 1
ATOM 6074 C CA . ALA B 1 136 ? -8.492 7.488 14.648 1 89.31 136 ALA B CA 1
ATOM 6075 C C . ALA B 1 136 ? -7.781 7.848 13.352 1 89.31 136 ALA B C 1
ATOM 6077 O O . ALA B 1 136 ? -8.422 8.023 12.305 1 89.31 136 ALA B O 1
ATOM 6078 N N . SER B 1 137 ? -6.5 8.078 13.562 1 93.25 137 SER B N 1
ATOM 6079 C CA . SER B 1 137 ? -5.707 8.281 12.352 1 93.25 137 SER B CA 1
ATOM 6080 C C . SER B 1 137 ? -5.719 7.031 11.477 1 93.25 137 SER B C 1
ATOM 6082 O O . SER B 1 137 ? -5.906 5.918 11.969 1 93.25 137 SER B O 1
ATOM 6084 N N . ILE B 1 138 ? -5.488 7.164 10.219 1 92.56 138 ILE B N 1
ATOM 6085 C CA . ILE B 1 138 ? -5.68 6.113 9.227 1 92.56 138 ILE B CA 1
ATOM 6086 C C . ILE B 1 138 ? -4.844 4.891 9.602 1 92.56 138 ILE B C 1
ATOM 6088 O O . ILE B 1 138 ? -5.363 3.773 9.672 1 92.56 138 ILE B O 1
ATOM 6092 N N . PHE B 1 139 ? -3.561 5.008 9.945 1 92.88 139 PHE B N 1
ATOM 6093 C CA . PHE B 1 139 ? -2.652 3.889 10.172 1 92.88 139 PHE B CA 1
ATOM 6094 C C . PHE B 1 139 ? -2.854 3.299 11.562 1 92.88 139 PHE B C 1
ATOM 6096 O O . PHE B 1 139 ? -2.301 2.242 11.875 1 92.88 139 PHE B O 1
ATOM 6103 N N . ASP B 1 140 ? -3.715 4.02 12.352 1 91.88 140 ASP B N 1
ATOM 6104 C CA . ASP B 1 140 ? -4.031 3.506 13.68 1 91.88 140 ASP B CA 1
ATOM 6105 C C . ASP B 1 140 ? -5.48 3.027 13.758 1 91.88 140 ASP B C 1
ATOM 6107 O O . ASP B 1 140 ? -5.941 2.59 14.812 1 91.88 140 ASP B O 1
ATOM 6111 N N . SER B 1 141 ? -6.176 3.059 12.656 1 90.94 141 SER B N 1
ATOM 6112 C CA . SER B 1 141 ? -7.594 2.711 12.633 1 90.94 141 SER B CA 1
ATOM 6113 C C . SER B 1 141 ? -7.789 1.22 12.375 1 90.94 141 SER B C 1
ATOM 6115 O O . SER B 1 141 ? -7.008 0.601 11.648 1 90.94 141 SER B O 1
ATOM 6117 N N . ASP B 1 142 ? -8.812 0.67 12.859 1 87.19 142 ASP B N 1
ATOM 6118 C CA . ASP B 1 142 ? -9.164 -0.728 12.633 1 87.19 142 ASP B CA 1
ATOM 6119 C C . ASP B 1 142 ? -9.633 -0.948 11.195 1 87.19 142 ASP B C 1
ATOM 6121 O O . ASP B 1 142 ? -9.43 -2.021 10.625 1 87.19 142 ASP B O 1
ATOM 6125 N N . GLU B 1 143 ? -10.172 0.115 10.695 1 87.56 143 GLU B N 1
ATOM 6126 C CA . GLU B 1 143 ? -10.648 0.029 9.312 1 87.56 143 GLU B CA 1
ATOM 6127 C C . GLU B 1 143 ? -9.484 -0.22 8.352 1 87.56 143 GLU B C 1
ATOM 6129 O O . GLU B 1 143 ? -9.633 -0.974 7.387 1 87.56 143 GLU B O 1
ATOM 6134 N N . PHE B 1 144 ? -8.391 0.348 8.656 1 90.69 144 PHE B N 1
ATOM 6135 C CA . PHE B 1 144 ? -7.211 0.184 7.816 1 90.69 144 PHE B CA 1
ATOM 6136 C C . PHE B 1 144 ? -6.719 -1.259 7.844 1 90.69 144 PHE B C 1
ATOM 6138 O O . PHE B 1 144 ? -6.398 -1.831 6.801 1 90.69 144 PHE B O 1
ATOM 6145 N N . TYR B 1 145 ? -6.754 -1.923 8.953 1 88.69 145 TYR B N 1
ATOM 6146 C CA . TYR B 1 145 ? -6.199 -3.264 9.102 1 88.69 145 TYR B CA 1
ATOM 6147 C C . TYR B 1 145 ? -7.199 -4.32 8.648 1 88.69 145 TYR B C 1
ATOM 6149 O O . TYR B 1 145 ? -6.875 -5.512 8.602 1 88.69 145 TYR B O 1
ATOM 6157 N N . ASN B 1 146 ? -8.359 -3.809 8.281 1 87.38 146 ASN B N 1
ATOM 6158 C CA . ASN B 1 146 ? -9.336 -4.723 7.699 1 87.38 146 ASN B CA 1
ATOM 6159 C C . ASN B 1 146 ? -9.336 -4.656 6.176 1 87.38 146 ASN B C 1
ATOM 6161 O O . ASN B 1 146 ? -10.023 -5.434 5.512 1 87.38 146 ASN B O 1
ATOM 6165 N N . THR B 1 147 ? -8.508 -3.773 5.746 1 87.88 147 THR B N 1
ATOM 6166 C CA . THR B 1 147 ? -8.367 -3.705 4.297 1 87.88 147 THR B CA 1
ATOM 6167 C C . THR B 1 147 ? -7.332 -4.715 3.807 1 87.88 147 THR B C 1
ATOM 6169 O O . THR B 1 147 ? -6.551 -5.242 4.598 1 87.88 147 THR B O 1
ATOM 6172 N N . ASP B 1 148 ? -7.332 -4.922 2.494 1 89.56 148 ASP B N 1
ATOM 6173 C CA . ASP B 1 148 ? -6.402 -5.863 1.877 1 89.56 148 ASP B CA 1
ATOM 6174 C C . ASP B 1 148 ? -5.047 -5.211 1.621 1 89.56 148 ASP B C 1
ATOM 6176 O O . ASP B 1 148 ? -4.133 -5.848 1.1 1 89.56 148 ASP B O 1
ATOM 6180 N N . TYR B 1 149 ? -4.859 -3.975 2.16 1 90.19 149 TYR B N 1
ATOM 6181 C CA . TYR B 1 149 ? -3.666 -3.277 1.695 1 90.19 149 TYR B CA 1
ATOM 6182 C C . TYR B 1 149 ? -2.807 -2.826 2.869 1 90.19 149 TYR B C 1
ATOM 6184 O O . TYR B 1 149 ? -1.812 -2.119 2.684 1 90.19 149 TYR B O 1
ATOM 6192 N N . PHE B 1 150 ? -3.154 -3.271 4.09 1 92 150 PHE B N 1
ATOM 6193 C CA . PHE B 1 150 ? -2.365 -2.877 5.254 1 92 150 PHE B CA 1
ATOM 6194 C C . PHE B 1 150 ? -0.982 -3.516 5.211 1 92 150 PHE B C 1
ATOM 6196 O O . PHE B 1 150 ? -0.056 -3.047 5.875 1 92 150 PHE B O 1
ATOM 6203 N N . GLY B 1 151 ? -0.833 -4.586 4.41 1 92.19 151 GLY B N 1
ATOM 6204 C CA . GLY B 1 151 ? 0.447 -5.258 4.266 1 92.19 151 GLY B CA 1
ATOM 6205 C C . GLY B 1 151 ? 1.521 -4.375 3.662 1 92.19 151 GLY B C 1
ATOM 6206 O O . GLY B 1 151 ? 2.707 -4.539 3.953 1 92.19 151 GLY B O 1
ATOM 6207 N N . PHE B 1 152 ? 1.106 -3.408 2.857 1 90.38 152 PHE B N 1
ATOM 6208 C CA . PHE B 1 152 ? 2.062 -2.477 2.271 1 90.38 152 PHE B CA 1
ATOM 6209 C C . PHE B 1 152 ? 2.689 -1.596 3.344 1 90.38 152 PHE B C 1
ATOM 6211 O O . PHE B 1 152 ? 3.877 -1.27 3.273 1 90.38 152 PHE B O 1
ATOM 6218 N N . TYR B 1 153 ? 1.887 -1.298 4.293 1 92.38 153 TYR B N 1
ATOM 6219 C CA . TYR B 1 153 ? 2.357 -0.499 5.418 1 92.38 153 TYR B CA 1
ATOM 6220 C C . TYR B 1 153 ? 3.367 -1.275 6.254 1 92.38 153 TYR B C 1
ATOM 6222 O O . TYR B 1 153 ? 4.406 -0.736 6.645 1 92.38 153 TYR B O 1
ATOM 6230 N N . ILE B 1 154 ? 3.131 -2.514 6.438 1 91.62 154 ILE B N 1
ATOM 6231 C CA . ILE B 1 154 ? 4.031 -3.365 7.207 1 91.62 154 ILE B CA 1
ATOM 6232 C C . ILE B 1 154 ? 5.324 -3.588 6.426 1 91.62 154 ILE B C 1
ATOM 6234 O O . ILE B 1 154 ? 6.414 -3.562 7.004 1 91.62 154 ILE B O 1
ATOM 6238 N N . LEU B 1 155 ? 5.137 -3.771 5.168 1 92.25 155 LEU B N 1
ATOM 6239 C CA . LEU B 1 155 ? 6.316 -3.943 4.324 1 92.25 155 LEU B CA 1
ATOM 6240 C C . LEU B 1 155 ? 7.223 -2.721 4.402 1 92.25 155 LEU B C 1
ATOM 6242 O O . LEU B 1 155 ? 8.445 -2.854 4.488 1 92.25 155 LEU B O 1
ATOM 6246 N N . PHE B 1 156 ? 6.68 -1.536 4.414 1 91 156 PHE B N 1
ATOM 6247 C CA . PHE B 1 156 ? 7.441 -0.294 4.496 1 91 156 PHE B CA 1
ATOM 6248 C C . PHE B 1 156 ? 8.266 -0.25 5.777 1 91 156 PHE B C 1
ATOM 6250 O O . PHE B 1 156 ? 9.461 0.046 5.738 1 91 156 PHE B O 1
ATOM 6257 N N . TRP B 1 157 ? 7.656 -0.552 6.84 1 91 157 TRP B N 1
ATOM 6258 C CA . TRP B 1 157 ? 8.344 -0.455 8.125 1 91 157 TRP B CA 1
ATOM 6259 C C . TRP B 1 157 ? 9.375 -1.571 8.273 1 91 157 TRP B C 1
ATOM 6261 O O . TRP B 1 157 ? 10.414 -1.38 8.906 1 91 157 TRP B O 1
ATOM 6271 N N . LEU B 1 158 ? 9.109 -2.736 7.703 1 89.62 158 LEU B N 1
ATOM 6272 C CA . LEU B 1 158 ? 10.086 -3.82 7.754 1 89.62 158 LEU B CA 1
ATOM 6273 C C . LEU B 1 158 ? 11.312 -3.488 6.906 1 89.62 158 LEU B C 1
ATOM 6275 O O . LEU B 1 158 ? 12.438 -3.775 7.305 1 89.62 158 LEU B O 1
ATOM 6279 N N . CYS B 1 159 ? 11.086 -2.924 5.762 1 86.56 159 CYS B N 1
ATOM 6280 C CA . CYS B 1 159 ? 12.188 -2.498 4.914 1 86.56 159 CYS B CA 1
ATOM 6281 C C . CYS B 1 159 ? 13.039 -1.44 5.613 1 86.56 159 CYS B C 1
ATOM 6283 O O . CYS B 1 159 ? 14.266 -1.493 5.566 1 86.56 159 CYS B O 1
ATOM 6285 N N . THR B 1 160 ? 12.336 -0.532 6.266 1 86.44 160 THR B N 1
ATOM 6286 C CA . THR B 1 160 ? 13.039 0.516 6.996 1 86.44 160 THR B CA 1
ATOM 6287 C C . THR B 1 160 ? 13.844 -0.076 8.148 1 86.44 160 THR B C 1
ATOM 6289 O O . THR B 1 160 ? 14.984 0.33 8.391 1 86.44 160 THR B O 1
ATOM 6292 N N . ALA B 1 161 ? 13.266 -1.006 8.836 1 85.25 161 ALA B N 1
ATOM 6293 C CA . ALA B 1 161 ? 13.953 -1.68 9.938 1 85.25 161 ALA B CA 1
ATOM 6294 C C . ALA B 1 161 ? 15.188 -2.43 9.438 1 85.25 161 ALA B C 1
ATOM 6296 O O . ALA B 1 161 ? 16.234 -2.439 10.102 1 85.25 161 ALA B O 1
ATOM 6297 N N . PHE B 1 162 ? 15.031 -2.971 8.312 1 83.12 162 PHE B N 1
ATOM 6298 C CA . PHE B 1 162 ? 16.141 -3.717 7.742 1 83.12 162 PHE B CA 1
ATOM 6299 C C . PHE B 1 162 ? 17.281 -2.781 7.363 1 83.12 162 PHE B C 1
ATOM 6301 O O . PHE B 1 162 ? 18.453 -3.104 7.574 1 83.12 162 PHE B O 1
ATOM 6308 N N . VAL B 1 163 ? 16.953 -1.647 6.816 1 77.25 163 VAL B N 1
ATOM 6309 C CA . VAL B 1 163 ? 17.969 -0.671 6.445 1 77.25 163 VAL B CA 1
ATOM 6310 C C . VAL B 1 163 ? 18.703 -0.179 7.699 1 77.25 163 VAL B C 1
ATOM 6312 O O . VAL B 1 163 ? 19.922 -0.024 7.695 1 77.25 163 VAL B O 1
ATOM 6315 N N . ALA B 1 164 ? 17.906 -0.001 8.711 1 80.75 164 ALA B N 1
ATOM 6316 C CA . ALA B 1 164 ? 18.5 0.405 9.984 1 80.75 164 ALA B CA 1
ATOM 6317 C C . ALA B 1 164 ? 19.422 -0.685 10.531 1 80.75 164 ALA B C 1
ATOM 6319 O O . ALA B 1 164 ? 20.531 -0.4 10.984 1 80.75 164 ALA B O 1
ATOM 6320 N N . LEU B 1 165 ? 18.969 -1.905 10.406 1 80.81 165 LEU B N 1
ATOM 6321 C CA . LEU B 1 165 ? 19.75 -3.033 10.898 1 80.81 165 LEU B CA 1
ATOM 6322 C C . LEU B 1 165 ? 21.031 -3.201 10.078 1 80.81 165 LEU B C 1
ATOM 6324 O O . LEU B 1 165 ? 22.094 -3.465 10.641 1 80.81 165 LEU B O 1
ATOM 6328 N N . ASN B 1 166 ? 20.875 -3.068 8.844 1 77.81 166 ASN B N 1
ATOM 6329 C CA . ASN B 1 166 ? 22.047 -3.162 7.961 1 77.81 166 ASN B CA 1
ATOM 6330 C C . ASN B 1 166 ? 23.078 -2.102 8.289 1 77.81 166 ASN B C 1
ATOM 6332 O O . ASN B 1 166 ? 24.281 -2.396 8.336 1 77.81 166 ASN B O 1
ATOM 6336 N N . SER B 1 167 ? 22.656 -0.927 8.609 1 74.19 167 SER B N 1
ATOM 6337 C CA . SER B 1 167 ? 23.562 0.162 8.961 1 74.19 167 SER B CA 1
ATOM 6338 C C . SER B 1 167 ? 24.234 -0.09 10.305 1 74.19 167 SER B C 1
ATOM 6340 O O . SER B 1 167 ? 25.422 0.186 10.469 1 74.19 167 SER B O 1
ATOM 6342 N N . LEU B 1 168 ? 23.531 -0.658 11.211 1 76.5 168 LEU B N 1
ATOM 6343 C CA . LEU B 1 168 ? 24.078 -0.936 12.539 1 76.5 168 LEU B CA 1
ATOM 6344 C C . LEU B 1 168 ? 25.078 -2.076 12.484 1 76.5 168 LEU B C 1
ATOM 6346 O O . LEU B 1 168 ? 26.125 -2.025 13.164 1 76.5 168 LEU B O 1
ATOM 6350 N N . VAL B 1 169 ? 24.75 -3.051 11.703 1 77.88 169 VAL B N 1
ATOM 6351 C CA . VAL B 1 169 ? 25.641 -4.207 11.578 1 77.88 169 VAL B CA 1
ATOM 6352 C C . VAL B 1 169 ? 26.953 -3.783 10.93 1 77.88 169 VAL B C 1
ATOM 6354 O O . VAL B 1 169 ? 28.031 -4.16 11.398 1 77.88 169 VAL B O 1
ATOM 6357 N N . HIS B 1 170 ? 26.875 -2.912 9.961 1 72.88 170 HIS B N 1
ATOM 6358 C CA . HIS B 1 170 ? 28.094 -2.451 9.305 1 72.88 170 HIS B CA 1
ATOM 6359 C C . HIS B 1 170 ? 28.875 -1.498 10.203 1 72.88 170 HIS B C 1
ATOM 6361 O O . HIS B 1 170 ? 30.109 -1.514 10.203 1 72.88 170 HIS B O 1
ATOM 6367 N N . ALA B 1 171 ? 28.234 -0.769 10.961 1 71.31 171 ALA B N 1
ATOM 6368 C CA . ALA B 1 171 ? 28.891 0.131 11.898 1 71.31 171 ALA B CA 1
ATOM 6369 C C . ALA B 1 171 ? 29.625 -0.652 12.984 1 71.31 171 ALA B C 1
ATOM 6371 O O . ALA B 1 171 ? 30.734 -0.289 13.391 1 71.31 171 ALA B O 1
ATOM 6372 N N . TYR B 1 172 ? 28.969 -1.736 13.367 1 73.88 172 TYR B N 1
ATOM 6373 C CA . TYR B 1 172 ? 29.531 -2.52 14.469 1 73.88 172 TYR B CA 1
ATOM 6374 C C . TYR B 1 172 ? 30.688 -3.393 13.984 1 73.88 172 TYR B C 1
ATOM 6376 O O . TYR B 1 172 ? 31.719 -3.498 14.656 1 73.88 172 TYR B O 1
ATOM 6384 N N . PHE B 1 173 ? 30.547 -3.918 12.852 1 72.25 173 PHE B N 1
ATOM 6385 C CA . PHE B 1 173 ? 31.531 -4.887 12.414 1 72.25 173 PHE B CA 1
ATOM 6386 C C . PHE B 1 173 ? 32.656 -4.203 11.641 1 72.25 173 PHE B C 1
ATOM 6388 O O . PHE B 1 173 ? 33.781 -4.688 11.609 1 72.25 173 PHE B O 1
ATOM 6395 N N . GLU B 1 174 ? 32.281 -3.037 11.008 1 67.88 174 GLU B N 1
ATOM 6396 C CA . GLU B 1 174 ? 33.312 -2.4 10.203 1 67.88 174 GLU B CA 1
ATOM 6397 C C . GLU B 1 174 ? 33.906 -1.208 10.938 1 67.88 174 GLU B C 1
ATOM 6399 O O . GLU B 1 174 ? 34.688 -0.446 10.359 1 67.88 174 GLU B O 1
ATOM 6404 N N . ASN B 1 175 ? 33.969 -1.138 12.156 1 61 175 ASN B N 1
ATOM 6405 C CA . ASN B 1 175 ? 34.625 -0.202 13.062 1 61 175 ASN B CA 1
ATOM 6406 C C . ASN B 1 175 ? 34.344 1.247 12.68 1 61 175 ASN B C 1
ATOM 6408 O O . ASN B 1 175 ? 35.25 2.068 12.609 1 61 175 ASN B O 1
ATOM 6412 N N . THR B 1 176 ? 33.156 1.361 12.375 1 65.75 176 THR B N 1
ATOM 6413 C CA . THR B 1 176 ? 32.812 2.736 12.031 1 65.75 176 THR B CA 1
ATOM 6414 C C . THR B 1 176 ? 32.594 3.574 13.289 1 65.75 176 THR B C 1
ATOM 6416 O O . THR B 1 176 ? 32.531 3.035 14.391 1 65.75 176 THR B O 1
ATOM 6419 N N . VAL B 1 177 ? 32.875 4.785 13.32 1 75.62 177 VAL B N 1
ATOM 6420 C CA . VAL B 1 177 ? 32.688 5.797 14.359 1 75.62 177 VAL B CA 1
ATOM 6421 C C . VAL B 1 177 ? 31.375 5.531 15.102 1 75.62 177 VAL B C 1
ATOM 6423 O O . VAL B 1 177 ? 30.359 5.227 14.484 1 75.62 177 VAL B O 1
ATOM 6426 N N . PRO B 1 178 ? 31.609 5.355 16.406 1 79.38 178 PRO B N 1
ATOM 6427 C CA . PRO B 1 178 ? 30.391 5.137 17.188 1 79.38 178 PRO B CA 1
ATOM 6428 C C . PRO B 1 178 ? 29.312 6.188 16.922 1 79.38 178 PRO B C 1
ATOM 6430 O O . PRO B 1 178 ? 29.625 7.305 16.516 1 79.38 178 PRO B O 1
ATOM 6433 N N . PHE B 1 179 ? 28.109 5.918 17.234 1 79.75 179 PHE B N 1
ATOM 6434 C CA . PHE B 1 179 ? 26.953 6.727 16.891 1 79.75 179 PHE B CA 1
ATOM 6435 C C . PHE B 1 179 ? 27 8.078 17.594 1 79.75 179 PHE B C 1
ATOM 6437 O O . PHE B 1 179 ? 26.594 9.094 17.016 1 79.75 179 PHE B O 1
ATOM 6444 N N . TYR B 1 180 ? 27.5 8.125 18.859 1 81.75 180 TYR B N 1
ATOM 6445 C CA . TYR B 1 180 ? 27.5 9.352 19.641 1 81.75 180 TYR B CA 1
ATOM 6446 C C . TYR B 1 180 ? 28.5 10.352 19.062 1 81.75 180 TYR B C 1
ATOM 6448 O O . TYR B 1 180 ? 28.469 11.539 19.391 1 81.75 180 TYR B O 1
ATOM 6456 N N . LYS B 1 181 ? 29.375 9.867 18.109 1 85.94 181 LYS B N 1
ATOM 6457 C CA . LYS B 1 181 ? 30.391 10.742 17.531 1 85.94 181 LYS B CA 1
ATOM 6458 C C . LYS B 1 181 ? 30.047 11.109 16.094 1 85.94 181 LYS B C 1
ATOM 6460 O O . LYS B 1 181 ? 30.859 11.727 15.391 1 85.94 181 LYS B O 1
ATOM 6465 N N . TRP B 1 182 ? 28.859 10.805 15.766 1 87.44 182 TRP B N 1
ATOM 6466 C CA . TRP B 1 182 ? 28.406 11.188 14.43 1 87.44 182 TRP B CA 1
ATOM 6467 C C . TRP B 1 182 ? 28.266 12.703 14.32 1 87.44 182 TRP B C 1
ATOM 6469 O O . TRP B 1 182 ? 27.969 13.383 15.305 1 87.44 182 TRP B O 1
ATOM 6479 N N . THR B 1 183 ? 28.516 13.234 13.211 1 89.69 183 THR B N 1
ATOM 6480 C CA . THR B 1 183 ? 28.453 14.664 12.953 1 89.69 183 THR B CA 1
ATOM 6481 C C . THR B 1 183 ? 27.047 15.203 13.188 1 89.69 183 THR B C 1
ATOM 6483 O O . THR B 1 183 ? 26.875 16.266 13.789 1 89.69 183 THR B O 1
ATOM 6486 N N . VAL B 1 184 ? 26.109 14.5 12.766 1 90.19 184 VAL B N 1
ATOM 6487 C CA . VAL B 1 184 ? 24.734 14.938 12.898 1 90.19 184 VAL B CA 1
ATOM 6488 C C . VAL B 1 184 ? 24.328 14.945 14.367 1 90.19 184 VAL B C 1
ATOM 6490 O O . VAL B 1 184 ? 23.625 15.852 14.82 1 90.19 184 VAL B O 1
ATOM 6493 N N . VAL B 1 185 ? 24.812 13.984 15.109 1 90.25 185 VAL B N 1
ATOM 6494 C CA . VAL B 1 185 ? 24.484 13.898 16.531 1 90.25 185 VAL B CA 1
ATOM 6495 C C . VAL B 1 185 ? 25.156 15.039 17.281 1 90.25 185 VAL B C 1
ATOM 6497 O O . VAL B 1 185 ? 24.562 15.617 18.203 1 90.25 185 VAL B O 1
ATOM 6500 N N . LYS B 1 186 ? 26.328 15.359 16.875 1 91.38 186 LYS B N 1
ATOM 6501 C CA . LYS B 1 186 ? 27.031 16.484 17.484 1 91.38 186 LYS B CA 1
ATOM 6502 C C . LYS B 1 186 ? 26.281 17.797 17.25 1 91.38 186 LYS B C 1
ATOM 6504 O O . LYS B 1 186 ? 26.156 18.625 18.156 1 91.38 186 LYS B O 1
ATOM 6509 N N . LEU B 1 187 ? 25.781 17.906 16.125 1 90 187 LEU B N 1
ATOM 6510 C CA . LEU B 1 187 ? 25.016 19.094 15.781 1 90 187 LEU B CA 1
ATOM 6511 C C . LEU B 1 187 ? 23.719 19.172 16.594 1 90 187 LEU B C 1
ATOM 6513 O O . LEU B 1 187 ? 23.312 20.25 17.031 1 90 187 LEU B O 1
ATOM 6517 N N . LEU B 1 188 ? 23.141 18.078 16.844 1 90.25 188 LEU B N 1
ATOM 6518 C CA . LEU B 1 188 ? 21.875 18.016 17.578 1 90.25 188 LEU B CA 1
ATOM 6519 C C . LEU B 1 188 ? 22.109 18.281 19.062 1 90.25 188 LEU B C 1
ATOM 6521 O O . LEU B 1 188 ? 21.25 18.859 19.734 1 90.25 188 LEU B O 1
ATOM 6525 N N . ARG B 1 189 ? 23.219 17.906 19.531 1 90.44 189 ARG B N 1
ATOM 6526 C CA . ARG B 1 189 ? 23.516 18.047 20.953 1 90.44 189 ARG B CA 1
ATOM 6527 C C . ARG B 1 189 ? 24.031 19.453 21.266 1 90.44 189 ARG B C 1
ATOM 6529 O O . ARG B 1 189 ? 23.969 19.891 22.422 1 90.44 189 ARG B O 1
ATOM 6536 N N . GLN B 1 190 ? 24.344 20.047 20.203 1 90.44 190 GLN B N 1
ATOM 6537 C CA . GLN B 1 190 ? 24.875 21.391 20.422 1 90.44 190 GLN B CA 1
ATOM 6538 C C . GLN B 1 190 ? 23.797 22.328 20.969 1 90.44 190 GLN B C 1
ATOM 6540 O O . GLN B 1 190 ? 22.734 22.469 20.359 1 90.44 190 GLN B O 1
ATOM 6545 N N . ASP B 1 191 ? 23.922 22.938 22.172 1 90.69 191 ASP B N 1
ATOM 6546 C CA . ASP B 1 191 ? 23.094 23.953 22.797 1 90.69 191 ASP B CA 1
ATOM 6547 C C . ASP B 1 191 ? 21.703 23.422 23.094 1 90.69 191 ASP B C 1
ATOM 6549 O O . ASP B 1 191 ? 20.719 24.156 22.984 1 90.69 191 ASP B O 1
ATOM 6553 N N . LEU B 1 192 ? 21.594 22.172 23.312 1 91.94 192 LEU B N 1
ATOM 6554 C CA . LEU B 1 192 ? 20.297 21.531 23.516 1 91.94 192 LEU B CA 1
ATOM 6555 C C . LEU B 1 192 ? 19.531 22.188 24.656 1 91.94 192 LEU B C 1
ATOM 6557 O O . LEU B 1 192 ? 18.344 22.5 24.516 1 91.94 192 LEU B O 1
ATOM 6561 N N . PHE B 1 193 ? 20.156 22.516 25.719 1 93.62 193 PHE B N 1
ATOM 6562 C CA . PHE B 1 193 ? 19.484 23.094 26.891 1 93.62 193 PHE B CA 1
ATOM 6563 C C . PHE B 1 193 ? 19.125 24.547 26.641 1 93.62 193 PHE B C 1
ATOM 6565 O O . PHE B 1 193 ? 18.078 25.016 27.094 1 93.62 193 PHE B O 1
ATOM 6572 N N . LYS B 1 194 ? 19.969 25.219 25.922 1 94.62 194 LYS B N 1
ATOM 6573 C CA . LYS B 1 194 ? 19.656 26.609 25.562 1 94.62 194 LYS B CA 1
ATOM 6574 C C . LYS B 1 194 ? 18.438 26.672 24.641 1 94.62 194 LYS B C 1
ATOM 6576 O O . LYS B 1 194 ? 17.594 27.547 24.797 1 94.62 194 LYS B O 1
ATOM 6581 N N . VAL B 1 195 ? 18.438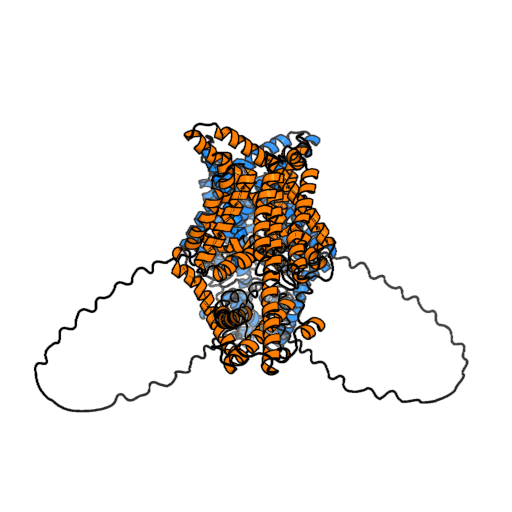 25.781 23.766 1 95.31 195 VAL B N 1
ATOM 6582 C CA . VAL B 1 195 ? 17.312 25.719 22.828 1 95.31 195 VAL B CA 1
ATOM 6583 C C . VAL B 1 195 ? 16.031 25.391 23.594 1 95.31 195 VAL B C 1
ATOM 6585 O O . VAL B 1 195 ? 14.984 25.984 23.328 1 95.31 195 VAL B O 1
ATOM 6588 N N . ALA B 1 196 ? 16.141 24.469 24.562 1 95.81 196 ALA B N 1
ATOM 6589 C CA . ALA B 1 196 ? 14.977 24.109 25.359 1 95.81 196 ALA B CA 1
ATOM 6590 C C . ALA B 1 196 ? 14.484 25.297 26.188 1 95.81 196 ALA B C 1
ATOM 6592 O O . ALA B 1 196 ? 13.273 25.484 26.344 1 95.81 196 ALA B O 1
ATOM 6593 N N . PHE B 1 197 ? 15.367 26.016 26.625 1 96.25 197 PHE B N 1
ATOM 6594 C CA . PHE B 1 197 ? 15.016 27.188 27.422 1 96.25 197 PHE B CA 1
ATOM 6595 C C . PHE B 1 197 ? 14.328 28.234 26.562 1 96.25 197 PHE B C 1
ATOM 6597 O O . PHE B 1 197 ? 13.32 28.812 26.984 1 96.25 197 PHE B O 1
ATOM 6604 N N . VAL B 1 198 ? 14.922 28.469 25.438 1 95.62 198 VAL B N 1
ATOM 6605 C CA . VAL B 1 198 ? 14.336 29.453 24.516 1 95.62 198 VAL B CA 1
ATOM 6606 C C . VAL B 1 198 ? 12.938 28.984 24.109 1 95.62 198 VAL B C 1
ATOM 6608 O O . VAL B 1 198 ? 12.008 29.797 24.031 1 95.62 198 VAL B O 1
ATOM 6611 N N . ASP B 1 199 ? 12.781 27.734 23.891 1 96.56 199 ASP B N 1
ATOM 6612 C CA . ASP B 1 199 ? 11.477 27.188 23.547 1 96.56 199 ASP B CA 1
ATOM 6613 C C . ASP B 1 199 ? 10.484 27.359 24.688 1 96.56 199 ASP B C 1
ATOM 6615 O O . ASP B 1 199 ? 9.312 27.672 24.453 1 96.56 199 ASP B O 1
ATOM 6619 N N . GLY B 1 200 ? 10.984 27.156 25.906 1 96.81 200 GLY B N 1
ATOM 6620 C CA . GLY B 1 200 ? 10.148 27.375 27.078 1 96.81 200 GLY B CA 1
ATOM 6621 C C . GLY B 1 200 ? 9.695 28.812 27.234 1 96.81 200 GLY B C 1
ATOM 6622 O O . GLY B 1 200 ? 8.547 29.078 27.594 1 96.81 200 GLY B O 1
ATOM 6623 N N . LEU B 1 201 ? 10.57 29.688 26.938 1 96.56 201 LEU B N 1
ATOM 6624 C CA . LEU B 1 201 ? 10.242 31.109 27 1 96.56 201 LEU B CA 1
ATOM 6625 C C . LEU B 1 201 ? 9.242 31.484 25.906 1 96.56 201 LEU B C 1
ATOM 6627 O O . LEU B 1 201 ? 8.359 32.312 26.125 1 96.56 201 LEU B O 1
ATOM 6631 N N . MET B 1 202 ? 9.461 30.953 24.766 1 97 202 MET B N 1
ATOM 6632 C CA . MET B 1 202 ? 8.531 31.172 23.656 1 97 202 MET B CA 1
ATOM 6633 C C . MET B 1 202 ? 7.129 30.719 24.031 1 97 202 MET B C 1
ATOM 6635 O O . MET B 1 202 ? 6.148 31.406 23.75 1 97 202 MET B O 1
ATOM 6639 N N . TYR B 1 203 ? 7.039 29.578 24.688 1 97.31 203 TYR B N 1
ATOM 6640 C CA . TYR B 1 203 ? 5.754 29.062 25.141 1 97.31 203 TYR B CA 1
ATOM 6641 C C . TYR B 1 203 ? 5.137 29.969 26.188 1 97.31 203 TYR B C 1
ATOM 6643 O O . TYR B 1 203 ? 3.943 30.281 26.141 1 97.31 203 TYR B O 1
ATOM 6651 N N . ALA B 1 204 ? 5.941 30.422 27.078 1 97.25 204 ALA B N 1
ATOM 6652 C CA . ALA B 1 204 ? 5.461 31.281 28.156 1 97.25 204 ALA B CA 1
ATOM 6653 C C . ALA B 1 204 ? 4.934 32.594 27.609 1 97.25 204 ALA B C 1
ATOM 6655 O O . ALA B 1 204 ? 3.91 33.125 28.078 1 97.25 204 ALA B O 1
ATOM 6656 N N . THR B 1 205 ? 5.59 33.125 26.656 1 96.94 205 THR B N 1
ATOM 6657 C CA . THR B 1 205 ? 5.199 34.438 26.109 1 96.94 205 THR B CA 1
ATOM 6658 C C . THR B 1 205 ? 3.959 34.312 25.234 1 96.94 205 THR B C 1
ATOM 6660 O O . THR B 1 205 ? 3.287 35.281 24.953 1 96.94 205 THR B O 1
ATOM 6663 N N . SER B 1 206 ? 3.645 33.125 24.781 1 97 206 SER B N 1
ATOM 6664 C CA . SER B 1 206 ? 2.447 32.906 23.984 1 97 206 SER B CA 1
ATOM 6665 C C . SER B 1 206 ? 1.183 33.094 24.812 1 97 206 SER B C 1
ATOM 6667 O O . SER B 1 206 ? 0.092 33.25 24.266 1 97 206 SER B O 1
ATOM 6669 N N . TYR B 1 207 ? 1.286 33.156 26.141 1 97.44 207 TYR B N 1
ATOM 6670 C CA . TYR B 1 207 ? 0.142 33.344 27.031 1 97.44 207 TYR B CA 1
ATOM 6671 C C . TYR B 1 207 ? -0.343 34.781 26.984 1 97.44 207 TYR B C 1
ATOM 6673 O O . TYR B 1 207 ? -1.348 35.125 27.625 1 97.44 207 TYR B O 1
ATOM 6681 N N . PHE B 1 208 ? 0.376 35.562 26.219 1 96.5 208 PHE B N 1
ATOM 6682 C CA . PHE B 1 208 ? -0.071 36.938 26.016 1 96.5 208 PHE B CA 1
ATOM 6683 C C . PHE B 1 208 ? -1.497 36.969 25.484 1 96.5 208 PHE B C 1
ATOM 6685 O O . PHE B 1 208 ? -2.285 37.844 25.844 1 96.5 208 PHE B O 1
ATOM 6692 N N . ALA B 1 209 ? -1.842 36.031 24.625 1 96.5 209 ALA B N 1
ATOM 6693 C CA . ALA B 1 209 ? -3.195 36 24.062 1 96.5 209 ALA B CA 1
ATOM 6694 C C . ALA B 1 209 ? -4.23 35.812 25.172 1 96.5 209 ALA B C 1
ATOM 6696 O O . ALA B 1 209 ? -5.297 36.438 25.141 1 96.5 209 ALA B O 1
ATOM 6697 N N . PHE B 1 210 ? -3.92 34.938 26.109 1 97 210 PHE B N 1
ATOM 6698 C CA . PHE B 1 210 ? -4.801 34.75 27.25 1 97 210 PHE B CA 1
ATOM 6699 C C . PHE B 1 210 ? -4.879 36 28.109 1 97 210 PHE B C 1
ATOM 6701 O O . PHE B 1 210 ? -5.965 36.438 28.516 1 97 210 PHE B O 1
ATOM 6708 N N . ASP B 1 211 ? -3.727 36.688 28.406 1 96.75 211 ASP B N 1
ATOM 6709 C CA . ASP B 1 211 ? -3.684 37.875 29.234 1 96.75 211 ASP B CA 1
ATOM 6710 C C . ASP B 1 211 ? -4.547 39 28.625 1 96.75 211 ASP B C 1
ATOM 6712 O O . ASP B 1 211 ? -5.242 39.719 29.344 1 96.75 211 ASP B O 1
ATOM 6716 N N . LEU B 1 212 ? -4.453 39.062 27.344 1 95.88 212 LEU B N 1
ATOM 6717 C CA . LEU B 1 212 ? -5.234 40.094 26.656 1 95.88 212 LEU B CA 1
ATOM 6718 C C . LEU B 1 212 ? -6.727 39.812 26.797 1 95.88 212 LEU B C 1
ATOM 6720 O O . LEU B 1 212 ? -7.508 40.75 27.062 1 95.88 212 LEU B O 1
ATOM 6724 N N . GLN B 1 213 ? -7.16 38.625 26.578 1 96 213 GLN B N 1
ATOM 6725 C CA . GLN B 1 213 ? -8.57 38.281 26.688 1 96 213 GLN B CA 1
ATOM 6726 C C . GLN B 1 213 ? -9.047 38.344 28.141 1 96 213 GLN B C 1
ATOM 6728 O O . GLN B 1 213 ? -10.203 38.688 28.391 1 96 213 GLN B O 1
ATOM 6733 N N . TRP B 1 214 ? -8.148 37.969 29.047 1 95.75 214 TRP B N 1
ATOM 6734 C CA . TRP B 1 214 ? -8.461 38.125 30.453 1 95.75 214 TRP B CA 1
ATOM 6735 C C . TRP B 1 214 ? -8.672 39.594 30.812 1 95.75 214 TRP B C 1
ATOM 6737 O O . TRP B 1 214 ? -9.578 39.906 31.578 1 95.75 214 TRP B O 1
ATOM 6747 N N . ALA B 1 215 ? -7.867 40.5 30.281 1 95.19 215 ALA B N 1
ATOM 6748 C CA . ALA B 1 215 ? -8.016 41.938 30.484 1 95.19 215 ALA B CA 1
ATOM 6749 C C . ALA B 1 215 ? -9.336 42.438 29.891 1 95.19 215 ALA B C 1
ATOM 6751 O O . ALA B 1 215 ? -9.953 43.375 30.438 1 95.19 215 ALA B O 1
ATOM 6752 N N . CYS B 1 216 ? -9.766 41.906 28.828 1 93.88 216 CYS B N 1
ATOM 6753 C CA . CYS B 1 216 ? -11.055 42.25 28.234 1 93.88 216 CYS B CA 1
ATOM 6754 C C . CYS B 1 216 ? -12.195 41.812 29.156 1 93.88 216 CYS B C 1
ATOM 6756 O O . CYS B 1 216 ? -13.18 42.562 29.312 1 93.88 216 CYS B O 1
ATOM 6758 N N . ARG B 1 217 ? -12.078 40.656 29.688 1 94 217 ARG B N 1
ATOM 6759 C CA . ARG B 1 217 ? -13.117 40.125 30.578 1 94 217 ARG B CA 1
ATOM 6760 C C . ARG B 1 217 ? -13.258 40.969 31.828 1 94 217 ARG B C 1
ATOM 6762 O O . ARG B 1 217 ? -14.367 41.188 32.312 1 94 217 ARG B O 1
ATOM 6769 N N . LYS B 1 218 ? -12.133 41.5 32.281 1 94 218 LYS B N 1
ATOM 6770 C CA . LYS B 1 218 ? -12.148 42.344 33.469 1 94 218 LYS B CA 1
ATOM 6771 C C . LYS B 1 218 ? -12.555 43.781 33.125 1 94 218 LYS B C 1
ATOM 6773 O O . LYS B 1 218 ? -12.805 44.562 34.031 1 94 218 LYS B O 1
ATOM 6778 N N . GLY B 1 219 ? -12.609 44.094 31.891 1 90.38 219 GLY B N 1
ATOM 6779 C CA . GLY B 1 219 ? -13.086 45.375 31.438 1 90.38 219 GLY B CA 1
ATOM 6780 C C . GLY B 1 219 ? -11.984 46.406 31.312 1 90.38 219 GLY B C 1
ATOM 6781 O O . GLY B 1 219 ? -12.258 47.594 31.141 1 90.38 219 GLY B O 1
ATOM 6782 N N . PHE B 1 220 ? -10.758 46.031 31.359 1 91.38 220 PHE B N 1
ATOM 6783 C CA . PHE B 1 220 ? -9.633 46.969 31.281 1 91.38 220 PHE B CA 1
ATOM 6784 C C . PHE B 1 220 ? -9.438 47.469 29.844 1 91.38 220 PHE B C 1
ATOM 6786 O O . PHE B 1 220 ? -9.031 48.594 29.625 1 91.38 220 PHE B O 1
ATOM 6793 N N . VAL B 1 221 ? -9.711 46.5 28.922 1 91.19 221 VAL B N 1
ATOM 6794 C CA . VAL B 1 221 ? -9.523 46.812 27.5 1 91.19 221 VAL B CA 1
ATOM 6795 C C . VAL B 1 221 ? -10.695 46.281 26.688 1 91.19 221 VAL B C 1
ATOM 6797 O O . VAL B 1 221 ? -11.375 45.344 27.109 1 91.19 221 VAL B O 1
ATOM 6800 N N . THR B 1 222 ? -10.992 46.938 25.656 1 90.81 222 THR B N 1
ATOM 6801 C CA . THR B 1 222 ? -12.031 46.469 24.75 1 90.81 222 THR B CA 1
ATOM 6802 C C . THR B 1 222 ? -11.422 45.844 23.516 1 90.81 222 THR B C 1
ATOM 6804 O O . THR B 1 222 ? -10.391 46.312 23.016 1 90.81 222 THR B O 1
ATOM 6807 N N . TRP B 1 223 ? -11.984 44.719 23.031 1 90.81 223 TRP B N 1
ATOM 6808 C CA . TRP B 1 223 ? -11.469 44 21.875 1 90.81 223 TRP B CA 1
ATOM 6809 C C . TRP B 1 223 ? -11.562 44.812 20.609 1 90.81 223 TRP B C 1
ATOM 6811 O O . TRP B 1 223 ? -10.617 44.875 19.812 1 90.81 223 TRP B O 1
ATOM 6821 N N . LYS B 1 224 ? -12.656 45.469 20.312 1 84.31 224 LYS B N 1
ATOM 6822 C CA . LYS B 1 224 ? -12.93 46.156 19.062 1 84.31 224 LYS B CA 1
ATOM 6823 C C . LYS B 1 224 ? -11.945 47.312 18.844 1 84.31 224 LYS B C 1
ATOM 6825 O O . LYS B 1 224 ? -11.508 47.562 17.719 1 84.31 224 LYS B O 1
ATOM 6830 N N . ARG B 1 225 ? -11.547 48.031 19.797 1 79.38 225 ARG B N 1
ATOM 6831 C CA . ARG B 1 225 ? -10.703 49.219 19.594 1 79.38 225 ARG B CA 1
ATOM 6832 C C . ARG B 1 225 ? -9.234 48.875 19.797 1 79.38 225 ARG B C 1
ATOM 6834 O O . ARG B 1 225 ? -8.406 49.125 18.922 1 79.38 225 ARG B O 1
ATOM 6841 N N . PHE B 1 226 ? -8.969 48.125 20.781 1 87.19 226 PHE B N 1
ATOM 6842 C CA . PHE B 1 226 ? -7.578 47.969 21.188 1 87.19 226 PHE B CA 1
ATOM 6843 C C . PHE B 1 226 ? -7.156 46.5 21.094 1 87.19 226 PHE B C 1
ATOM 6845 O O . PHE B 1 226 ? -6.062 46.188 20.609 1 87.19 226 PHE B O 1
ATOM 6852 N N . GLY B 1 227 ? -8.031 45.656 21.359 1 87.94 227 GLY B N 1
ATOM 6853 C CA . GLY B 1 227 ? -7.66 44.25 21.5 1 87.94 227 GLY B CA 1
ATOM 6854 C C . GLY B 1 227 ? -7.227 43.625 20.203 1 87.94 227 GLY B C 1
ATOM 6855 O O . GLY B 1 227 ? -6.211 42.938 20.156 1 87.94 227 GLY B O 1
ATOM 6856 N N . TRP B 1 228 ? -7.906 43.844 19.172 1 88.56 228 TRP B N 1
ATOM 6857 C CA . TRP B 1 228 ? -7.609 43.25 17.891 1 88.56 228 TRP B CA 1
ATOM 6858 C C . TRP B 1 228 ? -6.273 43.719 17.344 1 88.56 228 TRP B C 1
ATOM 6860 O O . TRP B 1 228 ? -5.492 42.938 16.797 1 88.56 228 TRP B O 1
ATOM 6870 N N . TRP B 1 229 ? -5.938 45 17.516 1 91.25 229 TRP B N 1
ATOM 6871 C CA . TRP B 1 229 ? -4.684 45.562 17.047 1 91.25 229 TRP B CA 1
ATOM 6872 C C . TRP B 1 229 ? -3.512 45.094 17.891 1 91.25 229 TRP B C 1
ATOM 6874 O O . TRP B 1 229 ? -2.43 44.812 17.375 1 91.25 229 TRP B O 1
ATOM 6884 N N . ALA B 1 230 ? -3.756 45.031 19.156 1 93.38 230 ALA B N 1
ATOM 6885 C CA . ALA B 1 230 ? -2.695 44.625 20.062 1 93.38 230 ALA B CA 1
ATOM 6886 C C . ALA B 1 230 ? -2.271 43.188 19.781 1 93.38 230 ALA B C 1
ATOM 6888 O O . ALA B 1 230 ? -1.078 42.875 19.766 1 93.38 230 ALA B O 1
ATOM 6889 N N . GLN B 1 231 ? -3.271 42.344 19.562 1 94.62 231 GLN B N 1
ATOM 6890 C CA . GLN B 1 231 ? -2.967 40.969 19.25 1 94.62 231 GLN B CA 1
ATOM 6891 C C . GLN B 1 231 ? -2.26 40.844 17.906 1 94.62 231 GLN B C 1
ATOM 6893 O O . GLN B 1 231 ? -1.304 40.062 17.781 1 94.62 231 GLN B O 1
ATOM 6898 N N . GLY B 1 232 ? -2.684 41.562 16.906 1 92.94 232 GLY B N 1
ATOM 6899 C CA . GLY B 1 232 ? -2.053 41.5 15.594 1 92.94 232 GLY B CA 1
ATOM 6900 C C . GLY B 1 232 ? -0.606 41.969 15.609 1 92.94 232 GLY B C 1
ATOM 6901 O O . GLY B 1 232 ? 0.257 41.344 15 1 92.94 232 GLY B O 1
ATOM 6902 N N . ILE B 1 233 ? -0.342 43 16.312 1 94.38 233 ILE B N 1
ATOM 6903 C CA . ILE B 1 233 ? 1.007 43.531 16.438 1 94.38 233 ILE B CA 1
ATOM 6904 C C . ILE B 1 233 ? 1.893 42.562 17.203 1 94.38 233 ILE B C 1
ATOM 6906 O O . ILE B 1 233 ? 3.045 42.344 16.828 1 94.38 233 ILE B O 1
ATOM 6910 N N . PHE B 1 234 ? 1.324 42.031 18.203 1 96.19 234 PHE B N 1
ATOM 6911 C CA . PHE B 1 234 ? 2.086 41.062 19 1 96.19 234 PHE B CA 1
ATOM 6912 C C . PHE B 1 234 ? 2.438 39.844 18.172 1 96.19 234 PHE B C 1
ATOM 6914 O O . PHE B 1 234 ? 3.559 39.344 18.25 1 96.19 234 PHE B O 1
ATOM 6921 N N . ASP B 1 235 ? 1.472 39.375 17.453 1 95.19 235 ASP B N 1
ATOM 6922 C CA . ASP B 1 235 ? 1.723 38.219 16.594 1 95.19 235 ASP B CA 1
ATOM 6923 C C . ASP B 1 235 ? 2.859 38.5 15.617 1 95.19 235 ASP B C 1
ATOM 6925 O O . ASP B 1 235 ? 3.727 37.625 15.406 1 95.19 235 ASP B O 1
ATOM 6929 N N . PHE B 1 236 ? 2.859 39.625 15.039 1 93.44 236 PHE B N 1
ATOM 6930 C CA . PHE B 1 236 ? 3.869 40.031 14.062 1 93.44 236 PHE B CA 1
ATOM 6931 C C . PHE B 1 236 ? 5.25 40.094 14.711 1 93.44 236 PHE B C 1
ATOM 6933 O O . PHE B 1 236 ? 6.207 39.5 14.195 1 93.44 236 PHE B O 1
ATOM 6940 N N . PHE B 1 237 ? 5.367 40.719 15.805 1 94.88 237 PHE B N 1
ATOM 6941 C CA . PHE B 1 237 ? 6.652 40.875 16.469 1 94.88 237 PHE B CA 1
ATOM 6942 C C . PHE B 1 237 ? 7.105 39.562 17.094 1 94.88 237 PHE B C 1
ATOM 6944 O O . PHE B 1 237 ? 8.305 39.281 17.188 1 94.88 237 PHE B O 1
ATOM 6951 N N . TYR B 1 238 ? 6.129 38.781 17.531 1 96.19 238 TYR B N 1
ATOM 6952 C CA . TYR B 1 238 ? 6.445 37.469 18.094 1 96.19 238 TYR B CA 1
ATOM 6953 C C . TYR B 1 238 ? 7.211 36.625 17.078 1 96.19 238 TYR B C 1
ATOM 6955 O O . TYR B 1 238 ? 8.242 36.031 17.406 1 96.19 238 TYR B O 1
ATOM 6963 N N . LEU B 1 239 ? 6.766 36.531 15.906 1 92.5 239 LEU B N 1
ATOM 6964 C CA . LEU B 1 239 ? 7.387 35.719 14.867 1 92.5 239 LEU B CA 1
ATOM 6965 C C . LEU B 1 239 ? 8.805 36.219 14.57 1 92.5 239 LEU B C 1
ATOM 6967 O O . LEU B 1 239 ? 9.758 35.438 14.609 1 92.5 239 LEU B O 1
ATOM 6971 N N . PHE B 1 240 ? 9.039 37.469 14.352 1 93.06 240 PHE B N 1
ATOM 6972 C CA . PHE B 1 240 ? 10.312 38.031 13.883 1 93.06 240 PHE B CA 1
ATOM 6973 C C . PHE B 1 240 ? 11.305 38.156 15.039 1 93.06 240 PHE B C 1
ATOM 6975 O O . PHE B 1 240 ? 12.508 38 14.844 1 93.06 240 PHE B O 1
ATOM 6982 N N . PHE B 1 241 ? 10.797 38.312 16.188 1 94.38 241 PHE B N 1
ATOM 6983 C CA . PHE B 1 241 ? 11.672 38.406 17.344 1 94.38 241 PHE B CA 1
ATOM 6984 C C . PHE B 1 241 ? 12.375 37.094 17.594 1 94.38 241 PHE B C 1
ATOM 6986 O O . PHE B 1 241 ? 13.602 37.062 17.766 1 94.38 241 PHE B O 1
ATOM 6993 N N . TRP B 1 242 ? 11.664 36.062 17.656 1 92.88 242 TRP B N 1
ATOM 6994 C CA . TRP B 1 242 ? 12.25 34.781 17.969 1 92.88 242 TRP B CA 1
ATOM 6995 C C . TRP B 1 242 ? 13.133 34.281 16.812 1 92.88 242 TRP B C 1
ATOM 6997 O O . TRP B 1 242 ? 14.117 33.594 17.047 1 92.88 242 TRP B O 1
ATOM 7007 N N . ILE B 1 243 ? 12.789 34.656 15.594 1 90.44 243 ILE B N 1
ATOM 7008 C CA . ILE B 1 243 ? 13.672 34.344 14.477 1 90.44 243 ILE B CA 1
ATOM 7009 C C . ILE B 1 243 ? 14.984 35.094 14.633 1 90.44 243 ILE B C 1
ATOM 7011 O O . ILE B 1 243 ? 16.062 34.531 14.453 1 90.44 243 ILE B O 1
ATOM 7015 N N . TRP B 1 244 ? 14.859 36.312 15 1 91.19 244 TRP B N 1
ATOM 7016 C CA . TRP B 1 244 ? 16.031 37.188 15.188 1 91.19 244 TRP B CA 1
ATOM 7017 C C . TRP B 1 244 ? 16.906 36.656 16.312 1 91.19 244 TRP B C 1
ATOM 7019 O O . TRP B 1 244 ? 18.141 36.625 16.188 1 91.19 244 TRP B O 1
ATOM 7029 N N . LEU B 1 245 ? 16.312 36.188 17.328 1 92.19 245 LEU B N 1
ATOM 7030 C CA . LEU B 1 245 ? 17.062 35.719 18.484 1 92.19 245 LEU B CA 1
ATOM 7031 C C . LEU B 1 245 ? 17.828 34.438 18.125 1 92.19 245 LEU B C 1
ATOM 7033 O O . LEU B 1 245 ? 18.922 34.219 18.641 1 92.19 245 LEU B O 1
ATOM 7037 N N . ALA B 1 246 ? 17.328 33.625 17.25 1 90.25 246 ALA B N 1
ATOM 7038 C CA . ALA B 1 246 ? 17.922 32.344 16.906 1 90.25 246 ALA B CA 1
ATOM 7039 C C . ALA B 1 246 ? 19.016 32.5 15.859 1 90.25 246 ALA B C 1
ATOM 7041 O O . ALA B 1 246 ? 19.844 31.594 15.68 1 90.25 246 ALA B O 1
ATOM 7042 N N . LEU B 1 247 ? 19.109 33.562 15.172 1 88 247 LEU B N 1
ATOM 7043 C CA . LEU B 1 247 ? 20.047 33.812 14.078 1 88 247 LEU B CA 1
ATOM 7044 C C . LEU B 1 247 ? 21.469 33.969 14.609 1 88 247 LEU B C 1
ATOM 7046 O O . LEU B 1 247 ? 21.703 33.906 15.82 1 88 247 LEU B O 1
ATOM 7050 N N . GLU B 1 248 ? 22.422 34.062 13.672 1 82.69 248 GLU B N 1
ATOM 7051 C CA . GLU B 1 248 ? 23.859 34.031 13.938 1 82.69 248 GLU B CA 1
ATOM 7052 C C . GLU B 1 248 ? 24.297 35.219 14.766 1 82.69 248 GLU B C 1
ATOM 7054 O O . GLU B 1 248 ? 25.219 35.125 15.578 1 82.69 248 GLU B O 1
ATOM 7059 N N . HIS B 1 249 ? 23.562 36.281 14.695 1 84.25 249 HIS B N 1
ATOM 7060 C CA . HIS B 1 249 ? 24.031 37.5 15.336 1 84.25 249 HIS B CA 1
ATOM 7061 C C . HIS B 1 249 ? 23.672 37.5 16.812 1 84.25 249 HIS B C 1
ATOM 7063 O O . HIS B 1 249 ? 24.25 38.281 17.594 1 84.25 249 HIS B O 1
ATOM 7069 N N . CYS B 1 250 ? 22.797 36.656 17.266 1 89.56 250 CYS B N 1
ATOM 7070 C CA . CYS B 1 250 ? 22.391 36.656 18.656 1 89.56 250 CYS B CA 1
ATOM 7071 C C . CYS B 1 250 ? 22.844 35.375 19.359 1 89.56 250 CYS B C 1
ATOM 7073 O O . CYS B 1 250 ? 24 35.281 19.797 1 89.56 250 CYS B O 1
ATOM 7075 N N . LEU B 1 251 ? 22.078 34.312 19.312 1 90.81 251 LEU B N 1
ATOM 7076 C CA . LEU B 1 251 ? 22.422 33.062 20.016 1 90.81 251 LEU B CA 1
ATOM 7077 C C . LEU B 1 251 ? 23.125 32.094 19.094 1 90.81 251 LEU B C 1
ATOM 7079 O O . LEU B 1 251 ? 23.734 31.125 19.547 1 90.81 251 LEU B O 1
ATOM 7083 N N . ASN B 1 252 ? 23.141 32.25 17.891 1 90.06 252 ASN B N 1
ATOM 7084 C CA . ASN B 1 252 ? 23.844 31.453 16.875 1 90.06 252 ASN B CA 1
ATOM 7085 C C . ASN B 1 252 ? 23.578 29.969 17.031 1 90.06 252 ASN B C 1
ATOM 7087 O O . ASN B 1 252 ? 24.516 29.172 17.141 1 90.06 252 ASN B O 1
ATOM 7091 N N . PHE B 1 253 ? 22.375 29.547 17 1 92.38 253 PHE B N 1
ATOM 7092 C CA . PHE B 1 253 ? 21.969 28.141 17.078 1 92.38 253 PHE B CA 1
ATOM 7093 C C . PHE B 1 253 ? 22.266 27.422 15.766 1 92.38 253 PHE B C 1
ATOM 7095 O O . PHE B 1 253 ? 22.328 28.047 14.711 1 92.38 253 PHE B O 1
ATOM 7102 N N . PRO B 1 254 ? 22.578 26.125 15.891 1 92 254 PRO B N 1
ATOM 7103 C CA . PRO B 1 254 ? 22.688 25.344 14.648 1 92 254 PRO B CA 1
ATOM 7104 C C . PRO B 1 254 ? 21.391 25.359 13.828 1 92 254 PRO B C 1
ATOM 7106 O O . PRO B 1 254 ? 20.328 25.656 14.367 1 92 254 PRO B O 1
ATOM 7109 N N . TRP B 1 255 ? 21.484 25.062 12.555 1 90 255 TRP B N 1
ATOM 7110 C CA . TRP B 1 255 ? 20.344 25.203 11.648 1 90 255 TRP B CA 1
ATOM 7111 C C . TRP B 1 255 ? 19.188 24.297 12.078 1 90 255 TRP B C 1
ATOM 7113 O O . TRP B 1 255 ? 18.016 24.656 11.898 1 90 255 TRP B O 1
ATOM 7123 N N . ILE B 1 256 ? 19.5 23.141 12.617 1 91 256 ILE B N 1
ATOM 7124 C CA . ILE B 1 256 ? 18.438 22.234 13.055 1 91 256 ILE B CA 1
ATOM 7125 C C . ILE B 1 256 ? 17.656 22.875 14.195 1 91 256 ILE B C 1
ATOM 7127 O O . ILE B 1 256 ? 16.422 22.766 14.234 1 91 256 ILE B O 1
ATOM 7131 N N . ALA B 1 257 ? 18.312 23.5 15.109 1 93.31 257 ALA B N 1
ATOM 7132 C CA . ALA B 1 257 ? 17.656 24.172 16.219 1 93.31 257 ALA B CA 1
ATOM 7133 C C . ALA B 1 257 ? 16.859 25.375 15.742 1 93.31 257 ALA B C 1
ATOM 7135 O O . ALA B 1 257 ? 15.766 25.656 16.25 1 93.31 257 ALA B O 1
ATOM 7136 N N . ARG B 1 258 ? 17.406 26.031 14.812 1 93.94 258 ARG B N 1
ATOM 7137 C CA . ARG B 1 258 ? 16.719 27.203 14.281 1 93.94 258 ARG B CA 1
ATOM 7138 C C . ARG B 1 258 ? 15.391 26.812 13.633 1 93.94 258 ARG B C 1
ATOM 7140 O O . ARG B 1 258 ? 14.367 27.453 13.867 1 93.94 258 ARG B O 1
ATOM 7147 N N . ILE B 1 259 ? 15.422 25.812 12.812 1 93.44 259 ILE B N 1
ATOM 7148 C CA . ILE B 1 259 ? 14.195 25.422 12.133 1 93.44 259 ILE B CA 1
ATOM 7149 C C . ILE B 1 259 ? 13.195 24.859 13.156 1 93.44 259 ILE B C 1
ATOM 7151 O O . ILE B 1 259 ? 11.984 25.047 13 1 93.44 259 ILE B O 1
ATOM 7155 N N . PHE B 1 260 ? 13.664 24.156 14.141 1 93.5 260 PHE B N 1
ATOM 7156 C CA . PHE B 1 260 ? 12.805 23.656 15.203 1 93.5 260 PHE B CA 1
ATOM 7157 C C . PHE B 1 260 ? 12.07 24.797 15.898 1 93.5 260 PHE B C 1
ATOM 7159 O O . PHE B 1 260 ? 10.859 24.734 16.094 1 93.5 260 PHE B O 1
ATOM 7166 N N . LEU B 1 261 ? 12.773 25.812 16.203 1 94.25 261 LEU B N 1
ATOM 7167 C CA . LEU B 1 261 ? 12.211 26.953 16.922 1 94.25 261 LEU B CA 1
ATOM 7168 C C . LEU B 1 261 ? 11.227 27.719 16.047 1 94.25 261 LEU B C 1
ATOM 7170 O O . LEU B 1 261 ? 10.203 28.203 16.531 1 94.25 261 LEU B O 1
ATOM 7174 N N . ILE B 1 262 ? 11.539 27.844 14.844 1 93.75 262 ILE B N 1
ATOM 7175 C CA . ILE B 1 262 ? 10.641 28.562 13.953 1 93.75 262 ILE B CA 1
ATOM 7176 C C . ILE B 1 262 ? 9.336 27.797 13.789 1 93.75 262 ILE B C 1
ATOM 7178 O O . ILE B 1 262 ? 8.25 28.375 13.758 1 93.75 262 ILE B O 1
ATOM 7182 N N . LEU B 1 263 ? 9.453 26.531 13.609 1 94.12 263 LEU B N 1
ATOM 7183 C CA . LEU B 1 263 ? 8.242 25.734 13.461 1 94.12 263 LEU B CA 1
ATOM 7184 C C . LEU B 1 263 ? 7.387 25.812 14.719 1 94.12 263 LEU B C 1
ATOM 7186 O O . LEU B 1 263 ? 6.16 25.938 14.641 1 94.12 263 LEU B O 1
ATOM 7190 N N . HIS B 1 264 ? 7.996 25.797 15.844 1 95.94 264 HIS B N 1
ATOM 7191 C CA . HIS B 1 264 ? 7.262 25.922 17.094 1 95.94 264 HIS B CA 1
ATOM 7192 C C . HIS B 1 264 ? 6.652 27.312 17.234 1 95.94 264 HIS B C 1
ATOM 7194 O O . HIS B 1 264 ? 5.535 27.469 17.734 1 95.94 264 HIS B O 1
ATOM 7200 N N . SER B 1 265 ? 7.449 28.266 16.844 1 96.12 265 SER B N 1
ATOM 7201 C CA . SER B 1 265 ? 6.945 29.641 16.891 1 96.12 265 SER B CA 1
ATOM 7202 C C . SER B 1 265 ? 5.691 29.797 16.047 1 96.12 265 SER B C 1
ATOM 7204 O O . SER B 1 265 ? 4.742 30.469 16.438 1 96.12 265 SER B O 1
ATOM 7206 N N . LEU B 1 266 ? 5.723 29.203 14.914 1 96 266 LEU B N 1
ATOM 7207 C CA . LEU B 1 266 ? 4.566 29.266 14.023 1 96 266 LEU B CA 1
ATOM 7208 C C . LEU B 1 266 ? 3.361 28.578 14.648 1 96 266 LEU B C 1
ATOM 7210 O O . LEU B 1 266 ? 2.232 29.062 14.531 1 96 266 LEU B O 1
ATOM 7214 N N . VAL B 1 267 ? 3.529 27.484 15.273 1 96.88 267 VAL B N 1
ATOM 7215 C CA . VAL B 1 267 ? 2.449 26.766 15.953 1 96.88 267 VAL B CA 1
ATOM 7216 C C . VAL B 1 267 ? 1.846 27.672 17.031 1 96.88 267 VAL B C 1
ATOM 7218 O O . VAL B 1 267 ? 0.624 27.812 17.125 1 96.88 267 VAL B O 1
ATOM 7221 N N . PHE B 1 268 ? 2.697 28.344 17.828 1 97.88 268 PHE B N 1
ATOM 7222 C CA . PHE B 1 268 ? 2.227 29.203 18.906 1 97.88 268 PHE B CA 1
ATOM 7223 C C . PHE B 1 268 ? 1.479 30.406 18.359 1 97.88 268 PHE B C 1
ATOM 7225 O O . PHE B 1 268 ? 0.464 30.828 18.922 1 97.88 268 PHE B O 1
ATOM 7232 N N . ILE B 1 269 ? 1.972 30.922 17.328 1 97.12 269 ILE B N 1
ATOM 7233 C CA . ILE B 1 269 ? 1.314 32.094 16.719 1 97.12 269 ILE B CA 1
ATOM 7234 C C . ILE B 1 269 ? -0.079 31.688 16.234 1 97.12 269 ILE B C 1
ATOM 7236 O O . ILE B 1 269 ? -1.044 32.438 16.438 1 97.12 269 ILE B O 1
ATOM 7240 N N . MET B 1 270 ? -0.193 30.594 15.555 1 97.44 270 MET B N 1
ATOM 7241 C CA . MET B 1 270 ? -1.484 30.156 15.047 1 97.44 270 MET B CA 1
ATOM 7242 C C . MET B 1 270 ? -2.455 29.859 16.188 1 97.44 270 MET B C 1
ATOM 7244 O O . MET B 1 270 ? -3.635 30.219 16.109 1 97.44 270 MET B O 1
ATOM 7248 N N . LYS B 1 271 ? -1.977 29.297 17.234 1 97.69 271 LYS B N 1
ATOM 7249 C CA . LYS B 1 271 ? -2.834 29.031 18.391 1 97.69 271 LYS B CA 1
ATOM 7250 C C . LYS B 1 271 ? -3.281 30.328 19.047 1 97.69 271 LYS B C 1
ATOM 7252 O O . LYS B 1 271 ? -4.457 30.484 19.391 1 97.69 271 LYS B O 1
ATOM 7257 N N . MET B 1 272 ? -2.303 31.25 19.25 1 97.44 272 MET B N 1
ATOM 7258 C CA . MET B 1 272 ? -2.631 32.531 19.859 1 97.44 272 MET B CA 1
ATOM 7259 C C . MET B 1 272 ? -3.662 33.281 19.016 1 97.44 272 MET B C 1
ATOM 7261 O O . MET B 1 272 ? -4.648 33.812 19.547 1 97.44 272 MET B O 1
ATOM 7265 N N . HIS B 1 273 ? -3.396 33.281 17.766 1 95.5 273 HIS B N 1
ATOM 7266 C CA . HIS B 1 273 ? -4.285 33.969 16.859 1 95.5 273 HIS B CA 1
ATOM 7267 C C . HIS B 1 273 ? -5.691 33.406 16.891 1 95.5 273 HIS B C 1
ATOM 7269 O O . HIS B 1 273 ? -6.672 34.156 16.984 1 95.5 273 HIS B O 1
ATOM 7275 N N . SER B 1 274 ? -5.793 32.125 16.766 1 95.5 274 SER B N 1
ATOM 7276 C CA . SER B 1 274 ? -7.098 31.484 16.766 1 95.5 274 SER B CA 1
ATOM 7277 C C . SER B 1 274 ? -7.855 31.75 18.062 1 95.5 274 SER B C 1
ATOM 7279 O O . SER B 1 274 ? -9.047 32.062 18.031 1 95.5 274 SER B O 1
ATOM 7281 N N . TYR B 1 275 ? -7.176 31.641 19.172 1 96.62 275 TYR B N 1
ATOM 7282 C CA . TYR B 1 275 ? -7.785 31.875 20.469 1 96.62 275 TYR B CA 1
ATOM 7283 C C . TYR B 1 275 ? -8.281 33.312 20.594 1 96.62 275 TYR B C 1
ATOM 7285 O O . TYR B 1 275 ? -9.414 33.562 21 1 96.62 275 TYR B O 1
ATOM 7293 N N . ALA B 1 276 ? -7.473 34.25 20.25 1 95.94 276 ALA B N 1
ATOM 7294 C CA . ALA B 1 276 ? -7.766 35.656 20.438 1 95.94 276 ALA B CA 1
ATOM 7295 C C . ALA B 1 276 ? -8.883 36.125 19.5 1 95.94 276 ALA B C 1
ATOM 7297 O O . ALA B 1 276 ? -9.82 36.781 19.938 1 95.94 276 ALA B O 1
ATOM 7298 N N . TYR B 1 277 ? -8.797 35.75 18.312 1 92.75 277 TYR B N 1
ATOM 7299 C CA . TYR B 1 277 ? -9.766 36.25 17.328 1 92.75 277 TYR B CA 1
ATOM 7300 C C . TYR B 1 277 ? -11.094 35.531 17.484 1 92.75 277 TYR B C 1
ATOM 7302 O O . TYR B 1 277 ? -12.156 36.094 17.219 1 92.75 277 TYR B O 1
ATOM 7310 N N . TYR B 1 278 ? -11.062 34.25 17.875 1 92.69 278 TYR B N 1
ATOM 7311 C CA . TYR B 1 278 ? -12.297 33.562 18.172 1 92.69 278 TYR B CA 1
ATOM 7312 C C . TYR B 1 278 ? -13.023 34.219 19.344 1 92.69 278 TYR B C 1
ATOM 7314 O O . TYR B 1 278 ? -14.211 34.531 19.234 1 92.69 278 TYR B O 1
ATOM 7322 N N . ASN B 1 279 ? -12.391 34.406 20.453 1 94.44 279 ASN B N 1
ATOM 7323 C CA . ASN B 1 279 ? -12.992 35.094 21.609 1 94.44 279 ASN B CA 1
ATOM 7324 C C . ASN B 1 279 ? -13.328 36.531 21.297 1 94.44 279 ASN B C 1
ATOM 7326 O O . ASN B 1 279 ? -14.305 37.094 21.828 1 94.44 279 ASN B O 1
ATOM 7330 N N . GLY B 1 280 ? -12.453 37.156 20.5 1 93.38 280 GLY B N 1
ATOM 7331 C CA . GLY B 1 280 ? -12.758 38.5 20.062 1 93.38 280 GLY B CA 1
ATOM 7332 C C . GLY B 1 280 ? -14.078 38.594 19.328 1 93.38 280 GLY B C 1
ATOM 7333 O O . GLY B 1 280 ? -14.852 39.531 19.562 1 93.38 280 GLY B O 1
ATOM 7334 N N . TYR B 1 281 ? -14.305 37.688 18.469 1 90.31 281 TYR B N 1
ATOM 7335 C CA . TYR B 1 281 ? -15.578 37.656 17.766 1 90.31 281 TYR B CA 1
ATOM 7336 C C . TYR B 1 281 ? -16.734 37.438 18.734 1 90.31 281 TYR B C 1
ATOM 7338 O O . TYR B 1 281 ? -17.781 38.094 18.609 1 90.31 281 TYR B O 1
ATOM 7346 N N . LEU B 1 282 ? -16.578 36.625 19.688 1 93 282 LEU B N 1
ATOM 7347 C CA . LEU B 1 282 ? -17.641 36.375 20.672 1 93 282 LEU B CA 1
ATOM 7348 C C . LEU B 1 282 ? -17.891 37.594 21.531 1 93 282 LEU B C 1
ATOM 7350 O O . LEU B 1 282 ? -19.031 37.844 21.938 1 93 282 LEU B O 1
ATOM 7354 N N . TRP B 1 283 ? -16.828 38.344 21.797 1 93.69 283 TRP B N 1
ATOM 7355 C CA . TRP B 1 283 ? -17 39.594 22.516 1 93.69 283 TRP B CA 1
ATOM 7356 C C . TRP B 1 283 ? -17.875 40.562 21.719 1 93.69 283 TRP B C 1
ATOM 7358 O O . TRP B 1 283 ? -18.734 41.219 22.297 1 93.69 283 TRP B O 1
ATOM 7368 N N . GLU B 1 284 ? -17.641 40.625 20.484 1 90.62 284 GLU B N 1
ATOM 7369 C CA . GLU B 1 284 ? -18.438 41.5 19.641 1 90.62 284 GLU B CA 1
ATOM 7370 C C . GLU B 1 284 ? -19.906 41.062 19.625 1 90.62 284 GLU B C 1
ATOM 7372 O O . GLU B 1 284 ? -20.797 41.906 19.719 1 90.62 284 GLU B O 1
ATOM 7377 N N . VAL B 1 285 ? -20.125 39.812 19.516 1 90.88 285 VAL B N 1
ATOM 7378 C CA . VAL B 1 285 ? -21.484 39.281 19.5 1 90.88 285 VAL B CA 1
ATOM 7379 C C . VAL B 1 285 ? -22.141 39.469 20.859 1 90.88 285 VAL B C 1
ATOM 7381 O O . VAL B 1 285 ? -23.297 39.906 20.953 1 90.88 285 VAL B O 1
ATOM 7384 N N . TYR B 1 286 ? -21.438 39.219 21.859 1 92.81 286 TYR B N 1
ATOM 7385 C CA . TYR B 1 286 ? -21.938 39.344 23.234 1 92.81 286 TYR B CA 1
ATOM 7386 C C . TYR B 1 286 ? -22.297 40.781 23.562 1 92.81 286 TYR B C 1
ATOM 7388 O O . TYR B 1 286 ? -23.359 41.062 24.094 1 92.81 286 TYR B O 1
ATOM 7396 N N . ASN B 1 287 ? -21.422 41.75 23.266 1 90.88 287 ASN B N 1
ATOM 7397 C CA . ASN B 1 287 ? -21.656 43.156 23.531 1 90.88 287 ASN B CA 1
ATOM 7398 C C . ASN B 1 287 ? -22.828 43.688 22.703 1 90.88 287 ASN B C 1
ATOM 7400 O O . ASN B 1 287 ? -23.578 44.562 23.172 1 90.88 287 ASN B O 1
ATOM 7404 N N . GLU B 1 288 ? -22.938 43.188 21.547 1 90.12 288 GLU B N 1
ATOM 7405 C CA . GLU B 1 288 ? -24.078 43.562 20.719 1 90.12 288 GLU B CA 1
ATOM 7406 C C . GLU B 1 288 ? -25.391 43.094 21.344 1 90.12 288 GLU B C 1
ATOM 7408 O O . GLU B 1 288 ? -26.375 43.812 21.375 1 90.12 288 GLU B O 1
ATOM 7413 N N . GLY B 1 289 ? -25.375 41.875 21.766 1 90.5 289 GLY B N 1
ATOM 7414 C CA . GLY B 1 289 ? -26.562 41.312 22.406 1 90.5 289 GLY B CA 1
ATOM 7415 C C . GLY B 1 289 ? -26.938 42.031 23.688 1 90.5 289 GLY B C 1
ATOM 7416 O O . GLY B 1 289 ? -28.109 42.344 23.922 1 90.5 289 GLY B O 1
ATOM 7417 N N . LEU B 1 290 ? -25.969 42.344 24.5 1 90.94 290 LEU B N 1
ATOM 7418 C CA . LEU B 1 290 ? -26.219 43.062 25.75 1 90.94 290 LEU B CA 1
ATOM 7419 C C . LEU B 1 290 ? -26.75 44.469 25.469 1 90.94 290 LEU B C 1
ATOM 7421 O O . LEU B 1 290 ? -27.656 44.938 26.156 1 90.94 290 LEU B O 1
ATOM 7425 N N . PHE B 1 291 ? -26.156 45.062 24.516 1 90.06 291 PHE B N 1
ATOM 7426 C CA . PHE B 1 291 ? -26.609 46.406 24.125 1 90.06 291 PHE B CA 1
ATOM 7427 C C . PHE B 1 291 ? -28.047 46.375 23.625 1 90.06 291 PHE B C 1
ATOM 7429 O O . PHE B 1 291 ? -28.875 47.188 24.016 1 90.06 291 PHE B O 1
ATOM 7436 N N . ALA B 1 292 ? -28.344 45.438 22.75 1 89.88 292 ALA B N 1
ATOM 7437 C CA . ALA B 1 292 ? -29.688 45.312 22.172 1 89.88 292 ALA B CA 1
ATOM 7438 C C . ALA B 1 292 ? -30.719 45.031 23.25 1 89.88 292 ALA B C 1
ATOM 7440 O O . ALA B 1 292 ? -31.812 45.594 23.234 1 89.88 292 ALA B O 1
ATOM 7441 N N . GLU B 1 293 ? -30.406 44.188 24.094 1 90.19 293 GLU B N 1
ATOM 7442 C CA . GLU B 1 293 ? -31.312 43.844 25.172 1 90.19 293 GLU B CA 1
ATOM 7443 C C . GLU B 1 293 ? -31.562 45.031 26.109 1 90.19 293 GLU B C 1
ATOM 7445 O O . GLU B 1 293 ? -32.688 45.281 26.5 1 90.19 293 GLU B O 1
ATOM 7450 N N . ASP B 1 294 ? -30.531 45.688 26.484 1 89.19 294 ASP B N 1
ATOM 7451 C CA . ASP B 1 294 ? -30.641 46.844 27.375 1 89.19 294 ASP B CA 1
ATOM 7452 C C . ASP B 1 294 ? -31.406 47.969 26.703 1 89.19 294 ASP B C 1
ATOM 7454 O O . ASP B 1 294 ? -32.25 48.594 27.344 1 89.19 294 ASP B O 1
ATOM 7458 N N . TYR B 1 295 ? -31.156 48.188 25.453 1 88.06 295 TYR B N 1
ATOM 7459 C CA . TYR B 1 295 ? -31.828 49.25 24.734 1 88.06 295 TYR B CA 1
ATOM 7460 C C . TYR B 1 295 ? -33.312 48.938 24.531 1 88.06 295 TYR B C 1
ATOM 7462 O O . TYR B 1 295 ? -34.156 49.844 24.609 1 88.06 295 TYR B O 1
ATOM 7470 N N . LEU B 1 296 ? -33.562 47.719 24.203 1 87.94 296 LEU B N 1
ATOM 7471 C CA . LEU B 1 296 ? -34.938 47.312 24.031 1 87.94 296 LEU B CA 1
ATOM 7472 C C . LEU B 1 296 ? -35.719 47.5 25.344 1 87.94 296 LEU B C 1
ATOM 7474 O O . LEU B 1 296 ? -36.875 47.938 25.328 1 87.94 296 LEU B O 1
ATOM 7478 N N . ASP B 1 297 ? -35.188 47.125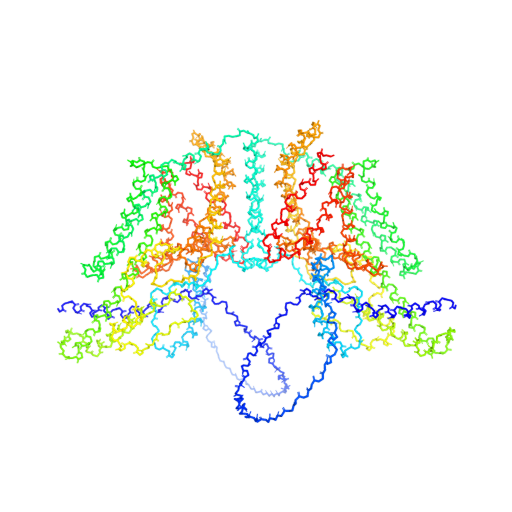 26.453 1 87.38 297 ASP B N 1
ATOM 7479 C CA . ASP B 1 297 ? -35.812 47.281 27.766 1 87.38 297 ASP B CA 1
ATOM 7480 C C . ASP B 1 297 ? -36.062 48.75 28.078 1 87.38 297 ASP B C 1
ATOM 7482 O O . ASP B 1 297 ? -37.125 49.125 28.594 1 87.38 297 ASP B O 1
ATOM 7486 N N . ARG B 1 298 ? -35.156 49.594 27.688 1 88.31 298 ARG B N 1
ATOM 7487 C CA . ARG B 1 298 ? -35.281 51.031 27.953 1 88.31 298 ARG B CA 1
ATOM 7488 C C . ARG B 1 298 ? -36.312 51.656 27.031 1 88.31 298 ARG B C 1
ATOM 7490 O O . ARG B 1 298 ? -37 52.594 27.422 1 88.31 298 ARG B O 1
ATOM 7497 N N . LEU B 1 299 ? -36.344 51.156 25.875 1 86.06 299 LEU B N 1
ATOM 7498 C CA . LEU B 1 299 ? -37.312 51.656 24.922 1 86.06 299 LEU B CA 1
ATOM 7499 C C . LEU B 1 299 ? -38.719 51.25 25.344 1 86.06 299 LEU B C 1
ATOM 7501 O O . LEU B 1 299 ? -39.656 52.062 25.219 1 86.06 299 LEU B O 1
ATOM 7505 N N . THR B 1 300 ? -38.875 50.062 25.766 1 84.62 300 THR B N 1
ATOM 7506 C CA . THR B 1 300 ? -40.188 49.562 26.203 1 84.62 300 THR B CA 1
ATOM 7507 C C . THR B 1 300 ? -40.625 50.281 27.484 1 84.62 300 THR B C 1
ATOM 7509 O O . THR B 1 300 ? -41.844 50.5 27.688 1 84.62 300 THR B O 1
ATOM 7512 N N . ASP B 1 301 ? -39.719 50.656 28.312 1 85.25 301 ASP B N 1
ATOM 7513 C CA . ASP B 1 301 ? -40.031 51.344 29.562 1 85.25 301 ASP B CA 1
ATOM 7514 C C . ASP B 1 301 ? -40.219 52.844 29.344 1 85.25 301 ASP B C 1
ATOM 7516 O O . ASP B 1 301 ? -40.562 53.562 30.266 1 85.25 301 ASP B O 1
ATOM 7520 N N . GLY B 1 302 ? -40.031 53.375 28.141 1 79.31 302 GLY B N 1
ATOM 7521 C CA . GLY B 1 302 ? -40.25 54.75 27.797 1 79.31 302 GLY B CA 1
ATOM 7522 C C . GLY B 1 302 ? -39.125 55.688 28.266 1 79.31 302 GLY B C 1
ATOM 7523 O O . GLY B 1 302 ? -39.312 56.906 28.375 1 79.31 302 GLY B O 1
ATOM 7524 N N . GLU B 1 303 ? -38.062 55.094 28.531 1 80.19 303 GLU B N 1
ATOM 7525 C CA . GLU B 1 303 ? -36.969 55.875 29.109 1 80.19 303 GLU B CA 1
ATOM 7526 C C . GLU B 1 303 ? -36.094 56.5 28.031 1 80.19 303 GLU B C 1
ATOM 7528 O O . GLU B 1 303 ? -35.375 57.438 28.281 1 80.19 303 GLU B O 1
ATOM 7533 N N . VAL B 1 304 ? -36.156 55.906 26.859 1 78.5 304 VAL B N 1
ATOM 7534 C CA . VAL B 1 304 ? -35.281 56.438 25.812 1 78.5 304 VAL B CA 1
ATOM 7535 C C . VAL B 1 304 ? -36.125 56.969 24.641 1 78.5 304 VAL B C 1
ATOM 7537 O O . VAL B 1 304 ? -37.156 56.406 24.328 1 78.5 304 VAL B O 1
ATOM 7540 N N . VAL B 1 305 ? -35.75 58.188 24.203 1 75.88 305 VAL B N 1
ATOM 7541 C CA . VAL B 1 305 ? -36.344 58.781 23 1 75.88 305 VAL B CA 1
ATOM 7542 C C . VAL B 1 305 ? -35.531 58.406 21.781 1 75.88 305 VAL B C 1
ATOM 7544 O O . VAL B 1 305 ? -34.312 58.469 21.797 1 75.88 305 VAL B O 1
ATOM 7547 N N . LEU B 1 306 ? -36.188 57.781 20.812 1 78.19 306 LEU B N 1
ATOM 7548 C CA . LEU B 1 306 ? -35.531 57.344 19.578 1 78.19 306 LEU B CA 1
ATOM 7549 C C . LEU B 1 306 ? -34.875 58.531 18.859 1 78.19 306 LEU B C 1
ATOM 7551 O O . LEU B 1 306 ? -35.469 59.594 18.812 1 78.19 306 LEU B O 1
ATOM 7555 N N . PRO B 1 307 ? -33.594 58.312 18.594 1 73.81 307 PRO B N 1
ATOM 7556 C CA . PRO B 1 307 ? -32.969 59.406 17.828 1 73.81 307 PRO B CA 1
ATOM 7557 C C . PRO B 1 307 ? -33.75 59.75 16.562 1 73.81 307 PRO B C 1
ATOM 7559 O O . PRO B 1 307 ? -34.562 58.938 16.094 1 73.81 307 PRO B O 1
ATOM 7562 N N . ASN B 1 308 ? -33.562 60.969 16.047 1 70.69 308 ASN B N 1
ATOM 7563 C CA . ASN B 1 308 ? -34.25 61.438 14.852 1 70.69 308 ASN B CA 1
ATOM 7564 C C . ASN B 1 308 ? -33.938 60.531 13.656 1 70.69 308 ASN B C 1
ATOM 7566 O O . ASN B 1 308 ? -32.781 60.188 13.391 1 70.69 308 ASN B O 1
ATOM 7570 N N . GLY B 1 309 ? -34.906 59.969 12.961 1 69.25 309 GLY B N 1
ATOM 7571 C CA . GLY B 1 309 ? -34.75 59.188 11.742 1 69.25 309 GLY B CA 1
ATOM 7572 C C . GLY B 1 309 ? -35.062 57.719 11.922 1 69.25 309 GLY B C 1
ATOM 7573 O O . GLY B 1 309 ? -35.125 56.969 10.953 1 69.25 309 GLY B O 1
ATOM 7574 N N . HIS B 1 310 ? -35.156 57.281 13.211 1 75.31 310 HIS B N 1
ATOM 7575 C CA . HIS B 1 310 ? -35.5 55.875 13.422 1 75.31 310 HIS B CA 1
ATOM 7576 C C . HIS B 1 310 ? -36.938 55.688 13.844 1 75.31 310 HIS B C 1
ATOM 7578 O O . HIS B 1 310 ? -37.469 56.469 14.648 1 75.31 310 HIS B O 1
ATOM 7584 N N . GLU B 1 311 ? -37.594 54.875 13.047 1 78.81 311 GLU B N 1
ATOM 7585 C CA . GLU B 1 311 ? -38.969 54.5 13.367 1 78.81 311 GLU B CA 1
ATOM 7586 C C . GLU B 1 311 ? -39 53.469 14.5 1 78.81 311 GLU B C 1
ATOM 7588 O O . GLU B 1 311 ? -38.188 52.562 14.555 1 78.81 311 GLU B O 1
ATOM 7593 N N . LYS B 1 312 ? -39.844 53.656 15.383 1 81.19 312 LYS B N 1
ATOM 7594 C CA . LYS B 1 312 ? -39.938 52.844 16.578 1 81.19 312 LYS B CA 1
ATOM 7595 C C . LYS B 1 312 ? -40.156 51.375 16.219 1 81.19 312 LYS B C 1
ATOM 7597 O O . LYS B 1 312 ? -39.469 50.5 16.734 1 81.19 312 LYS B O 1
ATOM 7602 N N . ASP B 1 313 ? -41.031 51.156 15.258 1 80.81 313 ASP B N 1
ATOM 7603 C CA . ASP B 1 313 ? -41.406 49.781 14.922 1 80.81 313 ASP B CA 1
ATOM 7604 C C . ASP B 1 313 ? -40.219 49.062 14.234 1 80.81 313 ASP B C 1
ATOM 7606 O O . ASP B 1 313 ? -39.969 47.906 14.508 1 80.81 313 ASP B O 1
ATOM 7610 N N . GLU B 1 314 ? -39.531 49.719 13.477 1 82.25 314 GLU B N 1
ATOM 7611 C CA . GLU B 1 314 ? -38.406 49.156 12.75 1 82.25 314 GLU B CA 1
ATOM 7612 C C . GLU B 1 314 ? -37.219 48.906 13.68 1 82.25 314 GLU B C 1
ATOM 7614 O O . GLU B 1 314 ? -36.531 47.906 13.531 1 82.25 314 GLU B O 1
ATOM 7619 N N . THR B 1 315 ? -37.094 49.75 14.609 1 84.06 315 THR B N 1
ATOM 7620 C CA . THR B 1 315 ? -35.969 49.625 15.555 1 84.06 315 THR B CA 1
ATOM 7621 C C . THR B 1 315 ? -36.219 48.469 16.516 1 84.06 315 THR B C 1
ATOM 7623 O O . THR B 1 315 ? -35.312 47.719 16.844 1 84.06 315 THR B O 1
ATOM 7626 N N . VAL B 1 316 ? -37.438 48.375 16.891 1 85.56 316 VAL B N 1
ATOM 7627 C CA . VAL B 1 316 ? -37.75 47.281 17.812 1 85.56 316 VAL B CA 1
ATOM 7628 C C . VAL B 1 316 ? -37.594 45.938 17.109 1 85.56 316 VAL B C 1
ATOM 7630 O O . VAL B 1 316 ? -37.094 44.969 17.703 1 85.56 316 VAL B O 1
ATOM 7633 N N . LYS B 1 317 ? -37.906 45.906 15.891 1 83.69 317 LYS B N 1
ATOM 7634 C CA . LYS B 1 317 ? -37.75 44.688 15.109 1 83.69 317 LYS B CA 1
ATOM 7635 C C . LYS B 1 317 ? -36.281 44.344 14.938 1 83.69 317 LYS B C 1
ATOM 7637 O O . LYS B 1 317 ? -35.875 43.156 15.062 1 83.69 317 LYS B O 1
ATOM 7642 N N . ALA B 1 318 ? -35.469 45.312 14.695 1 83.5 318 ALA B N 1
ATOM 7643 C CA . ALA B 1 318 ? -34.031 45.125 14.508 1 83.5 318 ALA B CA 1
ATOM 7644 C C . ALA B 1 318 ? -33.375 44.656 15.805 1 83.5 318 ALA B C 1
ATOM 7646 O O . ALA B 1 318 ? -32.469 43.812 15.773 1 83.5 318 ALA B O 1
ATOM 7647 N N . LEU B 1 319 ? -33.906 45.188 16.844 1 87.12 319 LEU B N 1
ATOM 7648 C CA . LEU B 1 319 ? -33.312 44.844 18.141 1 87.12 319 LEU B CA 1
ATOM 7649 C C . LEU B 1 319 ? -33.688 43.406 18.531 1 87.12 319 LEU B C 1
ATOM 7651 O O . LEU B 1 319 ? -32.875 42.656 19.047 1 87.12 319 LEU B O 1
ATOM 7655 N N . LYS B 1 320 ? -34.844 43.031 18.25 1 84.88 320 LYS B N 1
ATOM 7656 C CA . LYS B 1 320 ? -35.312 41.656 18.562 1 84.88 320 LYS B CA 1
ATOM 7657 C C . LYS B 1 320 ? -34.562 40.625 17.703 1 84.88 320 LYS B C 1
ATOM 7659 O O . LYS B 1 320 ? -34.219 39.562 18.188 1 84.88 320 LYS B O 1
ATOM 7664 N N . GLU B 1 321 ? -34.312 41 16.547 1 83.44 321 GLU B N 1
ATOM 7665 C CA . GLU B 1 321 ? -33.562 40.094 15.656 1 83.44 321 GLU B CA 1
ATOM 7666 C C . GLU B 1 321 ? -32.094 39.969 16.094 1 83.44 321 GLU B C 1
ATOM 7668 O O . GLU B 1 321 ? -31.516 38.875 15.992 1 83.44 321 GLU B O 1
ATOM 7673 N N . SER B 1 322 ? -31.594 41.094 16.484 1 87.25 322 SER B N 1
ATOM 7674 C CA . SER B 1 322 ? -30.219 41.062 16.969 1 87.25 322 SER B CA 1
ATOM 7675 C C . SER B 1 322 ? -30.078 40.219 18.234 1 87.25 322 SER B C 1
ATOM 7677 O O . SER B 1 322 ? -29.125 39.469 18.375 1 87.25 322 SER B O 1
ATOM 7679 N N . ILE B 1 323 ? -31.062 40.344 19.062 1 87.88 323 ILE B N 1
ATOM 7680 C CA . ILE B 1 323 ? -31.031 39.562 20.297 1 87.88 323 ILE B CA 1
ATOM 7681 C C . ILE B 1 323 ? -31.172 38.094 19.984 1 87.88 323 ILE B C 1
ATOM 7683 O O . ILE B 1 323 ? -30.438 37.25 20.531 1 87.88 323 ILE B O 1
ATOM 7687 N N . ALA B 1 324 ? -31.953 37.781 19.062 1 84.75 324 ALA B N 1
ATOM 7688 C CA . ALA B 1 324 ? -32.156 36.406 18.656 1 84.75 324 ALA B CA 1
ATOM 7689 C C . ALA B 1 324 ? -30.891 35.812 18.047 1 84.75 324 ALA B C 1
ATOM 7691 O O . ALA B 1 324 ? -30.5 34.688 18.359 1 84.75 324 ALA B O 1
ATOM 7692 N N . PHE B 1 325 ? -30.234 36.531 17.25 1 85.56 325 PHE B N 1
ATOM 7693 C CA . PHE B 1 325 ? -29.031 36.094 16.578 1 85.56 325 PHE B CA 1
ATOM 7694 C C . PHE B 1 325 ? -27.891 35.875 17.594 1 85.56 325 PHE B C 1
ATOM 7696 O O . PHE B 1 325 ? -27.188 34.875 17.547 1 85.56 325 PHE B O 1
ATOM 7703 N N . THR B 1 326 ? -27.719 36.875 18.359 1 89.75 326 THR B N 1
ATOM 7704 C CA . THR B 1 326 ? -26.594 36.844 19.281 1 89.75 326 THR B CA 1
ATOM 7705 C C . THR B 1 326 ? -26.766 35.688 20.281 1 89.75 326 THR B C 1
ATOM 7707 O O . THR B 1 326 ? -25.781 35.031 20.625 1 89.75 326 THR B O 1
ATOM 7710 N N . LYS B 1 327 ? -28 35.5 20.75 1 88.12 327 LYS B N 1
ATOM 7711 C CA . LYS B 1 327 ? -28.234 34.3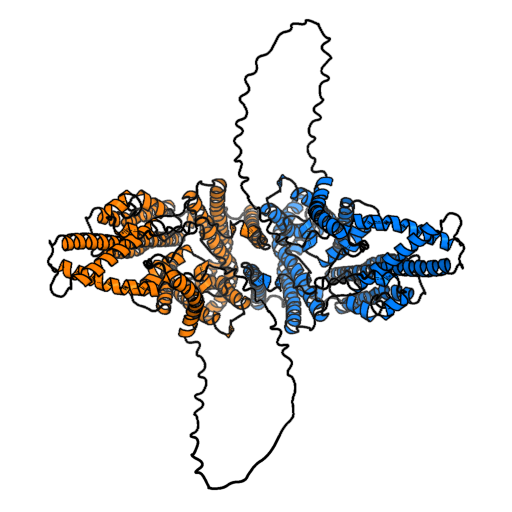75 21.672 1 88.12 327 LYS B CA 1
ATOM 7712 C C . LYS B 1 327 ? -28.062 33.031 20.953 1 88.12 327 LYS B C 1
ATOM 7714 O O . LYS B 1 327 ? -27.531 32.094 21.531 1 88.12 327 LYS B O 1
ATOM 7719 N N . TYR B 1 328 ? -28.422 33 19.781 1 83.88 328 TYR B N 1
ATOM 7720 C CA . TYR B 1 328 ? -28.25 31.797 18.969 1 83.88 328 TYR B CA 1
ATOM 7721 C C . TYR B 1 328 ? -26.766 31.484 18.766 1 83.88 328 TYR B C 1
ATOM 7723 O O . TYR B 1 328 ? -26.328 30.359 18.984 1 83.88 328 TYR B O 1
ATOM 7731 N N . GLU B 1 329 ? -26.062 32.469 18.328 1 86.19 329 GLU B N 1
ATOM 7732 C CA . GLU B 1 329 ? -24.656 32.281 18.016 1 86.19 329 GLU B CA 1
ATOM 7733 C C . GLU B 1 329 ? -23.859 31.875 19.25 1 86.19 329 GLU B C 1
ATOM 7735 O O . GLU B 1 329 ? -23.016 30.969 19.188 1 86.19 329 GLU B O 1
ATOM 7740 N N . LEU B 1 330 ? -24.125 32.5 20.328 1 89.12 330 LEU B N 1
ATOM 7741 C CA . LEU B 1 330 ? -23.391 32.188 21.547 1 89.12 330 LEU B CA 1
ATOM 7742 C C . LEU B 1 330 ? -23.75 30.812 22.078 1 89.12 330 LEU B C 1
ATOM 7744 O O . LEU B 1 330 ? -22.891 30.094 22.609 1 89.12 330 LEU B O 1
ATOM 7748 N N . GLU B 1 331 ? -25 30.484 21.938 1 85.19 331 GLU B N 1
ATOM 7749 C CA . GLU B 1 331 ? -25.422 29.141 22.344 1 85.19 331 GLU B CA 1
ATOM 7750 C C . GLU B 1 331 ? -24.828 28.078 21.438 1 85.19 331 GLU B C 1
ATOM 7752 O O . GLU B 1 331 ? -24.391 27.031 21.906 1 85.19 331 GLU B O 1
ATOM 7757 N N . TYR B 1 332 ? -24.844 28.359 20.234 1 81.75 332 TYR B N 1
ATOM 7758 C CA . TYR B 1 332 ? -24.297 27.422 19.266 1 81.75 332 TYR B CA 1
ATOM 7759 C C . TYR B 1 332 ? -22.812 27.172 19.531 1 81.75 332 TYR B C 1
ATOM 7761 O O . TYR B 1 332 ? -22.359 26.016 19.547 1 81.75 332 TYR B O 1
ATOM 7769 N N . GLN B 1 333 ? -22.078 28.188 19.734 1 85.56 333 GLN B N 1
ATOM 7770 C CA . GLN B 1 333 ? -20.641 28.078 19.922 1 85.56 333 GLN B CA 1
ATOM 7771 C C . GLN B 1 333 ? -20.328 27.406 21.266 1 85.56 333 GLN B C 1
ATOM 7773 O O . GLN B 1 333 ? -19.266 26.797 21.422 1 85.56 333 GLN B O 1
ATOM 7778 N N . SER B 1 334 ? -21.234 27.484 22.156 1 85.19 334 SER B N 1
ATOM 7779 C CA . SER B 1 334 ? -21.031 26.875 23.469 1 85.19 334 SER B CA 1
ATOM 7780 C C . SER B 1 334 ? -21.188 25.359 23.406 1 85.19 334 SER B C 1
ATOM 7782 O O . SER B 1 334 ? -20.578 24.625 24.203 1 85.19 334 SER B O 1
ATOM 7784 N N . HIS B 1 335 ? -21.922 24.781 22.375 1 75.44 335 HIS B N 1
ATOM 7785 C CA . HIS B 1 335 ? -22.203 23.344 22.359 1 75.44 335 HIS B CA 1
ATOM 7786 C C . HIS B 1 335 ? -21.75 22.703 21.062 1 75.44 335 HIS B C 1
ATOM 7788 O O . HIS B 1 335 ? -21.672 21.469 20.969 1 75.44 335 HIS B O 1
ATOM 7794 N N . ALA B 1 336 ? -21.828 23.219 19.906 1 60.5 336 ALA B N 1
ATOM 7795 C CA . ALA B 1 336 ? -21.781 22.656 18.562 1 60.5 336 ALA B CA 1
ATOM 7796 C C . ALA B 1 336 ? -20.406 22.094 18.25 1 60.5 336 ALA B C 1
ATOM 7798 O O . ALA B 1 336 ? -20.266 21.156 17.453 1 60.5 336 ALA B O 1
ATOM 7799 N N . THR B 1 337 ? -19.406 22.406 18.719 1 60.97 337 THR B N 1
ATOM 7800 C CA . THR B 1 337 ? -18.219 22.203 17.906 1 60.97 337 THR B CA 1
ATOM 7801 C C . THR B 1 337 ? -17.766 20.75 17.953 1 60.97 337 THR B C 1
ATOM 7803 O O . THR B 1 337 ? -16.797 20.375 17.281 1 60.97 337 THR B O 1
ATOM 7806 N N . THR B 1 338 ? -18.547 19.953 18.672 1 58.75 338 THR B N 1
ATOM 7807 C CA . THR B 1 338 ? -18.25 18.531 18.641 1 58.75 338 THR B CA 1
ATOM 7808 C C . THR B 1 338 ? -19.391 17.75 17.984 1 58.75 338 THR B C 1
ATOM 7810 O O . THR B 1 338 ? -20.547 17.938 18.328 1 58.75 338 THR B O 1
ATOM 7813 N N . ASN B 1 339 ? -19.188 17.375 16.672 1 54.59 339 ASN B N 1
ATOM 7814 C CA . ASN B 1 339 ? -20.219 16.609 15.953 1 54.59 339 ASN B CA 1
ATOM 7815 C C . ASN B 1 339 ? -20.688 15.414 16.766 1 54.59 339 ASN B C 1
ATOM 7817 O O . ASN B 1 339 ? -20.047 14.359 16.75 1 54.59 339 ASN B O 1
ATOM 7821 N N . THR B 1 340 ? -21.281 15.719 17.938 1 53.34 340 THR B N 1
ATOM 7822 C CA . THR B 1 340 ? -21.953 14.594 18.594 1 53.34 340 THR B CA 1
ATOM 7823 C C . THR B 1 340 ? -23.312 14.336 17.938 1 53.34 340 THR B C 1
ATOM 7825 O O . THR B 1 340 ? -23.875 15.219 17.312 1 53.34 340 THR B O 1
ATOM 7828 N N . ASP B 1 341 ? -23.688 13.117 17.672 1 50.28 341 ASP B N 1
ATOM 7829 C CA . ASP B 1 341 ? -25.016 12.719 17.188 1 50.28 341 ASP B CA 1
ATOM 7830 C C . ASP B 1 341 ? -26.109 13.602 17.812 1 50.28 341 ASP B C 1
ATOM 7832 O O . ASP B 1 341 ? -27.234 13.609 17.328 1 50.28 341 ASP B O 1
ATOM 7836 N N . THR B 1 342 ? -25.812 14.328 18.828 1 50.53 342 THR B N 1
ATOM 7837 C CA . THR B 1 342 ? -26.891 15.078 19.453 1 50.53 342 THR B CA 1
ATOM 7838 C C . THR B 1 342 ? -26.875 16.531 19.016 1 50.53 342 THR B C 1
ATOM 7840 O O . THR B 1 342 ? -26 17.297 19.406 1 50.53 342 THR B O 1
ATOM 7843 N N . HIS B 1 343 ? -27.312 16.781 17.906 1 53.47 343 HIS B N 1
ATOM 7844 C CA . HIS B 1 343 ? -27.469 18.125 17.391 1 53.47 343 HIS B CA 1
ATOM 7845 C C . HIS B 1 343 ? -28.188 19.031 18.391 1 53.47 343 HIS B C 1
ATOM 7847 O O . HIS B 1 343 ? -29.281 18.688 18.859 1 53.47 343 HIS B O 1
ATOM 7853 N N . HIS B 1 344 ? -27.469 19.828 19.156 1 59.5 344 HIS B N 1
ATOM 7854 C CA . HIS B 1 344 ? -28.125 20.797 20.016 1 59.5 344 HIS B CA 1
ATOM 7855 C C . HIS B 1 344 ? -29.141 21.625 19.234 1 59.5 344 HIS B C 1
ATOM 7857 O O . HIS B 1 344 ? -28.797 22.219 18.203 1 59.5 344 HIS B O 1
ATOM 7863 N N . GLU B 1 345 ? -30.375 21.406 19.531 1 62.34 345 GLU B N 1
ATOM 7864 C CA . GLU B 1 345 ? -31.469 22.141 18.906 1 62.34 345 GLU B CA 1
ATOM 7865 C C . GLU B 1 345 ? -31.703 23.469 19.625 1 62.34 345 GLU B C 1
ATOM 7867 O O . GLU B 1 345 ? -31.812 23.516 20.844 1 62.34 345 GLU B O 1
ATOM 7872 N N . PHE B 1 346 ? -31.422 24.625 18.906 1 68.12 346 PHE B N 1
ATOM 7873 C CA . PHE B 1 346 ? -31.734 25.953 19.422 1 68.12 346 PHE B CA 1
ATOM 7874 C C . PHE B 1 346 ? -33.219 26.094 19.719 1 68.12 346 PHE B C 1
ATOM 7876 O O . PHE B 1 346 ? -34.062 25.75 18.875 1 68.12 346 PHE B O 1
ATOM 7883 N N . ASP B 1 347 ? -33.562 26.344 20.953 1 66.94 347 ASP B N 1
ATOM 7884 C CA . ASP B 1 347 ? -34.938 26.578 21.375 1 66.94 347 ASP B C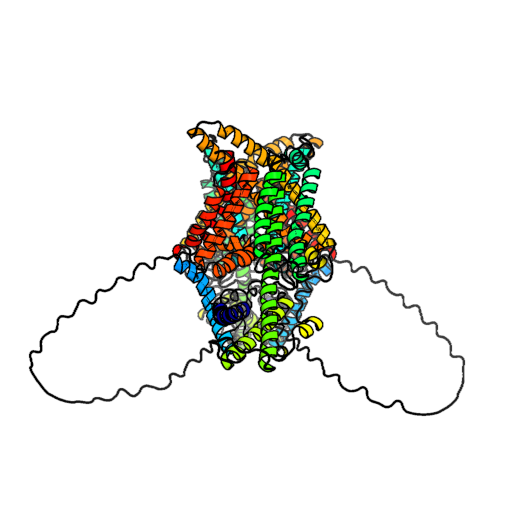A 1
ATOM 7885 C C . ASP B 1 347 ? -35.281 28.062 21.281 1 66.94 347 ASP B C 1
ATOM 7887 O O . ASP B 1 347 ? -34.688 28.891 21.969 1 66.94 347 ASP B O 1
ATOM 7891 N N . VAL B 1 348 ? -36.219 28.422 20.438 1 72.69 348 VAL B N 1
ATOM 7892 C CA . VAL B 1 348 ? -36.656 29.781 20.172 1 72.69 348 VAL B CA 1
ATOM 7893 C C . VAL B 1 348 ? -37.219 30.406 21.453 1 72.69 348 VAL B C 1
ATOM 7895 O O . VAL B 1 348 ? -37.094 31.625 21.656 1 72.69 348 VAL B O 1
ATOM 7898 N N . ALA B 1 349 ? -37.656 29.625 22.328 1 72.62 349 ALA B N 1
ATOM 7899 C CA . ALA B 1 349 ? -38.25 30.109 23.578 1 72.62 349 ALA B CA 1
ATOM 7900 C C . ALA B 1 349 ? -37.188 30.75 24.469 1 72.62 349 ALA B C 1
ATOM 7902 O O . ALA B 1 349 ? -37.531 31.562 25.328 1 72.62 349 ALA B O 1
ATOM 7903 N N . ARG B 1 350 ? -36.031 30.531 24.156 1 79.88 350 ARG B N 1
ATOM 7904 C CA . ARG B 1 350 ? -34.969 31.031 25.016 1 79.88 350 ARG B CA 1
ATOM 7905 C C . ARG B 1 350 ? -34.562 32.469 24.656 1 79.88 350 ARG B C 1
ATOM 7907 O O . ARG B 1 350 ? -33.812 33.125 25.375 1 79.88 350 ARG B O 1
ATOM 7914 N N . VAL B 1 351 ? -35.062 32.906 23.609 1 81.69 351 VAL B N 1
ATOM 7915 C CA . VAL B 1 351 ? -34.75 34.25 23.141 1 81.69 351 VAL B CA 1
ATOM 7916 C C . VAL B 1 351 ? -35.25 35.281 24.156 1 81.69 351 VAL B C 1
ATOM 7918 O O . VAL B 1 351 ? -34.688 36.375 24.297 1 81.69 351 VAL B O 1
ATOM 7921 N N . ASP B 1 352 ? -36.281 34.906 24.969 1 81.25 352 ASP B N 1
ATOM 7922 C CA . ASP B 1 352 ? -36.906 35.844 25.906 1 81.25 352 ASP B CA 1
ATOM 7923 C C . ASP B 1 352 ? -36.219 35.812 27.25 1 81.25 352 ASP B C 1
ATOM 7925 O O . ASP B 1 352 ? -36.438 36.656 28.094 1 81.25 352 ASP B O 1
ATOM 7929 N N . ILE B 1 353 ? -35.312 34.906 27.375 1 89.12 353 ILE B N 1
ATOM 7930 C CA . ILE B 1 353 ? -34.562 34.781 28.625 1 89.12 353 ILE B CA 1
ATOM 7931 C C . ILE B 1 353 ? -33.344 35.688 28.594 1 89.12 353 ILE B C 1
ATOM 7933 O O . ILE B 1 353 ? -32.594 35.688 27.609 1 89.12 353 ILE B O 1
ATOM 7937 N N . PRO B 1 354 ? -33.156 36.469 29.625 1 89.31 354 PRO B N 1
ATOM 7938 C CA . PRO B 1 354 ? -32 37.375 29.641 1 89.31 354 PRO B CA 1
ATOM 7939 C C . PRO B 1 354 ? -30.672 36.625 29.578 1 89.31 354 PRO B C 1
ATOM 7941 O O . PRO B 1 354 ? -30.594 35.469 29.984 1 89.31 354 PRO B O 1
ATOM 7944 N N . PHE B 1 355 ? -29.594 37.25 29.078 1 90.75 355 PHE B N 1
ATOM 7945 C CA . PHE B 1 355 ? -28.266 36.688 28.875 1 90.75 355 PHE B CA 1
ATOM 7946 C C . PHE B 1 355 ? -27.703 36.125 30.188 1 90.75 355 PHE B C 1
ATOM 7948 O O . PHE B 1 355 ? -27.125 35.031 30.219 1 90.75 355 PHE B O 1
ATOM 7955 N N . HIS B 1 356 ? -27.922 36.906 31.281 1 89.94 356 HIS B N 1
ATOM 7956 C CA . HIS B 1 356 ? -27.359 36.531 32.562 1 89.94 356 HIS B CA 1
ATOM 7957 C C . HIS B 1 356 ? -27.938 35.188 33.031 1 89.94 356 HIS B C 1
ATOM 7959 O O . HIS B 1 356 ? -27.219 34.375 33.625 1 89.94 356 HIS B O 1
ATOM 7965 N N . GLU B 1 357 ? -29.156 34.938 32.781 1 90.06 357 GLU B N 1
ATOM 7966 C CA . GLU B 1 357 ? -29.797 33.719 33.188 1 90.06 357 GLU B CA 1
ATOM 7967 C C . GLU B 1 357 ? -29.344 32.531 32.344 1 90.06 357 GLU B C 1
ATOM 7969 O O . GLU B 1 357 ? -29.172 31.422 32.844 1 90.06 357 GLU B O 1
ATOM 7974 N N . LEU B 1 358 ? -29.156 32.844 31.078 1 90.12 358 LEU B N 1
ATOM 7975 C CA . LEU B 1 358 ? -28.688 31.812 30.172 1 90.12 358 LEU B CA 1
ATOM 7976 C C . LEU B 1 358 ? -27.266 31.391 30.516 1 90.12 358 LEU B C 1
ATOM 7978 O O . LEU B 1 358 ? -26.922 30.219 30.391 1 90.12 358 LEU B O 1
ATOM 7982 N N . GLN B 1 359 ? -26.422 32.312 30.953 1 91.12 359 GLN B N 1
ATOM 7983 C CA . GLN B 1 359 ? -25.047 32.031 31.375 1 91.12 359 GLN B CA 1
ATOM 7984 C C . GLN B 1 359 ? -25 31.25 32.688 1 91.12 359 GLN B C 1
ATOM 7986 O O . GLN B 1 359 ? -24.188 30.344 32.844 1 91.12 359 GLN B O 1
ATOM 7991 N N . GLU B 1 360 ? -25.969 31.547 33.594 1 90.31 360 GLU B N 1
ATOM 7992 C CA . GLU B 1 360 ? -26.062 30.859 34.875 1 90.31 360 GLU B CA 1
ATOM 7993 C C . GLU B 1 360 ? -26.516 29.422 34.688 1 90.31 360 GLU B C 1
ATOM 7995 O O . GLU B 1 360 ? -26.078 28.531 35.438 1 90.31 360 GLU B O 1
ATOM 8000 N N . GLN B 1 361 ? -27.312 29.219 33.688 1 88.88 361 GLN B N 1
ATOM 8001 C CA . GLN B 1 361 ? -27.812 27.875 33.375 1 88.88 361 GLN B CA 1
ATOM 8002 C C . GLN B 1 361 ? -26.781 27.062 32.594 1 88.88 361 GLN B C 1
ATOM 8004 O O . GLN B 1 361 ? -26.953 25.859 32.406 1 88.88 361 GLN B O 1
ATOM 8009 N N . GLY B 1 362 ? -25.781 27.688 32.188 1 86.44 362 GLY B N 1
ATOM 8010 C CA . GLY B 1 362 ? -24.719 26.984 31.484 1 86.44 362 GLY B CA 1
ATOM 8011 C C . GLY B 1 362 ? -25.016 26.812 30.016 1 86.44 362 GLY B C 1
ATOM 8012 O O . GLY B 1 362 ? -24.328 26.031 29.328 1 86.44 362 GLY B O 1
ATOM 8013 N N . ILE B 1 363 ? -26 27.406 29.5 1 85.38 363 ILE B N 1
ATOM 8014 C CA . ILE B 1 363 ? -26.391 27.312 28.094 1 85.38 363 ILE B CA 1
ATOM 8015 C C . ILE B 1 363 ? -25.422 28.125 27.234 1 85.38 363 ILE B C 1
ATOM 8017 O O . ILE B 1 363 ? -25 27.672 26.172 1 85.38 363 ILE B O 1
ATOM 8021 N N . ILE B 1 364 ? -25.125 29.344 27.719 1 88.5 364 ILE B N 1
ATOM 8022 C CA . ILE B 1 364 ? -24.078 30.172 27.125 1 88.5 364 ILE B CA 1
ATOM 8023 C C . ILE B 1 364 ? -22.844 30.156 28.031 1 88.5 364 ILE B C 1
ATOM 8025 O O . ILE B 1 364 ? -22.922 30.531 29.203 1 88.5 364 ILE B O 1
ATOM 8029 N N . LYS B 1 365 ? -21.766 29.766 27.531 1 90.69 365 LYS B N 1
ATOM 8030 C CA . LYS B 1 365 ? -20.547 29.578 28.328 1 90.69 365 LYS B CA 1
ATOM 8031 C C . LYS B 1 365 ? -19.656 30.812 28.25 1 90.69 365 LYS B C 1
ATOM 8033 O O . LYS B 1 365 ? -18.859 31.062 29.156 1 90.69 365 LYS B O 1
ATOM 8038 N N . PHE B 1 366 ? -19.75 31.594 27.203 1 93.12 366 PHE B N 1
ATOM 8039 C CA . PHE B 1 366 ? -18.938 32.781 27.047 1 93.12 366 PHE B CA 1
ATOM 8040 C C . PHE B 1 366 ? -19.391 33.875 28.016 1 93.12 366 PHE B C 1
ATOM 8042 O O . PHE B 1 366 ? -20.578 34.062 28.266 1 93.12 366 PHE B O 1
ATOM 8049 N N . PRO B 1 367 ? -18.547 34.5 28.641 1 94.75 367 PRO B N 1
ATOM 8050 C CA . PRO B 1 367 ? -17.094 34.562 28.578 1 94.75 367 PRO B CA 1
ATOM 8051 C C . PRO B 1 367 ? -16.422 33.75 29.688 1 94.75 367 PRO B C 1
ATOM 8053 O O . PRO B 1 367 ? -15.281 34.031 30.062 1 94.75 367 PRO B O 1
ATOM 8056 N N . GLN B 1 368 ? -17.125 32.781 30.266 1 91.81 368 GLN B N 1
ATOM 8057 C CA . GLN B 1 368 ? -16.609 32 31.375 1 91.81 368 GLN B CA 1
ATOM 8058 C C . GLN B 1 368 ? -15.523 31.031 30.906 1 91.81 368 GLN B C 1
ATOM 8060 O O . GLN B 1 368 ? -14.773 30.484 31.719 1 91.81 368 GLN B O 1
ATOM 8065 N N . ASN B 1 369 ? -15.461 30.859 29.625 1 92.44 369 ASN B N 1
ATOM 8066 C CA . ASN B 1 369 ? -14.453 29.969 29.062 1 92.44 369 ASN B CA 1
ATOM 8067 C C . ASN B 1 369 ? -13.055 30.578 29.156 1 92.44 369 ASN B C 1
ATOM 8069 O O . ASN B 1 369 ? -12.062 29.875 29 1 92.44 369 ASN B O 1
ATOM 8073 N N . ILE B 1 370 ? -12.953 31.875 29.391 1 96.12 370 ILE B N 1
ATOM 8074 C CA . ILE B 1 370 ? -11.664 32.562 29.391 1 96.12 370 ILE B CA 1
ATOM 8075 C C . ILE B 1 370 ? -10.977 32.344 30.75 1 96.12 370 ILE B C 1
ATOM 8077 O O . ILE B 1 370 ? -11.047 33.219 31.625 1 96.12 370 ILE B O 1
ATOM 8081 N N . THR B 1 371 ? -10.383 31.234 30.969 1 95.56 371 THR B N 1
ATOM 8082 C CA . THR B 1 371 ? -9.625 30.859 32.156 1 95.56 371 THR B CA 1
ATOM 8083 C C . THR B 1 371 ? -8.25 30.312 31.781 1 95.56 371 THR B C 1
ATOM 8085 O O . THR B 1 371 ? -8.031 29.906 30.641 1 95.56 371 THR B O 1
ATOM 8088 N N . LEU B 1 372 ? -7.332 30.375 32.688 1 96 372 LEU B N 1
ATOM 8089 C CA . LEU B 1 372 ? -5.977 29.875 32.469 1 96 372 LEU B CA 1
ATOM 8090 C C . LEU B 1 372 ? -5.984 28.391 32.156 1 96 372 LEU B C 1
ATOM 8092 O O . LEU B 1 372 ? -5.211 27.922 31.312 1 96 372 LEU B O 1
ATOM 8096 N N . ARG B 1 373 ? -6.816 27.688 32.781 1 95.25 373 ARG B N 1
ATOM 8097 C CA . ARG B 1 373 ? -6.91 26.25 32.562 1 95.25 373 ARG B CA 1
ATOM 8098 C C . ARG B 1 373 ? -7.406 25.938 31.156 1 95.25 373 ARG B C 1
ATOM 8100 O O . ARG B 1 373 ? -6.891 25.047 30.484 1 95.25 373 ARG B O 1
ATOM 8107 N N . ASN B 1 374 ? -8.367 26.656 30.766 1 95.12 374 ASN B N 1
ATOM 8108 C CA . ASN B 1 374 ? -8.914 26.469 29.422 1 95.12 374 ASN B CA 1
ATOM 8109 C C . ASN B 1 374 ? -7.863 26.734 28.344 1 95.12 374 ASN B C 1
ATOM 8111 O O . ASN B 1 374 ? -7.746 25.969 27.391 1 95.12 374 ASN B O 1
ATOM 8115 N N . PHE B 1 375 ? -7.109 27.812 28.516 1 96.88 375 PHE B N 1
ATOM 8116 C CA . PHE B 1 375 ? -6.074 28.141 27.547 1 96.88 375 PHE B CA 1
ATOM 8117 C C . PHE B 1 375 ? -4.953 27.109 27.594 1 96.88 375 PHE B C 1
ATOM 8119 O O . PHE B 1 375 ? -4.402 26.734 26.547 1 96.88 375 PHE B O 1
ATOM 8126 N N . PHE B 1 376 ? -4.566 26.719 28.75 1 96.88 376 PHE B N 1
ATOM 8127 C CA . PHE B 1 376 ? -3.525 25.703 28.891 1 96.88 376 PHE B CA 1
ATOM 8128 C C . PHE B 1 376 ? -3.932 24.406 28.203 1 96.88 376 PHE B C 1
ATOM 8130 O O . PHE B 1 376 ? -3.145 23.828 27.453 1 96.88 376 PHE B O 1
ATOM 8137 N N . ASP B 1 377 ? -5.145 23.969 28.438 1 95.38 377 ASP B N 1
ATOM 8138 C CA . ASP B 1 377 ? -5.629 22.75 27.781 1 95.38 377 ASP B CA 1
ATOM 8139 C C . ASP B 1 377 ? -5.609 22.906 26.266 1 95.38 377 ASP B C 1
ATOM 8141 O O . ASP B 1 377 ? -5.141 22 25.562 1 95.38 377 ASP B O 1
ATOM 8145 N N . TYR B 1 378 ? -6.109 24 25.812 1 95.94 378 TYR B N 1
ATOM 8146 C CA . TYR B 1 378 ? -6.117 24.266 24.375 1 95.94 378 TYR B CA 1
ATOM 8147 C C . TYR B 1 378 ? -4.703 24.25 23.797 1 95.94 378 TYR B C 1
ATOM 8149 O O . TYR B 1 378 ? -4.465 23.688 22.734 1 95.94 378 TYR B O 1
ATOM 8157 N N . SER B 1 379 ? -3.809 24.859 24.547 1 96.69 379 SER B N 1
ATOM 8158 C CA . SER B 1 379 ? -2.434 24.953 24.062 1 96.69 379 SER B CA 1
ATOM 8159 C C . SER B 1 379 ? -1.795 23.578 23.938 1 96.69 379 SER B C 1
ATOM 8161 O O . SER B 1 379 ? -0.865 23.375 23.156 1 96.69 379 SER B O 1
ATOM 8163 N N . MET B 1 380 ? -2.334 22.578 24.625 1 95.81 380 MET B N 1
ATOM 8164 C CA . MET B 1 380 ? -1.763 21.234 24.625 1 95.81 380 MET B CA 1
ATOM 8165 C C . MET B 1 380 ? -2.426 20.375 23.562 1 95.81 380 MET B C 1
ATOM 8167 O O . MET B 1 380 ? -1.882 19.344 23.172 1 95.81 380 MET B O 1
ATOM 8171 N N . TYR B 1 381 ? -3.604 20.734 23.125 1 96.19 381 TYR B N 1
ATOM 8172 C CA . TYR B 1 381 ? -4.32 19.938 22.141 1 96.19 381 TYR B CA 1
ATOM 8173 C C . TYR B 1 381 ? -3.648 20.031 20.766 1 96.19 381 TYR B C 1
ATOM 8175 O O . TYR B 1 381 ? -3.117 21.078 20.406 1 96.19 381 TYR B O 1
ATOM 8183 N N . PRO B 1 382 ? -3.578 18.969 20.062 1 96.25 382 PRO B N 1
ATOM 8184 C CA . PRO B 1 382 ? -2.979 18.984 18.734 1 96.25 382 PRO B CA 1
ATOM 8185 C C . PRO B 1 382 ? -3.902 19.609 17.688 1 96.25 382 PRO B C 1
ATOM 8187 O O . PRO B 1 382 ? -4.223 18.953 16.672 1 96.25 382 PRO B O 1
ATOM 8190 N N . THR B 1 383 ? -4.406 20.672 17.891 1 95.06 383 THR B N 1
ATOM 8191 C CA . THR B 1 383 ? -5.215 21.469 16.969 1 95.06 383 THR B CA 1
ATOM 8192 C C . THR B 1 383 ? -4.754 22.922 16.969 1 95.06 383 THR B C 1
ATOM 8194 O O . THR B 1 383 ? -4.055 23.359 17.891 1 95.06 383 THR B O 1
ATOM 8197 N N . LEU B 1 384 ? -4.984 23.594 15.938 1 96.75 384 LEU B N 1
ATOM 8198 C CA . LEU B 1 384 ? -4.566 24.984 15.805 1 96.75 384 LEU B CA 1
ATOM 8199 C C . LEU B 1 384 ? -5.777 25.922 15.789 1 96.75 384 LEU B C 1
ATOM 8201 O O . LEU B 1 384 ? -5.625 27.141 15.727 1 96.75 384 LEU B O 1
ATOM 8205 N N . VAL B 1 385 ? -6.918 25.344 15.844 1 94.12 385 VAL B N 1
ATOM 8206 C CA . VAL B 1 385 ? -8.156 26.109 15.844 1 94.12 385 VAL B CA 1
ATOM 8207 C C . VAL B 1 385 ? -8.844 25.984 17.203 1 94.12 385 VAL B C 1
ATOM 8209 O O . VAL B 1 385 ? -9.031 24.875 17.719 1 94.12 385 VAL B O 1
ATOM 8212 N N . TYR B 1 386 ? -9.203 27.094 17.766 1 94.56 386 TYR B N 1
ATOM 8213 C CA . TYR B 1 386 ? -9.812 27.109 19.094 1 94.56 386 TYR B CA 1
ATOM 8214 C C . TYR B 1 386 ? -11.328 27.031 19 1 94.56 386 TYR B C 1
ATOM 8216 O O . TYR B 1 386 ? -11.938 27.625 18.109 1 94.56 386 TYR B O 1
ATOM 8224 N N . THR B 1 387 ? -11.898 26.297 19.828 1 90.44 387 THR B N 1
ATOM 8225 C CA . THR B 1 387 ? -13.32 26.234 20.125 1 90.44 387 THR B CA 1
ATOM 8226 C C . THR B 1 387 ? -13.555 26.125 21.625 1 90.44 387 THR B C 1
ATOM 8228 O O . THR B 1 387 ? -12.648 25.766 22.391 1 90.44 387 THR B O 1
ATOM 8231 N N . ILE B 1 388 ? -14.719 26.422 22.016 1 90.19 388 ILE B N 1
ATOM 8232 C CA . ILE B 1 388 ? -15.008 26.438 23.438 1 90.19 388 ILE B CA 1
ATOM 8233 C C . ILE B 1 388 ? -15.016 25.016 23.984 1 90.19 388 ILE B C 1
ATOM 8235 O O . ILE B 1 388 ? -14.508 24.75 25.078 1 90.19 388 ILE B O 1
ATOM 8239 N N . ASN B 1 389 ? -15.5 24.141 23.188 1 85.25 389 ASN B N 1
ATOM 8240 C CA . ASN B 1 389 ? -15.586 22.75 23.625 1 85.25 389 ASN B CA 1
ATOM 8241 C C . ASN B 1 389 ? -14.844 21.812 22.672 1 85.25 389 ASN B C 1
ATOM 8243 O O . ASN B 1 389 ? -14.969 21.938 21.453 1 85.25 389 ASN B O 1
ATOM 8247 N N . PHE B 1 390 ? -14.016 20.969 23.312 1 88.69 390 PHE B N 1
ATOM 8248 C CA . PHE B 1 390 ? -13.281 19.984 22.547 1 88.69 390 PHE B CA 1
ATOM 8249 C C . PHE B 1 390 ? -13.68 18.578 22.938 1 88.69 390 PHE B C 1
ATOM 8251 O O . PHE B 1 390 ? -13.977 18.312 24.109 1 88.69 390 PHE B O 1
ATOM 8258 N N . PRO B 1 391 ? -13.68 17.688 21.938 1 88.56 391 PRO B N 1
ATOM 8259 C CA . PRO B 1 391 ? -13.938 16.297 22.281 1 88.56 391 PRO B CA 1
ATOM 8260 C C . PRO B 1 391 ? -12.781 15.656 23.062 1 88.56 391 PRO B C 1
ATOM 8262 O O . PRO B 1 391 ? -11.617 15.844 22.703 1 88.56 391 PRO B O 1
ATOM 8265 N N . ARG B 1 392 ? -13.133 14.969 24.109 1 90.75 392 ARG B N 1
ATOM 8266 C CA . ARG B 1 392 ? -12.109 14.344 24.938 1 90.75 392 ARG B CA 1
ATOM 8267 C C . ARG B 1 392 ? -12.375 12.859 25.109 1 90.75 392 ARG B C 1
ATOM 8269 O O . ARG B 1 392 ? -13.531 12.43 25.125 1 90.75 392 ARG B O 1
ATOM 8276 N N . THR B 1 393 ? -11.289 12.117 25.234 1 91.56 393 THR B N 1
ATOM 8277 C CA . THR B 1 393 ? -11.406 10.695 25.531 1 91.56 393 THR B CA 1
ATOM 8278 C C . THR B 1 393 ? -11.555 10.453 27.031 1 91.56 393 THR B C 1
ATOM 8280 O O . THR B 1 393 ? -11.211 11.32 27.828 1 91.56 393 THR B O 1
ATOM 8283 N N . LYS B 1 394 ? -12.062 9.297 27.406 1 90.94 394 LYS B N 1
ATOM 8284 C CA . LYS B 1 394 ? -12.367 9 28.812 1 90.94 394 LYS B CA 1
ATOM 8285 C C . LYS B 1 394 ? -11.094 8.688 29.594 1 90.94 394 LYS B C 1
ATOM 8287 O O . LYS B 1 394 ? -10.977 9.055 30.766 1 90.94 394 LYS B O 1
ATOM 8292 N N . ARG B 1 395 ? -10.219 8.016 28.906 1 93.75 395 ARG B N 1
ATOM 8293 C CA . ARG B 1 395 ? -8.992 7.637 29.594 1 93.75 395 ARG B CA 1
ATOM 8294 C C . ARG B 1 395 ? -7.805 7.633 28.641 1 93.75 395 ARG B C 1
ATOM 8296 O O . ARG B 1 395 ? -7.977 7.652 27.422 1 93.75 395 ARG B O 1
ATOM 8303 N N . ILE B 1 396 ? -6.637 7.738 29.297 1 96.12 396 ILE B N 1
ATOM 8304 C CA . ILE B 1 396 ? -5.391 7.637 28.547 1 96.12 396 ILE B CA 1
ATOM 8305 C C . ILE B 1 396 ? -5.004 6.168 28.391 1 96.12 396 ILE B C 1
ATOM 8307 O O . ILE B 1 396 ? -4.945 5.422 29.359 1 96.12 396 ILE B O 1
ATOM 8311 N N . ARG B 1 397 ? -4.816 5.66 27.25 1 94.38 397 ARG B N 1
ATOM 8312 C CA . ARG B 1 397 ? -4.273 4.332 26.984 1 94.38 397 ARG B CA 1
ATOM 8313 C C . ARG B 1 397 ? -2.75 4.344 27.031 1 94.38 397 ARG B C 1
ATOM 8315 O O . ARG B 1 397 ? -2.088 4.625 26.031 1 94.38 397 ARG B O 1
ATOM 8322 N N . TRP B 1 398 ? -2.193 4.008 28.047 1 95.44 398 TRP B N 1
ATOM 8323 C CA . TRP B 1 398 ? -0.772 4.199 28.312 1 95.44 398 TRP B CA 1
ATOM 8324 C C . TRP B 1 398 ? 0.078 3.316 27.406 1 95.44 398 TRP B C 1
ATOM 8326 O O . TRP B 1 398 ? 1.176 3.707 27 1 95.44 398 TRP B O 1
ATOM 8336 N N . ARG B 1 399 ? -0.383 2.113 27.062 1 93.94 399 ARG B N 1
ATOM 8337 C CA . ARG B 1 399 ? 0.365 1.276 26.141 1 93.94 399 ARG B CA 1
ATOM 8338 C C . ARG B 1 399 ? 0.486 1.95 24.766 1 93.94 399 ARG B C 1
ATOM 8340 O O . ARG B 1 399 ? 1.545 1.905 24.141 1 93.94 399 ARG B O 1
ATOM 8347 N N . TYR B 1 400 ? -0.627 2.523 24.438 1 94.25 400 TYR B N 1
ATOM 8348 C CA . TYR B 1 400 ? -0.644 3.248 23.172 1 94.25 400 TYR B CA 1
ATOM 8349 C C . TYR B 1 400 ? 0.269 4.465 23.234 1 94.25 400 TYR B C 1
ATOM 8351 O O . TYR B 1 400 ? 1.051 4.707 22.312 1 94.25 400 TYR B O 1
ATOM 8359 N N . ALA B 1 401 ? 0.217 5.211 24.328 1 96.62 401 ALA B N 1
ATOM 8360 C CA . ALA B 1 401 ? 1.021 6.418 24.484 1 96.62 401 ALA B CA 1
ATOM 8361 C C . ALA B 1 401 ? 2.51 6.09 24.516 1 96.62 401 ALA B C 1
ATOM 8363 O O . ALA B 1 401 ? 3.311 6.746 23.844 1 96.62 401 ALA B O 1
ATOM 8364 N N . VAL B 1 402 ? 2.889 5.098 25.219 1 96.94 402 VAL B N 1
ATOM 8365 C CA . VAL B 1 402 ? 4.293 4.703 25.312 1 96.94 402 VAL B CA 1
ATOM 8366 C C . VAL B 1 402 ? 4.77 4.184 23.953 1 96.94 402 VAL B C 1
ATOM 8368 O O . VAL B 1 402 ? 5.902 4.445 23.547 1 96.94 402 VAL B O 1
ATOM 8371 N N . GLY B 1 403 ? 3.875 3.457 23.297 1 95.69 403 GLY B N 1
ATOM 8372 C CA . GLY B 1 403 ? 4.207 2.998 21.969 1 95.69 403 GLY B CA 1
ATOM 8373 C C . GLY B 1 403 ? 4.496 4.133 21 1 95.69 403 GLY B C 1
ATOM 8374 O O . GLY B 1 403 ? 5.453 4.066 20.219 1 95.69 403 GLY B O 1
ATOM 8375 N N . LYS B 1 404 ? 3.693 5.113 21.062 1 97.25 404 LYS B N 1
ATOM 8376 C CA . LYS B 1 404 ? 3.896 6.273 20.203 1 97.25 404 LYS B CA 1
ATOM 8377 C C . LYS B 1 404 ? 5.18 7.012 20.562 1 97.25 404 LYS B C 1
ATOM 8379 O O . LYS B 1 404 ? 5.91 7.477 19.688 1 97.25 404 LYS B O 1
ATOM 8384 N N . ILE B 1 405 ? 5.508 7.113 21.828 1 97.38 405 ILE B N 1
ATOM 8385 C CA . ILE B 1 405 ? 6.715 7.793 22.281 1 97.38 405 ILE B CA 1
ATOM 8386 C C . ILE B 1 405 ? 7.949 7.02 21.812 1 97.38 405 ILE B C 1
ATOM 8388 O O . ILE B 1 405 ? 8.906 7.609 21.312 1 97.38 405 ILE B O 1
ATOM 8392 N N . ILE B 1 406 ? 7.922 5.727 21.891 1 95.94 406 ILE B N 1
ATOM 8393 C CA . ILE B 1 406 ? 9.016 4.895 21.391 1 95.94 406 ILE B CA 1
ATOM 8394 C C . ILE B 1 406 ? 9.141 5.051 19.875 1 95.94 406 ILE B C 1
ATOM 8396 O O . ILE B 1 406 ? 10.25 5.105 19.344 1 95.94 406 ILE B O 1
ATOM 8400 N N . GLY B 1 407 ? 7.961 5.141 19.281 1 95.38 407 GLY B N 1
ATOM 8401 C CA . GLY B 1 407 ? 7.973 5.371 17.844 1 95.38 407 GLY B CA 1
ATOM 8402 C C . GLY B 1 407 ? 8.641 6.676 17.453 1 95.38 407 GLY B C 1
ATOM 8403 O O . GLY B 1 407 ? 9.367 6.738 16.453 1 95.38 407 GLY B O 1
ATOM 8404 N N . ILE B 1 408 ? 8.438 7.707 18.234 1 97.38 408 ILE B N 1
ATOM 8405 C CA . ILE B 1 408 ? 9.031 9.016 17.984 1 97.38 408 ILE B CA 1
ATOM 8406 C C . ILE B 1 408 ? 10.555 8.906 18.031 1 97.38 408 ILE B C 1
ATOM 8408 O O . ILE B 1 408 ? 11.25 9.336 17.109 1 97.38 408 ILE B O 1
ATOM 8412 N N . PHE B 1 409 ? 11.062 8.297 19 1 95.19 409 PHE B N 1
ATOM 8413 C CA . PHE B 1 409 ? 12.508 8.188 19.172 1 95.19 409 PHE B CA 1
ATOM 8414 C C . PHE B 1 409 ? 13.094 7.227 18.141 1 95.19 409 PHE B C 1
ATOM 8416 O O . PHE B 1 409 ? 14.211 7.438 17.656 1 95.19 409 PHE B O 1
ATOM 8423 N N . GLY B 1 410 ? 12.352 6.18 17.844 1 92.19 410 GLY B N 1
ATOM 8424 C CA . GLY B 1 410 ? 12.812 5.254 16.812 1 92.19 410 GLY B CA 1
ATOM 8425 C C . GLY B 1 410 ? 12.938 5.898 15.453 1 92.19 410 GLY B C 1
ATOM 8426 O O . GLY B 1 410 ? 13.969 5.75 14.781 1 92.19 410 GLY B O 1
ATOM 8427 N N . ILE B 1 411 ? 11.914 6.629 15.07 1 95.12 411 ILE B N 1
ATOM 8428 C CA . ILE B 1 411 ? 11.93 7.289 13.773 1 95.12 411 ILE B CA 1
ATOM 8429 C C . ILE B 1 411 ? 12.984 8.391 13.758 1 95.12 411 ILE B C 1
ATOM 8431 O O . ILE B 1 411 ? 13.672 8.586 12.758 1 95.12 411 ILE B O 1
ATOM 8435 N N . PHE B 1 412 ? 13.102 9.07 14.867 1 94.69 412 PHE B N 1
ATOM 8436 C CA . PHE B 1 412 ? 14.133 10.094 14.984 1 94.69 412 PHE B CA 1
ATOM 8437 C C . PHE B 1 412 ? 15.516 9.5 14.789 1 94.69 412 PHE B C 1
ATOM 8439 O O . PHE B 1 412 ? 16.359 10.062 14.078 1 94.69 412 PHE B O 1
ATOM 8446 N N . PHE B 1 413 ? 15.727 8.398 15.375 1 90.94 413 PHE B N 1
ATOM 8447 C CA . PHE B 1 413 ? 17 7.711 15.242 1 90.94 413 PHE B CA 1
ATOM 8448 C C . PHE B 1 413 ? 17.25 7.309 13.789 1 90.94 413 PHE B C 1
ATOM 8450 O O . PHE B 1 413 ? 18.359 7.426 13.289 1 90.94 413 PHE B O 1
ATOM 8457 N N . LEU B 1 414 ? 16.219 6.832 13.18 1 91.88 414 LEU B N 1
ATOM 8458 C CA . LEU B 1 414 ? 16.312 6.453 11.773 1 91.88 414 LEU B CA 1
ATOM 8459 C C . LEU B 1 414 ? 16.656 7.66 10.906 1 91.88 414 LEU B C 1
ATOM 8461 O O . LEU B 1 414 ? 17.469 7.562 9.992 1 91.88 414 LEU B O 1
ATOM 8465 N N . MET B 1 415 ? 16.031 8.742 11.203 1 94.69 415 MET B N 1
ATOM 8466 C CA . MET B 1 415 ? 16.281 9.969 10.453 1 94.69 415 MET B CA 1
ATOM 8467 C C . MET B 1 415 ? 17.734 10.414 10.609 1 94.69 415 MET B C 1
ATOM 8469 O O . MET B 1 415 ? 18.375 10.797 9.633 1 94.69 415 MET B O 1
ATOM 8473 N N . VAL B 1 416 ? 18.297 10.289 11.773 1 92 416 VAL B N 1
ATOM 8474 C CA . VAL B 1 416 ? 19.672 10.664 12.055 1 92 416 VAL B CA 1
ATOM 8475 C C . VAL B 1 416 ? 20.625 9.727 11.312 1 92 416 VAL B C 1
ATOM 8477 O O . VAL B 1 416 ? 21.625 10.172 10.75 1 92 416 VAL B O 1
ATOM 8480 N N . THR B 1 417 ? 20.297 8.492 11.281 1 88.56 417 THR B N 1
ATOM 8481 C CA . THR B 1 417 ? 21.125 7.492 10.617 1 88.56 417 THR B CA 1
ATOM 8482 C C . THR B 1 417 ? 21.188 7.762 9.117 1 88.56 417 THR B C 1
ATOM 8484 O O . THR B 1 417 ? 22.25 7.695 8.516 1 88.56 417 THR B O 1
ATOM 8487 N N . ILE B 1 418 ? 20.078 8.094 8.555 1 89.88 418 ILE B N 1
ATOM 8488 C CA . ILE B 1 418 ? 20.016 8.375 7.125 1 89.88 418 ILE B CA 1
ATOM 8489 C C . ILE B 1 418 ? 20.766 9.664 6.82 1 89.88 418 ILE B C 1
ATOM 8491 O O . ILE B 1 418 ? 21.516 9.742 5.832 1 89.88 418 ILE B O 1
ATOM 8495 N N . ALA B 1 419 ? 20.625 10.648 7.645 1 91.94 419 ALA B N 1
ATOM 8496 C CA . ALA B 1 419 ? 21.312 11.93 7.461 1 91.94 419 ALA B CA 1
ATOM 8497 C C . ALA B 1 419 ? 22.828 11.75 7.508 1 91.94 419 ALA B C 1
ATOM 8499 O O . ALA B 1 419 ? 23.547 12.32 6.695 1 91.94 419 ALA B O 1
ATOM 8500 N N . GLU B 1 420 ? 23.281 10.922 8.43 1 89.12 420 GLU B N 1
ATOM 8501 C CA . GLU B 1 420 ? 24.703 10.727 8.648 1 89.12 420 GLU B CA 1
ATOM 8502 C C . GLU B 1 420 ? 25.328 9.875 7.539 1 89.12 420 GLU B C 1
ATOM 8504 O O . GLU B 1 420 ? 26.391 10.211 7.012 1 89.12 420 GLU B O 1
ATOM 8509 N N . ASN B 1 421 ? 24.625 8.844 7.148 1 84.25 421 ASN B N 1
ATOM 8510 C CA . ASN B 1 421 ? 25.25 7.84 6.285 1 84.25 421 ASN B CA 1
ATOM 8511 C C . ASN B 1 421 ? 25 8.148 4.809 1 84.25 421 ASN B C 1
ATOM 8513 O O . ASN B 1 421 ? 25.766 7.711 3.945 1 84.25 421 ASN B O 1
ATOM 8517 N N . SER B 1 422 ? 23.953 8.891 4.535 1 88 422 SER B N 1
ATOM 8518 C CA . SER B 1 422 ? 23.625 9.07 3.125 1 88 422 SER B CA 1
ATOM 8519 C C . SER B 1 422 ? 23.609 10.547 2.744 1 88 422 SER B C 1
ATOM 8521 O O . SER B 1 422 ? 24.266 10.953 1.79 1 88 422 SER B O 1
ATOM 8523 N N . LEU B 1 423 ? 23.062 11.406 3.498 1 92.88 423 LEU B N 1
ATOM 8524 C CA . LEU B 1 423 ? 22.828 12.797 3.096 1 92.88 423 LEU B CA 1
ATOM 8525 C C . LEU B 1 423 ? 24.094 13.633 3.299 1 92.88 423 LEU B C 1
ATOM 8527 O O . LEU B 1 423 ? 24.391 14.516 2.488 1 92.88 423 LEU B O 1
ATOM 8531 N N . LEU B 1 424 ? 24.844 13.359 4.312 1 92.44 424 LEU B N 1
ATOM 8532 C CA . LEU B 1 424 ? 26.016 14.18 4.645 1 92.44 424 LEU B CA 1
ATOM 8533 C C . LEU B 1 424 ? 27.031 14.148 3.512 1 92.44 424 LEU B C 1
ATOM 8535 O O . LEU B 1 424 ? 27.578 15.195 3.129 1 92.44 424 LEU B O 1
ATOM 8539 N N . ALA B 1 425 ? 27.266 12.984 2.967 1 92.06 425 ALA B N 1
ATOM 8540 C CA . ALA B 1 425 ? 28.234 12.852 1.885 1 92.06 425 ALA B CA 1
ATOM 8541 C C . ALA B 1 425 ? 27.781 13.609 0.644 1 92.06 425 ALA B C 1
ATOM 8543 O O . ALA B 1 425 ? 28.609 14.211 -0.059 1 92.06 425 ALA B O 1
ATOM 8544 N N . ILE B 1 426 ? 26.531 13.633 0.396 1 94.31 426 ILE B N 1
ATOM 8545 C CA . ILE B 1 426 ? 25.984 14.305 -0.779 1 94.31 426 ILE B CA 1
ATOM 8546 C C . ILE B 1 426 ? 26.062 15.82 -0.586 1 94.31 426 ILE B C 1
ATOM 8548 O O . ILE B 1 426 ? 26.344 16.562 -1.527 1 94.31 426 ILE B O 1
ATOM 8552 N N . VAL B 1 427 ? 25.797 16.281 0.628 1 93.31 427 VAL B N 1
ATOM 8553 C CA . VAL B 1 427 ? 25.859 17.719 0.935 1 93.31 427 VAL B CA 1
ATOM 8554 C C . VAL B 1 427 ? 27.281 18.219 0.739 1 93.31 427 VAL B C 1
ATOM 8556 O O . VAL B 1 427 ? 27.5 19.344 0.251 1 93.31 427 VAL B O 1
ATOM 8559 N N . GLN B 1 428 ? 28.25 17.406 1.055 1 93.81 428 GLN B N 1
ATOM 8560 C CA . GLN B 1 428 ? 29.641 17.781 0.848 1 93.81 428 GLN B CA 1
ATOM 8561 C C . GLN B 1 428 ? 29.969 17.891 -0.639 1 93.81 428 GLN B C 1
ATOM 8563 O O . GLN B 1 428 ? 30.719 18.766 -1.054 1 93.81 428 GLN B O 1
ATOM 8568 N N . ARG B 1 429 ? 29.359 17.016 -1.386 1 94.06 429 ARG B N 1
ATOM 8569 C CA . ARG B 1 429 ? 29.547 17.078 -2.834 1 94.06 429 ARG B CA 1
ATOM 8570 C C . ARG B 1 429 ? 28.938 18.344 -3.404 1 94.06 429 ARG B C 1
ATOM 8572 O O . ARG B 1 429 ? 29.453 18.906 -4.375 1 94.06 429 ARG B O 1
ATOM 8579 N N . CYS B 1 430 ? 27.906 18.812 -2.824 1 94.06 430 CYS B N 1
ATOM 8580 C CA . CYS B 1 430 ? 27.266 20.047 -3.26 1 94.06 430 CYS B CA 1
ATOM 8581 C C . CYS B 1 430 ? 28.172 21.25 -3.02 1 94.06 430 CYS B C 1
ATOM 8583 O O . CYS B 1 430 ? 28.234 22.156 -3.85 1 94.06 430 CYS B O 1
ATOM 8585 N N . THR B 1 431 ? 28.875 21.219 -1.931 1 92.06 431 THR B N 1
ATOM 8586 C CA . THR B 1 431 ? 29.781 22.312 -1.606 1 92.06 431 THR B CA 1
ATOM 8587 C C . THR B 1 431 ? 30.938 22.375 -2.605 1 92.06 431 THR B C 1
ATOM 8589 O O . THR B 1 431 ? 31.375 23.453 -2.984 1 92.06 431 THR B O 1
ATOM 8592 N N . VAL B 1 432 ? 31.281 21.219 -3.004 1 93.5 432 VAL B N 1
ATOM 8593 C CA . VAL B 1 432 ? 32.375 21.156 -3.984 1 93.5 432 VAL B CA 1
ATOM 8594 C C . VAL B 1 432 ? 31.859 21.625 -5.348 1 93.5 432 VAL B C 1
ATOM 8596 O O . VAL B 1 432 ? 32.562 22.344 -6.062 1 93.5 432 VAL B O 1
ATOM 8599 N N . ALA B 1 433 ? 30.703 21.234 -5.676 1 93.19 433 ALA B N 1
ATOM 8600 C CA . ALA B 1 433 ? 30.109 21.594 -6.965 1 93.19 433 ALA B CA 1
ATOM 8601 C C . ALA B 1 433 ? 29.906 23.094 -7.086 1 93.19 433 ALA B C 1
ATOM 8603 O O . ALA B 1 433 ? 29.984 23.656 -8.188 1 93.19 433 ALA B O 1
ATOM 8604 N N . ARG B 1 434 ? 29.734 23.766 -6.016 1 91.12 434 ARG B N 1
ATOM 8605 C CA . ARG B 1 434 ? 29.484 25.219 -5.984 1 91.12 434 ARG B CA 1
ATOM 8606 C C . ARG B 1 434 ? 30.719 25.984 -6.461 1 91.12 434 ARG B C 1
ATOM 8608 O O . ARG B 1 434 ? 30.609 27.078 -7 1 91.12 434 ARG B O 1
ATOM 8615 N N . THR B 1 435 ? 31.844 25.344 -6.359 1 92.31 435 THR B N 1
ATOM 8616 C CA . THR B 1 435 ? 33.094 26 -6.703 1 92.31 435 THR B CA 1
ATOM 8617 C C . THR B 1 435 ? 33.469 25.734 -8.156 1 92.31 435 THR B C 1
ATOM 8619 O O . THR B 1 435 ? 34.375 26.359 -8.695 1 92.31 435 THR B O 1
ATOM 8622 N N . LEU B 1 436 ? 32.75 24.938 -8.797 1 92.31 436 LEU B N 1
ATOM 8623 C CA . LEU B 1 436 ? 33.062 24.562 -10.172 1 92.31 436 LEU B CA 1
ATOM 8624 C C . LEU B 1 436 ? 32.5 25.594 -11.156 1 92.31 436 LEU B C 1
ATOM 8626 O O . LEU B 1 436 ? 31.578 26.344 -10.828 1 92.31 436 LEU B O 1
ATOM 8630 N N . PRO B 1 437 ? 33.156 25.594 -12.383 1 91.94 437 PRO B N 1
ATOM 8631 C CA . PRO B 1 437 ? 32.594 26.453 -13.422 1 91.94 437 PRO B CA 1
ATOM 8632 C C . PRO B 1 437 ? 31.156 26.062 -13.805 1 91.94 437 PRO B C 1
ATOM 8634 O O . PRO B 1 437 ? 30.734 24.938 -13.562 1 91.94 437 PRO B O 1
ATOM 8637 N N . THR B 1 438 ? 30.406 26.922 -14.406 1 88.75 438 THR B N 1
ATOM 8638 C CA . THR B 1 438 ? 28.969 26.812 -14.617 1 88.75 438 THR B CA 1
ATOM 8639 C C . THR B 1 438 ? 28.641 25.562 -15.43 1 88.75 438 THR B C 1
ATOM 8641 O O . THR B 1 438 ? 27.672 24.859 -15.109 1 88.75 438 THR B O 1
ATOM 8644 N N . HIS B 1 439 ? 29.406 25.281 -16.453 1 89.12 439 HIS B N 1
ATOM 8645 C CA . HIS B 1 439 ? 29.078 24.141 -17.312 1 89.12 439 HIS B CA 1
ATOM 8646 C C . HIS B 1 439 ? 29.25 22.828 -16.562 1 89.12 439 HIS B C 1
ATOM 8648 O O . HIS B 1 439 ? 28.406 21.938 -16.656 1 89.12 439 HIS B O 1
ATOM 8654 N N . GLU B 1 440 ? 30.281 22.766 -15.789 1 89.44 440 GLU B N 1
ATOM 8655 C CA . GLU B 1 440 ? 30.531 21.547 -15.016 1 89.44 440 GLU B CA 1
ATOM 8656 C C . GLU B 1 440 ? 29.609 21.469 -13.805 1 89.44 440 GLU B C 1
ATOM 8658 O O . GLU B 1 440 ? 29.219 20.375 -13.391 1 89.44 440 GLU B O 1
ATOM 8663 N N . ARG B 1 441 ? 29.234 22.625 -13.391 1 91.88 441 ARG B N 1
ATOM 8664 C CA . ARG B 1 441 ? 28.359 22.703 -12.227 1 91.88 441 ARG B CA 1
ATOM 8665 C C . ARG B 1 441 ? 26.984 22.125 -12.531 1 91.88 441 ARG B C 1
ATOM 8667 O O . ARG B 1 441 ? 26.406 21.406 -11.711 1 91.88 441 ARG B O 1
ATOM 8674 N N . VAL B 1 442 ? 26.531 22.328 -13.719 1 90.81 442 VAL B N 1
ATOM 8675 C CA . VAL B 1 442 ? 25.188 21.875 -14.102 1 90.81 442 VAL B CA 1
ATOM 8676 C C . VAL B 1 442 ? 25.172 20.359 -14.242 1 90.81 442 VAL B C 1
ATOM 8678 O O . VAL B 1 442 ? 24.219 19.703 -13.828 1 90.81 442 VAL B O 1
ATOM 8681 N N . ILE B 1 443 ? 26.188 19.797 -14.789 1 85.88 443 ILE B N 1
ATOM 8682 C CA . ILE B 1 443 ? 26.281 18.359 -14.961 1 85.88 443 ILE B CA 1
ATOM 8683 C C . ILE B 1 443 ? 26.359 17.672 -13.594 1 85.88 443 ILE B C 1
ATOM 8685 O O . ILE B 1 443 ? 25.656 16.703 -13.328 1 85.88 443 ILE B O 1
ATOM 8689 N N . GLN B 1 444 ? 27.203 18.266 -12.781 1 88.25 444 GLN B N 1
ATOM 8690 C CA . GLN B 1 444 ? 27.359 17.703 -11.445 1 88.25 444 GLN B CA 1
ATOM 8691 C C . GLN B 1 444 ? 26.062 17.844 -10.633 1 88.25 444 GLN B C 1
ATOM 8693 O O . GLN B 1 444 ? 25.75 16.984 -9.812 1 88.25 444 GLN B O 1
ATOM 8698 N N . TYR B 1 445 ? 25.391 18.891 -10.906 1 92.25 445 TYR B N 1
ATOM 8699 C CA . TYR B 1 445 ? 24.125 19.125 -10.219 1 92.25 445 TYR B CA 1
ATOM 8700 C C . TYR B 1 445 ? 23.141 18 -10.492 1 92.25 445 TYR B C 1
ATOM 8702 O O . TYR B 1 445 ? 22.5 17.484 -9.57 1 92.25 445 TYR B O 1
ATOM 8710 N N . PHE B 1 446 ? 23.047 17.562 -11.711 1 88.44 446 PHE B N 1
ATOM 8711 C CA . PHE B 1 446 ? 22.094 16.516 -12.07 1 88.44 446 PHE B CA 1
ATOM 8712 C C . PHE B 1 446 ? 22.5 15.188 -11.469 1 88.44 446 PHE B C 1
ATOM 8714 O O . PHE B 1 446 ? 21.656 14.398 -11.055 1 88.44 446 PHE B O 1
ATOM 8721 N N . LEU B 1 447 ? 23.75 14.961 -11.367 1 86.69 447 LEU B N 1
ATOM 8722 C CA . LEU B 1 447 ? 24.234 13.727 -10.75 1 86.69 447 LEU B CA 1
ATOM 8723 C C . LEU B 1 447 ? 23.969 13.719 -9.25 1 86.69 447 LEU B C 1
ATOM 8725 O O . LEU B 1 447 ? 23.578 12.695 -8.688 1 86.69 447 LEU B O 1
ATOM 8729 N N . ILE B 1 448 ? 24.156 14.883 -8.68 1 91.88 448 ILE B N 1
ATOM 8730 C CA . ILE B 1 448 ? 23.891 15.031 -7.254 1 91.88 448 ILE B CA 1
ATOM 8731 C C . ILE B 1 448 ? 22.406 14.859 -6.98 1 91.88 448 ILE B C 1
ATOM 8733 O O . ILE B 1 448 ? 22.016 14.203 -6.008 1 91.88 448 ILE B O 1
ATOM 8737 N N . LEU B 1 449 ? 21.625 15.398 -7.848 1 92.06 449 LEU B N 1
ATOM 8738 C CA . LEU B 1 449 ? 20.172 15.352 -7.68 1 92.06 449 LEU B CA 1
ATOM 8739 C C . LEU B 1 449 ? 19.672 13.906 -7.707 1 92.06 449 LEU B C 1
ATOM 8741 O O . LEU B 1 449 ? 18.875 13.508 -6.863 1 92.06 449 LEU B O 1
ATOM 8745 N N . VAL B 1 450 ? 20.172 13.141 -8.594 1 88.31 450 VAL B N 1
ATOM 8746 C CA . VAL B 1 450 ? 19.734 11.75 -8.734 1 88.31 450 VAL B CA 1
ATOM 8747 C C . VAL B 1 450 ? 20.141 10.953 -7.496 1 88.31 450 VAL B C 1
ATOM 8749 O O . VAL B 1 450 ? 19.406 10.07 -7.055 1 88.31 450 VAL B O 1
ATOM 8752 N N . ASP B 1 451 ? 21.234 11.305 -6.93 1 89.19 451 ASP B N 1
ATOM 8753 C CA . ASP B 1 451 ? 21.703 10.594 -5.746 1 89.19 451 ASP B CA 1
ATOM 8754 C C . ASP B 1 451 ? 20.969 11.07 -4.492 1 89.19 451 ASP B C 1
ATOM 8756 O O . ASP B 1 451 ? 20.875 10.336 -3.51 1 89.19 451 ASP B O 1
ATOM 8760 N N . MET B 1 452 ? 20.5 12.312 -4.523 1 93.19 452 MET B N 1
ATOM 8761 C CA . MET B 1 452 ? 19.859 12.93 -3.365 1 93.19 452 MET B CA 1
ATOM 8762 C C . MET B 1 452 ? 18.422 12.445 -3.221 1 93.19 452 MET B C 1
ATOM 8764 O O . MET B 1 452 ? 17.922 12.32 -2.105 1 93.19 452 MET B O 1
ATOM 8768 N N . ILE B 1 453 ? 17.797 12.031 -4.23 1 92.38 453 ILE B N 1
ATOM 8769 C CA . ILE B 1 453 ? 16.359 11.789 -4.289 1 92.38 453 ILE B CA 1
ATOM 8770 C C . ILE B 1 453 ? 15.992 10.633 -3.365 1 92.38 453 ILE B C 1
ATOM 8772 O O . ILE B 1 453 ? 15.109 10.766 -2.508 1 92.38 453 ILE B O 1
ATOM 8776 N N . PRO B 1 454 ? 16.656 9.516 -3.354 1 88.44 454 PRO B N 1
ATOM 8777 C CA . PRO B 1 454 ? 16.203 8.391 -2.531 1 88.44 454 PRO B CA 1
ATOM 8778 C C . PRO B 1 454 ? 16.344 8.664 -1.035 1 88.44 454 PRO B C 1
ATOM 8780 O O . PRO B 1 454 ? 15.359 8.539 -0.294 1 88.44 454 PRO B O 1
ATOM 8783 N N . PRO B 1 455 ? 17.484 9.086 -0.605 1 90.75 455 PRO B N 1
ATOM 8784 C CA . PRO B 1 455 ? 17.594 9.312 0.837 1 90.75 455 PRO B CA 1
ATOM 8785 C C . PRO B 1 455 ? 16.734 10.484 1.309 1 90.75 455 PRO B C 1
ATOM 8787 O O . PRO B 1 455 ? 16.188 10.445 2.418 1 90.75 455 PRO B O 1
ATOM 8790 N N . PHE B 1 456 ? 16.656 11.5 0.512 1 95.06 456 PHE B N 1
ATOM 8791 C CA . PHE B 1 456 ? 15.836 12.648 0.899 1 95.06 456 PHE B CA 1
ATOM 8792 C C . PHE B 1 456 ? 14.359 12.281 0.918 1 95.06 456 PHE B C 1
ATOM 8794 O O . PHE B 1 456 ? 13.602 12.781 1.752 1 95.06 456 PHE B O 1
ATOM 8801 N N . PHE B 1 457 ? 13.977 11.461 -0.003 1 93.56 457 PHE B N 1
ATOM 8802 C CA . PHE B 1 457 ? 12.602 10.977 -0.012 1 93.56 457 PHE B CA 1
ATOM 8803 C C . PHE B 1 457 ? 12.297 10.195 1.259 1 93.56 457 PHE B C 1
ATOM 8805 O O . PHE B 1 457 ? 11.219 10.336 1.833 1 93.56 457 PHE B O 1
ATOM 8812 N N . MET B 1 458 ? 13.234 9.383 1.664 1 92.06 458 MET B N 1
ATOM 8813 C CA . MET B 1 458 ? 13.055 8.641 2.91 1 92.06 458 MET B CA 1
ATOM 8814 C C . MET B 1 458 ? 12.898 9.594 4.09 1 92.06 458 MET B C 1
ATOM 8816 O O . MET B 1 458 ? 12.055 9.375 4.961 1 92.06 458 MET B O 1
ATOM 8820 N N . GLU B 1 459 ? 13.703 10.609 4.105 1 95.19 459 GLU B N 1
ATOM 8821 C CA . GLU B 1 459 ? 13.594 11.609 5.168 1 95.19 459 GLU B CA 1
ATOM 8822 C C . GLU B 1 459 ? 12.234 12.312 5.133 1 95.19 459 GLU B C 1
ATOM 8824 O O . GLU B 1 459 ? 11.656 12.602 6.18 1 95.19 459 GLU B O 1
ATOM 8829 N N . TYR B 1 460 ? 11.836 12.57 3.93 1 95.44 460 TYR B N 1
ATOM 8830 C CA . TYR B 1 460 ? 10.547 13.219 3.734 1 95.44 460 TYR B CA 1
ATOM 8831 C C . TYR B 1 460 ? 9.414 12.352 4.277 1 95.44 460 TYR B C 1
ATOM 8833 O O . TYR B 1 460 ? 8.523 12.852 4.973 1 95.44 460 TYR B O 1
ATOM 8841 N N . MET B 1 461 ? 9.445 11.102 4.023 1 94.94 461 MET B N 1
ATOM 8842 C CA . MET B 1 461 ? 8.43 10.164 4.5 1 94.94 461 MET B CA 1
ATOM 8843 C C . MET B 1 461 ? 8.492 10.023 6.016 1 94.94 461 MET B C 1
ATOM 8845 O O . MET B 1 461 ? 7.461 10 6.688 1 94.94 461 MET B O 1
ATOM 8849 N N . LEU B 1 462 ? 9.672 9.938 6.516 1 96.12 462 LEU B N 1
ATOM 8850 C CA . LEU B 1 462 ? 9.828 9.781 7.957 1 96.12 462 LEU B CA 1
ATOM 8851 C C . LEU B 1 462 ? 9.375 11.039 8.695 1 96.12 462 LEU B C 1
ATOM 8853 O O . LEU B 1 462 ? 8.844 10.945 9.805 1 96.12 462 LEU B O 1
ATOM 8857 N N . THR B 1 463 ? 9.602 12.188 8.062 1 96.62 463 THR B N 1
ATOM 8858 C CA . THR B 1 463 ? 9.102 13.43 8.641 1 96.62 463 THR B CA 1
ATOM 8859 C C . THR B 1 463 ? 7.582 13.422 8.727 1 96.62 463 THR B C 1
ATOM 8861 O O . THR B 1 463 ? 7.012 13.844 9.734 1 96.62 463 THR B O 1
ATOM 8864 N N . PHE B 1 464 ? 6.938 12.914 7.746 1 96.56 464 PHE B N 1
ATOM 8865 C CA . PHE B 1 464 ? 5.488 12.773 7.781 1 96.56 464 PHE B CA 1
ATOM 8866 C C . PHE B 1 464 ? 5.059 11.891 8.953 1 96.56 464 PHE B C 1
ATOM 8868 O O . PHE B 1 464 ? 4.184 12.273 9.734 1 96.56 464 PHE B O 1
ATOM 8875 N N . PHE B 1 465 ? 5.672 10.797 9.039 1 97 465 PHE B N 1
ATOM 8876 C CA . PHE B 1 465 ? 5.262 9.836 10.055 1 97 465 PHE B CA 1
ATOM 8877 C C . PHE B 1 465 ? 5.539 10.367 11.453 1 97 465 PHE B C 1
ATOM 8879 O O . PHE B 1 465 ? 4.719 10.203 12.359 1 97 465 PHE B O 1
ATOM 8886 N N . ILE B 1 466 ? 6.645 10.945 11.641 1 97.44 466 ILE B N 1
ATOM 8887 C CA . ILE B 1 466 ? 7.016 11.352 12.992 1 97.44 466 ILE B CA 1
ATOM 8888 C C . ILE B 1 466 ? 6.102 12.477 13.461 1 97.44 466 ILE B C 1
ATOM 8890 O O . ILE B 1 466 ? 5.691 12.508 14.625 1 97.44 466 ILE B O 1
ATOM 8894 N N . ILE B 1 467 ? 5.719 13.367 12.594 1 96.75 467 ILE B N 1
ATOM 8895 C CA . ILE B 1 467 ? 4.934 14.531 13 1 96.75 467 ILE B CA 1
ATOM 8896 C C . ILE B 1 467 ? 3.459 14.148 13.094 1 96.75 467 ILE B C 1
ATOM 8898 O O . ILE B 1 467 ? 2.844 14.258 14.156 1 96.75 467 ILE B O 1
ATOM 8902 N N . TRP B 1 468 ? 2.922 13.602 11.992 1 96.38 468 TRP B N 1
ATOM 8903 C CA . TRP B 1 468 ? 1.471 13.484 11.898 1 96.38 468 TRP B CA 1
ATOM 8904 C C . TRP B 1 468 ? 0.988 12.164 12.492 1 96.38 468 TRP B C 1
ATOM 8906 O O . TRP B 1 468 ? -0.126 12.086 13.016 1 96.38 468 TRP B O 1
ATOM 8916 N N . ASN B 1 469 ? 1.825 11.234 12.406 1 95.75 469 ASN B N 1
ATOM 8917 C CA . ASN B 1 469 ? 1.345 9.93 12.867 1 95.75 469 ASN B CA 1
ATOM 8918 C C . ASN B 1 469 ? 1.819 9.633 14.289 1 95.75 469 ASN B C 1
ATOM 8920 O O . ASN B 1 469 ? 1.148 8.914 15.031 1 95.75 469 ASN B O 1
ATOM 8924 N N . GLU B 1 470 ? 2.977 10.125 14.68 1 97.62 470 GLU B N 1
ATOM 8925 C CA . GLU B 1 470 ? 3.502 9.766 15.992 1 97.62 470 GLU B CA 1
ATOM 8926 C C . GLU B 1 470 ? 3.314 10.906 17 1 97.62 470 GLU B C 1
ATOM 8928 O O . GLU B 1 470 ? 2.572 10.766 17.969 1 97.62 470 GLU B O 1
ATOM 8933 N N . ILE B 1 471 ? 3.852 12.047 16.766 1 97.62 471 ILE B N 1
ATOM 8934 C CA . ILE B 1 471 ? 3.873 13.141 17.719 1 97.62 471 ILE B CA 1
ATOM 8935 C C . ILE B 1 471 ? 2.447 13.609 18 1 97.62 471 ILE B C 1
ATOM 8937 O O . ILE B 1 471 ? 2.043 13.719 19.172 1 97.62 471 ILE B O 1
ATOM 8941 N N . LEU B 1 472 ? 1.652 13.891 17.016 1 97.75 472 LEU B N 1
ATOM 8942 C CA . LEU B 1 472 ? 0.307 14.406 17.219 1 97.75 472 LEU B CA 1
ATOM 8943 C C . LEU B 1 472 ? -0.572 13.383 17.922 1 97.75 472 LEU B C 1
ATOM 8945 O O . LEU B 1 472 ? -1.383 13.734 18.781 1 97.75 472 LEU B O 1
ATOM 8949 N N . ASN B 1 473 ? -0.402 12.156 17.531 1 97.38 473 ASN B N 1
ATOM 8950 C CA . ASN B 1 473 ? -1.181 11.125 18.203 1 97.38 473 ASN B CA 1
ATOM 8951 C C . ASN B 1 473 ? -0.747 10.953 19.656 1 97.38 473 ASN B C 1
ATOM 8953 O O . ASN B 1 473 ? -1.574 10.68 20.531 1 97.38 473 ASN B O 1
ATOM 8957 N N . ALA B 1 474 ? 0.529 11.047 19.922 1 97.62 474 ALA B N 1
ATOM 8958 C CA . ALA B 1 474 ? 1.015 10.984 21.297 1 97.62 474 ALA B CA 1
ATOM 8959 C C . ALA B 1 474 ? 0.451 12.133 22.125 1 97.62 474 ALA B C 1
ATOM 8961 O O . ALA B 1 474 ? -0.046 11.914 23.234 1 97.62 474 ALA B O 1
ATOM 8962 N N . ILE B 1 475 ? 0.504 13.328 21.609 1 97.31 475 ILE B N 1
ATOM 8963 C CA . ILE B 1 475 ? -0.038 14.5 22.281 1 97.31 475 ILE B CA 1
ATOM 8964 C C . ILE B 1 475 ? -1.547 14.344 22.469 1 97.31 475 ILE B C 1
ATOM 8966 O O . ILE B 1 475 ? -2.094 14.68 23.516 1 97.31 475 ILE B O 1
ATOM 8970 N N . GLY B 1 476 ? -2.166 13.844 21.359 1 96.75 476 GLY B N 1
ATOM 8971 C CA . GLY B 1 476 ? -3.6 13.609 21.453 1 96.75 476 GLY B CA 1
ATOM 8972 C C . GLY B 1 476 ? -3.977 12.648 22.562 1 96.75 476 GLY B C 1
ATOM 8973 O O . GLY B 1 476 ? -4.957 12.867 23.281 1 96.75 476 GLY B O 1
ATOM 8974 N N . GLU B 1 477 ? -3.201 11.656 22.734 1 96.75 477 GLU B N 1
ATOM 8975 C CA . GLU B 1 477 ? -3.486 10.664 23.766 1 96.75 477 GLU B CA 1
ATOM 8976 C C . GLU B 1 477 ? -3.209 11.227 25.156 1 96.75 477 GLU B C 1
ATOM 8978 O O . GLU B 1 477 ? -4.031 11.086 26.062 1 96.75 477 GLU B O 1
ATOM 8983 N N . LEU B 1 478 ? -2.102 11.906 25.312 1 96.81 478 LEU B N 1
ATOM 8984 C CA . LEU B 1 478 ? -1.694 12.43 26.609 1 96.81 478 LEU B CA 1
ATOM 8985 C C . LEU B 1 478 ? -2.611 13.57 27.047 1 96.81 478 LEU B C 1
ATOM 8987 O O . LEU B 1 478 ? -2.84 13.758 28.234 1 96.81 478 LEU B O 1
ATOM 8991 N N . SER B 1 479 ? -3.189 14.344 26.125 1 96.31 479 SER B N 1
ATOM 8992 C CA . SER B 1 479 ? -4.094 15.453 26.438 1 96.31 479 SER B CA 1
ATOM 8993 C C . SER B 1 479 ? -5.551 14.992 26.406 1 96.31 479 SER B C 1
ATOM 8995 O O . SER B 1 479 ? -6.461 15.789 26.656 1 96.31 479 SER B O 1
ATOM 8997 N N . ARG B 1 480 ? -5.773 13.789 26 1 95.12 480 ARG B N 1
ATOM 8998 C CA . ARG B 1 480 ? -7.098 13.18 25.906 1 95.12 480 ARG B CA 1
ATOM 8999 C C . ARG B 1 480 ? -7.941 13.867 24.844 1 95.12 480 ARG B C 1
ATOM 9001 O O . ARG B 1 480 ? -9.156 14 25 1 95.12 480 ARG B O 1
ATOM 9008 N N . TYR B 1 481 ? -7.25 14.422 23.891 1 94.56 481 TYR B N 1
ATOM 9009 C CA . TYR B 1 481 ? -7.934 14.961 22.719 1 94.56 481 TYR B CA 1
ATOM 9010 C C . TYR B 1 481 ? -8.477 13.844 21.844 1 94.56 481 TYR B C 1
ATOM 9012 O O . TYR B 1 481 ? -7.727 12.984 21.391 1 94.56 481 TYR B O 1
ATOM 9020 N N . ALA B 1 482 ? -9.727 13.812 21.438 1 92.38 482 ALA B N 1
ATOM 9021 C CA . ALA B 1 482 ? -10.383 12.648 20.844 1 92.38 482 ALA B CA 1
ATOM 9022 C C . ALA B 1 482 ? -10.352 12.719 19.328 1 92.38 482 ALA B C 1
ATOM 9024 O O . ALA B 1 482 ? -10.414 11.688 18.641 1 92.38 482 ALA B O 1
ATOM 9025 N N . ASP B 1 483 ? -10.305 13.875 18.75 1 91.88 483 ASP B N 1
ATOM 9026 C CA . ASP B 1 483 ? -10.305 14.016 17.297 1 91.88 483 ASP B CA 1
ATOM 9027 C C . ASP B 1 483 ? -8.898 13.82 16.719 1 91.88 483 ASP B C 1
ATOM 9029 O O . ASP B 1 483 ? -8.094 14.758 16.703 1 91.88 483 ASP B O 1
ATOM 9033 N N . ARG B 1 484 ? -8.648 12.641 16.094 1 94.88 484 ARG B N 1
ATOM 9034 C CA . ARG B 1 484 ? -7.309 12.32 15.609 1 94.88 484 ARG B CA 1
ATOM 9035 C C . ARG B 1 484 ? -7.25 12.406 14.086 1 94.88 484 ARG B C 1
ATOM 9037 O O . ARG B 1 484 ? -6.531 11.641 13.445 1 94.88 484 ARG B O 1
ATOM 9044 N N . ASP B 1 485 ? -8.016 13.242 13.539 1 93.25 485 ASP B N 1
ATOM 9045 C CA . ASP B 1 485 ? -8.016 13.469 12.102 1 93.25 485 ASP B CA 1
ATOM 9046 C C . ASP B 1 485 ? -6.914 14.445 11.695 1 93.25 485 ASP B C 1
ATOM 9048 O O . ASP B 1 485 ? -7.195 15.578 11.297 1 93.25 485 ASP B O 1
ATOM 9052 N N . PHE B 1 486 ? -5.684 13.945 11.688 1 96.62 486 PHE B N 1
ATOM 9053 C CA . PHE B 1 486 ? -4.535 14.828 11.516 1 96.62 486 PHE B CA 1
ATOM 9054 C C . PHE B 1 486 ? -4.086 14.852 10.055 1 96.62 486 PHE B C 1
ATOM 9056 O O . PHE B 1 486 ? -3.439 15.805 9.617 1 96.62 486 PHE B O 1
ATOM 9063 N N . TYR B 1 487 ? -4.312 13.75 9.359 1 96.31 487 TYR B N 1
ATOM 9064 C CA . TYR B 1 487 ? -3.938 13.648 7.953 1 96.31 487 TYR B CA 1
ATOM 9065 C C . TYR B 1 487 ? -4.898 12.734 7.195 1 96.31 487 TYR B C 1
ATOM 9067 O O . TYR B 1 487 ? -5.66 11.984 7.809 1 96.31 487 TYR B O 1
ATOM 9075 N N . GLY B 1 488 ? -4.969 12.945 5.949 1 95.06 488 GLY B N 1
ATOM 9076 C CA . GLY B 1 488 ? -5.742 12.094 5.055 1 95.06 488 GLY B CA 1
ATOM 9077 C C . GLY B 1 488 ? -4.875 11.227 4.164 1 95.06 488 GLY B C 1
ATOM 9078 O O . GLY B 1 488 ? -3.654 11.164 4.34 1 95.06 488 GLY B O 1
ATOM 9079 N N . PRO B 1 489 ? -5.457 10.43 3.254 1 94.56 489 PRO B N 1
ATOM 9080 C CA . PRO B 1 489 ? -4.699 9.562 2.352 1 94.56 489 PRO B CA 1
ATOM 9081 C C . PRO B 1 489 ? -4.035 10.336 1.211 1 94.56 489 PRO B C 1
ATOM 9083 O O . PRO B 1 489 ? -4.348 10.102 0.041 1 94.56 489 PRO B O 1
ATOM 9086 N N . TRP B 1 490 ? -3.068 11.117 1.548 1 95.94 490 TRP B N 1
ATOM 9087 C CA . TRP B 1 490 ? -2.428 12.016 0.588 1 95.94 490 TRP B CA 1
ATOM 9088 C C . TRP B 1 490 ? -1.644 11.227 -0.454 1 95.94 490 TRP B C 1
ATOM 9090 O O . TRP B 1 490 ? -1.373 11.727 -1.548 1 95.94 490 TRP B O 1
ATOM 9100 N N . TRP B 1 491 ? -1.258 9.969 -0.175 1 95.25 491 TRP B N 1
ATOM 9101 C CA . TRP B 1 491 ? -0.465 9.141 -1.078 1 95.25 491 TRP B CA 1
ATOM 9102 C C . TRP B 1 491 ? -1.274 8.75 -2.309 1 95.25 491 TRP B C 1
ATOM 9104 O O . TRP B 1 491 ? -0.716 8.281 -3.305 1 95.25 491 TRP B O 1
ATOM 9114 N N . SER B 1 492 ? -2.598 8.93 -2.283 1 94.56 492 SER B N 1
ATOM 9115 C CA . SER B 1 492 ? -3.438 8.562 -3.418 1 94.56 492 SER B CA 1
ATOM 9116 C C . SER B 1 492 ? -4.109 9.789 -4.023 1 94.56 492 SER B C 1
ATOM 9118 O O . SER B 1 492 ? -5.098 9.672 -4.754 1 94.56 492 SER B O 1
ATOM 9120 N N . CYS B 1 493 ? -3.508 10.953 -3.746 1 93.94 493 CYS B N 1
ATOM 9121 C CA . CYS B 1 493 ? -4.059 12.18 -4.309 1 93.94 493 CYS B CA 1
ATOM 9122 C C . CYS B 1 493 ? -3.814 12.25 -5.812 1 93.94 493 CYS B C 1
ATOM 9124 O O . CYS B 1 493 ? -2.809 11.734 -6.305 1 93.94 493 CYS B O 1
ATOM 9126 N N . VAL B 1 494 ? -4.789 12.875 -6.547 1 91.94 494 VAL B N 1
ATOM 9127 C CA . VAL B 1 494 ? -4.66 12.969 -7.996 1 91.94 494 VAL B CA 1
ATOM 9128 C C . VAL B 1 494 ? -4.371 14.414 -8.391 1 91.94 494 VAL B C 1
ATOM 9130 O O . VAL B 1 494 ? -4.102 14.695 -9.562 1 91.94 494 VAL B O 1
ATOM 9133 N N . ASP B 1 495 ? -4.418 15.328 -7.438 1 91.94 495 ASP B N 1
ATOM 9134 C CA . ASP B 1 495 ? -4.043 16.719 -7.664 1 91.94 495 ASP B CA 1
ATOM 9135 C C . ASP B 1 495 ? -3.447 17.344 -6.402 1 91.94 495 ASP B C 1
ATOM 9137 O O . ASP B 1 495 ? -3.629 16.812 -5.301 1 91.94 495 ASP B O 1
ATOM 9141 N N . PHE B 1 496 ? -2.805 18.469 -6.559 1 91.81 496 PHE B N 1
ATOM 9142 C CA . PHE B 1 496 ? -2.045 19.062 -5.469 1 91.81 496 PHE B CA 1
ATOM 9143 C C . PHE B 1 496 ? -2.967 19.812 -4.508 1 91.81 496 PHE B C 1
ATOM 9145 O O . PHE B 1 496 ? -2.57 20.125 -3.387 1 91.81 496 PHE B O 1
ATOM 9152 N N . SER B 1 497 ? -4.16 20.078 -4.898 1 89.44 497 SER B N 1
ATOM 9153 C CA . SER B 1 497 ? -5.125 20.656 -3.967 1 89.44 497 SER B CA 1
ATOM 9154 C C . SER B 1 497 ? -5.52 19.656 -2.889 1 89.44 497 SER B C 1
ATOM 9156 O O . SER B 1 497 ? -5.633 20.016 -1.713 1 89.44 497 SER B O 1
ATOM 9158 N N . GLU B 1 498 ? -5.688 18.438 -3.406 1 91.19 498 GLU B N 1
ATOM 9159 C CA . GLU B 1 498 ? -5.969 17.359 -2.451 1 91.19 498 GLU B CA 1
ATOM 9160 C C . GLU B 1 498 ? -4.793 17.156 -1.501 1 91.19 498 GLU B C 1
ATOM 9162 O O . GLU B 1 498 ? -4.992 16.891 -0.312 1 91.19 498 GLU B O 1
ATOM 9167 N N . PHE B 1 499 ? -3.74 17.328 -2.039 1 93 499 PHE B N 1
ATOM 9168 C CA . PHE B 1 499 ? -2.539 17.156 -1.231 1 93 499 PHE B CA 1
ATOM 9169 C C . PHE B 1 499 ? -2.443 18.219 -0.155 1 93 499 PHE B C 1
ATOM 9171 O O . PHE B 1 499 ? -2.148 17.922 1.004 1 93 499 PHE B O 1
ATOM 9178 N N . ALA B 1 500 ? -2.668 19.375 -0.504 1 89.38 500 ALA B N 1
ATOM 9179 C CA . ALA B 1 500 ? -2.588 20.484 0.429 1 89.38 500 ALA B CA 1
ATOM 9180 C C . ALA B 1 500 ? -3.57 20.312 1.584 1 89.38 500 ALA B C 1
ATOM 9182 O O . ALA B 1 500 ? -3.289 20.719 2.713 1 89.38 500 ALA B O 1
ATOM 9183 N N . ASN B 1 501 ? -4.562 19.625 1.311 1 90.81 501 ASN B N 1
ATOM 9184 C CA . ASN B 1 501 ? -5.605 19.406 2.309 1 90.81 501 ASN B CA 1
ATOM 9185 C C . ASN B 1 501 ? -5.328 18.156 3.145 1 90.81 501 ASN B C 1
ATOM 9187 O O . ASN B 1 501 ? -5.621 18.141 4.34 1 90.81 501 ASN B O 1
ATOM 9191 N N . GLN B 1 502 ? -4.73 17.203 2.547 1 94.75 502 GLN B N 1
ATOM 9192 C CA . GLN B 1 502 ? -4.684 15.898 3.188 1 94.75 502 GLN B CA 1
ATOM 9193 C C . GLN B 1 502 ? -3.352 15.68 3.896 1 94.75 502 GLN B C 1
ATOM 9195 O O . GLN B 1 502 ? -3.275 14.938 4.875 1 94.75 502 GLN B O 1
ATOM 9200 N N . TRP B 1 503 ? -2.314 16.344 3.482 1 94.31 503 TRP B N 1
ATOM 9201 C CA . TRP B 1 503 ? -0.988 16.172 4.062 1 94.31 503 TRP B CA 1
ATOM 9202 C C . TRP B 1 503 ? -0.957 16.656 5.508 1 94.31 503 TRP B C 1
ATOM 9204 O O . TRP B 1 503 ? -0.386 16 6.379 1 94.31 503 TRP B O 1
ATOM 9214 N N . ASN B 1 504 ? -1.572 17.766 5.723 1 94.5 504 ASN B N 1
ATOM 9215 C CA . ASN B 1 504 ? -1.64 18.438 7.016 1 94.5 504 ASN B CA 1
ATOM 9216 C C . ASN B 1 504 ? -3.01 19.062 7.25 1 94.5 504 ASN B C 1
ATOM 9218 O O . ASN B 1 504 ? -3.201 20.266 7.004 1 94.5 504 ASN B O 1
ATOM 9222 N N . ILE B 1 505 ? -3.893 18.281 7.832 1 95.5 505 ILE B N 1
ATOM 9223 C CA . ILE B 1 505 ? -5.277 18.719 8.008 1 95.5 505 ILE B CA 1
ATOM 9224 C C . ILE B 1 505 ? -5.352 19.766 9.109 1 95.5 505 ILE B C 1
ATOM 9226 O O . ILE B 1 505 ? -6.168 20.688 9.047 1 95.5 505 ILE B O 1
ATOM 9230 N N . VAL B 1 506 ? -4.457 19.703 10.016 1 95.38 506 VAL B N 1
ATOM 9231 C CA . VAL B 1 506 ? -4.461 20.594 11.164 1 95.38 506 VAL B CA 1
ATOM 9232 C C . VAL B 1 506 ? -4.203 22.031 10.703 1 95.38 506 VAL B C 1
ATOM 9234 O O . VAL B 1 506 ? -4.965 22.938 11.031 1 95.38 506 VAL B O 1
ATOM 9237 N N . VAL B 1 507 ? -3.162 22.203 9.945 1 95.31 507 VAL B N 1
ATOM 9238 C CA . VAL B 1 507 ? -2.826 23.547 9.445 1 95.31 507 VAL B CA 1
ATOM 9239 C C . VAL B 1 507 ? -3.859 23.984 8.414 1 95.31 507 VAL B C 1
ATOM 9241 O O . VAL B 1 507 ? -4.203 25.156 8.328 1 95.31 507 VAL B O 1
ATOM 9244 N N . HIS B 1 508 ? -4.336 23 7.688 1 93.06 508 HIS B N 1
ATOM 9245 C CA . HIS B 1 508 ? -5.344 23.312 6.68 1 93.06 508 HIS B CA 1
ATOM 9246 C C . HIS B 1 508 ? -6.59 23.922 7.316 1 93.06 508 HIS B C 1
ATOM 9248 O O . HIS B 1 508 ? -7.141 24.906 6.801 1 93.06 508 HIS B O 1
ATOM 9254 N N . LYS B 1 509 ? -7.059 23.391 8.391 1 92.88 509 LYS B N 1
ATOM 9255 C CA . LYS B 1 509 ? -8.234 23.891 9.086 1 92.88 509 LYS B CA 1
ATOM 9256 C C . LYS B 1 509 ? -8.016 25.328 9.57 1 92.88 509 LYS B C 1
ATOM 9258 O O . LYS B 1 509 ? -8.922 26.156 9.508 1 92.88 509 LYS B O 1
ATOM 9263 N N . PHE B 1 510 ? -6.844 25.578 10.055 1 94.81 510 PHE B N 1
ATOM 9264 C CA . PHE B 1 510 ? -6.512 26.938 10.492 1 94.81 510 PHE B CA 1
ATOM 9265 C C . PHE B 1 510 ? -6.562 27.906 9.32 1 94.81 510 PHE B C 1
ATOM 9267 O O . PHE B 1 510 ? -7.152 28.984 9.422 1 94.81 510 PHE B O 1
ATOM 9274 N N . LEU B 1 511 ? -5.906 27.547 8.219 1 93.19 511 LEU B N 1
ATOM 9275 C CA . LEU B 1 511 ? -5.844 28.406 7.047 1 93.19 511 LEU B CA 1
ATOM 9276 C C . LEU B 1 511 ? -7.234 28.625 6.457 1 93.19 511 LEU B C 1
ATOM 9278 O O . LEU B 1 511 ? -7.539 29.703 5.957 1 93.19 511 LEU B O 1
ATOM 9282 N N . LEU B 1 512 ? -7.992 27.625 6.52 1 89.69 512 LEU B N 1
ATOM 9283 C CA . LEU B 1 512 ? -9.359 27.703 6.008 1 89.69 512 LEU B CA 1
ATOM 9284 C C . LEU B 1 512 ? -10.172 28.734 6.797 1 89.69 512 LEU B C 1
ATOM 9286 O O . LEU B 1 512 ? -10.797 29.609 6.211 1 89.69 512 LEU B O 1
ATOM 9290 N N . ARG B 1 513 ? -10.055 28.703 8.039 1 89.06 513 ARG B N 1
ATOM 9291 C CA . ARG B 1 513 ? -10.875 29.547 8.906 1 89.06 513 ARG B CA 1
ATOM 9292 C C . ARG B 1 513 ? -10.312 30.953 8.977 1 89.06 513 ARG B C 1
ATOM 9294 O O . ARG B 1 513 ? -11.055 31.938 8.836 1 89.06 513 ARG B O 1
ATOM 9301 N N . HIS B 1 514 ? -9.055 31.047 9.211 1 90.94 514 HIS B N 1
ATOM 9302 C CA . HIS B 1 514 ? -8.492 32.344 9.617 1 90.94 514 HIS B CA 1
ATOM 9303 C C . HIS B 1 514 ? -7.859 33.062 8.43 1 90.94 514 HIS B C 1
ATOM 9305 O O . HIS B 1 514 ? -7.492 34.219 8.531 1 90.94 514 HIS B O 1
ATOM 9311 N N . VAL B 1 515 ? -7.715 32.375 7.336 1 91 515 VAL B N 1
ATOM 9312 C CA . VAL B 1 515 ? -7.133 33.062 6.18 1 91 515 VAL B CA 1
ATOM 9313 C C . VAL B 1 515 ? -8.125 33.062 5.023 1 91 515 VAL B C 1
ATOM 9315 O O . VAL B 1 515 ? -8.578 34.125 4.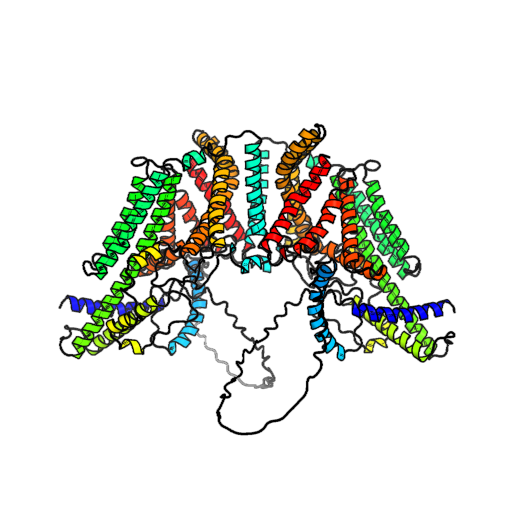582 1 91 515 VAL B O 1
ATOM 9318 N N . TYR B 1 516 ? -8.523 31.891 4.613 1 88.5 516 TYR B N 1
ATOM 9319 C CA . TYR B 1 516 ? -9.391 31.75 3.447 1 88.5 516 TYR B CA 1
ATOM 9320 C C . TYR B 1 516 ? -10.734 32.438 3.689 1 88.5 516 TYR B C 1
ATOM 9322 O O . TYR B 1 516 ? -11.094 33.375 2.979 1 88.5 516 TYR B O 1
ATOM 9330 N N . HIS B 1 517 ? -11.469 32.062 4.723 1 85.06 517 HIS B N 1
ATOM 9331 C CA . HIS B 1 517 ? -12.789 32.625 5.012 1 85.06 517 HIS B CA 1
ATOM 9332 C C . HIS B 1 517 ? -12.68 34.094 5.473 1 85.06 517 HIS B C 1
ATOM 9334 O O . HIS B 1 517 ? -13.531 34.906 5.125 1 85.06 517 HIS B O 1
ATOM 9340 N N . SER B 1 518 ? -11.68 34.312 6.211 1 84.56 518 SER B N 1
ATOM 9341 C CA . SER B 1 518 ? -11.5 35.688 6.715 1 84.56 518 SER B CA 1
ATOM 9342 C C . SER B 1 518 ? -11.188 36.656 5.582 1 84.56 518 SER B C 1
ATOM 9344 O O . SER B 1 518 ? -11.617 37.812 5.613 1 84.56 518 SER B O 1
ATOM 9346 N N . SER B 1 519 ? -10.43 36.125 4.617 1 85.5 519 SER B N 1
ATOM 9347 C CA . SER B 1 519 ? -10.133 37 3.479 1 85.5 519 SER B CA 1
ATOM 9348 C C . SER B 1 519 ? -11.391 37.281 2.658 1 85.5 519 SER B C 1
ATOM 9350 O O . SER B 1 519 ? -11.562 38.406 2.145 1 85.5 519 SER B O 1
ATOM 9352 N N . ILE B 1 520 ? -12.188 36.375 2.553 1 81.31 520 ILE B N 1
ATOM 9353 C CA . ILE B 1 520 ? -13.438 36.562 1.817 1 81.31 520 ILE B CA 1
ATOM 9354 C C . ILE B 1 520 ? -14.336 37.531 2.561 1 81.31 520 ILE B C 1
ATOM 9356 O O . ILE B 1 520 ? -14.891 38.469 1.957 1 81.31 520 ILE B O 1
ATOM 9360 N N . SER B 1 521 ? -14.406 37.438 3.816 1 78 521 SER B N 1
ATOM 9361 C CA . SER B 1 521 ? -15.312 38.25 4.617 1 78 521 SER B CA 1
ATOM 9362 C C . SER B 1 521 ? -14.734 39.656 4.863 1 78 521 SER B C 1
ATOM 9364 O O . SER B 1 521 ? -15.461 40.625 4.797 1 78 521 SER B O 1
ATOM 9366 N N . ALA B 1 522 ? -13.492 39.719 5.156 1 75.44 522 ALA B N 1
ATOM 9367 C CA . ALA B 1 522 ? -12.867 40.969 5.555 1 75.44 522 ALA B CA 1
ATOM 9368 C C . ALA B 1 522 ? -12.484 41.812 4.336 1 75.44 522 ALA B C 1
ATOM 9370 O O . ALA B 1 522 ? -12.617 43.031 4.344 1 75.44 522 ALA B O 1
ATOM 9371 N N . LEU B 1 523 ? -12.008 41.125 3.291 1 83.19 523 LEU B N 1
ATOM 9372 C CA . LEU B 1 523 ? -11.5 41.844 2.141 1 83.19 523 LEU B CA 1
ATOM 9373 C C . LEU B 1 523 ? -12.469 41.781 0.967 1 83.19 523 LEU B C 1
ATOM 9375 O O . LEU B 1 523 ? -12.234 42.375 -0.081 1 83.19 523 LEU B O 1
ATOM 9379 N N . ASN B 1 524 ? -13.484 41.094 1.106 1 85.62 524 ASN B N 1
ATOM 9380 C CA . ASN B 1 524 ? -14.5 40.938 0.069 1 85.62 524 ASN B CA 1
ATOM 9381 C C . ASN B 1 524 ? -13.891 40.406 -1.234 1 85.62 524 ASN B C 1
ATOM 9383 O O . ASN B 1 524 ? -14.133 41 -2.301 1 85.62 524 ASN B O 1
ATOM 9387 N N . VAL B 1 525 ? -13.086 39.469 -1.104 1 86.69 525 VAL B N 1
ATOM 9388 C CA . VAL B 1 525 ? -12.445 38.906 -2.279 1 86.69 525 VAL B CA 1
ATOM 9389 C C . VAL B 1 525 ? -13.188 37.625 -2.711 1 86.69 525 VAL B C 1
ATOM 9391 O O . VAL B 1 525 ? -13.969 37.062 -1.939 1 86.69 525 VAL B O 1
ATOM 9394 N N . SER B 1 526 ? -12.953 37.281 -3.939 1 86.06 526 SER B N 1
ATOM 9395 C CA . SER B 1 526 ? -13.57 36.062 -4.469 1 86.06 526 SER B CA 1
ATOM 9396 C C . SER B 1 526 ? -12.922 34.812 -3.885 1 86.06 526 SER B C 1
ATOM 9398 O O . SER B 1 526 ? -11.859 34.906 -3.266 1 86.06 526 SER B O 1
ATOM 9400 N N . LYS B 1 527 ? -13.57 33.719 -4.035 1 84.06 527 LYS B N 1
ATOM 9401 C CA . LYS B 1 527 ? -13.062 32.406 -3.553 1 84.06 527 LYS B CA 1
ATOM 9402 C C . LYS B 1 527 ? -11.703 32.094 -4.176 1 84.06 527 LYS B C 1
ATOM 9404 O O . LYS B 1 527 ? -10.805 31.609 -3.49 1 84.06 527 LYS B O 1
ATOM 9409 N N . ALA B 1 528 ? -11.586 32.375 -5.422 1 84 528 ALA B N 1
ATOM 9410 C CA . ALA B 1 528 ? -10.336 32.125 -6.125 1 84 528 ALA B CA 1
ATOM 9411 C C . ALA B 1 528 ? -9.211 33 -5.59 1 84 528 ALA B C 1
ATOM 9413 O O . ALA B 1 528 ? -8.086 32.531 -5.398 1 84 528 ALA B O 1
ATOM 9414 N N . GLN B 1 529 ? -9.555 34.188 -5.402 1 88.69 529 GLN B N 1
ATOM 9415 C CA . GLN B 1 529 ? -8.562 35.125 -4.859 1 88.69 529 GLN B CA 1
ATOM 9416 C C . GLN B 1 529 ? -8.164 34.719 -3.443 1 88.69 529 GLN B C 1
ATOM 9418 O O . GLN B 1 529 ? -6.988 34.844 -3.074 1 88.69 529 GLN B O 1
ATOM 9423 N N . ALA B 1 530 ? -9.156 34.281 -2.723 1 89.31 530 ALA B N 1
ATOM 9424 C CA . ALA B 1 530 ? -8.875 33.844 -1.359 1 89.31 530 ALA B CA 1
ATOM 9425 C C . ALA B 1 530 ? -7.922 32.656 -1.355 1 89.31 530 ALA B C 1
ATOM 9427 O O . ALA B 1 530 ? -7.023 32.562 -0.514 1 89.31 530 ALA B O 1
ATOM 9428 N N . ALA B 1 531 ? -8.133 31.828 -2.285 1 86.5 531 ALA B N 1
ATOM 9429 C CA . ALA B 1 531 ? -7.273 30.656 -2.402 1 86.5 531 ALA B CA 1
ATOM 9430 C C . ALA B 1 531 ? -5.844 31.062 -2.75 1 86.5 531 ALA B C 1
ATOM 9432 O O . ALA B 1 531 ? -4.883 30.516 -2.191 1 86.5 531 ALA B O 1
ATOM 9433 N N . ILE B 1 532 ? -5.703 31.969 -3.627 1 89.75 532 ILE B N 1
ATOM 9434 C CA . ILE B 1 532 ? -4.391 32.438 -4.047 1 89.75 532 ILE B CA 1
ATOM 9435 C C . ILE B 1 532 ? -3.689 33.125 -2.871 1 89.75 532 ILE B C 1
ATOM 9437 O O . ILE B 1 532 ? -2.492 32.906 -2.654 1 89.75 532 ILE B O 1
ATOM 9441 N N . ILE B 1 533 ? -4.434 33.844 -2.146 1 90.81 533 ILE B N 1
ATOM 9442 C CA . ILE B 1 533 ? -3.881 34.531 -0.978 1 90.81 533 ILE B CA 1
ATOM 9443 C C . ILE B 1 533 ? -3.406 33.5 0.041 1 90.81 533 ILE B C 1
ATOM 9445 O O . ILE B 1 533 ? -2.322 33.625 0.614 1 90.81 533 ILE B O 1
ATOM 9449 N N . THR B 1 534 ? -4.215 32.5 0.212 1 90.56 534 THR B N 1
ATOM 9450 C CA . THR B 1 534 ? -3.875 31.453 1.161 1 90.56 534 THR B CA 1
ATOM 9451 C C . THR B 1 534 ? -2.604 30.719 0.731 1 90.56 534 THR B C 1
ATOM 9453 O O . THR B 1 534 ? -1.704 30.5 1.544 1 90.56 534 THR B O 1
ATOM 9456 N N . PHE B 1 535 ? -2.477 30.484 -0.549 1 90.19 535 PHE B N 1
ATOM 9457 C CA . PHE B 1 535 ? -1.3 29.797 -1.07 1 90.19 535 PHE B CA 1
ATOM 9458 C C . PHE B 1 535 ? -0.073 30.703 -1 1 90.19 535 PHE B C 1
ATOM 9460 O O . PHE B 1 535 ? 1.03 30.234 -0.708 1 90.19 535 PHE B O 1
ATOM 9467 N N . ALA B 1 536 ? -0.272 31.859 -1.271 1 92.12 536 ALA B N 1
ATOM 9468 C CA . ALA B 1 536 ? 0.83 32.812 -1.233 1 92.12 536 ALA B CA 1
ATOM 9469 C C . ALA B 1 536 ? 1.371 32.969 0.185 1 92.12 536 ALA B C 1
ATOM 9471 O O . ALA B 1 536 ? 2.586 33 0.392 1 92.12 536 ALA B O 1
ATOM 9472 N N . LEU B 1 537 ? 0.454 33.125 1.087 1 91.56 537 LEU B N 1
ATOM 9473 C CA . LEU B 1 537 ? 0.87 33.25 2.48 1 91.56 537 LEU B CA 1
ATOM 9474 C C . LEU B 1 537 ? 1.624 31.984 2.932 1 91.56 537 LEU B C 1
ATOM 9476 O O . LEU B 1 537 ? 2.658 32.094 3.596 1 91.56 537 LEU B O 1
ATOM 9480 N N . SER B 1 538 ? 1.101 30.875 2.621 1 92.31 538 SER B N 1
ATOM 9481 C CA . SER B 1 538 ? 1.748 29.609 2.951 1 92.31 538 SER B CA 1
ATOM 9482 C C . SER B 1 538 ? 3.139 29.516 2.332 1 92.31 538 SER B C 1
ATOM 9484 O O . SER B 1 538 ? 4.094 29.094 2.992 1 92.31 538 SER B O 1
ATOM 9486 N N . SER B 1 539 ? 3.279 29.922 1.1 1 93.12 539 SER B N 1
ATOM 9487 C CA . SER B 1 539 ? 4.559 29.859 0.397 1 93.12 539 SER B CA 1
ATOM 9488 C C . SER B 1 539 ? 5.578 30.812 1.025 1 93.12 539 SER B C 1
ATOM 9490 O O . SER B 1 539 ? 6.77 30.5 1.076 1 93.12 539 SER B O 1
ATOM 9492 N N . LEU B 1 540 ? 5.125 31.906 1.468 1 92.44 540 LEU B N 1
ATOM 9493 C CA . LEU B 1 540 ? 6.004 32.875 2.105 1 92.44 540 LEU B CA 1
ATOM 9494 C C . LEU B 1 540 ? 6.551 32.312 3.422 1 92.44 540 LEU B C 1
ATOM 9496 O O . LEU B 1 540 ? 7.727 32.531 3.74 1 92.44 540 LEU B O 1
ATOM 9500 N N . VAL B 1 541 ? 5.715 31.703 4.145 1 92.31 541 VAL B N 1
ATOM 9501 C CA . VAL B 1 541 ? 6.145 31.109 5.406 1 92.31 541 VAL B CA 1
ATOM 9502 C C . VAL B 1 541 ? 7.168 30.016 5.145 1 92.31 541 VAL B C 1
ATOM 9504 O O . VAL B 1 541 ? 8.156 29.891 5.871 1 92.31 541 VAL B O 1
ATOM 9507 N N . HIS B 1 542 ? 6.957 29.312 4.133 1 92.62 542 HIS B N 1
ATOM 9508 C CA . HIS B 1 542 ? 7.891 28.25 3.789 1 92.62 542 HIS B CA 1
ATOM 9509 C C . HIS B 1 542 ? 9.227 28.828 3.328 1 92.62 542 HIS B C 1
ATOM 9511 O O . HIS B 1 542 ? 10.289 28.266 3.641 1 92.62 542 HIS B O 1
ATOM 9517 N N . GLU B 1 543 ? 9.133 29.859 2.646 1 93.31 543 GLU B N 1
ATOM 9518 C CA . GLU B 1 543 ? 10.367 30.516 2.227 1 93.31 543 GLU B CA 1
ATOM 9519 C C . GLU B 1 543 ? 11.133 31.062 3.424 1 93.31 543 GLU B C 1
ATOM 9521 O O . GLU B 1 543 ? 12.367 31.062 3.43 1 93.31 543 GLU B O 1
ATOM 9526 N N . LEU B 1 544 ? 10.398 31.516 4.336 1 91.31 544 LEU B N 1
ATOM 9527 C CA . LEU B 1 544 ? 11.023 31.984 5.57 1 91.31 544 LEU B CA 1
ATOM 9528 C C . LEU B 1 544 ? 11.758 30.828 6.266 1 91.31 544 LEU B C 1
ATOM 9530 O O . LEU B 1 544 ? 12.844 31.031 6.809 1 91.31 544 LEU B O 1
ATOM 9534 N N . ALA B 1 545 ? 11.148 29.688 6.227 1 91.5 545 ALA B N 1
ATOM 9535 C CA . ALA B 1 545 ? 11.789 28.5 6.801 1 91.5 545 ALA B CA 1
ATOM 9536 C C . ALA B 1 545 ? 13.094 28.172 6.074 1 91.5 545 ALA B C 1
ATOM 9538 O O . ALA B 1 545 ? 14.078 27.797 6.699 1 91.5 545 ALA B O 1
ATOM 9539 N N . MET B 1 546 ? 13.102 28.312 4.781 1 92.81 546 MET B N 1
ATOM 9540 C CA . MET B 1 546 ? 14.312 28.078 4.004 1 92.81 546 MET B CA 1
ATOM 9541 C C . MET B 1 546 ? 15.398 29.094 4.352 1 92.81 546 MET B C 1
ATOM 9543 O O . MET B 1 546 ? 16.578 28.75 4.402 1 92.81 546 MET B O 1
ATOM 9547 N N . TYR B 1 547 ? 15.008 30.297 4.578 1 91.62 547 TYR B N 1
ATOM 9548 C CA . TYR B 1 547 ? 15.953 31.328 4.957 1 91.62 547 TYR B CA 1
ATOM 9549 C C . TYR B 1 547 ? 16.656 30.984 6.266 1 91.62 547 TYR B C 1
ATOM 9551 O O . TYR B 1 547 ? 17.859 31.203 6.41 1 91.62 547 TYR B O 1
ATOM 9559 N N . VAL B 1 548 ? 15.906 30.438 7.129 1 90.38 548 VAL B N 1
ATOM 9560 C CA . VAL B 1 548 ? 16.438 30.109 8.445 1 90.38 548 VAL B CA 1
ATOM 9561 C C . VAL B 1 548 ? 17.406 28.922 8.328 1 90.38 548 VAL B C 1
ATOM 9563 O O . VAL B 1 548 ? 18.406 28.859 9.055 1 90.38 548 VAL B O 1
ATOM 9566 N N . ILE B 1 549 ? 17.141 28.016 7.391 1 90.5 549 ILE B N 1
ATOM 9567 C CA . ILE B 1 549 ? 17.969 26.828 7.219 1 90.5 549 ILE B CA 1
ATOM 9568 C C . ILE B 1 549 ? 19.25 27.188 6.449 1 90.5 549 ILE B C 1
ATOM 9570 O O . ILE B 1 549 ? 20.359 26.859 6.879 1 90.5 549 ILE B O 1
ATOM 9574 N N . PHE B 1 550 ? 19.094 27.953 5.371 1 90.06 550 PHE B N 1
ATOM 9575 C CA . PHE B 1 550 ? 20.203 28.141 4.441 1 90.06 550 PHE B CA 1
ATOM 9576 C C . PHE B 1 550 ? 20.812 29.531 4.605 1 90.06 550 PHE B C 1
ATOM 9578 O O . PHE B 1 550 ? 21.922 29.781 4.125 1 90.06 550 PHE B O 1
ATOM 9585 N N . GLY B 1 551 ? 20.141 30.5 5.227 1 87.19 551 GLY B N 1
ATOM 9586 C CA . GLY B 1 551 ? 20.656 31.844 5.445 1 87.19 551 GLY B CA 1
ATOM 9587 C C . GLY B 1 551 ? 20.562 32.719 4.215 1 87.19 551 GLY B C 1
ATOM 9588 O O . GLY B 1 551 ? 21.172 33.812 4.168 1 87.19 551 GLY B O 1
ATOM 9589 N N . LYS B 1 552 ? 19.875 32.188 3.176 1 87.75 552 LYS B N 1
ATOM 9590 C CA . LYS B 1 552 ? 19.734 32.938 1.935 1 87.75 552 LYS B CA 1
ATOM 9591 C C . LYS B 1 552 ? 18.281 32.906 1.446 1 87.75 552 LYS B C 1
ATOM 9593 O O . LYS B 1 552 ? 17.594 31.906 1.56 1 87.75 552 LYS B O 1
ATOM 9598 N N . LEU B 1 553 ? 17.844 34.031 1.006 1 88.12 553 LEU B N 1
ATOM 9599 C CA . LEU B 1 553 ? 16.531 34.156 0.391 1 88.12 553 LEU B CA 1
ATOM 9600 C C . LEU B 1 553 ? 16.625 34.094 -1.13 1 88.12 553 LEU B C 1
ATOM 9602 O O . LEU B 1 553 ? 17.078 35.062 -1.765 1 88.12 553 LEU B O 1
ATOM 9606 N N . ARG B 1 554 ? 16.281 33 -1.808 1 90.75 554 ARG B N 1
ATOM 9607 C CA . ARG B 1 554 ? 16.375 32.844 -3.252 1 90.75 554 ARG B CA 1
ATOM 9608 C C . ARG B 1 554 ? 15.008 32.719 -3.895 1 90.75 554 ARG B C 1
ATOM 9610 O O . ARG B 1 554 ? 14.836 33 -5.082 1 90.75 554 ARG B O 1
ATOM 9617 N N . GLY B 1 555 ? 14.047 32.219 -3.119 1 92.81 555 GLY B N 1
ATOM 9618 C CA . GLY B 1 555 ? 12.688 32.125 -3.631 1 92.81 555 GLY B CA 1
ATOM 9619 C C . GLY B 1 555 ? 12.398 30.844 -4.367 1 92.81 555 GLY B C 1
ATOM 9620 O O . GLY B 1 555 ? 11.414 30.734 -5.094 1 92.81 555 GLY B O 1
ATOM 9621 N N . TYR B 1 556 ? 13.258 29.859 -4.305 1 92.5 556 TYR B N 1
ATOM 9622 C CA . TYR B 1 556 ? 13.047 28.594 -4.996 1 92.5 556 TYR B CA 1
ATOM 9623 C C . TYR B 1 556 ? 11.805 27.891 -4.469 1 92.5 556 TYR B C 1
ATOM 9625 O O . TYR B 1 556 ? 10.969 27.422 -5.246 1 92.5 556 TYR B O 1
ATOM 9633 N N . LEU B 1 557 ? 11.688 27.766 -3.176 1 92.62 557 LEU B N 1
ATOM 9634 C CA . LEU B 1 557 ? 10.539 27.078 -2.594 1 92.62 557 LEU B CA 1
ATOM 9635 C C . LEU B 1 557 ? 9.25 27.844 -2.877 1 92.62 557 LEU B C 1
ATOM 9637 O O . LEU B 1 557 ? 8.211 27.234 -3.133 1 92.62 557 LEU B O 1
ATOM 9641 N N . LEU B 1 558 ? 9.336 29.156 -2.846 1 92.62 558 LEU B N 1
ATOM 9642 C CA . LEU B 1 558 ? 8.188 29.984 -3.172 1 92.62 558 LEU B CA 1
ATOM 9643 C C . LEU B 1 558 ? 7.695 29.703 -4.586 1 92.62 558 LEU B C 1
ATOM 9645 O O . LEU B 1 558 ? 6.492 29.531 -4.809 1 92.62 558 LEU B O 1
ATOM 9649 N N . LEU B 1 559 ? 8.617 29.609 -5.438 1 91.81 559 LEU B N 1
ATOM 9650 C CA . LEU B 1 559 ? 8.266 29.375 -6.836 1 91.81 559 LEU B CA 1
ATOM 9651 C C . LEU B 1 559 ? 7.688 27.984 -7.023 1 91.81 559 LEU B C 1
ATOM 9653 O O . LEU B 1 559 ? 6.699 27.812 -7.742 1 91.81 559 LEU B O 1
ATOM 9657 N N . PHE B 1 560 ? 8.312 27.031 -6.406 1 91.62 560 PHE B N 1
ATOM 9658 C CA . PHE B 1 560 ? 7.848 25.656 -6.547 1 91.62 560 PHE B CA 1
ATOM 9659 C C . PHE B 1 560 ? 6.469 25.484 -5.918 1 91.62 560 PHE B C 1
ATOM 9661 O O . PHE B 1 560 ? 5.617 24.781 -6.461 1 91.62 560 PHE B O 1
ATOM 9668 N N . GLN B 1 561 ? 6.27 26.094 -4.828 1 90.69 561 GLN B N 1
ATOM 9669 C CA . GLN B 1 561 ? 4.973 25.984 -4.172 1 90.69 561 GLN B CA 1
ATOM 9670 C C . GLN B 1 561 ? 3.891 26.703 -4.969 1 90.69 561 GLN B C 1
ATOM 9672 O O . GLN B 1 561 ? 2.768 26.219 -5.09 1 90.69 561 GLN B O 1
ATOM 9677 N N . MET B 1 562 ? 4.258 27.828 -5.5 1 90.81 562 MET B N 1
ATOM 9678 C CA . MET B 1 562 ? 3.291 28.578 -6.301 1 90.81 562 MET B CA 1
ATOM 9679 C C . MET B 1 562 ? 2.998 27.844 -7.609 1 90.81 562 MET B C 1
ATOM 9681 O O . MET B 1 562 ? 1.906 27.984 -8.172 1 90.81 562 MET B O 1
ATOM 9685 N N . SER B 1 563 ? 3.93 27.078 -8.078 1 91.06 563 SER B N 1
ATOM 9686 C CA . SER B 1 563 ? 3.748 26.328 -9.312 1 91.06 563 SER B CA 1
ATOM 9687 C C . SER B 1 563 ? 2.711 25.219 -9.148 1 91.06 563 SER B C 1
ATOM 9689 O O . SER B 1 563 ? 2.223 24.672 -10.133 1 91.06 563 SER B O 1
ATOM 9691 N N . GLN B 1 564 ? 2.334 24.984 -7.918 1 90.25 564 GLN B N 1
ATOM 9692 C CA . GLN B 1 564 ? 1.299 24 -7.664 1 90.25 564 GLN B CA 1
ATOM 9693 C C . GLN B 1 564 ? -0.057 24.469 -8.18 1 90.25 564 GLN B C 1
ATOM 9695 O O . GLN B 1 564 ? -0.91 23.656 -8.539 1 90.25 564 GLN B O 1
ATOM 9700 N N . ILE B 1 565 ? -0.223 25.766 -8.281 1 89.19 565 ILE B N 1
ATOM 9701 C CA . ILE B 1 565 ? -1.5 26.297 -8.727 1 89.19 565 ILE B CA 1
ATOM 9702 C C . ILE B 1 565 ? -1.738 25.938 -10.188 1 89.19 565 ILE B C 1
ATOM 9704 O O . ILE B 1 565 ? -2.756 25.312 -10.523 1 89.19 565 ILE B O 1
ATOM 9708 N N . PRO B 1 566 ? -0.759 26.219 -11.07 1 89.62 566 PRO B N 1
ATOM 9709 C CA . PRO B 1 566 ? -0.96 25.781 -12.453 1 89.62 566 PRO B CA 1
ATOM 9710 C C . PRO B 1 566 ? -1.077 24.25 -12.57 1 89.62 566 PRO B C 1
ATOM 9712 O O . PRO B 1 566 ? -1.786 23.75 -13.445 1 89.62 566 PRO B O 1
ATOM 9715 N N . LEU B 1 567 ? -0.439 23.562 -11.734 1 91.06 567 LEU B N 1
ATOM 9716 C CA . LEU B 1 567 ? -0.534 22.109 -11.766 1 91.06 567 LEU B CA 1
ATOM 9717 C C . LEU B 1 567 ? -1.927 21.656 -11.352 1 91.06 567 LEU B C 1
ATOM 9719 O O . LEU B 1 567 ? -2.436 20.656 -11.867 1 91.06 567 LEU B O 1
ATOM 9723 N N . ILE B 1 568 ? -2.498 22.359 -10.438 1 90.12 568 ILE B N 1
ATOM 9724 C CA . ILE B 1 568 ? -3.861 22.062 -10.008 1 90.12 568 ILE B CA 1
ATOM 9725 C C . ILE B 1 568 ? -4.832 22.328 -11.164 1 90.12 568 ILE B C 1
ATOM 9727 O O . ILE B 1 568 ? -5.723 21.516 -11.43 1 90.12 568 ILE B O 1
ATOM 9731 N N . LEU B 1 569 ? -4.535 23.406 -11.875 1 87.81 569 LEU B N 1
ATOM 9732 C CA . LEU B 1 569 ? -5.375 23.734 -13.016 1 87.81 569 LEU B CA 1
ATOM 9733 C C . LEU B 1 569 ? -5.23 22.703 -14.125 1 87.81 569 LEU B C 1
ATOM 9735 O O . LEU B 1 569 ? -6.215 22.344 -14.773 1 87.81 569 LEU B O 1
ATOM 9739 N N . MET B 1 570 ? -4.059 22.25 -14.234 1 89.69 570 MET B N 1
ATOM 9740 C CA . MET B 1 570 ? -3.803 21.219 -15.234 1 89.69 570 MET B CA 1
ATOM 9741 C C . MET B 1 570 ? -4.5 19.922 -14.859 1 89.69 570 MET B C 1
ATOM 9743 O O . MET B 1 570 ? -5.07 19.234 -15.719 1 89.69 570 MET B O 1
ATOM 9747 N N . ALA B 1 571 ? -4.5 19.578 -13.633 1 89.38 571 ALA B N 1
ATOM 9748 C CA . ALA B 1 571 ? -5.105 18.344 -13.156 1 89.38 571 ALA B CA 1
ATOM 9749 C C . ALA B 1 571 ? -6.621 18.375 -13.32 1 89.38 571 ALA B C 1
ATOM 9751 O O . ALA B 1 571 ? -7.258 17.328 -13.484 1 89.38 571 ALA B O 1
ATOM 9752 N N . ARG B 1 572 ? -7.133 19.5 -13.367 1 86.31 572 ARG B N 1
ATOM 9753 C CA . ARG B 1 572 ? -8.578 19.656 -13.461 1 86.31 572 ARG B CA 1
ATOM 9754 C C . ARG B 1 572 ? -9.016 19.891 -14.898 1 86.31 572 ARG B C 1
ATOM 9756 O O . ARG B 1 572 ? -10.211 20.031 -15.18 1 86.31 572 ARG B O 1
ATOM 9763 N N . SER B 1 573 ? -8.109 19.875 -15.797 1 89.5 573 SER B N 1
ATOM 9764 C CA . SER B 1 573 ? -8.406 20.062 -17.203 1 89.5 573 SER B CA 1
ATOM 9765 C C . SER B 1 573 ? -9.117 18.844 -17.797 1 89.5 573 SER B C 1
ATOM 9767 O O . SER B 1 573 ? -9.133 17.766 -17.188 1 89.5 573 SER B O 1
ATOM 9769 N N . LYS B 1 574 ? -9.734 19 -18.906 1 87.56 574 LYS B N 1
ATOM 9770 C CA . LYS B 1 574 ? -10.461 17.953 -19.594 1 87.56 574 LYS B CA 1
ATOM 9771 C C . LYS B 1 574 ? -9.523 16.812 -20.016 1 87.56 574 LYS B C 1
ATOM 9773 O O . LYS B 1 574 ? -9.922 15.648 -20.031 1 87.56 574 LYS B O 1
ATOM 9778 N N . PHE B 1 575 ? -8.328 17.25 -20.266 1 87.44 575 PHE B N 1
ATOM 9779 C CA . PHE B 1 575 ? -7.348 16.266 -20.688 1 87.44 575 PHE B CA 1
ATOM 9780 C C . PHE B 1 575 ? -7.059 15.281 -19.562 1 87.44 575 PHE B C 1
ATOM 9782 O O . PHE B 1 575 ? -6.828 14.094 -19.812 1 87.44 575 PHE B O 1
ATOM 9789 N N . MET B 1 576 ? -7.141 15.734 -18.344 1 89.5 576 MET B N 1
ATOM 9790 C CA . MET B 1 576 ? -6.762 14.906 -17.203 1 89.5 576 MET B CA 1
ATOM 9791 C C . MET B 1 576 ? -7.988 14.273 -16.562 1 89.5 576 MET B C 1
ATOM 9793 O O . MET B 1 576 ? -7.859 13.438 -15.656 1 89.5 576 MET B O 1
ATOM 9797 N N . LYS B 1 577 ? -9.07 14.578 -17.156 1 83.81 577 LYS B N 1
ATOM 9798 C CA . LYS B 1 577 ? -10.297 14.039 -16.578 1 83.81 577 LYS B CA 1
ATOM 9799 C C . LYS B 1 577 ? -10.367 12.523 -16.75 1 83.81 577 LYS B C 1
ATOM 9801 O O . LYS B 1 577 ? -10.156 12.008 -17.844 1 83.81 577 LYS B O 1
ATOM 9806 N N . GLY B 1 578 ? -10.523 11.773 -15.688 1 82.69 578 GLY B N 1
ATOM 9807 C CA . GLY B 1 578 ? -10.648 10.32 -15.734 1 82.69 578 GLY B CA 1
ATOM 9808 C C . GLY B 1 578 ? -9.32 9.602 -15.656 1 82.69 578 GLY B C 1
ATOM 9809 O O . GLY B 1 578 ? -9.273 8.367 -15.656 1 82.69 578 GLY B O 1
ATOM 9810 N N . ARG B 1 579 ? -8.266 10.367 -15.641 1 89.94 579 ARG B N 1
ATOM 9811 C CA . ARG B 1 579 ? -6.945 9.766 -15.586 1 89.94 579 ARG B CA 1
ATOM 9812 C C . ARG B 1 579 ? -6.355 9.844 -14.18 1 89.94 579 ARG B C 1
ATOM 9814 O O . ARG B 1 579 ? -5.355 10.531 -13.961 1 89.94 579 ARG B O 1
ATOM 9821 N N . LYS B 1 580 ? -6.879 9.031 -13.297 1 89.75 580 LYS B N 1
ATOM 9822 C CA . LYS B 1 580 ? -6.492 9.047 -11.891 1 89.75 580 LYS B CA 1
ATOM 9823 C C . LYS B 1 580 ? -5.047 8.594 -11.711 1 89.75 580 LYS B C 1
ATOM 9825 O O . LYS B 1 580 ? -4.312 9.156 -10.891 1 89.75 580 LYS B O 1
ATOM 9830 N N . VAL B 1 581 ? -4.711 7.68 -12.547 1 91.38 581 VAL B N 1
ATOM 9831 C CA . VAL B 1 581 ? -3.375 7.113 -12.414 1 91.38 581 VAL B CA 1
ATOM 9832 C C . VAL B 1 581 ? -2.33 8.148 -12.836 1 91.38 581 VAL B C 1
ATOM 9834 O O . VAL B 1 581 ? -1.341 8.359 -12.133 1 91.38 581 VAL B O 1
ATOM 9837 N N . LEU B 1 582 ? -2.592 8.781 -13.898 1 92.25 582 LEU B N 1
ATOM 9838 C CA . LEU B 1 582 ? -1.663 9.805 -14.359 1 92.25 582 LEU B CA 1
ATOM 9839 C C . LEU B 1 582 ? -1.588 10.961 -13.367 1 92.25 582 LEU B C 1
ATOM 9841 O O . LEU B 1 582 ? -0.505 11.492 -13.109 1 92.25 582 LEU B O 1
ATOM 9845 N N . GLY B 1 583 ? -2.717 11.328 -12.883 1 93.62 583 GLY B N 1
ATOM 9846 C CA . GLY B 1 583 ? -2.734 12.367 -11.875 1 93.62 583 GLY B CA 1
ATOM 9847 C C . GLY B 1 583 ? -1.914 12.023 -10.648 1 93.62 583 GLY B C 1
ATOM 9848 O O . GLY B 1 583 ? -1.161 12.859 -10.141 1 93.62 583 GLY B O 1
ATOM 9849 N N . ASN B 1 584 ? -2.057 10.828 -10.219 1 95.31 584 ASN B N 1
ATOM 9850 C CA . ASN B 1 584 ? -1.304 10.391 -9.047 1 95.31 584 ASN B CA 1
ATOM 9851 C C . ASN B 1 584 ? 0.187 10.273 -9.352 1 95.31 584 ASN B C 1
ATOM 9853 O O . ASN B 1 584 ? 1.025 10.547 -8.492 1 95.31 584 ASN B O 1
ATOM 9857 N N . ILE B 1 585 ? 0.529 9.898 -10.539 1 94.44 585 ILE B N 1
ATOM 9858 C CA . ILE B 1 585 ? 1.926 9.812 -10.953 1 94.44 585 ILE B CA 1
ATOM 9859 C C . ILE B 1 585 ? 2.564 11.203 -10.898 1 94.44 585 ILE B C 1
ATOM 9861 O O . ILE B 1 585 ? 3.678 11.359 -10.391 1 94.44 585 ILE B O 1
ATOM 9865 N N . ILE B 1 586 ? 1.846 12.117 -11.344 1 93.38 586 ILE B N 1
ATOM 9866 C CA . ILE B 1 586 ? 2.35 13.484 -11.352 1 93.38 586 ILE B CA 1
ATOM 9867 C C . ILE B 1 586 ? 2.537 13.969 -9.922 1 93.38 586 ILE B C 1
ATOM 9869 O O . ILE B 1 586 ? 3.551 14.594 -9.594 1 93.38 586 ILE B O 1
ATOM 9873 N N . CYS B 1 587 ? 1.637 13.688 -9.109 1 94.31 587 CYS B N 1
ATOM 9874 C CA . CYS B 1 587 ? 1.749 14.07 -7.703 1 94.31 587 CYS B CA 1
ATOM 9875 C C . CYS B 1 587 ? 2.957 13.406 -7.051 1 94.31 587 CYS B C 1
ATOM 9877 O O . CYS B 1 587 ? 3.756 14.078 -6.391 1 94.31 587 CYS B O 1
ATOM 9879 N N . TRP B 1 588 ? 3.115 12.141 -7.266 1 95.12 588 TRP B N 1
ATOM 9880 C CA . TRP B 1 588 ? 4.219 11.422 -6.645 1 95.12 588 TRP B CA 1
ATOM 9881 C C . TRP B 1 588 ? 5.559 11.891 -7.207 1 95.12 588 TRP B C 1
ATOM 9883 O O . TRP B 1 588 ? 6.562 11.922 -6.488 1 95.12 588 TRP B O 1
ATOM 9893 N N . PHE B 1 589 ? 5.578 12.188 -8.461 1 92 589 PHE B N 1
ATOM 9894 C CA . PHE B 1 589 ? 6.805 12.75 -9.016 1 92 589 PHE B CA 1
ATOM 9895 C C . PHE B 1 589 ? 7.18 14.039 -8.305 1 92 589 PHE B C 1
ATOM 9897 O O . PHE B 1 589 ? 8.359 14.297 -8.047 1 92 589 PHE B O 1
ATOM 9904 N N . GLY B 1 590 ? 6.184 14.828 -8.023 1 91.5 590 GLY B N 1
ATOM 9905 C CA . GLY B 1 590 ? 6.41 16.047 -7.266 1 91.5 590 GLY B CA 1
ATOM 9906 C C . GLY B 1 590 ? 6.875 15.797 -5.844 1 91.5 590 GLY B C 1
ATOM 9907 O O . GLY B 1 590 ? 7.777 16.469 -5.352 1 91.5 590 GLY B O 1
ATOM 9908 N N . PHE B 1 591 ? 6.328 14.75 -5.199 1 92.06 591 PHE B N 1
ATOM 9909 C CA . PHE B 1 591 ? 6.688 14.422 -3.824 1 92.06 591 PHE B CA 1
ATOM 9910 C C . PHE B 1 591 ? 8.125 13.93 -3.746 1 92.06 591 PHE B C 1
ATOM 9912 O O . PHE B 1 591 ? 8.852 14.242 -2.795 1 92.06 591 PHE B O 1
ATOM 9919 N N . ILE B 1 592 ? 8.484 13.125 -4.73 1 89.94 592 ILE B N 1
ATOM 9920 C CA . ILE B 1 592 ? 9.781 12.445 -4.711 1 89.94 592 ILE B CA 1
ATOM 9921 C C . ILE B 1 592 ? 10.875 13.414 -5.145 1 89.94 592 ILE B C 1
ATOM 9923 O O . ILE B 1 592 ? 11.945 13.469 -4.527 1 89.94 592 ILE B O 1
ATOM 9927 N N . SER B 1 593 ? 10.602 14.258 -6.094 1 90.56 593 SER B N 1
ATOM 9928 C CA . SER B 1 593 ? 11.656 15.07 -6.688 1 90.56 593 SER B CA 1
ATOM 9929 C C . SER B 1 593 ? 11.602 16.5 -6.176 1 90.56 593 SER B C 1
ATOM 9931 O O . SER B 1 593 ? 12.625 17.172 -6.086 1 90.56 593 SER B O 1
ATOM 9933 N N . GLY B 1 594 ? 10.477 17.062 -5.855 1 92.12 594 GLY B N 1
ATOM 9934 C CA . GLY B 1 594 ? 10.305 18.453 -5.488 1 92.12 594 GLY B CA 1
ATOM 9935 C C . GLY B 1 594 ? 11.203 18.875 -4.336 1 92.12 594 GLY B C 1
ATOM 9936 O O . GLY B 1 594 ? 12.055 19.766 -4.492 1 92.12 594 GLY B O 1
ATOM 9937 N N . PRO B 1 595 ? 11.047 18.203 -3.244 1 93.44 595 PRO B N 1
ATOM 9938 C CA . PRO B 1 595 ? 11.859 18.594 -2.088 1 93.44 595 PRO B CA 1
ATOM 9939 C C . PRO B 1 595 ? 13.359 18.438 -2.342 1 93.44 595 PRO B C 1
ATOM 9941 O O . PRO B 1 595 ? 14.148 19.266 -1.896 1 93.44 595 PRO B O 1
ATOM 9944 N N . SER B 1 596 ? 13.758 17.406 -3.057 1 94.25 596 SER B N 1
ATOM 9945 C CA . SER B 1 596 ? 15.172 17.203 -3.363 1 94.25 596 SER B CA 1
ATOM 9946 C C . SER B 1 596 ? 15.695 18.281 -4.293 1 94.25 596 SER B C 1
ATOM 9948 O O . SER B 1 596 ? 16.828 18.75 -4.145 1 94.25 596 SER B O 1
ATOM 9950 N N . ILE B 1 597 ? 14.922 18.688 -5.25 1 94.69 597 ILE B N 1
ATOM 9951 C CA . ILE B 1 597 ? 15.312 19.75 -6.184 1 94.69 597 ILE B CA 1
ATOM 9952 C C . ILE B 1 597 ? 15.492 21.062 -5.426 1 94.69 597 ILE B C 1
ATOM 9954 O O . ILE B 1 597 ? 16.5 21.75 -5.605 1 94.69 597 ILE B O 1
ATOM 9958 N N . ILE B 1 598 ? 14.562 21.344 -4.574 1 94.19 598 ILE B N 1
ATOM 9959 C CA . ILE B 1 598 ? 14.609 22.578 -3.811 1 94.19 598 ILE B CA 1
ATOM 9960 C C . ILE B 1 598 ? 15.844 22.578 -2.91 1 94.19 598 ILE B C 1
ATOM 9962 O O . ILE B 1 598 ? 16.594 23.562 -2.881 1 94.19 598 ILE B O 1
ATOM 9966 N N . CYS B 1 599 ? 16.094 21.5 -2.23 1 93.94 599 CYS B N 1
ATOM 9967 C CA . CYS B 1 599 ? 17.219 21.391 -1.32 1 93.94 599 CYS B CA 1
ATOM 9968 C C . CYS B 1 599 ? 18.547 21.547 -2.068 1 93.94 599 CYS B C 1
ATOM 9970 O O . CYS B 1 599 ? 19.406 22.328 -1.651 1 93.94 599 CYS B O 1
ATOM 9972 N N . THR B 1 600 ? 18.688 20.891 -3.193 1 94.62 600 THR B N 1
ATOM 9973 C CA . THR B 1 600 ? 19.953 20.938 -3.928 1 94.62 600 THR B CA 1
ATOM 9974 C C . THR B 1 600 ? 20.141 22.281 -4.598 1 94.62 600 THR B C 1
ATOM 9976 O O . THR B 1 600 ? 21.266 22.766 -4.734 1 94.62 600 THR B O 1
ATOM 9979 N N . LEU B 1 601 ? 19.047 22.922 -5 1 94.31 601 LEU B N 1
ATOM 9980 C CA . LEU B 1 601 ? 19.156 24.266 -5.57 1 94.31 601 LEU B CA 1
ATOM 9981 C C . LEU B 1 601 ? 19.719 25.25 -4.551 1 94.31 601 LEU B C 1
ATOM 9983 O O . LEU B 1 601 ? 20.578 26.078 -4.887 1 94.31 601 LEU B O 1
ATOM 9987 N N . TYR B 1 602 ? 19.297 25.172 -3.369 1 93.56 602 TYR B N 1
ATOM 9988 C CA . TYR B 1 602 ? 19.797 26.062 -2.328 1 93.56 602 TYR B CA 1
ATOM 9989 C C . TYR B 1 602 ? 21.234 25.75 -1.966 1 93.56 602 TYR B C 1
ATOM 9991 O O . TYR B 1 602 ? 22 26.641 -1.596 1 93.56 602 TYR B O 1
ATOM 9999 N N . LEU B 1 603 ? 21.656 24.484 -2.113 1 93.06 603 LEU B N 1
ATOM 10000 C CA . LEU B 1 603 ? 22.984 24.062 -1.709 1 93.06 603 LEU B CA 1
ATOM 10001 C C . LEU B 1 603 ? 24 24.375 -2.799 1 93.06 603 LEU B C 1
ATOM 10003 O O . LEU B 1 603 ? 25.141 24.75 -2.504 1 93.06 603 LEU B O 1
ATOM 10007 N N . VAL B 1 604 ? 23.578 24.25 -4.004 1 93.25 604 VAL B N 1
ATOM 10008 C CA . VAL B 1 604 ? 24.531 24.344 -5.102 1 93.25 604 VAL B CA 1
ATOM 10009 C C . VAL B 1 604 ? 24.547 25.75 -5.672 1 93.25 604 VAL B C 1
ATOM 10011 O O . VAL B 1 604 ? 25.594 26.25 -6.102 1 93.25 604 VAL B O 1
ATOM 10014 N N . PHE B 1 605 ? 23.375 26.406 -5.75 1 89.75 605 PHE B N 1
ATOM 10015 C CA . PHE B 1 605 ? 23.297 27.703 -6.398 1 89.75 605 PHE B CA 1
ATOM 10016 C C . PHE B 1 605 ? 22.969 28.797 -5.387 1 89.75 605 PHE B C 1
ATOM 10018 O O . PHE B 1 605 ? 23.219 29.969 -5.637 1 89.75 605 PHE B O 1
#

Nearest PDB structures (foldseek):
  6vp0-assembly1_E  TM=7.998E-01  e=1.167E-12  Homo sapiens
  8esm-assembly1_A  TM=8.057E-01  e=8.036E-12  Homo sapiens
  6vum-assembly1_A  TM=8.013E-01  e=4.284E-12  Homo sapiens
  6vz1-assembly1_B  TM=7.841E-01  e=2.937E-12  Homo sapiens
  7n6q-assembly1_A  TM=7.855E-01  e=2.723E-10  Homo sapiens

Organism: NCBI:txid5486

pLDDT: mean 77.71, std 24.73, range [14.79, 97.88]

Foldseek 3Di:
DVVVVVLLVVLVVVVVVQVVVVVVVLQAPLPDDPPPPPPPPVPPVPPPPDPCPDDPDDDDDDDDDDDDDDDPPDPPPPPPPPPPDPPLPVVVLVCVSCVSVVSSVVVVVVVVVVVVVPPLPGDALPPRAAFELFDDDLLPDPVNVPDPCNVVVVVVVVVLVVVVVVLVVCCVVVVNDDPCPFPLNVLCPPCVVVLVVLLVVLLVVLCVLLVLLVCVVVPNDACVPPNVVVLVVCLVCSLVVSLVCCPCVHPPRALVSSLVSNVSSVLSSLQSVQSNVVLNVLSVLVVSLVSLVVVLVCVVVVNDDDPPPDDPVVSNVSSLSSLSNSLVNQLCLLPGRHPDVDPPDDDSVCSPPDPVVCCVVSSGVPPVLSDPVNSVLSSLALASHDGSDANFAPAFPVVVLVVLVVVLVVLVSSLSSLCRPQVVVLLVLLLVLLPDDPVSSVVSLVVSLVSQLVSVLVNLVSVLCNVLPRPNVSSCRVSRGRRSQQAAPLLQDLAVVNNVCGSGVRVVSSCVSPQLSCCCVVVVDDNSVSVLRSQQVVQVSVQVSVCSNLVDRDCLSVVLSSVSVVRRSVCPDPVNPPVSVVSSVVVVVCSRRVVSVSVSVSSND/DVVVVVLLVVLVVVVVVQVVVVVPVLQAPLPPDPPPPPPPPVPPVPCVPPDPDDDPDDDDDDDDDDDDDDDPPDPPDPPPPPPPPPPCPVVVVVCVSCVSVVVSVVVVVVVVVVVVVPPLPGDALPPRAAFELFDDDLLPDPVNVPDPCNVVVVVVVVVLVVVVVVLVVCCVVVVNPDPCPFPLNVLCPPCVVVLVVLLVVLLVVLCVLLVLVVCVVVPVDACVPPVVVVLVVCLVCSLVVSLVCCPCVHPPRALVSSLVSNVSSVLSSLQSVQSNVVLNVLSVLVVSLVSLVVVLVCVVVVNDDDPPPDDPVVSNVSSLSSLSNSLVNQLCLLPGRHPDVDPPDDDSVCSPPDPVVCCVVSSGVPPVLSDPVNSVLSSLALASHDGSDANFAPAFDVVVLVVLVVVLVVLVVSLSSLCRPQVVVLLVLLLVLLPDDPVSSVVSLVVSLVSQLVSVLVNLVSVLCNPLPRPNVSSCRVSRGRRSQQAAPLLQDLAVVNNVCGSGVRVVSSCVSVQLSCCCVVVVDDNVVSVLRSQQVVQVSVQVSVCSNLVDRDCLSVVLSSVSVVRRVVCPDPVNPPVSVVSSVVVVVCSRRVVSSSVSVSSND

Sequence (1210 aa):
MTGTHEKLDSLIDKRGHRKALTMDNEYQTSSSEEDNSKIELSDAVPSDSQMLDESAALSETSSIQETGGELRSRKTKKKRTGTSDSTVTLDGVIGDVSKREKLMLKRKRQLDKKHKSDPTRYLSRFNDISFKAKSASIFDSDEFYNTDYFGFYILFWLCTAFVALNSLVHAYFENTVPFYKWTVVKLLRQDLFKVAFVDGLMYATSYFAFDLQWACRKGFVTWKRFGWWAQGIFDFFYLFFWIWLALEHCLNFPWIARIFLILHSLVFIMKMHSYAYYNGYLWEVYNEGLFAEDYLDRLTDGEVVLPNGHEKDETVKALKESIAFTKYELEYQSHATTNTDTHHEFDVARVDIPFHELQEQGIIKFPQNITLRNFFDYSMYPTLVYTINFPRTKRIRWRYAVGKIIGIFGIFFLMVTIAENSLLAIVQRCTVARTLPTHERVIQYFLILVDMIPPFFMEYMLTFFIIWNEILNAIGELSRYADRDFYGPWWSCVDFSEFANQWNIVVHKFLLRHVYHSSISALNVSKAQAAIITFALSSLVHELAMYVIFGKLRGYLLLFQMSQIPLILMARSKFMKGRKVLGNIICWFGFISGPSIICTLYLVFMTGTHEKLDSLIDKRGHRKALTMDNEYQTSSSEEDNSKIELSDAVPSDSQMLDESAALSETSSIQETGGELRSRKTKKKRTGTSDSTVTLDGVIGDVSKREKLMLKRKRQLDKKHKSDPTRYLSRFNDISFKAKSASIFDSDEFYNTDYFGFYILFWLCTAFVALNSLVHAYFENTVPFYKWTVVKLLRQDLFKVAFVDGLMYATSYFAFDLQWACRKGFVTWKRFGWWAQGIFDFFYLFFWIWLALEHCLNFPWIARIFLILHSLVFIMKMHSYAYYNGYLWEVYNEGLFAEDYLDRLTDGEVVLPNGHEKDETVKALKESIAFTKYELEYQSHATTNTDTHHEFDVARVDIPFHELQEQGIIKFPQNITLRNFFDYSMYPTLVYTINFPRTKRIRWRYAVGKIIGIFGIFFLMVTIAENSLLAIVQRCTVARTLPTHERVIQYFLILVDMIPPFFMEYMLTFFIIWNEILNAIGELSRYADRDFYGPWWSCVDFSEFANQWNIVVHKFLLRHVYHSSISALNVSKAQAAIITFALSSLVHELAMYVIFGKLRGYLLLFQMSQIPLILMARSKFMKGRKVLGNIICWFGFISGPSIICTLYLVF

Solvent-accessible surface area (backbone atoms only — not comparable to full-atom values): 67276 Å² total; per-residue (Å²): 110,69,66,55,52,52,49,52,50,48,52,54,51,45,54,55,48,56,63,46,46,57,62,61,68,50,60,64,76,47,75,71,77,77,76,77,75,76,77,77,77,74,76,72,72,73,79,79,62,83,72,80,72,67,83,65,83,76,86,80,85,90,84,89,84,87,83,81,83,75,81,82,76,78,79,76,78,78,79,74,76,70,84,69,74,80,61,81,36,75,61,50,66,49,33,59,64,36,50,42,28,47,58,22,43,53,50,38,49,50,42,47,58,53,43,67,70,55,84,81,72,75,65,58,90,76,67,78,63,71,38,48,47,72,42,59,35,62,95,73,28,68,69,42,69,70,41,71,58,42,26,57,59,53,49,51,54,50,52,52,49,46,54,52,47,54,51,49,51,47,34,66,74,63,70,41,78,57,71,84,71,32,68,60,49,48,54,61,57,52,60,46,66,58,52,51,49,52,51,50,50,53,56,60,59,47,47,50,40,55,54,53,54,46,35,34,74,73,62,79,43,51,47,88,79,47,40,58,55,52,52,54,51,46,49,55,49,52,55,52,48,55,52,52,46,37,32,74,89,60,66,45,52,52,46,70,57,34,45,53,51,50,54,50,48,52,54,45,44,43,35,30,49,31,45,40,54,52,52,41,51,49,48,54,41,49,54,48,26,52,50,31,51,53,50,50,55,32,45,75,69,65,73,51,78,73,60,92,90,57,54,68,72,61,49,53,51,50,33,52,50,44,33,42,48,30,54,47,47,46,33,43,52,44,62,52,44,35,54,46,95,67,70,80,74,88,60,76,80,52,61,79,51,57,68,71,58,38,39,74,70,58,54,26,42,78,75,72,62,73,42,72,65,50,50,52,53,52,72,52,36,76,56,36,64,64,66,81,45,75,42,59,47,94,66,67,58,58,70,59,36,52,49,26,51,52,46,36,52,50,49,50,50,51,47,50,50,46,42,55,74,52,46,47,64,52,53,53,50,28,57,55,40,48,73,43,59,70,75,59,26,54,56,50,46,55,55,48,48,65,64,39,26,62,62,46,34,50,47,53,51,50,51,47,42,39,48,56,60,18,47,39,47,29,38,16,40,77,64,24,41,18,55,34,68,40,50,52,66,37,70,43,25,41,35,55,65,51,29,58,45,15,65,38,28,42,62,37,54,31,43,45,55,69,38,28,50,39,35,30,69,75,66,67,42,50,71,65,55,19,50,50,50,44,51,49,53,53,25,50,53,50,36,50,51,44,24,55,56,70,73,51,87,80,54,59,57,29,49,56,53,55,49,41,54,62,50,32,54,51,44,68,30,78,86,36,57,91,37,58,65,59,26,28,48,54,44,48,52,43,63,43,43,45,62,38,52,46,54,49,46,69,57,42,104,112,71,64,56,52,51,48,51,50,47,52,54,52,44,53,55,48,56,63,46,48,57,65,59,69,57,69,67,75,58,75,70,76,78,74,76,75,73,77,77,75,73,75,70,70,73,78,73,60,78,71,81,73,82,84,77,68,84,83,86,82,85,86,84,82,85,82,84,85,78,78,80,75,78,78,77,81,79,76,76,78,72,83,69,76,77,63,81,36,77,63,50,66,52,36,58,64,38,50,51,34,48,60,27,43,52,49,40,49,50,43,48,58,56,44,65,73,56,83,82,70,75,64,61,89,79,68,80,62,70,38,46,47,72,44,59,35,61,95,74,28,69,70,42,69,70,42,69,58,42,27,58,58,52,49,51,53,51,52,50,51,46,52,52,47,53,52,48,52,47,34,66,74,64,68,41,78,56,72,84,71,32,69,60,49,47,56,62,58,54,60,45,67,59,51,50,48,52,52,50,50,53,56,58,58,46,45,50,39,54,53,54,53,48,36,35,73,73,62,80,43,50,44,88,78,49,41,57,55,52,52,54,51,47,50,55,50,51,56,54,48,56,52,53,47,35,33,74,88,61,65,44,52,51,45,69,57,34,44,52,49,49,54,51,47,50,53,46,44,43,36,32,48,30,43,40,52,51,52,42,50,49,48,54,39,49,54,50,25,52,49,28,50,54,51,49,52,33,46,74,69,64,72,51,79,74,60,92,89,59,55,68,71,62,50,53,51,50,32,52,50,45,32,42,46,31,54,46,45,45,32,41,53,45,62,51,43,34,54,46,96,66,71,82,74,87,61,75,76,51,63,80,51,57,69,70,57,37,40,73,69,58,54,26,40,79,75,71,62,73,42,73,66,51,52,52,52,51,72,52,35,74,56,38,62,65,67,81,45,75,41,58,47,94,66,70,57,59,69,60,37,52,49,26,51,52,47,37,55,51,50,50,50,49,49,50,49,46,41,54,74,52,47,46,62,52,53,53,50,29,57,54,41,47,73,44,58,70,74,58,24,53,57,50,46,55,56,48,47,65,65,38,26,61,61,49,34,50,45,52,52,48,51,47,41,39,47,56,60,19,46,39,46,29,38,17,40,76,61,24,40,19,55,35,68,38,50,52,66,37,71,44,26,42,35,55,64,50,29,57,46,16,65,37,28,40,62,38,55,33,44,44,56,69,38,28,50,38,36,30,69,74,65,66,43,51,73,67,55,19,49,51,51,45,50,48,53,53,24,51,56,50,37,50,51,44,24,54,56,71,73,51,88,82,54,60,58,30,50,56,54,55,50,41,54,62,49,33,54,50,43,69,30,78,86,36,56,90,37,57,64,60,27,28,48,52,44,48,51,45,63,44,42,45,62,38,50,48,53,49,45,69,57,44,104

Radius of gyration: 40.49 Å; Cα contacts (8 Å, |Δi|>4): 1178; chains: 2; bounding box: 100×127×122 Å